Protein AF-0000000066102526 (afdb_homodimer)

Structure (mmCIF, N/CA/C/O backbone):
data_AF-0000000066102526-model_v1
#
loop_
_entity.id
_entity.type
_entity.pdbx_description
1 polymer Dihydroorotase
#
loop_
_atom_site.group_PDB
_atom_site.id
_atom_site.type_symbol
_atom_site.label_atom_id
_atom_site.label_alt_id
_atom_site.label_comp_id
_atom_site.label_asym_id
_atom_site.label_entity_id
_atom_site.label_seq_id
_atom_site.pdbx_PDB_ins_code
_atom_site.Cartn_x
_atom_site.Cartn_y
_atom_site.Cartn_z
_atom_site.occupancy
_atom_site.B_iso_or_equiv
_atom_site.auth_seq_id
_atom_site.auth_comp_id
_atom_site.auth_asym_id
_atom_site.auth_atom_id
_atom_site.pdbx_PDB_model_num
ATOM 1 N N . MET A 1 1 ? 7.902 -70.812 -20.422 1 28.02 1 MET A N 1
ATOM 2 C CA . MET A 1 1 ? 7.254 -69.938 -19.469 1 28.02 1 MET A CA 1
ATOM 3 C C . MET A 1 1 ? 7.254 -68.5 -19.984 1 28.02 1 MET A C 1
ATOM 5 O O . MET A 1 1 ? 8.312 -67.938 -20.156 1 28.02 1 MET A O 1
ATOM 9 N N . LYS A 1 2 ? 6.395 -68.438 -20.938 1 37.69 2 LYS A N 1
ATOM 10 C CA . LYS A 1 2 ? 6.309 -67.188 -21.703 1 37.69 2 LYS A CA 1
ATOM 11 C C . LYS A 1 2 ? 6.332 -65.938 -20.766 1 37.69 2 LYS A C 1
ATOM 13 O O . LYS A 1 2 ? 5.566 -65.875 -19.812 1 37.69 2 LYS A O 1
ATOM 18 N N . LYS A 1 3 ? 7.406 -65.312 -20.438 1 46.53 3 LYS A N 1
ATOM 19 C CA . LYS A 1 3 ? 7.578 -64.125 -19.672 1 46.53 3 LYS A CA 1
ATOM 20 C C . LYS A 1 3 ? 6.473 -63.094 -19.984 1 46.53 3 LYS A C 1
ATOM 22 O O . LYS A 1 3 ? 6.332 -62.656 -21.141 1 46.53 3 LYS A O 1
ATOM 27 N N . GLY A 1 4 ? 5.219 -63.188 -19.516 1 39.97 4 GLY A N 1
ATOM 28 C CA . GLY A 1 4 ? 4.102 -62.344 -19.859 1 39.97 4 GLY A CA 1
ATOM 29 C C . GLY A 1 4 ? 4.48 -60.875 -19.922 1 39.97 4 GLY A C 1
ATOM 30 O O . GLY A 1 4 ? 5.395 -60.438 -19.219 1 39.97 4 GLY A O 1
ATOM 31 N N . LYS A 1 5 ? 4.461 -60.219 -21.109 1 48 5 LYS A N 1
ATOM 32 C CA . LYS A 1 5 ? 4.797 -58.844 -21.375 1 48 5 LYS A CA 1
ATOM 33 C C . LYS A 1 5 ? 3.98 -57.875 -20.5 1 48 5 LYS A C 1
ATOM 35 O O . LYS A 1 5 ? 2.752 -57.969 -20.469 1 48 5 LYS A O 1
ATOM 40 N N . ALA A 1 6 ? 4.477 -57.344 -19.359 1 51.06 6 ALA A N 1
ATOM 41 C CA . ALA A 1 6 ? 3.848 -56.312 -18.516 1 51.06 6 ALA A CA 1
ATOM 42 C C . ALA A 1 6 ? 3.006 -55.375 -19.359 1 51.06 6 ALA A C 1
ATOM 44 O O . ALA A 1 6 ? 3.42 -54.969 -20.453 1 51.06 6 ALA A O 1
ATOM 45 N N . ASP A 1 7 ? 1.604 -55.375 -19.094 1 61.88 7 ASP A N 1
ATOM 46 C CA . ASP A 1 7 ? 0.714 -54.375 -19.688 1 61.88 7 ASP A CA 1
ATOM 47 C C . ASP A 1 7 ? 1.157 -52.969 -19.344 1 61.88 7 ASP A C 1
ATOM 49 O O . ASP A 1 7 ? 1.486 -52.688 -18.203 1 61.88 7 ASP A O 1
ATOM 53 N N . PRO A 1 8 ? 1.402 -52.156 -20.359 1 67.25 8 PRO A N 1
ATOM 54 C CA . PRO A 1 8 ? 2.004 -50.844 -20.188 1 67.25 8 PRO A CA 1
ATOM 55 C C . PRO A 1 8 ? 1.241 -49.969 -19.188 1 67.25 8 PRO A C 1
ATOM 57 O O . PRO A 1 8 ? 1.746 -48.938 -18.75 1 67.25 8 PRO A O 1
ATOM 60 N N . CYS A 1 9 ? 0.255 -50.562 -18.547 1 83.44 9 CYS A N 1
ATOM 61 C CA . CYS A 1 9 ? -0.506 -49.719 -17.625 1 83.44 9 CYS A CA 1
ATOM 62 C C . CYS A 1 9 ? -0.592 -50.344 -16.25 1 83.44 9 CYS A C 1
ATOM 64 O O . CYS A 1 9 ? -1.298 -49.844 -15.367 1 83.44 9 CYS A O 1
ATOM 66 N N . ASN A 1 10 ? 0.126 -51.438 -16.047 1 93.56 10 ASN A N 1
ATOM 67 C CA . ASN A 1 10 ? 0.156 -52.125 -14.75 1 93.56 10 ASN A CA 1
ATOM 68 C C . ASN A 1 10 ? 1.512 -51.938 -14.07 1 93.56 10 ASN A C 1
ATOM 70 O O . ASN A 1 10 ? 2.527 -52.438 -14.578 1 93.56 10 ASN A O 1
ATOM 74 N N . TYR A 1 11 ? 1.49 -51.281 -12.922 1 96 11 TYR A N 1
ATOM 75 C CA . TYR A 1 11 ? 2.727 -51.031 -12.188 1 96 11 TYR A CA 1
ATOM 76 C C . TYR A 1 11 ? 2.576 -51.375 -10.719 1 96 11 TYR A C 1
ATOM 78 O O . TYR A 1 11 ? 1.521 -51.156 -10.117 1 96 11 TYR A O 1
ATOM 86 N N . LEU A 1 12 ? 3.555 -52 -10.172 1 97.06 12 LEU A N 1
ATOM 87 C CA . LEU A 1 12 ? 3.711 -52.156 -8.734 1 97.06 12 LEU A CA 1
ATOM 88 C C . LEU A 1 12 ? 5.012 -51.531 -8.25 1 97.06 12 LEU A C 1
ATOM 90 O O . LEU A 1 12 ? 6.098 -52 -8.594 1 97.06 12 LEU A O 1
ATOM 94 N N . PHE A 1 13 ? 4.938 -50.406 -7.523 1 97.75 13 PHE A N 1
ATOM 95 C CA . PHE A 1 13 ? 6.09 -49.781 -6.891 1 97.75 13 PHE A CA 1
ATOM 96 C C . PHE A 1 13 ? 6.293 -50.312 -5.48 1 97.75 13 PHE A C 1
ATOM 98 O O . PHE A 1 13 ? 5.414 -50.188 -4.625 1 97.75 13 PHE A O 1
ATOM 105 N N . ARG A 1 14 ? 7.418 -50.875 -5.238 1 97.56 14 ARG A N 1
ATOM 106 C CA . ARG A 1 14 ? 7.695 -51.469 -3.939 1 97.56 14 ARG A CA 1
ATOM 107 C C . ARG A 1 14 ? 8.445 -50.5 -3.033 1 97.56 14 ARG A C 1
ATOM 109 O O . ARG A 1 14 ? 9.461 -49.938 -3.434 1 97.56 14 ARG A O 1
ATOM 116 N N . ARG A 1 15 ? 7.973 -50.281 -1.865 1 98.38 15 ARG A N 1
ATOM 117 C CA . ARG A 1 15 ? 8.648 -49.594 -0.77 1 98.38 15 ARG A CA 1
ATOM 118 C C . ARG A 1 15 ? 8.969 -48.125 -1.143 1 98.38 15 ARG A C 1
ATOM 120 O O . ARG A 1 15 ? 10.062 -47.656 -0.876 1 98.38 15 ARG A O 1
ATOM 127 N N . ALA A 1 16 ? 8.078 -47.469 -1.836 1 98.62 16 ALA A N 1
ATOM 128 C CA . ALA A 1 16 ? 8.227 -46.062 -2.111 1 98.62 16 ALA A CA 1
ATOM 129 C C . ALA A 1 16 ? 7.895 -45.219 -0.878 1 98.62 16 ALA A C 1
ATOM 131 O O . ALA A 1 16 ? 7.062 -45.625 -0.057 1 98.62 16 ALA A O 1
ATOM 132 N N . ARG A 1 17 ? 8.578 -44.125 -0.68 1 98.88 17 ARG A N 1
ATOM 133 C CA . ARG A 1 17 ? 8.055 -43.125 0.243 1 98.88 17 ARG A CA 1
ATOM 134 C C . ARG A 1 17 ? 6.91 -42.344 -0.387 1 98.88 17 ARG A C 1
ATOM 136 O O . ARG A 1 17 ? 7.125 -41.531 -1.312 1 98.88 17 ARG A O 1
ATOM 143 N N . VAL A 1 18 ? 5.727 -42.531 0.077 1 98.88 18 VAL A N 1
ATOM 144 C CA . VAL A 1 18 ? 4.539 -41.875 -0.463 1 98.88 18 VAL A CA 1
ATOM 145 C C . VAL A 1 18 ? 4.219 -40.625 0.355 1 98.88 18 VAL A C 1
ATOM 147 O O . VAL A 1 18 ? 4.023 -40.688 1.57 1 98.88 18 VAL A O 1
ATOM 150 N N . ILE A 1 19 ? 4.254 -39.469 -0.279 1 98.88 19 ILE A N 1
ATOM 151 C CA . ILE A 1 19 ? 3.984 -38.188 0.382 1 98.88 19 ILE A CA 1
ATOM 152 C C . ILE A 1 19 ? 2.762 -37.531 -0.25 1 98.88 19 ILE A C 1
ATOM 154 O O . ILE A 1 19 ? 2.775 -37.188 -1.434 1 98.88 19 ILE A O 1
ATOM 158 N N . ASP A 1 20 ? 1.675 -37.406 0.468 1 98.75 20 ASP A N 1
ATOM 159 C CA . ASP A 1 20 ? 0.44 -36.719 0.084 1 98.75 20 ASP A CA 1
ATOM 160 C C . ASP A 1 20 ? -0.036 -35.781 1.187 1 98.75 20 ASP A C 1
ATOM 162 O O . ASP A 1 20 ? -0.838 -36.156 2.037 1 98.75 20 ASP A O 1
ATOM 166 N N . PRO A 1 21 ? 0.35 -34.531 1.094 1 98.75 21 PRO A N 1
ATOM 167 C CA . PRO A 1 21 ? 0.031 -33.594 2.16 1 98.75 21 PRO A CA 1
ATOM 168 C C . PRO A 1 21 ? -1.471 -33.375 2.326 1 98.75 21 PRO A C 1
ATOM 170 O O . PRO A 1 21 ? -1.941 -33.094 3.438 1 98.75 21 PRO A O 1
ATOM 173 N N . ALA A 1 22 ? -2.197 -33.438 1.272 1 98.12 22 ALA A N 1
ATOM 174 C CA . ALA A 1 22 ? -3.641 -33.219 1.358 1 98.12 22 ALA A CA 1
ATOM 175 C C . ALA A 1 22 ? -4.289 -34.25 2.268 1 98.12 22 ALA A C 1
ATOM 177 O O . ALA A 1 22 ? -5.359 -34.031 2.836 1 98.12 22 ALA A O 1
ATOM 178 N N . ARG A 1 23 ? -3.656 -35.406 2.432 1 96.56 23 ARG A N 1
ATOM 179 C CA . ARG A 1 23 ? -4.184 -36.5 3.236 1 96.56 23 ARG A CA 1
ATOM 180 C C . ARG A 1 23 ? -3.299 -36.781 4.449 1 96.56 23 ARG A C 1
ATOM 182 O O . ARG A 1 23 ? -3.438 -37.812 5.113 1 96.56 23 ARG A O 1
ATOM 189 N N . ASP A 1 24 ? -2.396 -35.938 4.715 1 97.25 24 ASP A N 1
ATOM 190 C CA . ASP A 1 24 ? -1.451 -36.062 5.82 1 97.25 24 ASP A CA 1
ATOM 191 C C . ASP A 1 24 ? -0.741 -37.406 5.773 1 97.25 24 ASP A C 1
ATOM 193 O O . ASP A 1 24 ? -0.647 -38.125 6.789 1 97.25 24 ASP A O 1
ATOM 197 N N . LEU A 1 25 ? -0.323 -37.812 4.543 1 97.81 25 LEU A N 1
ATOM 198 C CA . LEU A 1 25 ? 0.347 -39.094 4.328 1 97.81 25 LEU A CA 1
ATOM 199 C C . LEU A 1 25 ? 1.825 -38.906 4.016 1 97.81 25 LEU A C 1
ATOM 201 O O . LEU A 1 25 ? 2.172 -38.125 3.125 1 97.81 25 LEU A O 1
ATOM 205 N N . ASP A 1 26 ? 2.721 -39.469 4.766 1 98.5 26 ASP A N 1
ATOM 206 C CA . ASP A 1 26 ? 4.164 -39.562 4.566 1 98.5 26 ASP A CA 1
ATOM 207 C C . ASP A 1 26 ? 4.711 -40.875 5.148 1 98.5 26 ASP A C 1
ATOM 209 O O . ASP A 1 26 ? 5.035 -40.938 6.336 1 98.5 26 ASP A O 1
ATOM 213 N N . ALA A 1 27 ? 4.77 -41.875 4.234 1 98.25 27 ALA A N 1
ATOM 214 C CA . ALA A 1 27 ? 5.148 -43.219 4.719 1 98.25 27 ALA A CA 1
ATOM 215 C C . ALA A 1 27 ? 5.711 -44.062 3.588 1 98.25 27 ALA A C 1
ATOM 217 O O . ALA A 1 27 ? 5.422 -43.844 2.414 1 98.25 27 ALA A O 1
ATOM 218 N N . VAL A 1 28 ? 6.5 -45.062 3.986 1 98.56 28 VAL A N 1
ATOM 219 C CA . VAL A 1 28 ? 6.977 -46.062 3.02 1 98.56 28 VAL A CA 1
ATOM 220 C C . VAL A 1 28 ? 5.875 -47.062 2.734 1 98.56 28 VAL A C 1
ATOM 222 O O . VAL A 1 28 ? 5.27 -47.625 3.658 1 98.56 28 VAL A O 1
ATOM 225 N N . ALA A 1 29 ? 5.551 -47.281 1.426 1 98.5 29 ALA A N 1
ATOM 226 C CA . ALA A 1 29 ? 4.461 -48.188 1.049 1 98.5 29 ALA A CA 1
ATOM 227 C C . ALA A 1 29 ? 4.668 -48.719 -0.361 1 98.5 29 ALA A C 1
ATOM 229 O O . ALA A 1 29 ? 5.5 -48.219 -1.117 1 98.5 29 ALA A O 1
ATOM 230 N N . ASP A 1 30 ? 3.951 -49.812 -0.587 1 98.31 30 ASP A N 1
ATOM 231 C CA . ASP A 1 30 ? 3.77 -50.25 -1.96 1 98.31 30 ASP A CA 1
ATOM 232 C C . ASP A 1 30 ? 2.621 -49.531 -2.643 1 98.31 30 ASP A C 1
ATOM 234 O O . ASP A 1 30 ? 1.627 -49.188 -1.999 1 98.31 30 ASP A O 1
ATOM 238 N N . VAL A 1 31 ? 2.785 -49.25 -3.92 1 98.38 31 VAL A N 1
ATOM 239 C CA . VAL A 1 31 ? 1.764 -48.562 -4.707 1 98.38 31 VAL A CA 1
ATOM 240 C C . VAL A 1 31 ? 1.392 -49.406 -5.918 1 98.38 31 VAL A C 1
ATOM 242 O O . VAL A 1 31 ? 2.262 -49.812 -6.691 1 98.38 31 VAL A O 1
ATOM 245 N N . LEU A 1 32 ? 0.139 -49.656 -6.082 1 97.69 32 LEU A N 1
ATOM 246 C CA . LEU A 1 32 ? -0.349 -50.531 -7.141 1 97.69 32 LEU A CA 1
ATOM 247 C C . LEU A 1 32 ? -1.197 -49.75 -8.141 1 97.69 32 LEU A C 1
ATOM 249 O O . LEU A 1 32 ? -2.164 -49.094 -7.758 1 97.69 32 LEU A O 1
ATOM 253 N N . VAL A 1 33 ? -0.794 -49.781 -9.398 1 97.12 33 VAL A N 1
ATOM 254 C CA . VAL A 1 33 ? -1.562 -49.219 -10.508 1 97.12 33 VAL A CA 1
ATOM 255 C C . VAL A 1 33 ? -2.01 -50.344 -11.438 1 97.12 33 VAL A C 1
ATOM 257 O O . VAL A 1 33 ? -1.179 -51.094 -11.969 1 97.12 33 VAL A O 1
ATOM 260 N N . VAL A 1 34 ? -3.307 -50.5 -11.617 1 96.12 34 VAL A N 1
ATOM 261 C CA . VAL A 1 34 ? -3.873 -51.531 -12.461 1 96.12 34 VAL A CA 1
ATOM 262 C C . VAL A 1 34 ? -4.641 -50.906 -13.617 1 96.12 34 VAL A C 1
ATOM 264 O O . VAL A 1 34 ? -5.605 -50.188 -13.406 1 96.12 34 VAL A O 1
ATOM 267 N N . ASP A 1 35 ? -4.223 -51.188 -14.812 1 95.12 35 ASP A N 1
ATOM 268 C CA . ASP A 1 35 ? -4.855 -50.625 -16 1 95.12 35 ASP A CA 1
ATOM 269 C C . ASP A 1 35 ? -4.992 -49.125 -15.906 1 95.12 35 ASP A C 1
ATOM 271 O O . ASP A 1 35 ? -6.055 -48.562 -16.188 1 95.12 35 ASP A O 1
ATOM 275 N N . GLY A 1 36 ? -3.969 -48.5 -15.273 1 96.44 36 GLY A N 1
ATOM 276 C CA . GLY A 1 36 ? -3.91 -47.062 -15.188 1 96.44 36 GLY A CA 1
ATOM 277 C C . GLY A 1 36 ? -4.637 -46.5 -13.977 1 96.44 36 GLY A C 1
ATOM 278 O O . GLY A 1 36 ? -4.641 -45.281 -13.75 1 96.44 36 GLY A O 1
ATOM 279 N N . ILE A 1 37 ? -5.246 -47.375 -13.195 1 97.56 37 ILE A N 1
ATOM 280 C CA . ILE A 1 37 ? -6 -46.938 -12.016 1 97.56 37 ILE A CA 1
ATOM 281 C C . ILE A 1 37 ? -5.145 -47.125 -10.766 1 97.56 37 ILE A C 1
ATOM 283 O O . ILE A 1 37 ? -4.59 -48.219 -10.539 1 97.56 37 ILE A O 1
ATOM 287 N N . LEU A 1 38 ? -4.941 -46.031 -10.039 1 97.81 38 LEU A N 1
ATOM 288 C CA . LEU A 1 38 ? -4.312 -46.156 -8.727 1 97.81 38 LEU A CA 1
ATOM 289 C C . LEU A 1 38 ? -5.184 -47 -7.793 1 97.81 38 LEU A C 1
ATOM 291 O O . LEU A 1 38 ? -6.184 -46.5 -7.266 1 97.81 38 LEU A O 1
ATOM 295 N N . THR A 1 39 ? -4.75 -48.156 -7.469 1 97 39 THR A N 1
ATOM 296 C CA . THR A 1 39 ? -5.656 -49.125 -6.875 1 97 39 THR A CA 1
ATOM 297 C C . THR A 1 39 ? -5.391 -49.281 -5.379 1 97 39 THR A C 1
ATOM 299 O O . THR A 1 39 ? -6.32 -49.469 -4.598 1 97 39 THR A O 1
ATOM 302 N N . ASP A 1 40 ? -4.121 -49.219 -5.055 1 96.62 40 ASP A N 1
ATOM 303 C CA . ASP A 1 40 ? -3.832 -49.469 -3.645 1 96.62 40 ASP A CA 1
ATOM 304 C C . ASP A 1 40 ? -2.521 -48.781 -3.232 1 96.62 40 ASP A C 1
ATOM 306 O O . ASP A 1 40 ? -1.596 -48.688 -4.039 1 96.62 40 ASP A O 1
ATOM 310 N N . ILE A 1 41 ? -2.43 -48.344 -2.02 1 97.75 41 ILE A N 1
ATOM 311 C CA . ILE A 1 41 ? -1.251 -47.875 -1.294 1 97.75 41 ILE A CA 1
ATOM 312 C C . ILE A 1 41 ? -1.205 -48.531 0.084 1 97.75 41 ILE A C 1
ATOM 314 O O . ILE A 1 41 ? -1.984 -48.188 0.973 1 97.75 41 ILE A O 1
ATOM 318 N N . LYS A 1 42 ? -0.329 -49.5 0.271 1 97.25 42 LYS A N 1
ATOM 319 C CA . LYS A 1 42 ? -0.251 -50.25 1.51 1 97.25 42 LYS A CA 1
ATOM 320 C C . LYS A 1 42 ? 1.199 -50.562 1.88 1 97.25 42 LYS A C 1
ATOM 322 O O . LYS A 1 42 ? 2.08 -50.531 1.019 1 97.25 42 LYS A O 1
ATOM 327 N N . PRO A 1 43 ? 1.359 -50.781 3.115 1 96.94 43 PRO A N 1
ATOM 328 C CA . PRO A 1 43 ? 2.73 -51.094 3.523 1 96.94 43 PRO A CA 1
ATOM 329 C C . PRO A 1 43 ? 3.336 -52.25 2.727 1 96.94 43 PRO A C 1
ATOM 331 O O . PRO A 1 43 ? 4.523 -52.219 2.393 1 96.94 43 PRO A O 1
ATOM 334 N N . ASN A 1 44 ? 2.504 -53.25 2.502 1 95.69 44 ASN A N 1
ATOM 335 C CA . ASN A 1 44 ? 2.918 -54.406 1.711 1 95.69 44 ASN A CA 1
ATOM 336 C C . ASN A 1 44 ? 1.772 -54.938 0.854 1 95.69 44 ASN A C 1
ATOM 338 O O . ASN A 1 44 ? 0.666 -55.156 1.353 1 95.69 44 ASN A O 1
ATOM 342 N N . ILE A 1 45 ? 2.062 -55.031 -0.424 1 94.69 45 ILE A N 1
ATOM 343 C CA . ILE A 1 45 ? 1.078 -55.594 -1.341 1 94.69 45 ILE A CA 1
ATOM 344 C C . ILE A 1 45 ? 1.583 -56.938 -1.88 1 94.69 45 ILE A C 1
ATOM 346 O O . ILE A 1 45 ? 2.609 -57 -2.561 1 94.69 45 ILE A O 1
ATOM 350 N N . ASP A 1 46 ? 0.917 -57.969 -1.553 1 91.25 46 ASP A N 1
ATOM 351 C CA . ASP A 1 46 ? 1.267 -59.312 -2.01 1 91.25 46 ASP A CA 1
ATOM 352 C C . ASP A 1 46 ? 0.399 -59.719 -3.193 1 91.25 46 ASP A C 1
ATOM 354 O O . ASP A 1 46 ? -0.825 -59.812 -3.072 1 91.25 46 ASP A O 1
ATOM 358 N N . LEU A 1 47 ? 0.955 -59.844 -4.305 1 89.5 47 LEU A N 1
ATOM 359 C CA . LEU A 1 47 ? 0.275 -60.344 -5.488 1 89.5 47 LEU A CA 1
ATOM 360 C C . LEU A 1 47 ? 0.771 -61.75 -5.836 1 89.5 47 LEU A C 1
ATOM 362 O O . LEU A 1 47 ? 1.965 -62.031 -5.715 1 89.5 47 LEU A O 1
ATOM 366 N N . PRO A 1 48 ? -0.147 -62.594 -6.219 1 89.62 48 PRO A N 1
ATOM 367 C CA . PRO A 1 48 ? 0.296 -63.906 -6.676 1 89.62 48 PRO A CA 1
ATOM 368 C C . PRO A 1 48 ? 1.257 -63.844 -7.859 1 89.62 48 PRO A C 1
ATOM 370 O O . PRO A 1 48 ? 1.186 -62.906 -8.656 1 89.62 48 PRO A O 1
ATOM 373 N N . SER A 1 49 ? 2.062 -64.875 -7.98 1 86.38 49 SER A N 1
ATOM 374 C CA . SER A 1 49 ? 3.115 -64.938 -8.992 1 86.38 49 SER A CA 1
ATOM 375 C C . SER A 1 49 ? 2.535 -64.812 -10.398 1 86.38 49 SER A C 1
ATOM 377 O O . SER A 1 49 ? 3.117 -64.125 -11.266 1 86.38 49 SER A O 1
ATOM 379 N N . ASP A 1 50 ? 1.453 -65.438 -10.641 1 85.88 50 ASP A N 1
ATOM 380 C CA . ASP A 1 50 ? 0.835 -65.438 -11.961 1 85.88 50 ASP A CA 1
ATOM 381 C C . ASP A 1 50 ? 0.334 -64 -12.328 1 85.88 50 ASP A C 1
ATOM 383 O O . ASP A 1 50 ? 0.353 -63.625 -13.492 1 85.88 50 ASP A O 1
ATOM 387 N N . ARG A 1 51 ? -0.004 -63.281 -11.312 1 86.5 51 ARG A N 1
ATOM 388 C CA . ARG A 1 51 ? -0.46 -61.906 -11.539 1 86.5 51 ARG A CA 1
ATOM 389 C C . ARG A 1 51 ? 0.72 -60.969 -11.664 1 86.5 51 ARG A C 1
ATOM 391 O O . ARG A 1 51 ? 0.678 -60.031 -12.453 1 86.5 51 ARG A O 1
ATOM 398 N N . LEU A 1 52 ? 1.697 -61.219 -10.867 1 88.5 52 LEU A N 1
ATOM 399 C CA . LEU A 1 52 ? 2.877 -60.344 -10.828 1 88.5 52 LEU A CA 1
ATOM 400 C C . LEU A 1 52 ? 3.535 -60.281 -12.203 1 88.5 52 LEU A C 1
ATOM 402 O O . LEU A 1 52 ? 4.125 -59.25 -12.555 1 88.5 52 LEU A O 1
ATOM 406 N N . ALA A 1 53 ? 3.342 -61.281 -13.039 1 86.12 53 ALA A N 1
ATOM 407 C CA . ALA A 1 53 ? 3.955 -61.344 -14.359 1 86.12 53 ALA A CA 1
ATOM 408 C C . ALA A 1 53 ? 3.355 -60.312 -15.297 1 86.12 53 ALA A C 1
ATOM 410 O O . ALA A 1 53 ? 3.965 -59.938 -16.312 1 86.12 53 ALA A O 1
ATOM 411 N N . HIS A 1 54 ? 2.238 -59.812 -14.906 1 89.69 54 HIS A N 1
ATOM 412 C CA . HIS A 1 54 ? 1.543 -58.844 -15.758 1 89.69 54 HIS A CA 1
ATOM 413 C C . HIS A 1 54 ? 1.825 -57.406 -15.305 1 89.69 54 HIS A C 1
ATOM 415 O O . HIS A 1 54 ? 1.26 -56.469 -15.852 1 89.69 54 HIS A O 1
ATOM 421 N N . PHE A 1 55 ? 2.672 -57.281 -14.281 1 92.81 55 PHE A N 1
ATOM 422 C CA . PHE A 1 55 ? 2.986 -55.969 -13.734 1 92.81 55 PHE A CA 1
ATOM 423 C C . PHE A 1 55 ? 4.461 -55.656 -13.938 1 92.81 55 PHE A C 1
ATOM 425 O O . PHE A 1 55 ? 5.32 -56.531 -13.859 1 92.81 55 PHE A O 1
ATOM 432 N N . ALA A 1 56 ? 4.73 -54.375 -14.344 1 93.44 56 ALA A N 1
ATOM 433 C CA . ALA A 1 56 ? 6.086 -53.875 -14.156 1 93.44 56 ALA A CA 1
ATOM 434 C C . ALA A 1 56 ? 6.375 -53.625 -12.68 1 93.44 56 ALA A C 1
ATOM 436 O O . ALA A 1 56 ? 5.777 -52.719 -12.062 1 93.44 56 ALA A O 1
ATOM 437 N N . VAL A 1 57 ? 7.215 -54.375 -12.07 1 94.25 57 VAL A N 1
ATOM 438 C CA . VAL A 1 57 ? 7.555 -54.25 -10.656 1 94.25 57 VAL A CA 1
ATOM 439 C C . VAL A 1 57 ? 8.797 -53.375 -10.5 1 94.25 57 VAL A C 1
ATOM 441 O O . VAL A 1 57 ? 9.859 -53.688 -11.047 1 94.25 57 VAL A O 1
ATOM 444 N N . ILE A 1 58 ? 8.688 -52.312 -9.82 1 95.69 58 ILE A N 1
ATOM 445 C CA . ILE A 1 58 ? 9.766 -51.344 -9.656 1 95.69 58 ILE A CA 1
ATOM 446 C C . ILE A 1 58 ? 10.18 -51.25 -8.188 1 95.69 58 ILE A C 1
ATOM 448 O O . ILE A 1 58 ? 9.336 -51.094 -7.309 1 95.69 58 ILE A O 1
ATOM 452 N N . ASP A 1 59 ? 11.453 -51.5 -7.891 1 97.25 59 ASP A N 1
ATOM 453 C CA . ASP A 1 59 ? 11.984 -51.188 -6.562 1 97.25 59 ASP A CA 1
ATOM 454 C C . ASP A 1 59 ? 12.094 -49.688 -6.34 1 97.25 59 ASP A C 1
ATOM 456 O O . ASP A 1 59 ? 13.008 -49.031 -6.863 1 97.25 59 ASP A O 1
ATOM 460 N N . ALA A 1 60 ? 11.211 -49.188 -5.559 1 98.12 60 ALA A N 1
ATOM 461 C CA . ALA A 1 60 ? 11.117 -47.75 -5.379 1 98.12 60 ALA A CA 1
ATOM 462 C C . ALA A 1 60 ? 11.695 -47.312 -4.031 1 98.12 60 ALA A C 1
ATOM 464 O O . ALA A 1 60 ? 11.352 -46.25 -3.51 1 98.12 60 ALA A O 1
ATOM 465 N N . SER A 1 61 ? 12.609 -48.125 -3.482 1 97.88 61 SER A N 1
ATOM 466 C CA . SER A 1 61 ? 13.234 -47.781 -2.209 1 97.88 61 SER A CA 1
ATOM 467 C C . SER A 1 61 ? 13.969 -46.438 -2.293 1 97.88 61 SER A C 1
ATOM 469 O O . SER A 1 61 ? 14.711 -46.188 -3.246 1 97.88 61 SER A O 1
ATOM 471 N N . GLU A 1 62 ? 13.742 -45.531 -1.347 1 97.31 62 GLU A N 1
ATOM 472 C CA . GLU A 1 62 ? 14.375 -44.219 -1.181 1 97.31 62 GLU A CA 1
ATOM 473 C C . GLU A 1 62 ? 13.906 -43.25 -2.248 1 97.31 62 GLU A C 1
ATOM 475 O O . GLU A 1 62 ? 14.477 -42.156 -2.4 1 97.31 62 GLU A O 1
ATOM 480 N N . LYS A 1 63 ? 12.906 -43.656 -2.986 1 98.56 63 LYS A N 1
ATOM 481 C CA . LYS A 1 63 ? 12.273 -42.781 -3.969 1 98.56 63 LYS A CA 1
ATOM 482 C C . LYS A 1 63 ? 10.898 -42.344 -3.484 1 98.56 63 LYS A C 1
ATOM 484 O O . LYS A 1 63 ? 10.352 -42.875 -2.529 1 98.56 63 LYS A O 1
ATOM 489 N N . TRP A 1 64 ? 10.43 -41.25 -4.066 1 98.94 64 TRP A N 1
ATOM 490 C CA . TRP A 1 64 ? 9.156 -40.656 -3.629 1 98.94 64 TRP A CA 1
ATOM 491 C C . TRP A 1 64 ? 8.062 -40.906 -4.664 1 98.94 64 TRP A C 1
ATOM 493 O O . TRP A 1 64 ? 8.336 -40.938 -5.867 1 98.94 64 TRP A O 1
ATOM 503 N N . ILE A 1 65 ? 6.879 -41.188 -4.262 1 98.88 65 ILE A N 1
ATOM 504 C CA . ILE A 1 65 ? 5.66 -41.062 -5.051 1 98.88 65 ILE A CA 1
ATOM 505 C C . ILE A 1 65 ? 4.777 -39.969 -4.453 1 98.88 65 ILE A C 1
ATOM 507 O O . ILE A 1 65 ? 4.438 -40 -3.27 1 98.88 65 ILE A O 1
ATOM 511 N N . VAL A 1 66 ? 4.492 -38.969 -5.207 1 98.94 66 VAL A N 1
ATOM 512 C CA . VAL A 1 66 ? 3.707 -37.812 -4.777 1 98.94 66 VAL A CA 1
ATOM 513 C C . VAL A 1 66 ? 2.586 -37.562 -5.777 1 98.94 66 VAL A C 1
ATOM 515 O O . VAL A 1 66 ? 2.594 -38.094 -6.887 1 98.94 66 VAL A O 1
ATOM 518 N N . PRO A 1 67 ? 1.535 -36.781 -5.352 1 98.88 67 PRO A N 1
ATOM 519 C CA . PRO A 1 67 ? 0.576 -36.344 -6.371 1 98.88 67 PRO A CA 1
ATOM 520 C C . PRO A 1 67 ? 1.244 -35.656 -7.555 1 98.88 67 PRO A C 1
ATOM 522 O O . PRO A 1 67 ? 2.299 -35.031 -7.395 1 98.88 67 PRO A O 1
ATOM 525 N N . GLY A 1 68 ? 0.657 -35.844 -8.742 1 98.75 68 GLY A N 1
ATOM 526 C CA . GLY A 1 68 ? 1.184 -35.062 -9.852 1 98.75 68 GLY A CA 1
ATOM 527 C C . GLY A 1 68 ? 1.359 -33.594 -9.516 1 98.75 68 GLY A C 1
ATOM 528 O O . GLY A 1 68 ? 0.46 -32.969 -8.953 1 98.75 68 GLY A O 1
ATOM 529 N N . LEU A 1 69 ? 2.52 -33.031 -9.781 1 98.94 69 LEU A N 1
ATOM 530 C CA . LEU A 1 69 ? 2.781 -31.641 -9.461 1 98.94 69 LEU A CA 1
ATOM 531 C C . LEU A 1 69 ? 1.896 -30.719 -10.289 1 98.94 69 LEU A C 1
ATOM 533 O O . LEU A 1 69 ? 1.44 -31.094 -11.367 1 98.94 69 LEU A O 1
ATOM 537 N N . ILE A 1 70 ? 1.591 -29.578 -9.734 1 98.94 70 ILE A N 1
ATOM 538 C CA . ILE A 1 70 ? 0.755 -28.578 -10.398 1 98.94 70 ILE A CA 1
ATOM 539 C C . ILE A 1 70 ? 1.487 -27.25 -10.461 1 98.94 70 ILE A C 1
ATOM 541 O O . ILE A 1 70 ? 1.915 -26.719 -9.43 1 98.94 70 ILE A O 1
ATOM 545 N N . ASP A 1 71 ? 1.696 -26.703 -11.617 1 98.94 71 ASP A N 1
ATOM 546 C CA . ASP A 1 71 ? 2.232 -25.359 -11.812 1 98.94 71 ASP A CA 1
ATOM 547 C C . ASP A 1 71 ? 1.124 -24.375 -12.18 1 98.94 71 ASP A C 1
ATOM 549 O O . ASP A 1 71 ? 0.622 -24.391 -13.305 1 98.94 71 ASP A O 1
ATOM 553 N N . MET A 1 72 ? 0.875 -23.438 -11.305 1 98.88 72 MET A N 1
ATOM 554 C CA . MET A 1 72 ? -0.282 -22.578 -11.523 1 98.88 72 MET A CA 1
ATOM 555 C C . MET A 1 72 ? 0.109 -21.328 -12.312 1 98.88 72 MET A C 1
ATOM 557 O O . MET A 1 72 ? -0.688 -20.406 -12.445 1 98.88 72 MET A O 1
ATOM 561 N N . HIS A 1 73 ? 1.322 -21.297 -12.859 1 98.81 73 HIS A N 1
ATOM 562 C CA . HIS A 1 73 ? 1.783 -20.109 -13.57 1 98.81 73 HIS A CA 1
ATOM 563 C C . HIS A 1 73 ? 2.803 -20.469 -14.648 1 98.81 73 HIS A C 1
ATOM 565 O O . HIS A 1 73 ? 4.008 -20.469 -14.391 1 98.81 73 HIS A O 1
ATOM 571 N N . VAL A 1 74 ? 2.318 -20.656 -15.93 1 98.69 74 VAL A N 1
ATOM 572 C CA . VAL A 1 74 ? 3.205 -20.891 -17.062 1 98.69 74 VAL A CA 1
ATOM 573 C C . VAL A 1 74 ? 2.73 -20.094 -18.266 1 98.69 74 VAL A C 1
ATOM 575 O O . VAL A 1 74 ? 1.598 -19.609 -18.297 1 98.69 74 VAL A O 1
ATOM 578 N N . HIS A 1 75 ? 3.596 -19.906 -19.203 1 98.38 75 HIS A N 1
ATOM 579 C CA . HIS A 1 75 ? 3.26 -19.359 -20.516 1 98.38 75 HIS A CA 1
ATOM 580 C C . HIS A 1 75 ? 3.49 -20.391 -21.609 1 98.38 75 HIS A C 1
ATOM 582 O O . HIS A 1 75 ? 4.625 -20.812 -21.859 1 98.38 75 HIS A O 1
ATOM 588 N N . LEU A 1 76 ? 2.428 -20.766 -22.297 1 98.19 76 LEU A N 1
ATOM 589 C CA . LEU A 1 76 ? 2.559 -21.797 -23.312 1 98.19 76 LEU A CA 1
ATOM 590 C C . LEU A 1 76 ? 2.65 -21.188 -24.703 1 98.19 76 LEU A C 1
ATOM 592 O O . LEU A 1 76 ? 2.963 -21.875 -25.672 1 98.19 76 LEU A O 1
ATOM 596 N N . ARG A 1 77 ? 2.391 -19.906 -24.859 1 97.69 77 ARG A N 1
ATOM 597 C CA . ARG A 1 77 ? 2.648 -19.094 -26.031 1 97.69 77 ARG A CA 1
ATOM 598 C C . ARG A 1 77 ? 1.751 -19.5 -27.203 1 97.69 77 ARG A C 1
ATOM 600 O O . ARG A 1 77 ? 1.934 -19.031 -28.328 1 97.69 77 ARG A O 1
ATOM 607 N N . GLU A 1 78 ? 0.889 -20.422 -27 1 97.94 78 GLU A N 1
ATOM 608 C CA . GLU A 1 78 ? -0.083 -20.875 -28 1 97.94 78 GLU A CA 1
ATOM 609 C C . GLU A 1 78 ? -1.511 -20.609 -27.531 1 97.94 78 GLU A C 1
ATOM 611 O O . GLU A 1 78 ? -1.91 -21.062 -26.453 1 97.94 78 GLU A O 1
ATOM 616 N N . PRO A 1 79 ? -2.238 -19.859 -28.375 1 97.94 79 PRO A N 1
ATOM 617 C CA . PRO A 1 79 ? -2.025 -19.531 -29.781 1 97.94 79 PRO A CA 1
ATOM 618 C C . PRO A 1 79 ? -1.127 -18.312 -29.984 1 97.94 79 PRO A C 1
ATOM 620 O O . PRO A 1 79 ? -0.982 -17.484 -29.062 1 97.94 79 PRO A O 1
ATOM 623 N N . GLY A 1 80 ? -0.503 -18.125 -31.172 1 97.5 80 GLY A N 1
ATOM 624 C CA . GLY A 1 80 ? 0.032 -16.875 -31.703 1 97.5 80 GLY A CA 1
ATOM 625 C C . GLY A 1 80 ? 1.548 -16.828 -31.688 1 97.5 80 GLY A C 1
ATOM 626 O O . GLY A 1 80 ? 2.156 -16.109 -32.469 1 97.5 80 GLY A O 1
ATOM 627 N N . GLU A 1 81 ? 2.172 -17.531 -30.781 1 96.81 81 GLU A N 1
ATOM 628 C CA . GLU A 1 81 ? 3.629 -17.484 -30.688 1 96.81 81 GLU A CA 1
ATOM 629 C C . GLU A 1 81 ? 4.215 -18.891 -30.625 1 96.81 81 GLU A C 1
ATOM 631 O O . GLU A 1 81 ? 5.059 -19.188 -29.781 1 96.81 81 GLU A O 1
ATOM 636 N N . GLU A 1 82 ? 3.826 -19.688 -31.469 1 96.62 82 GLU A N 1
ATOM 637 C CA . GLU A 1 82 ? 4.188 -21.109 -31.516 1 96.62 82 GLU A CA 1
ATOM 638 C C . GLU A 1 82 ? 5.68 -21.281 -31.766 1 96.62 82 GLU A C 1
ATOM 640 O O . GLU A 1 82 ? 6.242 -22.344 -31.469 1 96.62 82 GLU A O 1
ATOM 645 N N . TYR A 1 83 ? 6.32 -20.25 -32.281 1 95.12 83 TYR A N 1
ATOM 646 C CA . TYR A 1 83 ? 7.758 -20.328 -32.5 1 95.12 83 TYR A CA 1
ATOM 647 C C . TYR A 1 83 ? 8.531 -20.312 -31.188 1 95.12 83 TYR A C 1
ATOM 649 O O . TYR A 1 83 ? 9.68 -20.75 -31.141 1 95.12 83 TYR A O 1
ATOM 657 N N . LYS A 1 84 ? 7.934 -19.828 -30.125 1 96.38 84 LYS A N 1
ATOM 658 C CA . LYS A 1 84 ? 8.539 -19.797 -28.797 1 96.38 84 LYS A CA 1
ATOM 659 C C . LYS A 1 84 ? 8.258 -21.094 -28.047 1 96.38 84 LYS A C 1
ATOM 661 O O . LYS A 1 84 ? 9.141 -21.641 -27.375 1 96.38 84 LYS A O 1
ATOM 666 N N . GLU A 1 85 ? 7.031 -21.531 -28.109 1 97.38 85 GLU A N 1
ATOM 667 C CA . GLU A 1 85 ? 6.531 -22.734 -27.438 1 97.38 85 GLU A CA 1
ATOM 668 C C . GLU A 1 85 ? 5.156 -23.125 -27.969 1 97.38 85 GLU A C 1
ATOM 670 O O . GLU A 1 85 ? 4.445 -22.297 -28.547 1 97.38 85 GLU A O 1
ATOM 675 N N . THR A 1 86 ? 4.805 -24.375 -27.891 1 98 86 THR A N 1
ATOM 676 C CA . THR A 1 86 ? 3.465 -24.875 -28.188 1 98 86 THR A CA 1
ATOM 677 C C . THR A 1 86 ? 2.887 -25.625 -26.984 1 98 86 THR A C 1
ATOM 679 O O . THR A 1 86 ? 3.615 -25.969 -26.062 1 98 86 THR A O 1
ATOM 682 N N . ILE A 1 87 ? 1.609 -25.781 -27 1 98.69 87 ILE A N 1
ATOM 68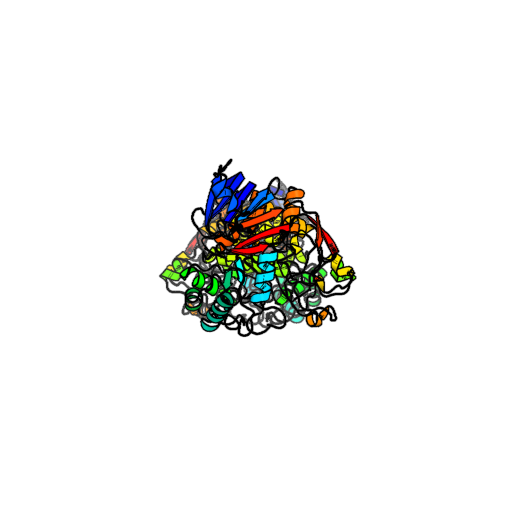3 C CA . ILE A 1 87 ? 0.966 -26.578 -25.953 1 98.69 87 ILE A CA 1
ATOM 684 C C . ILE A 1 87 ? 1.587 -27.969 -25.906 1 98.69 87 ILE A C 1
ATOM 686 O O . ILE A 1 87 ? 1.842 -28.516 -24.828 1 98.69 87 ILE A O 1
ATOM 690 N N . ALA A 1 88 ? 1.93 -28.5 -27.047 1 98.44 88 ALA A N 1
ATOM 691 C CA . ALA A 1 88 ? 2.543 -29.828 -27.125 1 98.44 88 ALA A CA 1
ATOM 692 C C . ALA A 1 88 ? 3.906 -29.844 -26.438 1 98.44 88 ALA A C 1
ATOM 694 O O . ALA A 1 88 ? 4.137 -30.641 -25.516 1 98.44 88 ALA A O 1
ATOM 695 N N . THR A 1 89 ? 4.758 -28.984 -26.844 1 98.44 89 THR A N 1
ATOM 696 C CA . THR A 1 89 ? 6.117 -28.984 -26.312 1 98.44 89 THR A CA 1
ATOM 697 C C . THR A 1 89 ? 6.133 -28.516 -24.859 1 98.44 89 THR A C 1
ATOM 699 O O . THR A 1 89 ? 6.895 -29.031 -24.047 1 98.44 89 THR A O 1
ATOM 702 N N . GLY A 1 90 ? 5.289 -27.516 -24.547 1 98.69 90 GLY A N 1
ATOM 703 C CA . GLY A 1 90 ? 5.195 -27.047 -23.172 1 98.69 90 GLY A CA 1
ATOM 704 C C . GLY A 1 90 ? 4.707 -28.109 -22.219 1 98.69 90 GLY A C 1
ATOM 705 O O . GLY A 1 90 ? 5.234 -28.25 -21.109 1 98.69 90 GLY A O 1
ATOM 706 N N . THR A 1 91 ? 3.697 -28.859 -22.625 1 98.81 91 THR A N 1
ATOM 707 C CA . THR A 1 91 ? 3.17 -29.906 -21.75 1 98.81 91 THR A CA 1
ATOM 708 C C . THR A 1 91 ? 4.133 -31.094 -21.688 1 98.81 91 THR A C 1
ATOM 710 O O . THR A 1 91 ? 4.172 -31.812 -20.688 1 98.81 91 THR A O 1
ATOM 713 N N . MET A 1 92 ? 4.922 -31.312 -22.719 1 98.69 92 MET A N 1
ATOM 714 C CA . MET A 1 92 ? 5.977 -32.312 -22.641 1 98.69 92 MET A CA 1
ATOM 715 C C . MET A 1 92 ? 7.035 -31.938 -21.625 1 98.69 92 MET A C 1
ATOM 717 O O . MET A 1 92 ? 7.52 -32.781 -20.875 1 98.69 92 MET A O 1
ATOM 721 N N . ALA A 1 93 ? 7.418 -30.656 -21.672 1 98.75 93 ALA A N 1
ATOM 722 C CA . ALA A 1 93 ? 8.344 -30.141 -20.672 1 98.75 93 ALA A CA 1
ATOM 723 C C . ALA A 1 93 ? 7.773 -30.328 -19.266 1 98.75 93 ALA A C 1
ATOM 725 O O . ALA A 1 93 ? 8.508 -30.656 -18.328 1 98.75 93 ALA A O 1
ATOM 726 N N . ALA A 1 94 ? 6.449 -30.094 -19.172 1 98.88 94 ALA A N 1
ATOM 727 C CA . ALA A 1 94 ? 5.785 -30.219 -17.875 1 98.88 94 ALA A CA 1
ATOM 728 C C . ALA A 1 94 ? 5.902 -31.641 -17.328 1 98.88 94 ALA A C 1
ATOM 730 O O . ALA A 1 94 ? 6.371 -31.844 -16.219 1 98.88 94 ALA A O 1
ATOM 731 N N . VAL A 1 95 ? 5.559 -32.656 -18.078 1 98.75 95 VAL A N 1
ATOM 732 C CA . VAL A 1 95 ? 5.559 -34 -17.578 1 98.75 95 VAL A CA 1
ATOM 733 C C . VAL A 1 95 ? 6.996 -34.469 -17.359 1 98.75 95 VAL A C 1
ATOM 735 O O . VAL A 1 95 ? 7.266 -35.281 -16.453 1 98.75 95 VAL A O 1
ATOM 738 N N . ALA A 1 96 ? 7.91 -33.938 -18.141 1 98.56 96 ALA A N 1
ATOM 739 C CA . ALA A 1 96 ? 9.32 -34.25 -17.906 1 98.56 96 ALA A CA 1
ATOM 740 C C . ALA A 1 96 ? 9.773 -33.719 -16.547 1 98.56 96 ALA A C 1
ATOM 742 O O . ALA A 1 96 ? 10.68 -34.25 -15.922 1 98.56 96 ALA A O 1
ATOM 743 N N . GLY A 1 97 ? 9.133 -32.656 -16.141 1 98.62 97 GLY A N 1
ATOM 744 C CA . GLY A 1 97 ? 9.453 -32.062 -14.852 1 98.62 97 GLY A CA 1
ATOM 745 C C . GLY A 1 97 ? 8.617 -32.625 -13.711 1 98.62 97 GLY A C 1
ATOM 746 O O . GLY A 1 97 ? 8.805 -32.219 -12.555 1 98.62 97 GLY A O 1
ATOM 747 N N . GLY A 1 98 ? 7.688 -33.469 -14.016 1 98.81 98 GLY A N 1
ATOM 748 C CA . GLY A 1 98 ? 6.879 -34.125 -12.984 1 98.81 98 GLY A CA 1
ATOM 749 C C . GLY A 1 98 ? 5.508 -33.469 -12.836 1 98.81 98 GLY A C 1
ATOM 750 O O . GLY A 1 98 ? 4.73 -33.875 -11.961 1 98.81 98 GLY A O 1
ATOM 751 N N . TYR A 1 99 ? 5.195 -32.5 -13.648 1 98.94 99 TYR A N 1
ATOM 752 C CA . TYR A 1 99 ? 3.924 -31.797 -13.555 1 98.94 99 TYR A CA 1
ATOM 753 C C . TYR A 1 99 ? 2.836 -32.531 -14.344 1 98.94 99 TYR A C 1
ATOM 755 O O . TYR A 1 99 ? 3.074 -33 -15.453 1 98.94 99 TYR A O 1
ATOM 763 N N . THR A 1 100 ? 1.628 -32.656 -13.75 1 98.75 100 THR A N 1
ATOM 764 C CA . THR A 1 100 ? 0.497 -33.281 -14.422 1 98.75 100 THR A CA 1
ATOM 765 C C . THR A 1 100 ? -0.573 -32.25 -14.766 1 98.75 100 THR A C 1
ATOM 767 O O . THR A 1 100 ? -1.559 -32.562 -15.438 1 98.75 100 THR A O 1
ATOM 770 N N . ALA A 1 101 ? -0.373 -31.031 -14.312 1 98.88 101 ALA A N 1
ATOM 771 C CA . ALA A 1 101 ? -1.264 -29.922 -14.656 1 98.88 101 ALA A CA 1
ATOM 772 C C . ALA A 1 101 ? -0.507 -28.594 -14.688 1 98.88 101 ALA A C 1
ATOM 774 O O . ALA A 1 101 ? 0.37 -28.359 -13.852 1 98.88 101 ALA A O 1
ATOM 775 N N . VAL A 1 102 ? -0.821 -27.766 -15.641 1 98.88 102 VAL A N 1
ATOM 776 C CA . VAL A 1 102 ? -0.229 -26.438 -15.727 1 98.88 102 VAL A CA 1
ATOM 777 C C . VAL A 1 102 ? -1.311 -25.406 -16.062 1 98.88 102 VAL A C 1
ATOM 779 O O . VAL A 1 102 ? -2.207 -25.672 -16.859 1 98.88 102 VAL A O 1
ATOM 782 N N . ALA A 1 103 ? -1.288 -24.281 -15.367 1 98.88 103 ALA A N 1
ATOM 783 C CA . ALA A 1 103 ? -2.166 -23.156 -15.695 1 98.88 103 ALA A CA 1
ATOM 784 C C . ALA A 1 103 ? -1.456 -22.156 -16.609 1 98.88 103 ALA A C 1
ATOM 786 O O . ALA A 1 103 ? -0.389 -21.641 -16.25 1 98.88 103 ALA A O 1
ATOM 787 N N . CYS A 1 104 ? -2.037 -21.922 -17.766 1 98.56 104 CYS A N 1
ATOM 788 C CA . CYS A 1 104 ? -1.357 -21.062 -18.734 1 98.56 104 CYS A CA 1
ATOM 789 C C . CYS A 1 104 ? -1.957 -19.656 -18.75 1 98.56 104 CYS A C 1
ATOM 791 O O . CYS A 1 104 ? -3.18 -19.5 -18.75 1 98.56 104 CYS A O 1
ATOM 793 N N . MET A 1 105 ? -1.101 -18.688 -18.719 1 98.5 105 MET A N 1
ATOM 794 C CA . MET A 1 105 ? -1.468 -17.281 -18.625 1 98.5 105 MET A CA 1
ATOM 795 C C . MET A 1 105 ? -2.066 -16.781 -19.938 1 98.5 105 MET A C 1
ATOM 797 O O . MET A 1 105 ? -1.906 -17.422 -20.969 1 98.5 105 MET A O 1
ATOM 801 N N . PRO A 1 106 ? -2.695 -15.68 -19.922 1 98.44 106 PRO A N 1
ATOM 802 C CA . PRO A 1 106 ? -3.57 -15.297 -21.031 1 98.44 106 PRO A CA 1
ATOM 803 C C . PRO A 1 106 ? -2.848 -14.461 -22.094 1 98.44 106 PRO A C 1
ATOM 805 O O . PRO A 1 106 ? -3.461 -14.039 -23.078 1 98.44 106 PRO A O 1
ATOM 808 N N . ASN A 1 107 ? -1.581 -14.18 -21.906 1 96.75 107 ASN A N 1
ATOM 809 C CA . ASN A 1 107 ? -0.877 -13.266 -22.797 1 96.75 107 ASN A CA 1
ATOM 810 C C . ASN A 1 107 ? -0.471 -13.953 -24.094 1 96.75 107 ASN A C 1
ATOM 812 O O . ASN A 1 107 ? 0.686 -13.867 -24.516 1 96.75 107 ASN A O 1
ATOM 816 N N . THR A 1 108 ? -1.413 -14.57 -24.75 1 97.31 108 THR A N 1
ATOM 817 C CA . THR A 1 108 ? -1.273 -15.164 -26.078 1 97.31 108 THR A CA 1
ATOM 818 C C . THR A 1 108 ? -1.733 -14.188 -27.156 1 97.31 108 THR A C 1
ATOM 820 O O . THR A 1 108 ? -2.109 -13.055 -26.859 1 97.31 108 THR A O 1
ATOM 823 N N . LYS A 1 109 ? -1.549 -14.664 -28.375 1 97.12 109 LYS A N 1
ATOM 824 C CA . LYS A 1 109 ? -2.062 -13.93 -29.531 1 97.12 109 LYS A CA 1
ATOM 825 C C . LYS A 1 109 ? -2.99 -14.805 -30.375 1 97.12 109 LYS A C 1
ATOM 827 O O . LYS A 1 109 ? -2.529 -15.656 -31.125 1 97.12 109 LYS A O 1
ATOM 832 N N . PRO A 1 110 ? -4.246 -14.547 -30.328 1 97.94 110 PRO A N 1
ATOM 833 C CA . PRO A 1 110 ? -4.938 -13.516 -29.547 1 97.94 110 PRO A CA 1
ATOM 834 C C . PRO A 1 110 ? -4.875 -13.773 -28.047 1 97.94 110 PRO A C 1
ATOM 836 O O . PRO A 1 110 ? -4.602 -14.898 -27.625 1 97.94 110 PRO A O 1
ATOM 839 N N . VAL A 1 111 ? -5.16 -12.672 -27.281 1 98.12 111 VAL A N 1
ATOM 840 C CA . VAL A 1 111 ? -5.246 -12.727 -25.828 1 98.12 111 VAL A CA 1
ATOM 841 C C . VAL A 1 111 ? -6.406 -13.625 -25.406 1 98.12 111 VAL A C 1
ATOM 843 O O . VAL A 1 111 ? -7.465 -13.625 -26.047 1 98.12 111 VAL A O 1
ATOM 846 N N . ASN A 1 112 ? -6.227 -14.445 -24.375 1 98.56 112 ASN A N 1
ATOM 847 C CA . ASN A 1 112 ? -7.309 -15.266 -23.844 1 98.56 112 ASN A CA 1
ATOM 848 C C . ASN A 1 112 ? -8.273 -14.43 -23 1 98.56 112 ASN A C 1
ATOM 850 O O . ASN A 1 112 ? -8.336 -14.586 -21.781 1 98.56 112 ASN A O 1
ATOM 854 N N . ASP A 1 113 ? -9.117 -13.578 -23.672 1 98.56 113 ASP A N 1
ATOM 855 C CA . ASP A 1 113 ? -10.07 -12.711 -22.984 1 98.56 113 ASP A CA 1
ATOM 856 C C . ASP A 1 113 ? -11.5 -13.016 -23.422 1 98.56 113 ASP A C 1
ATOM 858 O O . ASP A 1 113 ? -12.414 -12.242 -23.156 1 98.56 113 ASP A O 1
ATOM 862 N N . CYS A 1 114 ? -11.656 -14.141 -24.125 1 98.25 114 CYS A N 1
ATOM 863 C CA . CYS A 1 114 ? -12.992 -14.555 -24.547 1 98.25 114 CYS A CA 1
ATOM 864 C C . CYS A 1 114 ? -13.094 -16.078 -24.641 1 98.25 114 CYS A C 1
ATOM 866 O O . CYS A 1 114 ? -12.078 -16.766 -24.578 1 98.25 114 CYS A O 1
ATOM 868 N N . ALA A 1 115 ? -14.312 -16.562 -24.812 1 98.31 115 ALA A N 1
ATOM 869 C CA . ALA A 1 115 ? -14.609 -17.984 -24.797 1 98.31 115 ALA A CA 1
ATOM 870 C C . ALA A 1 115 ? -13.898 -18.703 -25.953 1 98.31 115 ALA A C 1
ATOM 872 O O . ALA A 1 115 ? -13.406 -19.812 -25.781 1 98.31 115 ALA A O 1
ATOM 873 N N . ALA A 1 116 ? -13.852 -18.062 -27.031 1 98.5 116 ALA A N 1
ATOM 874 C CA . ALA A 1 116 ? -13.297 -18.688 -28.219 1 98.5 116 ALA A CA 1
ATOM 875 C C . ALA A 1 116 ? -11.836 -19.062 -28.031 1 98.5 116 ALA A C 1
ATOM 877 O O . ALA A 1 116 ? -11.406 -20.156 -28.422 1 98.5 116 ALA A O 1
ATOM 878 N N . VAL A 1 117 ? -11.086 -18.219 -27.438 1 98.69 117 VAL A N 1
ATOM 879 C CA . VAL A 1 117 ? -9.664 -18.484 -27.234 1 98.69 117 VAL A CA 1
ATOM 880 C C . VAL A 1 117 ? -9.477 -19.547 -26.156 1 98.69 117 VAL A C 1
ATOM 882 O O . VAL A 1 117 ? -8.641 -20.438 -26.281 1 98.69 117 VAL A O 1
ATOM 885 N N . THR A 1 118 ? -10.242 -19.453 -25.094 1 98.81 118 THR A N 1
ATOM 886 C CA . THR A 1 118 ? -10.195 -20.453 -24.031 1 98.81 118 THR A CA 1
ATOM 887 C C . THR A 1 118 ? -10.5 -21.844 -24.578 1 98.81 118 THR A C 1
ATOM 889 O O . THR A 1 118 ? -9.789 -22.797 -24.281 1 98.81 118 THR A O 1
ATOM 892 N N . GLU A 1 119 ? -11.5 -21.938 -25.375 1 98.69 119 GLU A N 1
ATOM 893 C CA . GLU A 1 119 ? -11.906 -23.203 -25.984 1 98.69 119 GLU A CA 1
ATOM 894 C C . GLU A 1 119 ? -10.844 -23.734 -26.938 1 98.69 119 GLU A C 1
ATOM 896 O O . GLU A 1 119 ? -10.609 -24.938 -27.016 1 98.69 119 GLU A O 1
ATOM 901 N N . TYR A 1 120 ? -10.305 -22.812 -27.641 1 98.56 120 TYR A N 1
ATOM 902 C CA . TYR A 1 120 ? -9.219 -23.203 -28.531 1 98.56 120 TYR A CA 1
ATOM 903 C C . TYR A 1 120 ? -8.086 -23.859 -27.75 1 98.56 120 TYR A C 1
ATOM 905 O O . TYR A 1 120 ? -7.578 -24.906 -28.141 1 98.56 120 TYR A O 1
ATOM 913 N N . ILE A 1 121 ? -7.676 -23.266 -26.641 1 98.81 121 ILE A N 1
ATOM 914 C CA . ILE A 1 121 ? -6.59 -23.766 -25.812 1 98.81 121 ILE A CA 1
ATOM 915 C C . ILE A 1 121 ? -6.945 -25.172 -25.312 1 98.81 121 ILE A C 1
ATOM 917 O O . ILE A 1 121 ? -6.125 -26.078 -25.375 1 98.81 121 ILE A O 1
ATOM 921 N N . LEU A 1 122 ? -8.133 -25.328 -24.875 1 98.75 122 LEU A N 1
ATOM 922 C CA . LEU A 1 122 ? -8.578 -26.609 -24.328 1 98.75 122 LEU A CA 1
ATOM 923 C C . LEU A 1 122 ? -8.609 -27.672 -25.422 1 98.75 122 LEU A C 1
ATOM 925 O O . LEU A 1 122 ? -8.242 -28.812 -25.188 1 98.75 122 LEU A O 1
ATOM 929 N N . GLU A 1 123 ? -9.062 -27.281 -26.578 1 98.56 123 GLU A N 1
ATOM 930 C CA . GLU A 1 123 ? -9.102 -28.203 -27.703 1 98.56 123 GLU A CA 1
ATOM 931 C C . GLU A 1 123 ? -7.691 -28.641 -28.109 1 98.56 123 GLU A C 1
ATOM 933 O O . GLU A 1 123 ? -7.445 -29.828 -28.328 1 98.56 123 GLU A O 1
ATOM 938 N N . ARG A 1 124 ? -6.836 -27.688 -28.203 1 98.25 124 ARG A N 1
ATOM 939 C CA . ARG A 1 124 ? -5.449 -27.984 -28.547 1 98.25 124 ARG A CA 1
ATOM 940 C C . ARG A 1 124 ? -4.816 -28.891 -27.5 1 98.25 124 ARG A C 1
ATOM 942 O O . ARG A 1 124 ? -4.039 -29.797 -27.828 1 98.25 124 ARG A O 1
ATOM 949 N N . ALA A 1 125 ? -5.098 -28.672 -26.25 1 98.38 125 ALA A N 1
ATOM 950 C CA . ALA A 1 125 ? -4.59 -29.484 -25.156 1 98.38 125 ALA A CA 1
ATOM 951 C C . ALA A 1 125 ? -5.105 -30.922 -25.25 1 98.38 125 ALA A C 1
ATOM 953 O O . ALA A 1 125 ? -4.375 -31.859 -24.953 1 98.38 125 ALA A O 1
ATOM 954 N N . ARG A 1 126 ? -6.332 -31.062 -25.625 1 97.31 126 ARG A N 1
ATOM 955 C CA . ARG A 1 126 ? -6.914 -32.375 -25.797 1 97.31 126 ARG A CA 1
ATOM 956 C C . ARG A 1 126 ? -6.234 -33.156 -26.922 1 97.31 126 ARG A C 1
ATOM 958 O O . ARG A 1 126 ? -6 -34.344 -26.828 1 97.31 126 ARG A O 1
ATOM 965 N N . GLU A 1 127 ? -5.859 -32.438 -27.875 1 97.31 127 GLU A N 1
ATOM 966 C CA . GLU A 1 127 ? -5.312 -33.031 -29.078 1 97.31 127 GLU A CA 1
ATOM 967 C C . GLU A 1 127 ? -3.828 -33.344 -28.906 1 97.31 127 GLU A C 1
ATOM 969 O O . GLU A 1 127 ? -3.355 -34.406 -29.359 1 97.31 127 GLU A O 1
ATOM 974 N N . GLN A 1 128 ? -3.184 -32.438 -28.281 1 96.75 128 GLN A N 1
ATOM 975 C CA . GLN A 1 128 ? -1.73 -32.531 -28.375 1 96.75 128 GLN A CA 1
ATOM 976 C C . GLN A 1 128 ? -1.09 -32.469 -26.984 1 96.75 128 GLN A C 1
ATOM 978 O O . GLN A 1 128 ? 0.128 -32.594 -26.859 1 96.75 128 GLN A O 1
ATOM 983 N N . GLY A 1 129 ? -1.871 -32.281 -25.984 1 96.88 129 GLY A N 1
ATOM 984 C CA . GLY A 1 129 ? -1.328 -32.094 -24.656 1 96.88 129 GLY A CA 1
ATOM 985 C C . GLY A 1 129 ? -0.879 -33.375 -24 1 96.88 129 GLY A C 1
ATOM 986 O O . GLY A 1 129 ? -1.443 -34.438 -24.266 1 96.88 129 GLY A O 1
ATOM 987 N N . HIS A 1 130 ? 0.106 -33.281 -23.094 1 98.12 130 HIS A N 1
ATOM 988 C CA . HIS A 1 130 ? 0.651 -34.406 -22.375 1 98.12 130 HIS A CA 1
ATOM 989 C C . HIS A 1 130 ? 0.295 -34.344 -20.891 1 98.12 130 HIS A C 1
ATOM 991 O O . HIS A 1 130 ? 0.562 -35.312 -20.156 1 98.12 130 HIS A O 1
ATOM 997 N N . CYS A 1 131 ? -0.258 -33.312 -20.5 1 98.44 131 CYS A N 1
ATOM 998 C CA . CYS A 1 131 ? -0.819 -33.125 -19.172 1 98.44 131 CYS A CA 1
ATOM 999 C C . CYS A 1 131 ? -2.041 -32.219 -19.219 1 98.44 131 CYS A C 1
ATOM 1001 O O . CYS A 1 131 ? -2.473 -31.797 -20.297 1 98.44 131 CYS A O 1
ATOM 1003 N N . ARG A 1 132 ? -2.639 -31.953 -18.078 1 98.56 132 ARG A N 1
ATOM 1004 C CA . ARG A 1 132 ? -3.814 -31.094 -18 1 98.56 132 ARG A CA 1
ATOM 1005 C C . ARG A 1 132 ? -3.432 -29.625 -18.188 1 98.56 132 ARG A C 1
ATOM 1007 O O . ARG A 1 132 ? -2.479 -29.141 -17.578 1 98.56 132 ARG A O 1
ATOM 1014 N N . VAL A 1 133 ? -4.145 -28.984 -19.094 1 98.88 133 VAL A N 1
ATOM 1015 C CA . VAL A 1 133 ? -3.943 -27.562 -19.312 1 98.88 133 VAL A CA 1
ATOM 1016 C C . VAL A 1 133 ? -5.125 -26.781 -18.734 1 98.88 133 VAL A C 1
ATOM 1018 O O . VAL A 1 133 ? -6.281 -27.078 -19.047 1 98.88 133 VAL A O 1
ATOM 1021 N N . LEU A 1 134 ? -4.828 -25.844 -17.828 1 98.88 134 LEU A N 1
ATOM 1022 C CA . LEU A 1 134 ? -5.805 -25.016 -17.141 1 98.88 134 LEU A CA 1
ATOM 1023 C C . LEU A 1 134 ? -5.707 -23.562 -17.609 1 98.88 134 LEU A C 1
ATOM 1025 O O . LEU A 1 134 ? -4.883 -22.797 -17.109 1 98.88 134 LEU A O 1
ATOM 1029 N N . PRO A 1 135 ? -6.609 -23.156 -18.516 1 98.81 135 PRO A N 1
ATOM 1030 C CA . PRO A 1 135 ? -6.492 -21.797 -19.047 1 98.81 135 PRO A CA 1
ATOM 1031 C C . PRO A 1 135 ? -6.855 -20.734 -18.016 1 98.81 135 PRO A C 1
ATOM 1033 O O . PRO A 1 135 ? -7.809 -20.906 -17.25 1 98.81 135 PRO A O 1
ATOM 1036 N N . VAL A 1 136 ? -6.047 -19.703 -17.969 1 98.88 136 VAL A N 1
ATOM 1037 C CA . VAL A 1 136 ? -6.348 -18.5 -17.188 1 98.88 136 VAL A CA 1
ATOM 1038 C C . VAL A 1 136 ? -6.812 -17.391 -18.125 1 98.88 136 VAL A C 1
ATOM 1040 O O . VAL A 1 136 ? -6.234 -17.188 -19.188 1 98.88 136 VAL A O 1
ATOM 1043 N N . GLY A 1 137 ? -7.875 -16.734 -17.766 1 98.75 137 GLY A N 1
ATOM 1044 C CA . GLY A 1 137 ? -8.391 -15.648 -18.578 1 98.75 137 GLY A CA 1
ATOM 1045 C C . GLY A 1 137 ? -7.816 -14.297 -18.219 1 98.75 137 GLY A C 1
ATOM 1046 O O . GLY A 1 137 ? -7.203 -14.148 -17.156 1 98.75 137 GLY A O 1
ATOM 1047 N N . ALA A 1 138 ? -8.008 -13.336 -19.109 1 98.75 138 ALA A N 1
ATOM 1048 C CA . ALA A 1 138 ? -7.531 -11.977 -18.875 1 98.75 138 ALA A CA 1
ATOM 1049 C C . ALA A 1 138 ? -8.492 -11.211 -17.953 1 98.75 138 ALA A C 1
ATOM 1051 O O . ALA A 1 138 ? -9.703 -11.406 -18.031 1 98.75 138 ALA A O 1
ATOM 1052 N N . VAL A 1 139 ? -7.938 -10.352 -17.141 1 98.69 139 VAL A N 1
ATOM 1053 C CA . VAL A 1 139 ? -8.75 -9.43 -16.359 1 98.69 139 VAL A CA 1
ATOM 1054 C C . VAL A 1 139 ? -9.391 -8.391 -17.281 1 98.69 139 VAL A C 1
ATOM 1056 O O . VAL A 1 139 ? -10.594 -8.133 -17.188 1 98.69 139 VAL A O 1
ATOM 1059 N N . SER A 1 140 ? -8.57 -7.848 -18.141 1 98.5 140 SER A N 1
ATOM 1060 C CA . SER A 1 140 ? -9.062 -6.797 -19.031 1 98.5 140 SER A CA 1
ATOM 1061 C C . SER A 1 140 ? -9.039 -7.242 -20.484 1 98.5 140 SER A C 1
ATOM 1063 O O . SER A 1 140 ? -8.172 -8.016 -20.891 1 98.5 140 SER A O 1
ATOM 1065 N N . SER A 1 141 ? -9.945 -6.758 -21.25 1 97.88 141 SER A N 1
ATOM 1066 C CA . SER A 1 141 ? -9.984 -7.047 -22.672 1 97.88 141 SER A CA 1
ATOM 1067 C C . SER A 1 141 ? -8.688 -6.637 -23.359 1 97.88 141 SER A C 1
ATOM 1069 O O . SER A 1 141 ? -8.242 -5.5 -23.219 1 97.88 141 SER A O 1
ATOM 1071 N N . GLY A 1 142 ? -8.086 -7.625 -24 1 97.19 142 GLY A N 1
ATOM 1072 C CA . GLY A 1 142 ? -6.863 -7.352 -24.734 1 97.19 142 GLY A CA 1
ATOM 1073 C C . GLY A 1 142 ? -5.668 -7.098 -23.844 1 97.19 142 GLY A C 1
ATOM 1074 O O . GLY A 1 142 ? -4.598 -6.723 -24.312 1 97.19 142 GLY A O 1
ATOM 1075 N N . LEU A 1 143 ? -5.84 -7.25 -22.516 1 97.31 143 LEU A N 1
ATOM 1076 C CA . LEU A 1 143 ? -4.812 -6.938 -21.516 1 97.31 143 LEU A CA 1
ATOM 1077 C C . LEU A 1 143 ? -4.469 -5.453 -21.547 1 97.31 143 LEU A C 1
ATOM 1079 O O . LEU A 1 143 ? -3.309 -5.078 -21.359 1 97.31 143 LEU A O 1
ATOM 1083 N N . GLU A 1 144 ? -5.438 -4.605 -21.797 1 96.19 144 GLU A N 1
ATOM 1084 C CA . GLU A 1 144 ? -5.203 -3.18 -22.016 1 96.19 144 GLU A CA 1
ATOM 1085 C C . GLU A 1 144 ? -5.41 -2.387 -20.734 1 96.19 144 GLU A C 1
ATOM 1087 O O . GLU A 1 144 ? -5.047 -1.21 -20.656 1 96.19 144 GLU A O 1
ATOM 1092 N N . GLY A 1 145 ? -6.008 -3.053 -19.703 1 96.06 145 GLY A N 1
ATOM 1093 C CA . GLY A 1 145 ? -6.203 -2.391 -18.422 1 96.06 145 GLY A CA 1
ATOM 1094 C C . GLY A 1 145 ? -7.266 -1.308 -18.453 1 96.06 145 GLY A C 1
ATOM 1095 O O . GLY A 1 145 ? -7.238 -0.371 -17.656 1 96.06 145 GLY A O 1
ATOM 1096 N N . ARG A 1 146 ? -8.312 -1.345 -19.406 1 95.12 146 ARG A N 1
ATOM 1097 C CA . ARG A 1 146 ? -9.297 -0.276 -19.578 1 95.12 146 ARG A CA 1
ATOM 1098 C C . ARG A 1 146 ? -10.703 -0.762 -19.266 1 95.12 146 ARG A C 1
ATOM 1100 O O . ARG A 1 146 ? -11.5 -0.029 -18.672 1 95.12 146 ARG A O 1
ATOM 1107 N N . SER A 1 147 ? -10.945 -2.025 -19.672 1 97.81 147 SER A N 1
ATOM 1108 C CA . SER A 1 147 ? -12.258 -2.627 -19.422 1 97.81 147 SER A CA 1
ATOM 1109 C C . SER A 1 147 ? -12.125 -4.109 -19.094 1 97.81 147 SER A C 1
ATOM 1111 O O . SER A 1 147 ? -11.211 -4.781 -19.562 1 97.81 147 SER A O 1
ATOM 1113 N N . LEU A 1 148 ? -13.047 -4.578 -18.328 1 98.38 148 LEU A N 1
ATOM 1114 C CA . LEU A 1 148 ? -13 -5.965 -17.875 1 98.38 148 LEU A CA 1
ATOM 1115 C C . LEU A 1 148 ? -13.375 -6.914 -19.016 1 98.38 148 LEU A C 1
ATOM 1117 O O . LEU A 1 148 ? -14.219 -6.586 -19.859 1 98.38 148 LEU A O 1
ATOM 1121 N N . ALA A 1 149 ? -12.742 -8.008 -19.016 1 98.44 149 ALA A N 1
ATOM 1122 C CA . ALA A 1 149 ? -13.211 -9.117 -19.844 1 98.44 149 ALA A CA 1
ATOM 1123 C C . ALA A 1 149 ? -14.484 -9.734 -19.266 1 98.44 149 ALA A C 1
ATOM 1125 O O . ALA A 1 149 ? -14.914 -9.367 -18.172 1 98.44 149 ALA A O 1
ATOM 1126 N N . GLU A 1 150 ? -15.109 -10.594 -20.062 1 98 150 GLU A N 1
ATOM 1127 C CA . GLU A 1 150 ? -16.344 -11.242 -19.625 1 98 150 GLU A CA 1
ATOM 1128 C C . GLU A 1 150 ? -16.062 -12.492 -18.797 1 98 150 GLU A C 1
ATOM 1130 O O . GLU A 1 150 ? -16.078 -13.602 -19.328 1 98 150 GLU A O 1
ATOM 1135 N N . PHE A 1 151 ? -15.984 -12.344 -17.484 1 98.5 151 PHE A N 1
ATOM 1136 C CA . PHE A 1 151 ? -15.523 -13.398 -16.594 1 98.5 151 PHE A CA 1
ATOM 1137 C C . PHE A 1 151 ? -16.469 -14.586 -16.625 1 98.5 151 PHE A C 1
ATOM 1139 O O . PHE A 1 151 ? -16.031 -15.734 -16.516 1 98.5 151 PHE A O 1
ATOM 1146 N N . GLY A 1 152 ? -17.781 -14.312 -16.672 1 98.06 152 GLY A N 1
ATOM 1147 C CA . GLY A 1 152 ? -18.734 -15.398 -16.75 1 98.06 152 GLY A CA 1
ATOM 1148 C C . GLY A 1 152 ? -18.5 -16.312 -17.938 1 98.06 152 GLY A C 1
ATOM 1149 O O . GLY A 1 152 ? -18.547 -17.531 -17.812 1 98.06 152 GLY A O 1
ATOM 1150 N N . GLU A 1 153 ? -18.328 -15.672 -19.031 1 97.81 153 GLU A N 1
ATOM 1151 C CA . GLU A 1 153 ? -18.062 -16.422 -20.266 1 97.81 153 GLU A CA 1
ATOM 1152 C C . GLU A 1 153 ? -16.75 -17.203 -20.156 1 97.81 153 GLU A C 1
ATOM 1154 O O . GLU A 1 153 ? -16.672 -18.359 -20.594 1 97.81 153 GLU A O 1
ATOM 1159 N N . LEU A 1 154 ? -15.773 -16.547 -19.641 1 98.56 154 LEU A N 1
ATOM 1160 C CA . LEU A 1 154 ? -14.477 -17.203 -19.469 1 98.56 154 LEU A CA 1
ATOM 1161 C C . LEU A 1 154 ? -14.586 -18.406 -18.547 1 98.56 154 LEU A C 1
ATOM 1163 O O . LEU A 1 154 ? -14.094 -19.5 -18.875 1 98.56 154 LEU A O 1
ATOM 1167 N N . LYS A 1 155 ? -15.203 -18.203 -17.422 1 98.38 155 LYS A N 1
ATOM 1168 C CA . LYS A 1 155 ? -15.414 -19.312 -16.484 1 98.38 155 LYS A CA 1
ATOM 1169 C C . LYS A 1 155 ? -16.203 -20.438 -17.125 1 98.38 155 LYS A C 1
ATOM 1171 O O . LYS A 1 155 ? -15.828 -21.609 -17 1 98.38 155 LYS A O 1
ATOM 1176 N N . GLY A 1 156 ? -17.234 -20.094 -17.828 1 98.19 156 GLY A N 1
ATOM 1177 C CA . GLY A 1 156 ? -18.062 -21.078 -18.484 1 98.19 156 GLY A CA 1
ATOM 1178 C C . GLY A 1 156 ? -17.312 -21.891 -19.531 1 98.19 156 GLY A C 1
ATOM 1179 O O . GLY A 1 156 ? -17.641 -23.047 -19.797 1 98.19 156 GLY A O 1
ATOM 1180 N N . SER A 1 157 ? -16.328 -21.266 -20.109 1 98.38 157 SER A N 1
ATOM 1181 C CA . SER A 1 157 ? -15.562 -21.906 -21.172 1 98.38 157 SER A CA 1
ATOM 1182 C C . SER A 1 157 ? -14.398 -22.719 -20.594 1 98.38 157 SER A C 1
ATOM 1184 O O . SER A 1 157 ? -13.727 -23.453 -21.328 1 98.38 157 SER A O 1
ATOM 1186 N N . GLY A 1 158 ? -14.109 -22.516 -19.312 1 98.38 158 GLY A N 1
ATOM 1187 C CA . GLY A 1 158 ? -13.125 -23.406 -18.703 1 98.38 158 GLY A CA 1
ATOM 1188 C C . GLY A 1 158 ? -11.984 -22.672 -18.031 1 98.38 158 GLY A C 1
ATOM 1189 O O . GLY A 1 158 ? -11.062 -23.297 -17.5 1 98.38 158 GLY A O 1
ATOM 1190 N N . ALA A 1 159 ? -12.008 -21.328 -17.984 1 98.75 159 ALA A N 1
ATOM 1191 C CA . ALA A 1 159 ? -10.961 -20.594 -17.281 1 98.75 159 ALA A CA 1
ATOM 1192 C C . ALA A 1 159 ? -11.016 -20.844 -15.773 1 98.75 159 ALA A C 1
ATOM 1194 O O . ALA A 1 159 ? -12.102 -20.938 -15.195 1 98.75 159 ALA A O 1
ATOM 1195 N N . VAL A 1 160 ? -9.852 -20.906 -15.156 1 98.75 160 VAL A N 1
ATOM 1196 C CA . VAL A 1 160 ? -9.82 -21.312 -13.758 1 98.75 160 VAL A CA 1
ATOM 1197 C C . VAL A 1 160 ? -9.461 -20.109 -12.883 1 98.75 160 VAL A C 1
ATOM 1199 O O . VAL A 1 160 ? -9.586 -20.172 -11.656 1 98.75 160 VAL A O 1
ATOM 1202 N N . ALA A 1 161 ? -9 -19.031 -13.469 1 98.88 161 ALA A N 1
ATOM 1203 C CA . ALA A 1 161 ? -8.617 -17.766 -12.844 1 98.88 161 ALA A CA 1
ATOM 1204 C C . ALA A 1 161 ? -8.562 -16.641 -13.867 1 98.88 161 ALA A C 1
ATOM 1206 O O . ALA A 1 161 ? -8.758 -16.875 -15.062 1 98.88 161 ALA A O 1
ATOM 1207 N N . VAL A 1 162 ? -8.367 -15.398 -13.391 1 98.81 162 VAL A N 1
ATOM 1208 C CA . VAL A 1 162 ? -8.164 -14.281 -14.305 1 98.81 162 VAL A CA 1
ATOM 1209 C C . VAL A 1 162 ? -6.922 -13.492 -13.898 1 98.81 162 VAL A C 1
ATOM 1211 O O . VAL A 1 162 ? -6.609 -13.383 -12.711 1 98.81 162 VAL A O 1
ATOM 1214 N N . THR A 1 163 ? -6.195 -13.008 -14.898 1 98.62 163 THR A N 1
ATOM 1215 C CA . THR A 1 163 ? -4.988 -12.227 -14.656 1 98.62 163 THR A CA 1
ATOM 1216 C C . THR A 1 163 ? -4.625 -11.398 -15.883 1 98.62 163 THR A C 1
ATOM 1218 O O . THR A 1 163 ? -4.949 -11.781 -17.016 1 98.62 163 THR A O 1
ATOM 1221 N N . ASP A 1 164 ? -4.043 -10.203 -15.617 1 96.88 164 ASP A N 1
ATOM 1222 C CA . ASP A 1 164 ? -3.363 -9.5 -16.703 1 96.88 164 ASP A CA 1
ATOM 1223 C C . ASP A 1 164 ? -1.856 -9.742 -16.656 1 96.88 164 ASP A C 1
ATOM 1225 O O . ASP A 1 164 ? -1.069 -8.812 -16.859 1 96.88 164 ASP A O 1
ATOM 1229 N N . ASP A 1 165 ? -1.519 -10.898 -16.25 1 88.06 165 ASP A N 1
ATOM 1230 C CA . ASP A 1 165 ? -0.099 -11.227 -16.172 1 88.06 165 ASP A CA 1
ATOM 1231 C C . ASP A 1 165 ? 0.618 -10.906 -17.484 1 88.06 165 ASP A C 1
ATOM 1233 O O . ASP A 1 165 ? 0.119 -11.219 -18.562 1 88.06 165 ASP A O 1
ATOM 1237 N N . GLY A 1 166 ? 1.741 -10.242 -17.438 1 80.25 166 GLY A N 1
ATOM 1238 C CA . GLY A 1 166 ? 2.465 -9.648 -18.562 1 80.25 166 GLY A CA 1
ATOM 1239 C C . GLY A 1 166 ? 2.365 -8.141 -18.594 1 80.25 166 GLY A C 1
ATOM 1240 O O . GLY A 1 166 ? 3.287 -7.461 -19.047 1 80.25 166 GLY A O 1
ATOM 1241 N N . ARG A 1 167 ? 1.167 -7.668 -18.156 1 89 167 ARG A N 1
ATOM 1242 C CA . ARG A 1 167 ? 0.903 -6.246 -17.969 1 89 167 ARG A CA 1
ATOM 1243 C C . ARG A 1 167 ? 0.14 -5.992 -16.672 1 89 167 ARG A C 1
ATOM 1245 O O . ARG A 1 167 ? -0.964 -6.508 -16.484 1 89 167 ARG A O 1
ATOM 1252 N N . PRO A 1 168 ? 0.622 -5.168 -15.883 1 93.44 168 PRO A N 1
ATOM 1253 C CA . PRO A 1 168 ? -0.083 -4.938 -14.617 1 93.44 168 PRO A CA 1
ATOM 1254 C C . PRO A 1 168 ? -1.386 -4.164 -14.797 1 93.44 168 PRO A C 1
ATOM 1256 O O . PRO A 1 168 ? -1.495 -3.342 -15.711 1 93.44 168 PRO A O 1
ATOM 1259 N N . VAL A 1 169 ? -2.457 -4.508 -14.031 1 96.88 169 VAL A N 1
ATOM 1260 C CA . VAL A 1 169 ? -3.646 -3.674 -13.922 1 96.88 169 VAL A CA 1
ATOM 1261 C C . VAL A 1 169 ? -3.338 -2.439 -13.078 1 96.88 169 VAL A C 1
ATOM 1263 O O . VAL A 1 169 ? -3.438 -2.48 -11.852 1 96.88 169 VAL A O 1
ATOM 1266 N N . ALA A 1 170 ? -3.104 -1.348 -13.703 1 96.5 170 ALA A N 1
ATOM 1267 C CA . ALA A 1 170 ? -2.594 -0.161 -13.023 1 96.5 170 ALA A CA 1
ATOM 1268 C C . ALA A 1 170 ? -3.721 0.603 -12.336 1 96.5 170 ALA A C 1
ATOM 1270 O O . ALA A 1 170 ? -3.539 1.126 -11.234 1 96.5 170 ALA A O 1
ATOM 1271 N N . ASN A 1 171 ? -4.91 0.648 -12.906 1 97.62 171 ASN A N 1
ATOM 1272 C CA . ASN A 1 171 ? -6.027 1.436 -12.398 1 97.62 171 ASN A CA 1
ATOM 1273 C C . ASN A 1 171 ? -6.695 0.757 -11.203 1 97.62 171 ASN A C 1
ATOM 1275 O O . ASN A 1 171 ? -7.207 -0.357 -11.328 1 97.62 171 ASN A O 1
ATOM 1279 N N . SER A 1 172 ? -6.742 1.429 -10.102 1 98.44 172 SER A N 1
ATOM 1280 C CA . SER A 1 172 ? -7.242 0.849 -8.859 1 98.44 172 SER A CA 1
ATOM 1281 C C . SER A 1 172 ? -8.734 0.542 -8.953 1 98.44 172 SER A C 1
ATOM 1283 O O . SER A 1 172 ? -9.211 -0.44 -8.375 1 98.44 172 SER A O 1
ATOM 1285 N N . MET A 1 173 ? -9.461 1.383 -9.609 1 98.38 173 MET A N 1
ATOM 1286 C CA . MET A 1 173 ? -10.891 1.15 -9.742 1 98.38 173 MET A CA 1
ATOM 1287 C C . MET A 1 173 ? -11.172 -0.081 -10.602 1 98.38 173 MET A C 1
ATOM 1289 O O . MET A 1 173 ? -12.062 -0.87 -10.289 1 98.38 173 MET A O 1
ATOM 1293 N N . LEU A 1 174 ? -10.398 -0.25 -11.68 1 98.44 174 LEU A N 1
ATOM 1294 C CA . LEU A 1 174 ? -10.555 -1.44 -12.508 1 98.44 174 LEU A CA 1
ATOM 1295 C C . LEU A 1 174 ? -10.25 -2.703 -11.703 1 98.44 174 LEU A C 1
ATOM 1297 O O . LEU A 1 174 ? -10.953 -3.705 -11.82 1 98.44 174 LEU A O 1
ATOM 1301 N N . MET A 1 175 ? -9.203 -2.684 -10.93 1 98.69 175 MET A N 1
ATOM 1302 C CA . MET A 1 175 ? -8.844 -3.84 -10.109 1 98.69 175 MET A CA 1
ATOM 1303 C C . MET A 1 175 ? -9.938 -4.137 -9.086 1 98.69 175 MET A C 1
ATOM 1305 O O . MET A 1 175 ? -10.273 -5.297 -8.852 1 98.69 175 MET A O 1
ATOM 1309 N N . ARG A 1 176 ? -10.469 -3.059 -8.453 1 98.69 176 ARG A N 1
ATOM 1310 C CA . ARG A 1 176 ? -11.578 -3.252 -7.527 1 98.69 176 ARG A CA 1
ATOM 1311 C C . ARG A 1 176 ? -12.742 -3.969 -8.211 1 98.69 176 ARG A C 1
ATOM 1313 O O . ARG A 1 176 ? -13.281 -4.941 -7.672 1 98.69 176 ARG A O 1
ATOM 1320 N N . ARG A 1 177 ? -13.125 -3.484 -9.359 1 98.56 177 ARG A N 1
ATOM 1321 C CA . ARG A 1 177 ? -14.227 -4.078 -10.109 1 98.56 177 ARG A CA 1
ATOM 1322 C C . ARG A 1 177 ? -13.922 -5.523 -10.492 1 98.56 177 ARG A C 1
ATOM 1324 O O . ARG A 1 177 ? -14.812 -6.375 -10.469 1 98.56 177 ARG A O 1
ATOM 1331 N N . ALA A 1 178 ? -12.672 -5.754 -10.875 1 98.81 178 ALA A N 1
ATOM 1332 C CA . ALA A 1 178 ? -12.25 -7.109 -11.211 1 98.81 178 ALA A CA 1
ATOM 1333 C C . ALA A 1 178 ? -12.461 -8.055 -10.031 1 98.81 178 ALA A C 1
ATOM 1335 O O . ALA A 1 178 ? -13.008 -9.148 -10.195 1 98.81 178 ALA A O 1
ATOM 1336 N N . LEU A 1 179 ? -12.031 -7.621 -8.891 1 98.81 179 LEU A N 1
ATOM 1337 C CA . LEU A 1 179 ? -12.164 -8.43 -7.688 1 98.81 179 LEU A CA 1
ATOM 1338 C C . LEU A 1 179 ? -13.633 -8.672 -7.359 1 98.81 179 LEU A C 1
ATOM 1340 O O . LEU A 1 179 ? -14.039 -9.805 -7.105 1 98.81 179 LEU A O 1
ATOM 1344 N N . GLU A 1 180 ? -14.453 -7.648 -7.426 1 98.44 180 GLU A N 1
ATOM 1345 C CA . GLU A 1 180 ? -15.883 -7.77 -7.141 1 98.44 180 GLU A CA 1
ATOM 1346 C C . GLU A 1 180 ? -16.562 -8.711 -8.133 1 98.44 180 GLU A C 1
ATOM 1348 O O . GLU A 1 180 ? -17.359 -9.57 -7.73 1 98.44 180 GLU A O 1
ATOM 1353 N N . TYR A 1 181 ? -16.234 -8.508 -9.383 1 98.44 181 TYR A N 1
ATOM 1354 C CA . TYR A 1 181 ? -16.844 -9.305 -10.445 1 98.44 181 TYR A CA 1
ATOM 1355 C C . TYR A 1 181 ? -16.406 -10.766 -10.344 1 98.44 181 TYR A C 1
ATOM 1357 O O . TYR A 1 181 ? -17.234 -11.664 -10.484 1 98.44 181 TYR A O 1
ATOM 1365 N N . ALA A 1 182 ? -15.195 -11.023 -10.086 1 98.62 182 ALA A N 1
ATOM 1366 C CA . ALA A 1 182 ? -14.641 -12.375 -9.992 1 98.62 182 ALA A CA 1
ATOM 1367 C C . ALA A 1 182 ? -15.297 -13.148 -8.844 1 98.62 182 ALA A C 1
ATOM 1369 O O . ALA A 1 182 ? -15.484 -14.367 -8.945 1 98.62 182 ALA A O 1
ATOM 1370 N N . LYS A 1 183 ? -15.57 -12.469 -7.797 1 97.56 183 LYS A N 1
ATOM 1371 C CA . LYS A 1 183 ? -16.188 -13.078 -6.625 1 97.56 183 LYS A CA 1
ATOM 1372 C C . LYS A 1 183 ? -17.5 -13.758 -6.992 1 97.56 183 LYS A C 1
ATOM 1374 O O . LYS A 1 183 ? -17.828 -14.82 -6.457 1 97.56 183 LYS A O 1
ATOM 1379 N N . ASN A 1 184 ? -18.25 -13.203 -7.93 1 97.19 184 ASN A N 1
ATOM 1380 C CA . ASN A 1 184 ? -19.547 -13.727 -8.359 1 97.19 184 ASN A CA 1
ATOM 1381 C C . ASN A 1 184 ? -19.391 -15.078 -9.055 1 97.19 184 ASN A C 1
ATOM 1383 O O . ASN A 1 184 ? -20.359 -15.836 -9.164 1 97.19 184 ASN A O 1
ATOM 1387 N N . PHE A 1 185 ? -18.25 -15.383 -9.5 1 97 185 PHE A N 1
ATOM 1388 C CA . PHE A 1 185 ? -18.031 -16.609 -10.25 1 97 185 PHE A CA 1
ATOM 1389 C C . PHE A 1 185 ? -17.047 -17.516 -9.531 1 97 185 PHE A C 1
ATOM 1391 O O . PHE A 1 185 ? -16.578 -18.516 -10.094 1 97 185 PHE A O 1
ATOM 1398 N N . ASP A 1 186 ? -16.594 -17.094 -8.367 1 96 186 ASP A N 1
ATOM 1399 C CA . ASP A 1 186 ? -15.648 -17.828 -7.547 1 96 186 ASP A CA 1
ATOM 1400 C C . ASP A 1 186 ? -14.32 -18.016 -8.273 1 96 186 ASP A C 1
ATOM 1402 O O . ASP A 1 186 ? -13.758 -19.125 -8.281 1 96 186 ASP A O 1
ATOM 1406 N N . LEU A 1 187 ? -13.922 -17.047 -8.984 1 98.12 187 LEU A N 1
ATOM 1407 C CA . LEU A 1 187 ? -12.641 -17.016 -9.672 1 98.12 187 LEU A CA 1
ATOM 1408 C C . LEU A 1 187 ? -11.594 -16.281 -8.852 1 98.12 187 LEU A C 1
ATOM 1410 O O . LEU A 1 187 ? -11.844 -15.164 -8.383 1 98.12 187 LEU A O 1
ATOM 1414 N N . PRO A 1 188 ? -10.477 -16.859 -8.617 1 98.69 188 PRO A N 1
ATOM 1415 C CA . PRO A 1 188 ? -9.398 -16.062 -8.047 1 98.69 188 PRO A CA 1
ATOM 1416 C C . PRO A 1 188 ? -8.812 -15.055 -9.039 1 98.69 188 PRO A C 1
ATOM 1418 O O . PRO A 1 188 ? -8.719 -15.352 -10.234 1 98.69 188 PRO A O 1
ATOM 1421 N N . VAL A 1 189 ? -8.469 -13.883 -8.57 1 98.88 189 VAL A N 1
ATOM 1422 C CA . VAL A 1 189 ? -7.746 -12.891 -9.359 1 98.88 189 VAL A CA 1
ATOM 1423 C C . VAL A 1 189 ? -6.254 -12.969 -9.062 1 98.88 189 VAL A C 1
ATOM 1425 O O . VAL A 1 189 ? -5.828 -12.789 -7.918 1 98.88 189 VAL A O 1
ATOM 1428 N N . ILE A 1 190 ? -5.465 -13.328 -10.055 1 98.88 190 ILE A N 1
ATOM 1429 C CA . ILE A 1 190 ? -4.012 -13.398 -9.93 1 98.88 190 ILE A CA 1
ATOM 1430 C C . ILE A 1 190 ? -3.396 -12.062 -10.328 1 98.88 190 ILE A C 1
ATOM 1432 O O . ILE A 1 190 ? -3.596 -11.586 -11.445 1 98.88 190 ILE A O 1
ATOM 1436 N N . SER A 1 191 ? -2.643 -11.477 -9.422 1 98.5 191 SER A N 1
ATOM 1437 C CA . SER A 1 191 ? -2.096 -10.148 -9.664 1 98.5 191 SER A CA 1
ATOM 1438 C C . SER A 1 191 ? -0.61 -10.211 -9.992 1 98.5 191 SER A C 1
ATOM 1440 O O . SER A 1 191 ? 0.185 -10.742 -9.219 1 98.5 191 SER A O 1
ATOM 1442 N N . HIS A 1 192 ? -0.285 -9.766 -11.164 1 97.62 192 HIS A N 1
ATOM 1443 C CA . HIS A 1 192 ? 1.074 -9.32 -11.445 1 97.62 192 HIS A CA 1
ATOM 1444 C C . HIS A 1 192 ? 1.324 -7.926 -10.875 1 97.62 192 HIS A C 1
ATOM 1446 O O . HIS A 1 192 ? 1.104 -6.922 -11.562 1 97.62 192 HIS A O 1
ATOM 1452 N N . ALA A 1 193 ? 1.814 -7.852 -9.695 1 97.69 193 ALA A N 1
ATOM 1453 C CA . ALA A 1 193 ? 1.88 -6.605 -8.93 1 97.69 193 ALA A CA 1
ATOM 1454 C C . ALA A 1 193 ? 3.092 -5.773 -9.344 1 97.69 193 ALA A C 1
ATOM 1456 O O . ALA A 1 193 ? 4.219 -6.066 -8.945 1 97.69 193 ALA A O 1
ATOM 1457 N N . GLU A 1 194 ? 2.844 -4.715 -10.07 1 97.5 194 GLU A N 1
ATOM 1458 C CA . GLU A 1 194 ? 3.895 -3.836 -10.578 1 97.5 194 GLU A CA 1
ATOM 1459 C C . GLU A 1 194 ? 3.35 -2.443 -10.883 1 97.5 194 GLU A C 1
ATOM 1461 O O . GLU A 1 194 ? 2.369 -2.305 -11.617 1 97.5 194 GLU A O 1
ATOM 1466 N N . ASP A 1 195 ? 3.9 -1.46 -10.242 1 98.06 195 ASP A N 1
ATOM 1467 C CA . ASP A 1 195 ? 3.57 -0.076 -10.578 1 98.06 195 ASP A CA 1
ATOM 1468 C C . ASP A 1 195 ? 4.312 0.384 -11.828 1 98.06 195 ASP A C 1
ATOM 1470 O O . ASP A 1 195 ? 5.531 0.565 -11.797 1 98.06 195 ASP A O 1
ATOM 1474 N N . PRO A 1 196 ? 3.613 0.648 -12.914 1 97.19 196 PRO A N 1
ATOM 1475 C CA . PRO A 1 196 ? 4.297 0.969 -14.172 1 97.19 196 PRO A CA 1
ATOM 1476 C C . PRO A 1 196 ? 5.07 2.285 -14.102 1 97.19 196 PRO A C 1
ATOM 1478 O O . PRO A 1 196 ? 6.09 2.443 -14.781 1 97.19 196 PRO A O 1
ATOM 1481 N N . ALA A 1 197 ? 4.613 3.189 -13.266 1 97.31 197 ALA A N 1
ATOM 1482 C CA . ALA A 1 197 ? 5.312 4.465 -13.148 1 97.31 197 ALA A CA 1
ATOM 1483 C C . ALA A 1 197 ? 6.707 4.277 -12.555 1 97.31 197 ALA A C 1
ATOM 1485 O O . ALA A 1 197 ? 7.645 4.988 -12.922 1 97.31 197 ALA A O 1
ATOM 1486 N N . LEU A 1 198 ? 6.879 3.336 -11.734 1 98.19 198 LEU A N 1
ATOM 1487 C CA . LEU A 1 198 ? 8.141 3.111 -11.031 1 98.19 198 LEU A CA 1
ATOM 1488 C C . LEU A 1 198 ? 9.031 2.15 -11.82 1 98.19 198 LEU A C 1
ATOM 1490 O O . LEU A 1 198 ? 10.258 2.197 -11.695 1 98.19 198 LEU A O 1
ATOM 1494 N N . SER A 1 199 ? 8.398 1.251 -12.617 1 97.25 199 SER A N 1
ATOM 1495 C CA . SER A 1 199 ? 9.172 0.184 -13.25 1 97.25 199 SER A CA 1
ATOM 1496 C C . SER A 1 199 ? 9.555 0.548 -14.68 1 97.25 199 SER A C 1
ATOM 1498 O O . SER A 1 199 ? 10.406 -0.108 -15.281 1 97.25 199 SER A O 1
ATOM 1500 N N . GLU A 1 200 ? 8.938 1.562 -15.234 1 94.62 200 GLU A N 1
ATOM 1501 C CA . GLU A 1 200 ? 9.148 1.917 -16.641 1 94.62 200 GLU A CA 1
ATOM 1502 C C . GLU A 1 200 ? 10.633 2.141 -16.938 1 94.62 200 GLU A C 1
ATOM 1504 O O . GLU A 1 200 ? 11.305 2.883 -16.219 1 94.62 200 GLU A O 1
ATOM 1509 N N . GLY A 1 201 ? 11.094 1.48 -17.969 1 93.69 201 GLY A N 1
ATOM 1510 C CA . GLY A 1 201 ? 12.469 1.634 -18.406 1 93.69 201 GLY A CA 1
ATOM 1511 C C . GLY A 1 201 ? 13.453 0.811 -17.594 1 93.69 201 GLY A C 1
ATOM 1512 O O . GLY A 1 201 ? 14.648 0.778 -17.906 1 93.69 201 GLY A O 1
ATOM 1513 N N . GLY A 1 202 ? 12.984 0.098 -16.594 1 95.94 202 GLY A N 1
ATOM 1514 C CA . GLY A 1 202 ? 13.859 -0.699 -15.742 1 95.94 202 GLY A CA 1
ATOM 1515 C C . GLY A 1 202 ? 14.32 -1.981 -16.406 1 95.94 202 GLY A C 1
ATOM 1516 O O . GLY A 1 202 ? 13.578 -2.59 -17.188 1 95.94 202 GLY A O 1
ATOM 1517 N N . LEU A 1 203 ? 15.531 -2.355 -16.031 1 95.44 203 LEU A N 1
ATOM 1518 C CA . LEU A 1 203 ? 16.141 -3.498 -16.703 1 95.44 203 LEU A CA 1
ATOM 1519 C C . LEU A 1 203 ? 16.484 -4.594 -15.703 1 95.44 203 LEU A C 1
ATOM 1521 O O . LEU A 1 203 ? 16.656 -5.758 -16.078 1 95.44 203 LEU A O 1
ATOM 1525 N N . MET A 1 204 ? 16.625 -4.188 -14.492 1 97.25 204 MET A N 1
ATOM 1526 C CA . MET A 1 204 ? 17 -5.105 -13.414 1 97.25 204 MET A CA 1
ATOM 1527 C C . MET A 1 204 ? 16.656 -4.512 -12.055 1 97.25 204 MET A C 1
ATOM 1529 O O . MET A 1 204 ? 16.031 -3.449 -11.977 1 97.25 204 MET A O 1
ATOM 1533 N N . ASN A 1 205 ? 16.953 -5.242 -11.031 1 98.19 205 ASN A N 1
ATOM 1534 C CA . ASN A 1 205 ? 16.719 -4.766 -9.672 1 98.19 205 ASN A CA 1
ATOM 1535 C C . ASN A 1 205 ? 17.5 -3.484 -9.383 1 98.19 205 ASN A C 1
ATOM 1537 O O . ASN A 1 205 ? 18.688 -3.395 -9.688 1 98.19 205 ASN A O 1
ATOM 1541 N N . GLU A 1 206 ? 16.828 -2.482 -8.852 1 98.06 206 GLU A N 1
ATOM 1542 C CA . GLU A 1 206 ? 17.531 -1.284 -8.391 1 98.06 206 GLU A CA 1
ATOM 1543 C C . GLU A 1 206 ? 18.328 -1.567 -7.125 1 98.06 206 GLU A C 1
ATOM 1545 O O . GLU A 1 206 ? 17.781 -2.033 -6.125 1 98.06 206 GLU A O 1
ATOM 1550 N N . GLY A 1 207 ? 19.594 -1.357 -7.164 1 96 207 GLY A N 1
ATOM 1551 C CA . GLY A 1 207 ? 20.5 -1.604 -6.055 1 96 207 GLY A CA 1
ATOM 1552 C C . GLY A 1 207 ? 21.953 -1.439 -6.426 1 96 207 GLY A C 1
ATOM 1553 O O . GLY A 1 207 ? 22.281 -0.812 -7.438 1 96 207 GLY A O 1
ATOM 1554 N N . PRO A 1 208 ? 22.859 -1.955 -5.609 1 95.62 208 PRO A N 1
ATOM 1555 C CA . PRO A 1 208 ? 24.281 -1.798 -5.852 1 95.62 208 PRO A CA 1
ATOM 1556 C C . PRO A 1 208 ? 24.719 -2.352 -7.211 1 95.62 208 PRO A C 1
ATOM 1558 O O . PRO A 1 208 ? 25.547 -1.738 -7.898 1 95.62 208 PRO A O 1
ATOM 1561 N N . THR A 1 209 ? 24.125 -3.492 -7.621 1 96.19 209 THR A N 1
ATOM 1562 C CA . THR A 1 209 ? 24.531 -4.133 -8.867 1 96.19 209 THR A CA 1
ATOM 1563 C C . THR A 1 209 ? 24.141 -3.279 -10.07 1 96.19 209 THR A C 1
ATOM 1565 O O . THR A 1 209 ? 24.953 -3.066 -10.969 1 96.19 209 THR A O 1
ATOM 1568 N N . SER A 1 210 ? 22.906 -2.805 -10.109 1 96.44 210 SER A N 1
ATOM 1569 C CA . SER A 1 210 ? 22.469 -1.973 -11.227 1 96.44 210 SER A CA 1
ATOM 1570 C C . SER A 1 210 ? 23.266 -0.672 -11.289 1 96.44 210 SER A C 1
ATOM 1572 O O . SER A 1 210 ? 23.594 -0.184 -12.375 1 96.44 210 SER A O 1
ATOM 1574 N N . THR A 1 211 ? 23.594 -0.101 -10.148 1 95.25 211 THR A N 1
ATOM 1575 C CA . THR A 1 211 ? 24.391 1.11 -10.078 1 95.25 211 THR A CA 1
ATOM 1576 C C . THR A 1 211 ? 25.781 0.875 -10.68 1 95.25 211 THR A C 1
ATOM 1578 O O . THR A 1 211 ? 26.266 1.682 -11.477 1 95.25 211 THR A O 1
ATOM 1581 N N . LEU A 1 212 ? 26.375 -0.215 -10.266 1 95.81 212 LEU A N 1
ATOM 1582 C CA . LEU A 1 212 ? 27.719 -0.566 -10.758 1 95.81 212 LEU A CA 1
ATOM 1583 C C . LEU A 1 212 ? 27.703 -0.766 -12.266 1 95.81 212 LEU A C 1
ATOM 1585 O O . LEU A 1 212 ? 28.656 -0.388 -12.953 1 95.81 212 LEU A O 1
ATOM 1589 N N . LEU A 1 213 ? 26.625 -1.309 -12.805 1 94.88 213 LEU A N 1
ATOM 1590 C CA . LEU A 1 213 ? 26.531 -1.639 -14.227 1 94.88 213 LEU A CA 1
ATOM 1591 C C . LEU A 1 213 ? 26.031 -0.441 -15.031 1 94.88 213 LEU A C 1
ATOM 1593 O O . LEU A 1 213 ? 26.078 -0.45 -16.266 1 94.88 213 LEU A O 1
ATOM 1597 N N . GLY A 1 214 ? 25.531 0.568 -14.312 1 94.31 214 GLY A N 1
ATOM 1598 C CA . GLY A 1 214 ? 24.969 1.732 -14.984 1 94.31 214 GLY A CA 1
ATOM 1599 C C . GLY A 1 214 ? 23.656 1.446 -15.672 1 94.31 214 GLY A C 1
ATOM 1600 O O . GLY A 1 214 ? 23.328 2.076 -16.688 1 94.31 214 GLY A O 1
ATOM 1601 N N . LEU A 1 215 ? 22.969 0.429 -15.219 1 95 215 LEU A N 1
ATOM 1602 C CA . LEU A 1 215 ? 21.672 0.052 -15.789 1 95 215 LEU A CA 1
ATOM 1603 C C . LEU A 1 215 ? 20.531 0.62 -14.953 1 95 215 LEU A C 1
ATOM 1605 O O . LEU A 1 215 ? 20.609 0.669 -13.727 1 95 215 LEU A O 1
ATOM 1609 N N . HIS A 1 216 ? 19.484 1.012 -15.625 1 95.88 216 HIS A N 1
ATOM 1610 C CA . HIS A 1 216 ? 18.297 1.495 -14.93 1 95.88 216 HIS A CA 1
ATOM 1611 C C . HIS A 1 216 ? 17.609 0.373 -14.148 1 95.88 216 HIS A C 1
ATOM 1613 O O . HIS A 1 216 ? 17.281 -0.673 -14.711 1 95.88 216 HIS A O 1
ATOM 1619 N N . GLY A 1 217 ? 17.406 0.588 -12.875 1 97.38 217 GLY A N 1
ATOM 1620 C CA . GLY A 1 217 ? 16.859 -0.445 -12.016 1 97.38 217 GLY A CA 1
ATOM 1621 C C . GLY A 1 217 ? 15.367 -0.265 -11.75 1 97.38 217 GLY A C 1
ATOM 1622 O O . GLY A 1 217 ? 14.836 0.837 -11.898 1 97.38 217 GLY A O 1
ATOM 1623 N N . ILE A 1 218 ? 14.695 -1.321 -11.43 1 98.31 218 ILE A N 1
ATOM 1624 C CA . ILE A 1 218 ? 13.328 -1.33 -10.93 1 98.31 218 ILE A CA 1
ATOM 1625 C C . ILE A 1 218 ? 13.336 -1.417 -9.398 1 98.31 218 ILE A C 1
ATOM 1627 O O . ILE A 1 218 ? 13.82 -2.398 -8.836 1 98.31 218 ILE A O 1
ATOM 1631 N N . PRO A 1 219 ? 12.867 -0.419 -8.758 1 98.5 219 PRO A N 1
ATOM 1632 C CA . PRO A 1 219 ? 12.883 -0.466 -7.289 1 98.5 219 PRO A CA 1
ATOM 1633 C C . PRO A 1 219 ? 11.906 -1.498 -6.723 1 98.5 219 PRO A C 1
ATOM 1635 O O . PRO A 1 219 ? 10.883 -1.798 -7.348 1 98.5 219 PRO A O 1
ATOM 1638 N N . LYS A 1 220 ? 12.219 -2.047 -5.531 1 98.5 220 LYS A N 1
ATOM 1639 C CA . LYS A 1 220 ? 11.336 -2.98 -4.84 1 98.5 220 LYS A CA 1
ATOM 1640 C C . LYS A 1 220 ? 9.945 -2.385 -4.652 1 98.5 220 LYS A C 1
ATOM 1642 O O . LYS A 1 220 ? 8.945 -3.109 -4.664 1 98.5 220 LYS A O 1
ATOM 1647 N N . ALA A 1 221 ? 9.922 -1.061 -4.547 1 98.62 221 ALA A N 1
ATOM 1648 C CA . ALA A 1 221 ? 8.664 -0.351 -4.309 1 98.62 221 ALA A CA 1
ATOM 1649 C C . ALA A 1 221 ? 7.68 -0.579 -5.453 1 98.62 221 ALA A C 1
ATOM 1651 O O . ALA A 1 221 ? 6.465 -0.522 -5.254 1 98.62 221 ALA A O 1
ATOM 1652 N N . ALA A 1 222 ? 8.188 -0.825 -6.641 1 98.56 222 ALA A N 1
ATOM 1653 C CA . ALA A 1 222 ? 7.309 -1.057 -7.781 1 98.56 222 ALA A CA 1
ATOM 1654 C C . ALA A 1 222 ? 6.387 -2.248 -7.531 1 98.56 222 ALA A C 1
ATOM 1656 O O . ALA A 1 222 ? 5.234 -2.252 -7.969 1 98.56 222 ALA A O 1
ATOM 1657 N N . GLU A 1 223 ? 6.855 -3.283 -6.91 1 98.62 223 GLU A N 1
ATOM 1658 C CA . GLU A 1 223 ? 6.066 -4.453 -6.531 1 98.62 223 GLU A CA 1
ATOM 1659 C C . GLU A 1 223 ? 5.273 -4.191 -5.254 1 98.62 223 GLU A C 1
ATOM 1661 O O . GLU A 1 223 ? 4.07 -4.449 -5.203 1 98.62 223 GLU A O 1
ATOM 1666 N N . GLU A 1 224 ? 5.895 -3.625 -4.277 1 98.69 224 GLU A N 1
ATOM 1667 C CA . GLU A 1 224 ? 5.352 -3.52 -2.924 1 98.69 224 GLU A CA 1
ATOM 1668 C C . GLU A 1 224 ? 4.141 -2.596 -2.885 1 98.69 224 GLU A C 1
ATOM 1670 O O . GLU A 1 224 ? 3.158 -2.879 -2.195 1 98.69 224 GLU A O 1
ATOM 1675 N N . VAL A 1 225 ? 4.172 -1.519 -3.641 1 98.44 225 VAL A N 1
ATOM 1676 C CA . VAL A 1 225 ? 3.068 -0.564 -3.695 1 98.44 225 VAL A CA 1
ATOM 1677 C C . VAL A 1 225 ? 1.818 -1.25 -4.238 1 98.44 225 VAL A C 1
ATOM 1679 O O . VAL A 1 225 ? 0.72 -1.065 -3.709 1 98.44 225 VAL A O 1
ATOM 1682 N N . MET A 1 226 ? 1.983 -2.062 -5.25 1 98.56 226 MET A N 1
ATOM 1683 C CA . MET A 1 226 ? 0.835 -2.701 -5.887 1 98.56 226 MET A CA 1
ATOM 1684 C C . MET A 1 226 ? 0.328 -3.869 -5.047 1 98.56 226 MET A C 1
ATOM 1686 O O . MET A 1 226 ? -0.872 -4.148 -5.023 1 98.56 226 MET A O 1
ATOM 1690 N N . VAL A 1 227 ? 1.246 -4.57 -4.375 1 98.81 227 VAL A N 1
ATOM 1691 C CA . VAL A 1 227 ? 0.814 -5.594 -3.43 1 98.81 227 VAL A CA 1
ATOM 1692 C C . VAL A 1 227 ? -0.062 -4.961 -2.35 1 98.81 227 VAL A C 1
ATOM 1694 O O . VAL A 1 227 ? -1.142 -5.473 -2.041 1 98.81 227 VAL A O 1
ATOM 1697 N N . ALA A 1 228 ? 0.364 -3.846 -1.812 1 98.62 228 ALA A N 1
ATOM 1698 C CA . ALA A 1 228 ? -0.405 -3.15 -0.784 1 98.62 228 ALA A CA 1
ATOM 1699 C C . ALA A 1 228 ? -1.777 -2.738 -1.309 1 98.62 228 ALA A C 1
ATOM 1701 O O . ALA A 1 228 ? -2.787 -2.902 -0.62 1 98.62 228 ALA A O 1
ATOM 1702 N N . ARG A 1 229 ? -1.813 -2.174 -2.479 1 98.5 229 ARG A N 1
ATOM 1703 C CA . ARG A 1 229 ? -3.072 -1.776 -3.102 1 98.5 229 ARG A CA 1
ATOM 1704 C C . ARG A 1 229 ? -4.02 -2.965 -3.23 1 98.5 229 ARG A C 1
ATOM 1706 O O . ARG A 1 229 ? -5.184 -2.883 -2.842 1 98.5 229 ARG A O 1
ATOM 1713 N N . ASP A 1 230 ? -3.463 -4.031 -3.754 1 98.88 230 ASP A N 1
ATOM 1714 C CA . ASP A 1 230 ? -4.297 -5.199 -4.016 1 98.88 230 ASP A CA 1
ATOM 1715 C C . ASP A 1 230 ? -4.797 -5.82 -2.711 1 98.88 230 ASP A C 1
ATOM 1717 O O . ASP A 1 230 ? -5.922 -6.316 -2.645 1 98.88 230 ASP A O 1
ATOM 1721 N N . LEU A 1 231 ? -3.977 -5.828 -1.709 1 98.88 231 LEU A N 1
ATOM 1722 C CA . LEU A 1 231 ? -4.391 -6.336 -0.406 1 98.88 231 LEU A CA 1
ATOM 1723 C C . LEU A 1 231 ? -5.523 -5.492 0.17 1 98.88 231 LEU A C 1
ATOM 1725 O O . LEU A 1 231 ? -6.488 -6.031 0.721 1 98.88 231 LEU A O 1
ATOM 1729 N N . ALA A 1 232 ? -5.395 -4.148 0.056 1 98.62 232 ALA A N 1
ATOM 1730 C CA . ALA A 1 232 ? -6.445 -3.256 0.542 1 98.62 232 ALA A CA 1
ATOM 1731 C C . ALA A 1 232 ? -7.762 -3.512 -0.184 1 98.62 232 ALA A C 1
ATOM 1733 O O . ALA A 1 232 ? -8.828 -3.521 0.437 1 98.62 232 ALA A O 1
ATOM 1734 N N . LEU A 1 233 ? -7.703 -3.732 -1.433 1 98.75 233 LEU A N 1
ATOM 1735 C CA . LEU A 1 233 ? -8.898 -3.961 -2.24 1 98.75 233 LEU A CA 1
ATOM 1736 C C . LEU A 1 233 ? -9.508 -5.324 -1.931 1 98.75 233 LEU A C 1
ATOM 1738 O O . LEU A 1 233 ? -10.734 -5.469 -1.914 1 98.75 233 LEU A O 1
ATOM 1742 N N . ALA A 1 234 ? -8.609 -6.336 -1.763 1 98.81 234 ALA A N 1
ATOM 1743 C CA . ALA A 1 234 ? -9.109 -7.652 -1.373 1 98.81 234 ALA A CA 1
ATOM 1744 C C . ALA A 1 234 ? -9.828 -7.59 -0.028 1 98.81 234 ALA A C 1
ATOM 1746 O O . ALA A 1 234 ? -10.867 -8.227 0.16 1 98.81 234 ALA A O 1
ATOM 1747 N N . GLU A 1 235 ? -9.266 -6.883 0.893 1 98.19 235 GLU A N 1
ATOM 1748 C CA . GLU A 1 235 ? -9.898 -6.703 2.197 1 98.19 235 GLU A CA 1
ATOM 1749 C C . GLU A 1 235 ? -11.25 -6.012 2.064 1 98.19 235 GLU A C 1
ATOM 1751 O O . GLU A 1 235 ? -12.219 -6.391 2.73 1 98.19 235 GLU A O 1
ATOM 1756 N N . LEU A 1 236 ? -11.367 -5.023 1.211 1 97.69 236 LEU A N 1
ATOM 1757 C CA . LEU A 1 236 ? -12.578 -4.246 0.968 1 97.69 236 LEU A CA 1
ATOM 1758 C C . LEU A 1 236 ? -13.664 -5.109 0.34 1 97.69 236 LEU A C 1
ATOM 1760 O O . LEU A 1 236 ? -14.828 -5.047 0.747 1 97.69 236 LEU A O 1
ATOM 1764 N N . THR A 1 237 ? -13.297 -5.992 -0.64 1 98.06 237 THR A N 1
ATOM 1765 C CA . THR A 1 237 ? -14.281 -6.68 -1.47 1 98.06 237 THR A CA 1
ATOM 1766 C C . THR A 1 237 ? -14.562 -8.078 -0.926 1 98.06 237 THR A C 1
ATOM 1768 O O . THR A 1 237 ? -15.602 -8.672 -1.241 1 98.06 237 THR A O 1
ATOM 1771 N N . GLY A 1 238 ? -13.578 -8.633 -0.24 1 98.06 238 GLY A N 1
ATOM 1772 C CA . GLY A 1 238 ? -13.695 -10.008 0.223 1 98.06 238 GLY A CA 1
ATOM 1773 C C . GLY A 1 238 ? -13.406 -11.023 -0.863 1 98.06 238 GLY A C 1
ATOM 1774 O O . GLY A 1 238 ? -13.648 -12.219 -0.678 1 98.06 238 GLY A O 1
ATOM 1775 N N . ALA A 1 239 ? -12.898 -10.57 -1.988 1 98.5 239 ALA A N 1
ATOM 1776 C CA . ALA A 1 239 ? -12.625 -11.453 -3.117 1 98.5 239 ALA A CA 1
ATOM 1777 C C . ALA A 1 239 ? -11.305 -12.203 -2.922 1 98.5 239 ALA A C 1
ATOM 1779 O O . ALA A 1 239 ? -10.438 -11.758 -2.176 1 98.5 239 ALA A O 1
ATOM 1780 N N . ARG A 1 240 ? -11.156 -13.312 -3.578 1 98.69 240 ARG A N 1
ATOM 1781 C CA . ARG A 1 240 ? -9.93 -14.102 -3.52 1 98.69 240 ARG A CA 1
ATOM 1782 C C . ARG A 1 240 ? -8.828 -13.477 -4.367 1 98.69 240 ARG A C 1
ATOM 1784 O O . ARG A 1 240 ? -8.953 -13.383 -5.59 1 98.69 240 ARG A O 1
ATOM 1791 N N . LEU A 1 241 ? -7.805 -13.055 -3.73 1 98.88 241 LEU A N 1
ATOM 1792 C CA . LEU A 1 241 ? -6.633 -12.469 -4.375 1 98.88 241 LEU A CA 1
ATOM 1793 C C . LEU A 1 241 ? -5.445 -13.422 -4.316 1 98.88 241 LEU A C 1
ATOM 1795 O O . LEU A 1 241 ? -5.199 -14.047 -3.283 1 98.88 241 LEU A O 1
ATOM 1799 N N . HIS A 1 242 ? -4.77 -13.602 -5.379 1 98.94 242 HIS A N 1
ATOM 1800 C CA . HIS A 1 242 ? -3.506 -14.328 -5.434 1 98.94 242 HIS A CA 1
ATOM 1801 C C . HIS A 1 242 ? -2.383 -13.453 -5.973 1 98.94 242 HIS A C 1
ATOM 1803 O O . HIS A 1 242 ? -2.492 -12.898 -7.074 1 98.94 242 HIS A O 1
ATOM 1809 N N . ILE A 1 243 ? -1.336 -13.234 -5.219 1 98.88 243 ILE A N 1
ATOM 1810 C CA . ILE A 1 243 ? -0.188 -12.453 -5.66 1 98.88 243 ILE A CA 1
ATOM 1811 C C . ILE A 1 243 ? 0.824 -13.367 -6.352 1 98.88 243 ILE A C 1
ATOM 1813 O O . ILE A 1 243 ? 1.35 -14.297 -5.738 1 98.88 243 ILE A O 1
ATOM 1817 N N . ALA A 1 244 ? 1.083 -13.07 -7.543 1 98.62 244 ALA A N 1
ATOM 1818 C CA . ALA A 1 244 ? 1.976 -13.906 -8.344 1 98.62 244 ALA A CA 1
ATOM 1819 C C . ALA A 1 244 ? 3.438 -13.562 -8.07 1 98.62 244 ALA A C 1
ATOM 1821 O O . ALA A 1 244 ? 3.758 -12.422 -7.711 1 98.62 244 ALA A O 1
ATOM 1822 N N . HIS A 1 245 ? 4.32 -14.5 -8.203 1 98.25 245 HIS A N 1
ATOM 1823 C CA . HIS A 1 245 ? 5.777 -14.469 -8.266 1 98.25 245 HIS A CA 1
ATOM 1824 C C . HIS A 1 245 ? 6.348 -13.383 -7.355 1 98.25 245 HIS A C 1
ATOM 1826 O O . HIS A 1 245 ? 7.102 -12.523 -7.812 1 98.25 245 HIS A O 1
ATOM 1832 N N . VAL A 1 246 ? 6.012 -13.438 -6.125 1 98.88 246 VAL A N 1
ATOM 1833 C CA . VAL A 1 246 ? 6.516 -12.531 -5.098 1 98.88 246 VAL A CA 1
ATOM 1834 C C . VAL A 1 246 ? 8.047 -12.539 -5.105 1 98.88 246 VAL A C 1
ATOM 1836 O O . VAL A 1 246 ? 8.664 -13.609 -5.121 1 98.88 246 VAL A O 1
ATOM 1839 N N . SER A 1 247 ? 8.641 -11.312 -5.066 1 98.75 247 SER A N 1
ATOM 1840 C CA . SER A 1 247 ? 10.094 -11.258 -5.227 1 98.75 247 SER A CA 1
ATOM 1841 C C . SER A 1 247 ? 10.734 -10.383 -4.16 1 98.75 247 SER A C 1
ATOM 1843 O O . SER A 1 247 ? 11.961 -10.266 -4.098 1 98.75 247 SER A O 1
ATOM 1845 N N . THR A 1 248 ? 9.961 -9.695 -3.27 1 98.75 248 THR A N 1
ATOM 1846 C CA . THR A 1 248 ? 10.555 -8.734 -2.344 1 98.75 248 THR A CA 1
ATOM 1847 C C . THR A 1 248 ? 10.227 -9.102 -0.9 1 98.75 248 THR A C 1
ATOM 1849 O O . THR A 1 248 ? 9.156 -9.656 -0.624 1 98.75 248 THR A O 1
ATOM 1852 N N . ALA A 1 249 ? 11.156 -8.773 -0.017 1 98.69 249 ALA A N 1
ATOM 1853 C CA . ALA A 1 249 ? 10.938 -8.953 1.415 1 98.69 249 ALA A CA 1
ATOM 1854 C C . ALA A 1 249 ? 9.711 -8.172 1.887 1 98.69 249 ALA A C 1
ATOM 1856 O O . ALA A 1 249 ? 8.945 -8.648 2.727 1 98.69 249 ALA A O 1
ATOM 1857 N N . GLY A 1 250 ? 9.547 -6.965 1.383 1 98.5 250 GLY A N 1
ATOM 1858 C CA . GLY A 1 250 ? 8.406 -6.141 1.75 1 98.5 250 GLY A CA 1
ATOM 1859 C C . GLY A 1 250 ? 7.074 -6.773 1.391 1 98.5 250 GLY A C 1
ATOM 1860 O O . GLY A 1 250 ? 6.121 -6.719 2.174 1 98.5 250 GLY A O 1
ATOM 1861 N N . ALA A 1 251 ? 6.98 -7.34 0.234 1 98.81 251 ALA A N 1
ATOM 1862 C CA . ALA A 1 251 ? 5.762 -8.023 -0.179 1 98.81 251 ALA A CA 1
ATOM 1863 C C . ALA A 1 251 ? 5.453 -9.203 0.741 1 98.81 251 ALA A C 1
ATOM 1865 O O . ALA A 1 251 ? 4.305 -9.406 1.138 1 98.81 251 ALA A O 1
ATOM 1866 N N . VAL A 1 252 ? 6.488 -10 1.06 1 98.88 252 VAL A N 1
ATOM 1867 C CA . VAL A 1 252 ? 6.305 -11.133 1.959 1 98.88 252 VAL A CA 1
ATOM 1868 C C . VAL A 1 252 ? 5.715 -10.656 3.283 1 98.88 252 VAL A C 1
ATOM 1870 O O . VAL A 1 252 ? 4.746 -11.234 3.783 1 98.88 252 VAL A O 1
ATOM 1873 N N . ARG A 1 253 ? 6.27 -9.586 3.82 1 98.56 253 ARG A N 1
ATOM 1874 C CA . ARG A 1 253 ? 5.801 -9.016 5.082 1 98.56 253 ARG A CA 1
ATOM 1875 C C . ARG A 1 253 ? 4.34 -8.586 4.98 1 98.56 253 ARG A C 1
ATOM 1877 O O . ARG A 1 253 ? 3.523 -8.945 5.828 1 98.56 253 ARG A O 1
ATOM 1884 N N . MET A 1 254 ? 4.02 -7.852 3.992 1 98.62 254 MET A N 1
ATOM 1885 C CA . MET A 1 254 ? 2.676 -7.305 3.832 1 98.62 254 MET A CA 1
ATOM 1886 C C . MET A 1 254 ? 1.649 -8.422 3.672 1 98.62 254 MET A C 1
ATOM 1888 O O . MET A 1 254 ? 0.55 -8.344 4.223 1 98.62 254 MET A O 1
ATOM 1892 N N . ILE A 1 255 ? 1.982 -9.453 2.908 1 98.94 255 ILE A N 1
ATOM 1893 C CA . ILE A 1 255 ? 1.081 -10.578 2.691 1 98.94 255 ILE A CA 1
ATOM 1894 C C . ILE A 1 255 ? 0.841 -11.312 4.008 1 98.94 255 ILE A C 1
ATOM 1896 O O . ILE A 1 255 ? -0.298 -11.648 4.34 1 98.94 255 ILE A O 1
ATOM 1900 N N . GLY A 1 256 ? 1.943 -11.578 4.711 1 98.81 256 GLY A N 1
ATOM 1901 C CA . GLY A 1 256 ? 1.801 -12.203 6.016 1 98.81 256 GLY A CA 1
ATOM 1902 C C . GLY A 1 256 ? 0.877 -11.445 6.949 1 98.81 256 GLY A C 1
ATOM 1903 O O . GLY A 1 256 ? 0.02 -12.039 7.602 1 98.81 256 GLY A O 1
ATOM 1904 N N . GLU A 1 257 ? 1.027 -10.109 7.016 1 97.88 257 GLU A N 1
ATOM 1905 C CA . GLU A 1 257 ? 0.188 -9.258 7.848 1 97.88 257 GLU A CA 1
ATOM 1906 C C . GLU A 1 257 ? -1.272 -9.32 7.41 1 97.88 257 GLU A C 1
ATOM 1908 O O . GLU A 1 257 ? -2.174 -9.375 8.25 1 97.88 257 GLU A O 1
ATOM 1913 N N . ALA A 1 258 ? -1.512 -9.258 6.152 1 98.69 258 ALA A N 1
ATOM 1914 C CA . ALA A 1 258 ? -2.871 -9.312 5.621 1 98.69 258 ALA A CA 1
ATOM 1915 C C . ALA A 1 258 ? -3.545 -10.633 5.992 1 98.69 258 ALA A C 1
ATOM 1917 O O . ALA A 1 258 ? -4.719 -10.656 6.363 1 98.69 258 ALA A O 1
ATOM 1918 N N . LYS A 1 259 ? -2.801 -11.766 5.863 1 98.75 259 LYS A N 1
ATOM 1919 C CA . LYS A 1 259 ? -3.336 -13.078 6.238 1 98.75 259 LYS A CA 1
ATOM 1920 C C . LYS A 1 259 ? -3.73 -13.109 7.711 1 98.75 259 LYS A C 1
ATOM 1922 O O . LYS A 1 259 ? -4.77 -13.664 8.07 1 98.75 259 LYS A O 1
ATOM 1927 N N . SER A 1 260 ? -2.926 -12.484 8.508 1 98.06 260 SER A N 1
ATOM 1928 C CA . SER A 1 260 ? -3.207 -12.461 9.945 1 98.06 260 SER A CA 1
ATOM 1929 C C . SER A 1 260 ? -4.488 -11.688 10.242 1 98.06 260 SER A C 1
ATOM 1931 O O . SER A 1 260 ? -5.137 -11.922 11.258 1 98.06 260 SER A O 1
ATOM 1933 N N . ARG A 1 261 ? -4.871 -10.805 9.344 1 97.19 261 ARG A N 1
ATOM 1934 C CA . ARG A 1 261 ? -6.086 -10.016 9.516 1 97.19 261 ARG A CA 1
ATOM 1935 C C . ARG A 1 261 ? -7.273 -10.688 8.836 1 97.19 261 ARG A C 1
ATOM 1937 O O . ARG A 1 261 ? -8.383 -10.156 8.852 1 97.19 261 ARG A O 1
ATOM 1944 N N . GLY A 1 262 ? -7.055 -11.805 8.188 1 98.25 262 GLY A N 1
ATOM 1945 C CA . GLY A 1 262 ? -8.133 -12.578 7.59 1 98.25 262 GLY A CA 1
ATOM 1946 C C . GLY A 1 262 ? -8.406 -12.203 6.145 1 98.25 262 GLY A C 1
ATOM 1947 O O . GLY A 1 262 ? -9.406 -12.633 5.566 1 98.25 262 GLY A O 1
ATOM 1948 N N . VAL A 1 263 ? -7.574 -11.383 5.543 1 98.5 263 VAL A N 1
ATOM 1949 C CA . VAL A 1 263 ? -7.742 -11.031 4.137 1 98.5 263 VAL A CA 1
ATOM 1950 C C . VAL A 1 263 ? -7.609 -12.281 3.271 1 98.5 263 VAL A C 1
ATOM 1952 O O . VAL A 1 263 ? -6.707 -13.102 3.48 1 98.5 263 VAL A O 1
ATOM 1955 N N . PRO A 1 264 ? -8.5 -12.539 2.385 1 98.5 264 PRO A N 1
ATOM 1956 C CA . PRO A 1 264 ? -8.445 -13.734 1.532 1 98.5 264 PRO A CA 1
ATOM 1957 C C . PRO A 1 264 ? -7.375 -13.625 0.444 1 98.5 264 PRO A C 1
ATOM 1959 O O . PRO A 1 264 ? -7.707 -13.477 -0.736 1 98.5 264 PRO A O 1
ATOM 1962 N N . VAL A 1 265 ? -6.125 -13.781 0.85 1 98.88 265 VAL A N 1
ATOM 1963 C CA . VAL A 1 265 ? -5.004 -13.633 -0.075 1 98.88 265 VAL A CA 1
ATOM 1964 C C . VAL A 1 265 ? -4.117 -14.875 -0.012 1 98.88 265 VAL A C 1
ATOM 1966 O O . VAL A 1 265 ? -3.934 -15.461 1.058 1 98.88 265 VAL A O 1
ATOM 1969 N N . THR A 1 266 ? -3.68 -15.328 -1.116 1 98.94 266 THR A N 1
ATOM 1970 C CA . THR A 1 266 ? -2.619 -16.328 -1.271 1 98.94 266 THR A CA 1
ATOM 1971 C C . THR A 1 266 ? -1.481 -15.766 -2.123 1 98.94 266 THR A C 1
ATOM 1973 O O . THR A 1 266 ? -1.601 -14.68 -2.695 1 98.94 266 THR A O 1
ATOM 1976 N N . ALA A 1 267 ? -0.345 -16.453 -2.15 1 98.94 267 ALA A N 1
ATOM 1977 C CA . ALA A 1 267 ? 0.805 -15.961 -2.902 1 98.94 267 ALA A CA 1
ATOM 1978 C C . ALA A 1 267 ? 1.656 -17.109 -3.428 1 98.94 267 ALA A C 1
ATOM 1980 O O . ALA A 1 267 ? 1.64 -18.203 -2.865 1 98.94 267 ALA A O 1
ATOM 1981 N N . GLU A 1 268 ? 2.279 -16.812 -4.488 1 98.94 268 GLU A N 1
ATOM 1982 C CA . GLU A 1 268 ? 3.279 -17.734 -5.043 1 98.94 268 GLU A CA 1
ATOM 1983 C C . GLU A 1 268 ? 4.609 -17.016 -5.266 1 98.94 268 GLU A C 1
ATOM 1985 O O . GLU A 1 268 ? 4.66 -15.781 -5.316 1 98.94 268 GLU A O 1
ATOM 1990 N N . THR A 1 269 ? 5.621 -17.781 -5.316 1 98.88 269 THR A N 1
ATOM 1991 C CA . THR A 1 269 ? 6.91 -17.328 -5.832 1 98.88 269 THR A CA 1
ATOM 1992 C C . THR A 1 269 ? 7.434 -18.297 -6.891 1 98.88 269 THR A C 1
ATOM 1994 O O . THR A 1 269 ? 6.699 -19.172 -7.355 1 98.88 269 THR A O 1
ATOM 1997 N N . ALA A 1 270 ? 8.633 -18.062 -7.379 1 98.81 270 ALA A N 1
ATOM 1998 C CA . ALA A 1 270 ? 9.258 -18.906 -8.391 1 98.81 270 ALA A CA 1
ATOM 1999 C C . ALA A 1 270 ? 10.664 -19.312 -7.961 1 98.81 270 ALA A C 1
ATOM 2001 O O . ALA A 1 270 ? 11.305 -18.625 -7.168 1 98.81 270 ALA A O 1
ATOM 2002 N N . PRO A 1 271 ? 11.133 -20.391 -8.461 1 98.75 271 PRO A N 1
ATOM 2003 C CA . PRO A 1 271 ? 12.422 -20.922 -8.008 1 98.75 271 PRO A CA 1
ATOM 2004 C C . PRO A 1 271 ? 13.555 -19.922 -8.148 1 98.75 271 PRO A C 1
ATOM 2006 O O . PRO A 1 271 ? 14.43 -19.844 -7.285 1 98.75 271 PRO A O 1
ATOM 2009 N N . HIS A 1 272 ? 13.578 -19.141 -9.18 1 98.38 272 HIS A N 1
ATOM 2010 C CA . HIS A 1 272 ? 14.688 -18.203 -9.391 1 98.38 272 HIS A CA 1
ATOM 2011 C C . HIS A 1 272 ? 14.672 -17.094 -8.352 1 98.38 272 HIS A C 1
ATOM 2013 O O . HIS A 1 272 ? 15.68 -16.422 -8.141 1 98.38 272 HIS A O 1
ATOM 2019 N N . TYR A 1 273 ? 13.594 -16.906 -7.594 1 98.69 273 TYR A N 1
ATOM 2020 C CA . TYR A 1 273 ? 13.523 -15.844 -6.594 1 98.69 273 TYR A CA 1
ATOM 2021 C C . TYR A 1 273 ? 14.039 -16.328 -5.246 1 98.69 273 TYR A C 1
ATOM 2023 O O . TYR A 1 273 ? 14.297 -15.523 -4.344 1 98.69 273 TYR A O 1
ATOM 2031 N N . PHE A 1 274 ? 14.195 -17.688 -5.086 1 98.69 274 PHE A N 1
ATOM 2032 C CA . PHE A 1 274 ? 14.789 -18.156 -3.84 1 98.69 274 PHE A CA 1
ATOM 2033 C C . PHE A 1 274 ? 16.141 -18.828 -4.098 1 98.69 274 PHE A C 1
ATOM 2035 O O . PHE A 1 274 ? 16.719 -19.422 -3.191 1 98.69 274 PHE A O 1
ATOM 2042 N N . THR A 1 275 ? 16.703 -18.734 -5.371 1 98.12 275 THR A N 1
ATOM 2043 C CA . THR A 1 275 ? 17.969 -19.406 -5.668 1 98.12 275 THR A CA 1
ATOM 2044 C C . THR A 1 275 ? 18.984 -18.422 -6.238 1 98.12 275 THR A C 1
ATOM 2046 O O . THR A 1 275 ? 20.188 -18.656 -6.152 1 98.12 275 THR A O 1
ATOM 2049 N N . LEU A 1 276 ? 18.484 -17.328 -6.887 1 97.94 276 LEU A N 1
ATOM 2050 C CA . LEU A 1 276 ? 19.391 -16.406 -7.582 1 97.94 276 LEU A CA 1
ATOM 2051 C C . LEU A 1 276 ? 19.359 -15.031 -6.934 1 97.94 276 LEU A C 1
ATOM 2053 O O . LEU A 1 276 ? 18.359 -14.641 -6.332 1 97.94 276 LEU A O 1
ATOM 2057 N N . THR A 1 277 ? 20.469 -14.352 -7.02 1 98.06 277 THR A N 1
ATOM 2058 C CA . THR A 1 277 ? 20.562 -12.945 -6.645 1 98.06 277 THR A CA 1
ATOM 2059 C C . THR A 1 277 ? 21.031 -12.102 -7.824 1 98.06 277 THR A C 1
ATOM 2061 O O . THR A 1 277 ? 21.531 -12.633 -8.82 1 98.06 277 THR A O 1
ATOM 2064 N N . ASP A 1 278 ? 20.781 -10.836 -7.73 1 97.19 278 ASP A N 1
ATOM 2065 C CA . ASP A 1 278 ? 20.953 -9.953 -8.883 1 97.19 278 ASP A CA 1
ATOM 2066 C C . ASP A 1 278 ? 22.422 -9.781 -9.227 1 97.19 278 ASP A C 1
ATOM 2068 O O . ASP A 1 278 ? 22.766 -9.266 -10.297 1 97.19 278 ASP A O 1
ATOM 2072 N N . ASP A 1 279 ? 23.328 -10.266 -8.367 1 95.94 279 ASP A N 1
ATOM 2073 C CA . ASP A 1 279 ? 24.75 -10.203 -8.695 1 95.94 279 ASP A CA 1
ATOM 2074 C C . ASP A 1 279 ? 25.078 -11.062 -9.914 1 95.94 279 ASP A C 1
ATOM 2076 O O . ASP A 1 279 ? 26.109 -10.867 -10.562 1 95.94 279 ASP A O 1
ATOM 2080 N N . ARG A 1 280 ? 24.188 -12.008 -10.242 1 94.88 280 ARG A N 1
ATOM 2081 C CA . ARG A 1 280 ? 24.375 -12.859 -11.414 1 94.88 280 ARG A CA 1
ATOM 2082 C C . ARG A 1 280 ? 24.344 -12.039 -12.695 1 94.88 280 ARG A C 1
ATOM 2084 O O . ARG A 1 280 ? 24.828 -12.484 -13.742 1 94.88 280 ARG A O 1
ATOM 2091 N N . LEU A 1 281 ? 23.797 -10.867 -12.602 1 94.56 281 LEU A N 1
ATOM 2092 C CA . LEU A 1 281 ? 23.641 -10.031 -13.781 1 94.56 281 LEU A CA 1
ATOM 2093 C C . LEU A 1 281 ? 24.922 -9.25 -14.07 1 94.56 281 LEU A C 1
ATOM 2095 O O . LEU A 1 281 ? 25 -8.523 -15.062 1 94.56 281 LEU A O 1
ATOM 2099 N N . MET A 1 282 ? 25.953 -9.414 -13.25 1 93.31 282 MET A N 1
ATOM 2100 C CA . MET A 1 282 ? 27.219 -8.719 -13.43 1 93.31 282 MET A CA 1
ATOM 2101 C C . MET A 1 282 ? 27.844 -9.055 -14.781 1 93.31 282 MET A C 1
ATOM 2103 O O . MET A 1 282 ? 28.625 -8.273 -15.328 1 93.31 282 MET A O 1
ATOM 2107 N N . THR A 1 283 ? 27.438 -10.125 -15.359 1 90.06 283 THR A N 1
ATOM 2108 C CA . THR A 1 283 ? 27.984 -10.578 -16.625 1 90.06 283 THR A CA 1
ATOM 2109 C C . THR A 1 283 ? 27.141 -10.086 -17.797 1 90.06 283 THR A C 1
ATOM 2111 O O . THR A 1 283 ? 27.422 -10.398 -18.953 1 90.06 283 THR A O 1
ATOM 2114 N N . PHE A 1 284 ? 26.078 -9.43 -17.562 1 89 284 PHE A N 1
ATOM 2115 C CA . PHE A 1 284 ? 25.141 -8.93 -18.562 1 89 284 PHE A CA 1
ATOM 2116 C C . PHE A 1 284 ? 24.469 -10.078 -19.297 1 89 284 PHE A C 1
ATOM 2118 O O . PHE A 1 284 ? 23.984 -9.914 -20.422 1 89 284 PHE A O 1
ATOM 2125 N N . ASP A 1 285 ? 24.516 -11.219 -18.688 1 91.06 285 ASP A N 1
ATOM 2126 C CA . ASP A 1 285 ? 23.844 -12.375 -19.266 1 91.06 285 ASP A CA 1
ATOM 2127 C C . ASP A 1 285 ? 22.328 -12.219 -19.234 1 91.06 285 ASP A C 1
ATOM 2129 O O . ASP A 1 285 ? 21.734 -12.172 -18.156 1 91.06 285 ASP A O 1
ATOM 2133 N N . THR A 1 286 ? 21.703 -12.234 -20.375 1 93 286 THR A N 1
ATOM 2134 C CA . THR A 1 286 ? 20.281 -11.953 -20.516 1 93 286 THR A CA 1
ATOM 2135 C C . THR A 1 286 ? 19.453 -13.109 -19.984 1 93 286 THR A C 1
ATOM 2137 O O . THR A 1 286 ? 18.234 -12.969 -19.797 1 93 286 THR A O 1
ATOM 2140 N N . LEU A 1 287 ? 20.078 -14.195 -19.641 1 93.19 287 LEU A N 1
ATOM 2141 C CA . LEU A 1 287 ? 19.391 -15.344 -19.078 1 93.19 287 LEU A CA 1
ATOM 2142 C C . LEU A 1 287 ? 18.875 -15.031 -17.672 1 93.19 287 LEU A C 1
ATOM 2144 O O . LEU A 1 287 ? 18 -15.742 -17.156 1 93.19 287 LEU A O 1
ATOM 2148 N N . TYR A 1 288 ? 19.40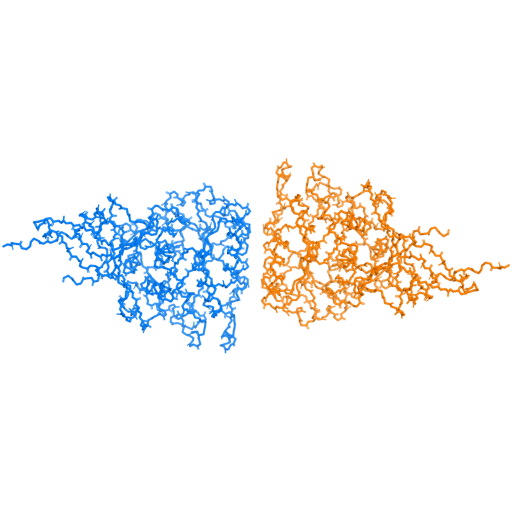6 -13.969 -17.156 1 95 288 TYR A N 1
ATOM 2149 C CA . TYR A 1 288 ? 19.016 -13.617 -15.789 1 95 288 TYR A CA 1
ATOM 2150 C C . TYR A 1 288 ? 18.031 -12.453 -15.789 1 95 288 TYR A C 1
ATOM 2152 O O . TYR A 1 288 ? 17.641 -11.961 -14.727 1 95 288 TYR A O 1
ATOM 2160 N N . LYS A 1 289 ? 17.672 -11.992 -16.984 1 94.88 289 LYS A N 1
ATOM 2161 C CA . LYS A 1 289 ? 16.688 -10.914 -17.094 1 94.88 289 LYS A CA 1
ATOM 2162 C C . LYS A 1 289 ? 15.266 -11.453 -17.016 1 94.88 289 LYS A C 1
ATOM 2164 O O . LYS A 1 289 ? 14.797 -12.141 -17.922 1 94.88 289 LYS A O 1
ATOM 2169 N N . VAL A 1 290 ? 14.617 -11.18 -15.898 1 96.06 290 VAL A N 1
ATOM 2170 C CA . VAL A 1 290 ? 13.25 -11.609 -15.648 1 96.06 290 VAL A CA 1
ATOM 2171 C C . VAL A 1 290 ? 12.453 -10.461 -15.023 1 96.06 290 VAL A C 1
ATOM 2173 O O . VAL A 1 290 ? 13.031 -9.469 -14.578 1 96.06 290 VAL A O 1
ATOM 2176 N N . ASN A 1 291 ? 11.148 -10.531 -15.023 1 95.38 291 ASN A N 1
ATOM 2177 C CA . ASN A 1 291 ? 10.234 -9.578 -14.422 1 95.38 291 ASN A CA 1
ATOM 2178 C C . ASN A 1 291 ? 9.117 -10.281 -13.656 1 95.38 291 ASN A C 1
ATOM 2180 O O . ASN A 1 291 ? 8.328 -11.031 -14.234 1 95.38 291 ASN A O 1
ATOM 2184 N N . PRO A 1 292 ? 9.117 -9.93 -12.328 1 97.06 292 PRO A N 1
ATOM 2185 C CA . PRO A 1 292 ? 9.961 -9.055 -11.516 1 97.06 292 PRO A CA 1
ATOM 2186 C C . PRO A 1 292 ? 11.438 -9.461 -11.547 1 97.06 292 PRO A C 1
ATOM 2188 O O . PRO A 1 292 ? 11.75 -10.633 -11.773 1 97.06 292 PRO A O 1
ATOM 2191 N N . PRO A 1 293 ? 12.258 -8.469 -11.398 1 98 293 PRO A N 1
ATOM 2192 C CA . PRO A 1 293 ? 13.68 -8.789 -11.508 1 98 293 PRO A CA 1
ATOM 2193 C C . PRO A 1 293 ? 14.188 -9.609 -10.328 1 98 293 PRO A C 1
ATOM 2195 O O . PRO A 1 293 ? 13.578 -9.602 -9.258 1 98 293 PRO A O 1
ATOM 2198 N N . ILE A 1 294 ? 15.234 -10.359 -10.602 1 98.06 294 ILE A N 1
ATOM 2199 C CA . ILE A 1 294 ? 15.953 -11.016 -9.523 1 98.06 294 ILE A CA 1
ATOM 2200 C C . ILE A 1 294 ? 16.469 -9.969 -8.539 1 98.06 294 ILE A C 1
ATOM 2202 O O . ILE A 1 294 ? 16.984 -8.93 -8.938 1 98.06 294 ILE A O 1
ATOM 2206 N N . ARG A 1 295 ? 16.344 -10.25 -7.242 1 98.38 295 ARG A N 1
ATOM 2207 C CA . ARG A 1 295 ? 16.625 -9.266 -6.207 1 98.38 295 ARG A CA 1
ATOM 2208 C C . ARG A 1 295 ? 17.891 -9.625 -5.434 1 98.38 295 ARG A C 1
ATOM 2210 O O . ARG A 1 295 ? 18.766 -10.32 -5.949 1 98.38 295 ARG A O 1
ATOM 2217 N N . GLY A 1 296 ? 18.094 -8.992 -4.238 1 97.56 296 GLY A N 1
ATOM 2218 C CA . GLY A 1 296 ? 19.281 -9.219 -3.428 1 97.56 296 GLY A CA 1
ATOM 2219 C C . GLY A 1 296 ? 19.109 -10.336 -2.418 1 97.56 296 GLY A C 1
ATOM 2220 O O . GLY A 1 296 ? 18.016 -10.914 -2.307 1 97.56 296 GLY A O 1
ATOM 2221 N N . PRO A 1 297 ? 20.156 -10.656 -1.703 1 98.06 297 PRO A N 1
ATOM 2222 C CA . PRO A 1 297 ? 20.156 -11.789 -0.769 1 98.06 297 PRO A CA 1
ATOM 2223 C C . PRO A 1 297 ? 19.078 -11.656 0.309 1 98.06 297 PRO A C 1
ATOM 2225 O O . PRO A 1 297 ? 18.5 -12.656 0.728 1 98.06 297 PRO A O 1
ATOM 2228 N N . ALA A 1 298 ? 18.797 -10.445 0.784 1 98.06 298 ALA A N 1
ATOM 2229 C CA . ALA A 1 298 ? 17.781 -10.242 1.821 1 98.06 298 ALA A CA 1
ATOM 2230 C C . ALA A 1 298 ? 16.406 -10.664 1.334 1 98.06 298 ALA A C 1
ATOM 2232 O O . ALA A 1 298 ? 15.602 -11.195 2.107 1 98.06 298 ALA A O 1
ATOM 2233 N N . ASP A 1 299 ? 16.156 -10.383 0.096 1 98.69 299 ASP A N 1
ATOM 2234 C CA . ASP A 1 299 ? 14.875 -10.781 -0.486 1 98.69 299 ASP A CA 1
ATOM 2235 C C . ASP A 1 299 ? 14.789 -12.297 -0.635 1 98.69 299 ASP A C 1
ATOM 2237 O O . ASP A 1 299 ? 13.742 -12.898 -0.375 1 98.69 299 ASP A O 1
ATOM 2241 N N . VAL A 1 300 ? 15.875 -12.914 -1.049 1 98.75 300 VAL A N 1
ATOM 2242 C CA . VAL A 1 300 ? 15.93 -14.367 -1.179 1 98.75 300 VAL A CA 1
ATOM 2243 C C . VAL A 1 300 ? 15.617 -15.016 0.168 1 98.75 300 VAL A C 1
ATOM 2245 O O . VAL A 1 300 ? 14.812 -15.945 0.246 1 98.75 300 VAL A O 1
ATOM 2248 N N . GLU A 1 301 ? 16.219 -14.516 1.169 1 98.81 301 GLU A N 1
ATOM 2249 C CA . GLU A 1 301 ? 16 -15.055 2.508 1 98.81 301 GLU A CA 1
ATOM 2250 C C . GLU A 1 301 ? 14.555 -14.859 2.953 1 98.81 301 GLU A C 1
ATOM 2252 O O . GLU A 1 301 ? 13.969 -15.742 3.584 1 98.81 301 GLU A O 1
ATOM 2257 N N . ALA A 1 302 ? 14.008 -13.672 2.668 1 98.88 302 ALA A N 1
ATOM 2258 C CA . ALA A 1 302 ? 12.617 -13.391 3.021 1 98.88 302 ALA A CA 1
ATOM 2259 C C . ALA A 1 302 ? 11.672 -14.344 2.301 1 98.88 302 ALA A C 1
ATOM 2261 O O . ALA A 1 302 ? 10.672 -14.781 2.871 1 98.88 302 ALA A O 1
ATOM 2262 N N . ILE A 1 303 ? 11.961 -14.633 1.094 1 98.94 303 ILE A N 1
ATOM 2263 C CA . ILE A 1 303 ? 11.148 -15.547 0.307 1 98.94 303 ILE A CA 1
ATOM 2264 C C . ILE A 1 303 ? 11.203 -16.953 0.925 1 98.94 303 ILE A C 1
ATOM 2266 O O . ILE A 1 303 ? 10.172 -17.594 1.088 1 98.94 303 ILE A O 1
ATOM 2270 N N . LYS A 1 304 ? 12.406 -17.391 1.266 1 98.88 304 LYS A N 1
ATOM 2271 C CA . LYS A 1 304 ? 12.562 -18.703 1.899 1 98.88 304 LYS A CA 1
ATOM 2272 C C . LYS A 1 304 ? 11.789 -18.781 3.211 1 98.88 304 LYS A C 1
ATOM 2274 O O . LYS A 1 304 ? 11.102 -19.766 3.48 1 98.88 304 LYS A O 1
ATOM 2279 N N . ARG A 1 305 ? 11.867 -17.719 3.979 1 98.81 305 ARG A N 1
ATOM 2280 C CA . ARG A 1 305 ? 11.125 -17.656 5.23 1 98.81 305 ARG A CA 1
ATOM 2281 C C . ARG A 1 305 ? 9.617 -17.703 4.977 1 98.81 305 ARG A C 1
ATOM 2283 O O . ARG A 1 305 ? 8.875 -18.359 5.695 1 98.81 305 ARG A O 1
ATOM 2290 N N . GLY A 1 306 ? 9.188 -16.922 3.934 1 98.94 306 GLY A N 1
ATOM 2291 C CA . GLY A 1 306 ? 7.781 -16.906 3.572 1 98.94 306 GLY A CA 1
ATOM 2292 C C . GLY A 1 306 ? 7.266 -18.266 3.129 1 98.94 306 GLY A C 1
ATOM 2293 O O . GLY A 1 306 ? 6.125 -18.625 3.42 1 98.94 306 GLY A O 1
ATOM 2294 N N . LEU A 1 307 ? 8.078 -19.016 2.453 1 98.94 307 LEU A N 1
ATOM 2295 C CA . LEU A 1 307 ? 7.727 -20.375 2.07 1 98.94 307 LEU A CA 1
ATOM 2296 C C . LEU A 1 307 ? 7.605 -21.266 3.297 1 98.94 307 LEU A C 1
ATOM 2298 O O . LEU A 1 307 ? 6.668 -22.062 3.398 1 98.94 307 LEU A O 1
ATOM 2302 N N . ALA A 1 308 ? 8.492 -21.094 4.176 1 98.81 308 ALA A N 1
ATOM 2303 C CA . ALA A 1 308 ? 8.57 -21.953 5.359 1 98.81 308 ALA A CA 1
ATOM 2304 C C . ALA A 1 308 ? 7.395 -21.688 6.297 1 98.81 308 ALA A C 1
ATOM 2306 O O . ALA A 1 308 ? 6.828 -22.625 6.871 1 98.81 308 ALA A O 1
ATOM 2307 N N . ASP A 1 309 ? 6.996 -20.422 6.453 1 98.56 309 ASP A N 1
ATOM 2308 C CA . ASP A 1 309 ? 6.012 -20.078 7.477 1 98.56 309 ASP A CA 1
ATOM 2309 C C . ASP A 1 309 ? 4.602 -20.047 6.891 1 98.56 309 ASP A C 1
ATOM 2311 O O . ASP A 1 309 ? 3.633 -19.797 7.609 1 98.56 309 ASP A O 1
ATOM 2315 N N . GLY A 1 310 ? 4.488 -20.25 5.578 1 98.5 310 GLY A N 1
ATOM 2316 C CA . GLY A 1 310 ? 3.174 -20.359 4.973 1 98.5 310 GLY A CA 1
ATOM 2317 C C . GLY A 1 310 ? 2.664 -19.062 4.391 1 98.5 310 GLY A C 1
ATOM 2318 O O . GLY A 1 310 ? 1.597 -19.031 3.775 1 98.5 310 GLY A O 1
ATOM 2319 N N . THR A 1 311 ? 3.42 -17.969 4.551 1 98.88 311 THR A N 1
ATOM 2320 C CA . THR A 1 311 ? 3.053 -16.703 3.916 1 98.88 311 THR A CA 1
ATOM 2321 C C . THR A 1 311 ? 2.934 -16.875 2.404 1 98.88 311 THR A C 1
ATOM 2323 O O . THR A 1 311 ? 2.01 -16.344 1.785 1 98.88 311 THR A O 1
ATOM 2326 N N . ILE A 1 312 ? 3.889 -17.594 1.863 1 98.94 312 ILE A N 1
ATOM 2327 C CA . ILE A 1 312 ? 3.842 -17.953 0.451 1 98.94 312 ILE A CA 1
ATOM 2328 C C . ILE A 1 312 ? 3.301 -19.375 0.301 1 98.94 312 ILE A C 1
ATOM 2330 O O . ILE A 1 312 ? 3.867 -20.328 0.852 1 98.94 312 ILE A O 1
ATOM 2334 N N . ASP A 1 313 ? 2.287 -19.484 -0.499 1 98.94 313 ASP A N 1
ATOM 2335 C CA . ASP A 1 313 ? 1.485 -20.703 -0.501 1 98.94 313 ASP A CA 1
ATOM 2336 C C . ASP A 1 313 ? 2.004 -21.703 -1.536 1 98.94 313 ASP A C 1
ATOM 2338 O O . ASP A 1 313 ? 1.882 -22.922 -1.354 1 98.94 313 ASP A O 1
ATOM 2342 N N . ALA A 1 314 ? 2.576 -21.188 -2.602 1 98.94 314 ALA A N 1
ATOM 2343 C CA . ALA A 1 314 ? 2.865 -22.062 -3.73 1 98.94 314 ALA A CA 1
ATOM 2344 C C . ALA A 1 314 ? 4.176 -21.672 -4.41 1 98.94 314 ALA A C 1
ATOM 2346 O O . ALA A 1 314 ? 4.652 -20.547 -4.254 1 98.94 314 ALA A O 1
ATOM 2347 N N . VAL A 1 315 ? 4.742 -22.625 -5.082 1 98.94 315 VAL A N 1
ATOM 2348 C CA . VAL A 1 315 ? 5.855 -22.391 -5.992 1 98.94 315 VAL A CA 1
ATOM 2349 C C . VAL A 1 315 ? 5.41 -22.641 -7.43 1 98.94 315 VAL A C 1
ATOM 2351 O O . VAL A 1 315 ? 4.949 -23.734 -7.762 1 98.94 315 VAL A O 1
ATOM 2354 N N . ALA A 1 316 ? 5.406 -21.609 -8.211 1 98.81 316 ALA A N 1
ATOM 2355 C CA . ALA A 1 316 ? 5.113 -21.672 -9.641 1 98.81 316 ALA A CA 1
ATOM 2356 C C . ALA A 1 316 ? 6.328 -21.266 -10.461 1 98.81 316 ALA A C 1
ATOM 2358 O O . ALA A 1 316 ? 7.086 -20.375 -10.07 1 98.81 316 ALA A O 1
ATOM 2359 N N . THR A 1 317 ? 6.512 -21.828 -11.586 1 98.5 317 THR A N 1
ATOM 2360 C CA . THR A 1 317 ? 7.777 -21.672 -12.297 1 98.5 317 THR A CA 1
ATOM 2361 C C . THR A 1 317 ? 7.805 -20.344 -13.055 1 98.5 317 THR A C 1
ATOM 2363 O O . THR A 1 317 ? 8.883 -19.797 -13.32 1 98.5 317 THR A O 1
ATOM 2366 N N . ASP A 1 318 ? 6.609 -19.859 -13.375 1 97.81 318 ASP A N 1
ATOM 2367 C CA . ASP A 1 318 ? 6.578 -18.75 -14.328 1 97.81 318 ASP A CA 1
ATOM 2368 C C . ASP A 1 318 ? 7.336 -19.109 -15.609 1 97.81 318 ASP A C 1
ATOM 2370 O O . ASP A 1 318 ? 8.086 -18.297 -16.141 1 97.81 318 ASP A O 1
ATOM 2374 N N . HIS A 1 319 ? 7.219 -20.406 -16.062 1 98.31 319 HIS A N 1
ATOM 2375 C CA . HIS A 1 319 ? 7.805 -20.875 -17.312 1 98.31 319 HIS A CA 1
ATOM 2376 C C . HIS A 1 319 ? 7.48 -19.922 -18.453 1 98.31 319 HIS A C 1
ATOM 2378 O O . HIS A 1 319 ? 6.332 -19.844 -18.891 1 98.31 319 HIS A O 1
ATOM 2384 N N . ALA A 1 320 ? 8.555 -19.25 -18.953 1 96.19 320 ALA A N 1
ATOM 2385 C CA . ALA A 1 320 ? 8.375 -18.203 -19.969 1 96.19 320 ALA A CA 1
ATOM 2386 C C . ALA A 1 320 ? 9.344 -18.391 -21.125 1 96.19 320 ALA A C 1
ATOM 2388 O O . ALA A 1 320 ? 10.383 -17.719 -21.188 1 96.19 320 ALA A O 1
ATOM 2389 N N . PRO A 1 321 ? 8.945 -19.156 -22.062 1 96.56 321 PRO A N 1
ATOM 2390 C CA . PRO A 1 321 ? 9.805 -19.453 -23.219 1 96.56 321 PRO A CA 1
ATOM 2391 C C . PRO A 1 321 ? 9.938 -18.266 -24.172 1 96.56 321 PRO A C 1
ATOM 2393 O O . PRO A 1 321 ? 8.953 -17.578 -24.438 1 96.56 321 PRO A O 1
ATOM 2396 N N . HIS A 1 322 ? 11.109 -18.062 -24.594 1 93.31 322 HIS A N 1
ATOM 2397 C CA . HIS A 1 322 ? 11.445 -17.094 -25.625 1 93.31 322 HIS A CA 1
ATOM 2398 C C . HIS A 1 322 ? 12.383 -17.703 -26.672 1 93.31 322 HIS A C 1
ATOM 2400 O O . HIS A 1 322 ? 13.062 -18.688 -26.391 1 93.31 322 HIS A O 1
ATOM 2406 N N . SER A 1 323 ? 12.367 -17.141 -27.828 1 88.75 323 SER A N 1
ATOM 2407 C CA . SER A 1 323 ? 13.328 -17.562 -28.828 1 88.75 323 SER A CA 1
ATOM 2408 C C . SER A 1 323 ? 14.727 -17.047 -28.516 1 88.75 323 SER A C 1
ATOM 2410 O O . SER A 1 323 ? 14.883 -16.078 -27.766 1 88.75 323 SER A O 1
ATOM 2412 N N . SER A 1 324 ? 15.672 -17.75 -29.141 1 85.44 324 SER A N 1
ATOM 2413 C CA . SER A 1 324 ? 17.047 -17.344 -28.938 1 85.44 324 SER A CA 1
ATOM 2414 C C . SER A 1 324 ? 17.281 -15.914 -29.422 1 85.44 324 SER A C 1
ATOM 2416 O O . SER A 1 324 ? 18.062 -15.164 -28.812 1 85.44 324 SER A O 1
ATOM 2418 N N . ILE A 1 325 ? 16.547 -15.508 -30.359 1 84.12 325 ILE A N 1
ATOM 2419 C CA . ILE A 1 325 ? 16.719 -14.188 -30.953 1 84.12 325 ILE A CA 1
ATOM 2420 C C . ILE A 1 325 ? 16.25 -13.117 -29.984 1 84.12 325 ILE A C 1
ATOM 2422 O O . ILE A 1 325 ? 16.828 -12.031 -29.906 1 84.12 325 ILE A O 1
ATOM 2426 N N . GLU A 1 326 ? 15.25 -13.445 -29.281 1 84.75 326 GLU A N 1
ATOM 2427 C CA . GLU A 1 326 ? 14.664 -12.484 -28.344 1 84.75 326 GLU A CA 1
ATOM 2428 C C . GLU A 1 326 ? 15.484 -12.391 -27.062 1 84.75 326 GLU A C 1
ATOM 2430 O O . GLU A 1 326 ? 15.398 -11.391 -26.344 1 84.75 326 GLU A O 1
ATOM 2435 N N . LYS A 1 327 ? 16.266 -13.359 -26.797 1 84.12 327 LYS A N 1
ATOM 2436 C CA . LYS A 1 327 ? 17.062 -13.383 -25.578 1 84.12 327 LYS A CA 1
ATOM 2437 C C . LYS A 1 327 ? 18.531 -13.062 -25.859 1 84.12 327 LYS A C 1
ATOM 2439 O O . LYS A 1 327 ? 19.234 -12.484 -25.031 1 84.12 327 LYS A O 1
ATOM 2444 N N . ASP A 1 328 ? 18.984 -13.406 -27.062 1 84.5 328 ASP A N 1
ATOM 2445 C CA . ASP A 1 328 ? 20.359 -13.18 -27.453 1 84.5 328 ASP A CA 1
ATOM 2446 C C . ASP A 1 328 ? 20.516 -11.836 -28.156 1 84.5 328 ASP A C 1
ATOM 2448 O O . ASP A 1 328 ? 20.875 -11.773 -29.328 1 84.5 328 ASP A O 1
ATOM 2452 N N . THR A 1 329 ? 20.234 -10.781 -27.484 1 86.56 329 THR A N 1
ATOM 2453 C CA . THR A 1 329 ? 20.375 -9.398 -27.938 1 86.56 329 THR A CA 1
ATOM 2454 C C . THR A 1 329 ? 20.906 -8.516 -26.812 1 86.56 329 THR A C 1
ATOM 2456 O O . THR A 1 329 ? 21.266 -9.016 -25.75 1 86.56 329 THR A O 1
ATOM 2459 N N . GLU A 1 330 ? 21.094 -7.277 -27.125 1 85.44 330 GLU A N 1
ATOM 2460 C CA . GLU A 1 330 ? 21.547 -6.363 -26.078 1 85.44 330 GLU A CA 1
ATOM 2461 C C . GLU A 1 330 ? 20.609 -6.398 -24.875 1 85.44 330 GLU A C 1
ATOM 2463 O O . GLU A 1 330 ? 19.391 -6.551 -25.031 1 85.44 330 GLU A O 1
ATOM 2468 N N . PHE A 1 331 ? 21.219 -6.359 -23.75 1 87.69 331 PHE A N 1
ATOM 2469 C CA . PHE A 1 331 ? 20.516 -6.535 -22.484 1 87.69 331 PHE A CA 1
ATOM 2470 C C . PHE A 1 331 ? 19.266 -5.672 -22.438 1 87.69 331 PHE A C 1
ATOM 2472 O O . PHE A 1 331 ? 18.219 -6.117 -21.953 1 87.69 331 PHE A O 1
ATOM 2479 N N . GLU A 1 332 ? 19.312 -4.484 -22.938 1 86.62 332 GLU A N 1
ATOM 2480 C CA . GLU A 1 332 ? 18.203 -3.533 -22.922 1 86.62 332 GLU A CA 1
ATOM 2481 C C . GLU A 1 332 ? 17.031 -4.047 -23.734 1 86.62 332 GLU A C 1
ATOM 2483 O O . GLU A 1 332 ? 15.867 -3.76 -23.422 1 86.62 332 GLU A O 1
ATOM 2488 N N . TYR A 1 333 ? 17.266 -4.891 -24.656 1 85.69 333 TYR A N 1
ATOM 2489 C CA . TYR A 1 333 ? 16.219 -5.293 -25.594 1 85.69 333 TYR A CA 1
ATOM 2490 C C . TYR A 1 333 ? 15.805 -6.738 -25.359 1 85.69 333 TYR A C 1
ATOM 2492 O O . TYR A 1 333 ? 14.812 -7.203 -25.938 1 85.69 333 TYR A O 1
ATOM 2500 N N . ALA A 1 334 ? 16.578 -7.355 -24.562 1 88.19 334 ALA A N 1
ATOM 2501 C CA . ALA A 1 334 ? 16.281 -8.766 -24.328 1 88.19 334 ALA A CA 1
ATOM 2502 C C . ALA A 1 334 ? 14.961 -8.93 -23.578 1 88.19 334 ALA A C 1
ATOM 2504 O O . ALA A 1 334 ? 14.648 -8.148 -22.688 1 88.19 334 ALA A O 1
ATOM 2505 N N . ALA A 1 335 ? 14.242 -9.961 -23.938 1 88.88 335 ALA A N 1
ATOM 2506 C CA . ALA A 1 335 ? 12.953 -10.25 -23.312 1 88.88 335 ALA A CA 1
ATOM 2507 C C . ALA A 1 335 ? 13.133 -10.711 -21.875 1 88.88 335 ALA A C 1
ATOM 2509 O O . ALA A 1 335 ? 14.156 -11.305 -21.531 1 88.88 335 ALA A O 1
ATOM 2510 N N . ASN A 1 336 ? 12.141 -10.414 -21.094 1 91.25 336 ASN A N 1
ATOM 2511 C CA . ASN A 1 336 ? 12.086 -10.938 -19.734 1 91.25 336 ASN A CA 1
ATOM 2512 C C . ASN A 1 336 ? 11.523 -12.359 -19.719 1 91.25 336 ASN A C 1
ATOM 2514 O O . ASN A 1 336 ? 10.484 -12.633 -20.312 1 91.25 336 ASN A O 1
ATOM 2518 N N . GLY A 1 337 ? 12.219 -13.305 -19.031 1 93.44 337 GLY A N 1
ATOM 2519 C CA . GLY A 1 337 ? 11.633 -14.625 -18.859 1 93.44 337 GLY A CA 1
ATOM 2520 C C . GLY A 1 337 ? 12.656 -15.742 -18.891 1 93.44 337 GLY A C 1
ATOM 2521 O O . GLY A 1 337 ? 13.703 -15.625 -19.531 1 93.44 337 GLY A O 1
ATOM 2522 N N . ILE A 1 338 ? 12.336 -16.797 -18.234 1 95.38 338 ILE A N 1
ATOM 2523 C CA . ILE A 1 338 ? 13.133 -18.016 -18.234 1 95.38 338 ILE A CA 1
ATOM 2524 C C . ILE A 1 338 ? 12.203 -19.234 -18.203 1 95.38 338 ILE A C 1
ATOM 2526 O O . ILE A 1 338 ? 11.039 -19.125 -17.812 1 95.38 338 ILE A O 1
ATOM 2530 N N . ILE A 1 339 ? 12.727 -20.312 -18.688 1 97.12 339 ILE A N 1
ATOM 2531 C CA . ILE A 1 339 ? 11.953 -21.547 -18.562 1 97.12 339 ILE A CA 1
ATOM 2532 C C . ILE A 1 339 ? 12.281 -22.234 -17.234 1 97.12 339 ILE A C 1
ATOM 2534 O O . ILE A 1 339 ? 13.375 -22.078 -16.703 1 97.12 339 ILE A O 1
ATOM 2538 N N . GLY A 1 34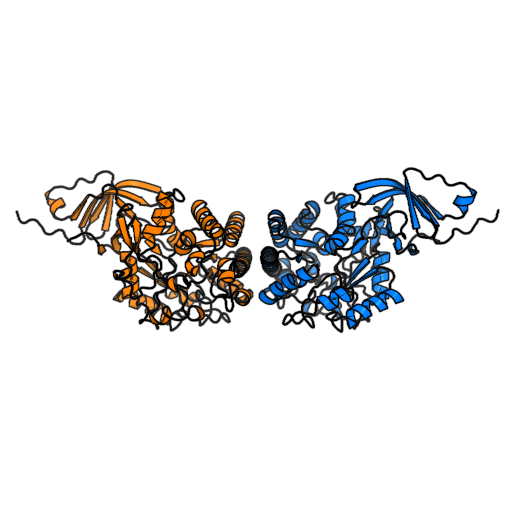0 ? 11.227 -22.922 -16.703 1 97.88 340 GLY A N 1
ATOM 2539 C CA . GLY A 1 340 ? 11.461 -23.422 -15.359 1 97.88 340 GLY A CA 1
ATOM 2540 C C . GLY A 1 340 ? 10.844 -24.797 -15.125 1 97.88 340 GLY A C 1
ATOM 2541 O O . GLY A 1 340 ? 11.141 -25.453 -14.117 1 97.88 340 GLY A O 1
ATOM 2542 N N . LEU A 1 341 ? 10.055 -25.359 -16.031 1 98.69 341 LEU A N 1
ATOM 2543 C CA . LEU A 1 341 ? 9.281 -26.578 -15.812 1 98.69 341 LEU A CA 1
ATOM 2544 C C . LEU A 1 341 ? 10.203 -27.766 -15.547 1 98.69 341 LEU A C 1
ATOM 2546 O O . LEU A 1 341 ? 9.898 -28.625 -14.711 1 98.69 341 LEU A O 1
ATOM 2550 N N . GLU A 1 342 ? 11.328 -27.797 -16.188 1 98.19 342 GLU A N 1
ATOM 2551 C CA . GLU A 1 342 ? 12.195 -28.969 -16.109 1 98.19 342 GLU A CA 1
ATOM 2552 C C . GLU A 1 342 ? 13.328 -28.734 -15.102 1 98.19 342 GLU A C 1
ATOM 2554 O O . GLU A 1 342 ? 14.117 -29.641 -14.836 1 98.19 342 GLU A O 1
ATOM 2559 N N . SER A 1 343 ? 13.398 -27.547 -14.539 1 98 343 SER A N 1
ATOM 2560 C CA . SER A 1 343 ? 14.461 -27.25 -13.586 1 98 343 SER A CA 1
ATOM 2561 C C . SER A 1 343 ? 13.898 -26.984 -12.188 1 98 343 SER A C 1
ATOM 2563 O O . SER A 1 343 ? 14.648 -26.938 -11.211 1 98 343 SER A O 1
ATOM 2565 N N . ALA A 1 344 ? 12.625 -26.922 -12.023 1 98.62 344 ALA A N 1
ATOM 2566 C CA . ALA A 1 344 ? 12.016 -26.469 -10.781 1 98.62 344 ALA A CA 1
ATOM 2567 C C . ALA A 1 344 ? 12.172 -27.5 -9.672 1 98.62 344 ALA A C 1
ATOM 2569 O O . ALA A 1 344 ? 12.508 -27.156 -8.539 1 98.62 344 ALA A O 1
ATOM 2570 N N . LEU A 1 345 ? 11.938 -28.781 -9.977 1 98.69 345 LEU A N 1
ATOM 2571 C CA . LEU A 1 345 ? 11.867 -29.828 -8.961 1 98.69 345 LEU A CA 1
ATOM 2572 C C . LEU A 1 345 ? 13.172 -29.922 -8.18 1 98.69 345 LEU A C 1
ATOM 2574 O O . LEU A 1 345 ? 13.164 -29.891 -6.949 1 98.69 345 LEU A O 1
ATOM 2578 N N . PRO A 1 346 ? 14.375 -30 -8.844 1 98.44 346 PRO A N 1
ATOM 2579 C CA . PRO A 1 346 ? 15.625 -30.062 -8.07 1 98.44 346 PRO A CA 1
ATOM 2580 C C . PRO A 1 346 ? 15.836 -28.828 -7.199 1 98.44 346 PRO A C 1
ATOM 2582 O O . PRO A 1 346 ? 16.391 -28.938 -6.098 1 98.44 346 PRO A O 1
ATOM 2585 N N . LEU A 1 347 ? 15.406 -27.672 -7.652 1 98.62 347 LEU A N 1
ATOM 2586 C CA . LEU A 1 347 ? 15.57 -26.453 -6.891 1 98.62 347 LEU A CA 1
ATOM 2587 C C . LEU A 1 347 ? 14.664 -26.438 -5.664 1 98.62 347 LEU A C 1
ATOM 2589 O O . LEU A 1 347 ? 15.062 -25.969 -4.594 1 98.62 347 LEU A O 1
ATOM 2593 N N . ILE A 1 348 ? 13.461 -26.938 -5.785 1 98.88 348 ILE A N 1
ATOM 2594 C CA . ILE A 1 348 ? 12.523 -27.047 -4.672 1 98.88 348 ILE A CA 1
ATOM 2595 C C . ILE A 1 348 ? 13.047 -28.047 -3.645 1 98.88 348 ILE A C 1
ATOM 2597 O O . ILE A 1 348 ? 12.984 -27.797 -2.439 1 98.88 348 ILE A O 1
ATOM 2601 N N . LEU A 1 349 ? 13.602 -29.172 -4.109 1 98.81 349 LEU A N 1
ATOM 2602 C CA . LEU A 1 349 ? 14.109 -30.203 -3.215 1 98.81 349 LEU A CA 1
ATOM 2603 C C . LEU A 1 349 ? 15.344 -29.719 -2.457 1 98.81 349 LEU A C 1
ATOM 2605 O O . LEU A 1 349 ? 15.648 -30.219 -1.373 1 98.81 349 LEU A O 1
ATOM 2609 N N . GLU A 1 350 ? 16.047 -28.75 -3.041 1 98.44 350 GLU A N 1
ATOM 2610 C CA . GLU A 1 350 ? 17.156 -28.141 -2.318 1 98.44 350 GLU A CA 1
ATOM 2611 C C . GLU A 1 350 ? 16.672 -27.453 -1.044 1 98.44 350 GLU A C 1
ATOM 2613 O O . GLU A 1 350 ? 17.375 -27.453 -0.032 1 98.44 350 GLU A O 1
ATOM 2618 N N . LEU A 1 351 ? 15.484 -26.844 -1.059 1 98.75 351 LEU A N 1
ATOM 2619 C CA . LEU A 1 351 ? 14.906 -26.219 0.126 1 98.75 351 LEU A CA 1
ATOM 2620 C C . LEU A 1 351 ? 14.68 -27.25 1.224 1 98.75 351 LEU A C 1
ATOM 2622 O O . LEU A 1 351 ? 14.742 -26.922 2.412 1 98.75 351 LEU A O 1
ATOM 2626 N N . VAL A 1 352 ? 14.375 -28.5 0.821 1 98.69 352 VAL A N 1
ATOM 2627 C CA . VAL A 1 352 ? 14.211 -29.578 1.778 1 98.69 352 VAL A CA 1
ATOM 2628 C C . VAL A 1 352 ? 15.57 -29.969 2.375 1 98.69 352 VAL A C 1
ATOM 2630 O O . VAL A 1 352 ? 15.703 -30.109 3.592 1 98.69 352 VAL A O 1
ATOM 2633 N N . ARG A 1 353 ? 16.562 -30.078 1.524 1 98.12 353 ARG A N 1
ATOM 2634 C CA . ARG A 1 353 ? 17.891 -30.469 1.965 1 98.12 353 ARG A CA 1
ATOM 2635 C C . ARG A 1 353 ? 18.484 -29.438 2.912 1 98.12 353 ARG A C 1
ATOM 2637 O O . ARG A 1 353 ? 19.203 -29.781 3.854 1 98.12 353 ARG A O 1
ATOM 2644 N N . GLU A 1 354 ? 18.125 -28.188 2.695 1 97.25 354 GLU A N 1
ATOM 2645 C CA . GLU A 1 354 ? 18.641 -27.141 3.557 1 97.25 354 GLU A CA 1
ATOM 2646 C C . GLU A 1 354 ? 17.734 -26.906 4.758 1 97.25 354 GLU A C 1
ATOM 2648 O O . GLU A 1 354 ? 17.969 -25.984 5.555 1 97.25 354 GLU A O 1
ATOM 2653 N N . LYS A 1 355 ? 16.672 -27.641 4.867 1 98.31 355 LYS A N 1
ATOM 2654 C CA . LYS A 1 355 ? 15.773 -27.688 6.016 1 98.31 355 LYS A CA 1
ATOM 2655 C C . LYS A 1 355 ? 14.898 -26.438 6.078 1 98.31 355 LYS A C 1
ATOM 2657 O O . LYS A 1 355 ? 14.438 -26.047 7.152 1 98.31 355 LYS A O 1
ATOM 2662 N N . THR A 1 356 ? 14.766 -25.781 4.949 1 98.56 356 THR A N 1
ATOM 2663 C CA . THR A 1 356 ? 13.812 -24.672 4.848 1 98.56 356 THR A CA 1
ATOM 2664 C C . THR A 1 356 ? 12.383 -25.203 4.828 1 98.56 356 THR A C 1
ATOM 2666 O O . THR A 1 356 ? 11.492 -24.625 5.449 1 98.56 356 THR A O 1
ATOM 2669 N N . LEU A 1 357 ? 12.203 -26.297 4.129 1 98.81 357 LEU A N 1
ATOM 2670 C CA . LEU A 1 357 ? 10.906 -26.969 4.035 1 98.81 357 LEU A CA 1
ATOM 2671 C C . LEU A 1 357 ? 11.008 -28.422 4.434 1 98.81 357 LEU A C 1
ATOM 2673 O O . LEU A 1 357 ? 12.039 -29.062 4.195 1 98.81 357 LEU A O 1
ATOM 2677 N N . THR A 1 358 ? 9.953 -28.938 5.016 1 98.75 358 THR A N 1
ATOM 2678 C CA . THR A 1 358 ? 9.812 -30.391 5.109 1 98.75 358 THR A CA 1
ATOM 2679 C C . THR A 1 358 ? 9.422 -30.984 3.76 1 98.75 358 THR A C 1
ATOM 2681 O O . THR A 1 358 ? 8.93 -30.266 2.879 1 98.75 358 THR A O 1
ATOM 2684 N N . PRO A 1 359 ? 9.664 -32.25 3.572 1 98.75 359 PRO A N 1
ATOM 2685 C CA . PRO A 1 359 ? 9.219 -32.875 2.33 1 98.75 359 PRO A CA 1
ATOM 2686 C C . PRO A 1 359 ? 7.73 -32.656 2.061 1 98.75 359 PRO A C 1
ATOM 2688 O O . PRO A 1 359 ? 7.348 -32.344 0.933 1 98.75 359 PRO A O 1
ATOM 2691 N N . SER A 1 360 ? 6.941 -32.781 3.066 1 98.81 360 SER A N 1
ATOM 2692 C CA . SER A 1 360 ? 5.5 -32.594 2.93 1 98.81 360 SER A CA 1
ATOM 2693 C C . SER A 1 360 ? 5.168 -31.156 2.502 1 98.81 360 SER A C 1
ATOM 2695 O O . SER A 1 360 ? 4.305 -30.938 1.652 1 98.81 360 SER A O 1
ATOM 2697 N N . GLN A 1 361 ? 5.867 -30.188 3.107 1 98.81 361 GLN A N 1
ATOM 2698 C CA . GLN A 1 361 ? 5.648 -28.797 2.736 1 98.81 361 GLN A CA 1
ATOM 2699 C C . GLN A 1 361 ? 6.035 -28.547 1.28 1 98.81 361 GLN A C 1
ATOM 2701 O O . GLN A 1 361 ? 5.332 -27.828 0.559 1 98.81 361 GLN A O 1
ATOM 2706 N N . ALA A 1 362 ? 7.141 -29.141 0.919 1 98.88 362 ALA A N 1
ATOM 2707 C CA . ALA A 1 362 ? 7.609 -28.969 -0.453 1 98.88 362 ALA A CA 1
ATOM 2708 C C . ALA A 1 362 ? 6.594 -29.516 -1.453 1 98.88 362 ALA A C 1
ATOM 2710 O O . ALA A 1 362 ? 6.266 -28.844 -2.439 1 98.88 362 ALA A O 1
ATOM 2711 N N . VAL A 1 363 ? 6.062 -30.656 -1.199 1 98.94 363 VAL A N 1
ATOM 2712 C CA . VAL A 1 363 ? 5.094 -31.281 -2.088 1 98.94 363 VAL A CA 1
ATOM 2713 C C . VAL A 1 363 ? 3.799 -30.469 -2.098 1 98.94 363 VAL A C 1
ATOM 2715 O O . VAL A 1 363 ? 3.189 -30.281 -3.152 1 98.94 363 VAL A O 1
ATOM 2718 N N . ALA A 1 364 ? 3.387 -29.953 -0.961 1 98.94 364 ALA A N 1
ATOM 2719 C CA . ALA A 1 364 ? 2.16 -29.172 -0.862 1 98.94 364 ALA A CA 1
ATOM 2720 C C . ALA A 1 364 ? 2.232 -27.938 -1.746 1 98.94 364 ALA A C 1
ATOM 2722 O O . ALA A 1 364 ? 1.241 -27.547 -2.373 1 98.94 364 ALA A O 1
ATOM 2723 N N . LYS A 1 365 ? 3.354 -27.328 -1.816 1 98.94 365 LYS A N 1
ATOM 2724 C CA . LYS A 1 365 ? 3.537 -26.047 -2.51 1 98.94 365 LYS A CA 1
ATOM 2725 C C . LYS A 1 365 ? 3.41 -26.219 -4.02 1 98.94 365 LYS A C 1
ATOM 2727 O O . LYS A 1 365 ? 3.215 -25.25 -4.75 1 98.94 365 LYS A O 1
ATOM 2732 N N . VAL A 1 366 ? 3.469 -27.516 -4.492 1 98.94 366 VAL A N 1
ATOM 2733 C CA . VAL A 1 366 ? 3.391 -27.766 -5.93 1 98.94 366 VAL A CA 1
ATOM 2734 C C . VAL A 1 366 ? 2.334 -28.828 -6.219 1 98.94 366 VAL A C 1
ATOM 2736 O O . VAL A 1 366 ? 2.393 -29.5 -7.246 1 98.94 366 VAL A O 1
ATOM 2739 N N . SER A 1 367 ? 1.394 -29.062 -5.348 1 98.81 367 SER A N 1
ATOM 2740 C CA . SER A 1 367 ? 0.339 -30.047 -5.586 1 98.81 367 SER A CA 1
ATOM 2741 C C . SER A 1 367 ? -0.997 -29.578 -5.023 1 98.81 367 SER A C 1
ATOM 2743 O O . SER A 1 367 ? -1.702 -28.797 -5.668 1 98.81 367 SER A O 1
ATOM 2745 N N . CYS A 1 368 ? -1.218 -29.75 -3.717 1 98.81 368 CYS A N 1
ATOM 2746 C CA . CYS A 1 368 ? -2.545 -29.469 -3.178 1 98.81 368 CYS A CA 1
ATOM 2747 C C . CYS A 1 368 ? -2.76 -27.969 -3.002 1 98.81 368 CYS A C 1
ATOM 2749 O O . CYS A 1 368 ? -3.885 -27.484 -3.127 1 98.81 368 CYS A O 1
ATOM 2751 N N . ASN A 1 369 ? -1.729 -27.188 -2.688 1 98.88 369 ASN A N 1
ATOM 2752 C CA . ASN A 1 369 ? -1.903 -25.75 -2.49 1 98.88 369 ASN A CA 1
ATOM 2753 C C . ASN A 1 369 ? -2.348 -25.062 -3.775 1 98.88 369 ASN A C 1
ATOM 2755 O O . ASN A 1 369 ? -3.365 -24.359 -3.789 1 98.88 369 ASN A O 1
ATOM 2759 N N . PRO A 1 370 ? -1.575 -25.219 -4.883 1 98.94 370 PRO A N 1
ATOM 2760 C CA . PRO A 1 370 ? -2.074 -24.609 -6.117 1 98.94 370 PRO A CA 1
ATOM 2761 C C . PRO A 1 370 ? -3.465 -25.109 -6.504 1 98.94 370 PRO A C 1
ATOM 2763 O O . PRO A 1 370 ? -4.277 -24.328 -7.02 1 98.94 370 PRO A O 1
ATOM 2766 N N . ALA A 1 371 ? -3.758 -26.375 -6.301 1 98.75 371 ALA A N 1
ATOM 2767 C CA . ALA A 1 371 ? -5.09 -26.906 -6.586 1 98.75 371 ALA A CA 1
ATOM 2768 C C . ALA A 1 371 ? -6.156 -26.172 -5.777 1 98.75 371 ALA A C 1
ATOM 2770 O O . ALA A 1 371 ? -7.188 -25.781 -6.32 1 98.75 371 ALA A O 1
ATOM 2771 N N . ARG A 1 372 ? -5.895 -26 -4.531 1 98.69 372 ARG A N 1
ATOM 2772 C CA . ARG A 1 372 ? -6.82 -25.297 -3.641 1 98.69 372 ARG A CA 1
ATOM 2773 C C . ARG A 1 372 ? -7.004 -23.844 -4.062 1 98.69 372 ARG A C 1
ATOM 2775 O O . ARG A 1 372 ? -8.125 -23.344 -4.082 1 98.69 372 ARG A O 1
ATOM 2782 N N . ILE A 1 373 ? -5.941 -23.188 -4.398 1 98.81 373 ILE A N 1
ATOM 2783 C CA . ILE A 1 373 ? -5.98 -21.781 -4.805 1 98.81 373 ILE A CA 1
ATOM 2784 C C . ILE A 1 373 ? -6.848 -21.625 -6.051 1 98.81 373 ILE A C 1
ATOM 2786 O O . ILE A 1 373 ? -7.652 -20.703 -6.145 1 98.81 373 ILE A O 1
ATOM 2790 N N . LEU A 1 374 ? -6.762 -22.625 -6.957 1 98.75 374 LEU A N 1
ATOM 2791 C CA . LEU A 1 374 ? -7.488 -22.578 -8.219 1 98.75 374 LEU A CA 1
ATOM 2792 C C . LEU A 1 374 ? -8.883 -23.172 -8.07 1 98.75 374 LEU A C 1
ATOM 2794 O O . LEU A 1 374 ? -9.672 -23.156 -9.016 1 98.75 374 LEU A O 1
ATOM 2798 N N . GLY A 1 375 ? -9.172 -23.766 -6.953 1 97.75 375 GLY A N 1
ATOM 2799 C CA . GLY A 1 375 ? -10.477 -24.344 -6.688 1 97.75 375 GLY A CA 1
ATOM 2800 C C . GLY A 1 375 ? -10.711 -25.641 -7.438 1 97.75 375 GLY A C 1
ATOM 2801 O O . GLY A 1 375 ? -11.82 -25.906 -7.918 1 97.75 375 GLY A O 1
ATOM 2802 N N . LEU A 1 376 ? -9.695 -26.422 -7.57 1 97.69 376 LEU A N 1
ATOM 2803 C CA . LEU A 1 376 ? -9.781 -27.641 -8.367 1 97.69 376 LEU A CA 1
ATOM 2804 C C . LEU A 1 376 ? -9.586 -28.875 -7.496 1 97.69 376 LEU A C 1
ATOM 2806 O O . LEU A 1 376 ? -8.828 -28.844 -6.527 1 97.69 376 LEU A O 1
ATOM 2810 N N . PRO A 1 377 ? -10.25 -29.922 -7.797 1 96.25 377 PRO A N 1
ATOM 2811 C CA . PRO A 1 377 ? -10.086 -31.172 -7.055 1 96.25 377 PRO A CA 1
ATOM 2812 C C . PRO A 1 377 ? -8.883 -31.984 -7.527 1 96.25 377 PRO A C 1
ATOM 2814 O O . PRO A 1 377 ? -9.039 -33.125 -7.957 1 96.25 377 PRO A O 1
ATOM 2817 N N . LEU A 1 378 ? -7.73 -31.422 -7.473 1 97.25 378 LEU A N 1
ATOM 2818 C CA . LEU A 1 378 ? -6.461 -32 -7.883 1 97.25 378 LEU A CA 1
ATOM 2819 C C . LEU A 1 378 ? -5.457 -31.984 -6.734 1 97.25 378 LEU A C 1
ATOM 2821 O O . LEU A 1 378 ? -5.789 -31.578 -5.621 1 97.25 378 LEU A O 1
ATOM 2825 N N . GLY A 1 379 ? -4.328 -32.469 -6.902 1 97.5 379 GLY A N 1
ATOM 2826 C CA . GLY A 1 379 ? -3.197 -32.312 -6.008 1 97.5 379 GLY A CA 1
ATOM 2827 C C . GLY A 1 379 ? -3.15 -33.344 -4.891 1 97.5 379 GLY A C 1
ATOM 2828 O O . GLY A 1 379 ? -2.564 -33.094 -3.838 1 97.5 379 GLY A O 1
ATOM 2829 N N . THR A 1 380 ? -3.818 -34.469 -5.137 1 98.19 380 THR A N 1
ATOM 2830 C CA . THR A 1 380 ? -3.838 -35.531 -4.156 1 98.19 380 THR A CA 1
ATOM 2831 C C . THR A 1 380 ? -3.896 -36.906 -4.852 1 98.19 380 THR A C 1
ATOM 2833 O O . THR A 1 380 ? -4.25 -36.969 -6.031 1 98.19 380 THR A O 1
ATOM 2836 N N . LEU A 1 381 ? -3.414 -37.938 -4.152 1 98.06 381 LEU A N 1
ATOM 2837 C CA . LEU A 1 381 ? -3.51 -39.312 -4.637 1 98.06 381 LEU A CA 1
ATOM 2838 C C . LEU A 1 381 ? -4.867 -39.906 -4.285 1 98.06 381 LEU A C 1
ATOM 2840 O O . LEU A 1 381 ? -5.148 -40.188 -3.113 1 98.06 381 LEU A O 1
ATOM 2844 N N . LEU A 1 382 ? -5.594 -40.062 -5.332 1 93.75 382 LEU A N 1
ATOM 2845 C CA . LEU A 1 382 ? -6.926 -40.625 -5.105 1 93.75 382 LEU A CA 1
ATOM 2846 C C . LEU A 1 382 ? -6.992 -42.094 -5.523 1 93.75 382 LEU A C 1
ATOM 2848 O O . LEU A 1 382 ? -6.742 -42.406 -6.684 1 93.75 382 LEU A O 1
ATOM 2852 N N . LEU A 1 383 ? -7.457 -42.906 -4.633 1 96 383 LEU A N 1
ATOM 2853 C CA . LEU A 1 383 ? -7.629 -44.344 -4.934 1 96 383 LEU A CA 1
ATOM 2854 C C . LEU A 1 383 ? -8.82 -44.562 -5.859 1 96 383 LEU A C 1
ATOM 2856 O O . LEU A 1 383 ? -9.805 -43.812 -5.793 1 96 383 LEU A O 1
ATOM 2860 N N . ASN A 1 384 ? -8.664 -45.531 -6.711 1 96.81 384 ASN A N 1
ATOM 2861 C CA . ASN A 1 384 ? -9.711 -45.938 -7.633 1 96.81 384 ASN A CA 1
ATOM 2862 C C . ASN A 1 384 ? -10 -44.875 -8.695 1 96.81 384 ASN A C 1
ATOM 2864 O O . ASN A 1 384 ? -11.133 -44.781 -9.164 1 96.81 384 ASN A O 1
ATOM 2868 N N . GLN A 1 385 ? -9.07 -44.062 -8.914 1 96.38 385 GLN A N 1
ATOM 2869 C CA . GLN A 1 385 ? -9.094 -43.094 -10 1 96.38 385 GLN A CA 1
ATOM 2870 C C . GLN A 1 385 ? -7.887 -43.281 -10.914 1 96.38 385 GLN A C 1
ATOM 2872 O O . GLN A 1 385 ? -6.926 -43.938 -10.562 1 96.38 385 GLN A O 1
ATOM 2877 N N . ARG A 1 386 ? -8.008 -42.75 -12.109 1 96.44 386 ARG A N 1
ATOM 2878 C CA . ARG A 1 386 ? -6.855 -42.781 -13.008 1 96.44 386 ARG A CA 1
ATOM 2879 C C . ARG A 1 386 ? -5.641 -42.125 -1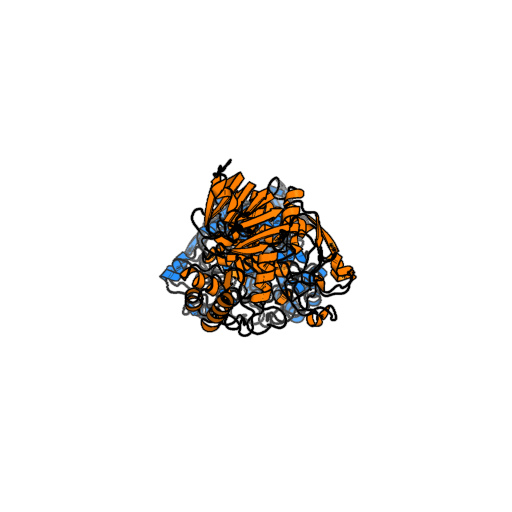2.367 1 96.44 386 ARG A C 1
ATOM 2881 O O . ARG A 1 386 ? -5.746 -41.031 -11.773 1 96.44 386 ARG A O 1
ATOM 2888 N N . ALA A 1 387 ? -4.547 -42.75 -12.438 1 96.38 387 ALA A N 1
ATOM 2889 C CA . ALA A 1 387 ? -3.34 -42.312 -11.742 1 96.38 387 ALA A CA 1
ATOM 2890 C C . ALA A 1 387 ? -2.838 -41 -12.289 1 96.38 387 ALA A C 1
ATOM 2892 O O . ALA A 1 387 ? -2.674 -40.844 -13.5 1 96.38 387 ALA A O 1
ATOM 2893 N N . CYS A 1 388 ? -2.742 -40.062 -11.469 1 97.75 388 CYS A N 1
ATOM 2894 C CA . CYS A 1 388 ? -2.047 -38.781 -11.68 1 97.75 388 CYS A CA 1
ATOM 2895 C C . CYS A 1 388 ? -1.019 -38.531 -10.578 1 97.75 388 CYS A C 1
ATOM 2897 O O . CYS A 1 388 ? -1.331 -37.938 -9.555 1 97.75 388 CYS A O 1
ATOM 2899 N N . MET A 1 389 ? 0.19 -39 -10.859 1 98.25 389 MET A N 1
ATOM 2900 C CA . MET A 1 389 ? 1.21 -39 -9.812 1 98.25 389 MET A CA 1
ATOM 2901 C C . MET A 1 389 ? 2.605 -38.875 -10.414 1 98.25 389 MET A C 1
ATOM 2903 O O . MET A 1 389 ? 2.783 -39.031 -11.617 1 98.25 389 MET A O 1
ATOM 2907 N N . THR A 1 390 ? 3.512 -38.469 -9.617 1 98.81 390 THR A N 1
ATOM 2908 C CA . THR A 1 390 ? 4.91 -38.344 -10.016 1 98.81 390 THR A CA 1
ATOM 2909 C C . THR A 1 390 ? 5.805 -39.25 -9.172 1 98.81 390 THR A C 1
ATOM 2911 O O . THR A 1 390 ? 5.75 -39.188 -7.941 1 98.81 390 THR A O 1
ATOM 2914 N N . TYR A 1 391 ? 6.508 -40.188 -9.789 1 98.62 391 TYR A N 1
ATOM 2915 C CA . TYR A 1 391 ? 7.582 -41 -9.211 1 98.62 391 TYR A CA 1
ATOM 2916 C C . TYR A 1 391 ? 8.93 -40.312 -9.375 1 98.62 391 TYR A C 1
ATOM 2918 O O . TYR A 1 391 ? 9.352 -40 -10.5 1 98.62 391 TYR A O 1
ATOM 2926 N N . LEU A 1 392 ? 9.594 -39.906 -8.195 1 98.69 392 LEU A N 1
ATOM 2927 C CA . LEU A 1 392 ? 10.82 -39.125 -8.312 1 98.69 392 LEU A CA 1
ATOM 2928 C C . LEU A 1 392 ? 11.898 -39.656 -7.375 1 98.69 392 LEU A C 1
ATOM 2930 O O . LEU A 1 392 ? 11.602 -40.406 -6.438 1 98.69 392 LEU A O 1
ATOM 2934 N N . ASP A 1 393 ? 13.148 -39.438 -7.742 1 98.69 393 ASP A N 1
ATOM 2935 C CA . ASP A 1 393 ? 14.32 -39.656 -6.91 1 98.69 393 ASP A CA 1
ATOM 2936 C C . ASP A 1 393 ? 14.867 -38.344 -6.344 1 98.69 393 ASP A C 1
ATOM 2938 O O . ASP A 1 393 ? 15.477 -37.562 -7.066 1 98.69 393 ASP A O 1
ATOM 2942 N N . PRO A 1 394 ? 14.641 -38.125 -5.074 1 98.44 394 PRO A N 1
ATOM 2943 C CA . PRO A 1 394 ? 15.039 -36.844 -4.512 1 98.44 394 PRO A CA 1
ATOM 2944 C C . PRO A 1 394 ? 16.547 -36.656 -4.445 1 98.44 394 PRO A C 1
ATOM 2946 O O . PRO A 1 394 ? 17.031 -35.531 -4.242 1 98.44 394 PRO A O 1
ATOM 2949 N N . GLU A 1 395 ? 17.328 -37.75 -4.723 1 97.81 395 GLU A N 1
ATOM 2950 C CA . GLU A 1 395 ? 18.781 -37.656 -4.543 1 97.81 395 GLU A CA 1
ATOM 2951 C C . GLU A 1 395 ? 19.516 -37.938 -5.848 1 97.81 395 GLU A C 1
ATOM 2953 O O . GLU A 1 395 ? 20.75 -37.969 -5.875 1 97.81 395 GLU A O 1
ATOM 2958 N N . PHE A 1 396 ? 18.797 -38.125 -6.898 1 97.5 396 PHE A N 1
ATOM 2959 C CA . PHE A 1 396 ? 19.453 -38.344 -8.18 1 97.5 396 PHE A CA 1
ATOM 2960 C C . PHE A 1 396 ? 20.359 -37.188 -8.555 1 97.5 396 PHE A C 1
ATOM 2962 O O . PHE A 1 396 ? 19.875 -36.062 -8.75 1 97.5 396 PHE A O 1
ATOM 2969 N N . TYR A 1 397 ? 21.641 -37.406 -8.656 1 97.81 397 TYR A N 1
ATOM 2970 C CA . TYR A 1 397 ? 22.594 -36.375 -9 1 97.81 397 TYR A CA 1
ATOM 2971 C C . TYR A 1 397 ? 22.734 -36.219 -10.508 1 97.81 397 TYR A C 1
ATOM 2973 O O . TYR A 1 397 ? 22.859 -37.219 -11.219 1 97.81 397 TYR A O 1
ATOM 2981 N N . PHE A 1 398 ? 22.672 -35.031 -11.031 1 96.81 398 PHE A N 1
ATOM 2982 C CA . PHE A 1 398 ? 22.891 -34.781 -12.445 1 96.81 398 PHE A CA 1
ATOM 2983 C C . PHE A 1 398 ? 23.219 -33.312 -12.688 1 96.81 398 PHE A C 1
ATOM 2985 O O . PHE A 1 398 ? 23.078 -32.5 -11.789 1 96.81 398 PHE A O 1
ATOM 2992 N N . VAL A 1 399 ? 23.734 -33.031 -13.836 1 97.69 399 VAL A N 1
ATOM 2993 C CA . VAL A 1 399 ? 23.984 -31.656 -14.266 1 97.69 399 VAL A CA 1
ATOM 2994 C C . VAL A 1 399 ? 22.844 -31.188 -15.172 1 97.69 399 VAL A C 1
ATOM 2996 O O . VAL A 1 399 ? 22.516 -31.844 -16.156 1 97.69 399 VAL A O 1
ATOM 2999 N N . LEU A 1 400 ? 22.219 -30.109 -14.781 1 96.94 400 LEU A N 1
ATOM 3000 C CA . LEU A 1 400 ? 21.125 -29.578 -15.586 1 96.94 400 LEU A CA 1
ATOM 3001 C C . LEU A 1 400 ? 21.625 -29.203 -16.984 1 96.94 400 LEU A C 1
ATOM 3003 O O . LEU A 1 400 ? 22.578 -28.453 -17.125 1 96.94 400 LEU A O 1
ATOM 3007 N N . ASP A 1 401 ? 21.031 -29.766 -17.969 1 96.56 401 ASP A N 1
ATOM 3008 C CA . ASP A 1 401 ? 21.359 -29.516 -19.375 1 96.56 401 ASP A CA 1
ATOM 3009 C C . ASP A 1 401 ? 20.125 -29.094 -20.172 1 96.56 401 ASP A C 1
ATOM 3011 O O . ASP A 1 401 ? 19.328 -29.938 -20.594 1 96.56 401 ASP A O 1
ATOM 3015 N N . CYS A 1 402 ? 20.047 -27.812 -20.453 1 93.56 402 CYS A N 1
ATOM 3016 C CA . CYS A 1 402 ? 18.828 -27.281 -21.078 1 93.56 402 CYS A CA 1
ATOM 3017 C C . CYS A 1 402 ? 18.734 -27.703 -22.531 1 93.56 402 CYS A C 1
ATOM 3019 O O . CYS A 1 402 ? 17.672 -27.609 -23.141 1 93.56 402 CYS A O 1
ATOM 3021 N N . THR A 1 403 ? 19.797 -28.203 -23.094 1 94.56 403 THR A N 1
ATOM 3022 C CA . THR A 1 403 ? 19.781 -28.672 -24.469 1 94.56 403 THR A CA 1
ATOM 3023 C C . THR A 1 403 ? 18.969 -29.969 -24.594 1 94.56 403 THR A C 1
ATOM 3025 O O . THR A 1 403 ? 18.562 -30.359 -25.688 1 94.56 403 THR A O 1
ATOM 3028 N N . THR A 1 404 ? 18.688 -30.594 -23.484 1 95.19 404 THR A N 1
ATOM 3029 C CA . THR A 1 404 ? 17.953 -31.844 -23.5 1 95.19 404 THR A CA 1
ATOM 3030 C C . THR A 1 404 ? 16.516 -31.641 -23.062 1 95.19 404 THR A C 1
ATOM 3032 O O . THR A 1 404 ? 15.734 -32.594 -23 1 95.19 404 THR A O 1
ATOM 3035 N N . PHE A 1 405 ? 16.203 -30.406 -22.75 1 96.56 405 PHE A N 1
ATOM 3036 C CA . PHE A 1 405 ? 14.852 -30.109 -22.297 1 96.56 405 PHE A CA 1
ATOM 3037 C C . PHE A 1 405 ? 13.844 -30.375 -23.406 1 96.56 405 PHE A C 1
ATOM 3039 O O . PHE A 1 405 ? 14.188 -30.344 -24.578 1 96.56 405 PHE A O 1
ATOM 3046 N N . ARG A 1 406 ? 12.672 -30.719 -23.031 1 97.19 406 ARG A N 1
ATOM 3047 C CA . ARG A 1 406 ? 11.602 -30.969 -23.984 1 97.19 406 ARG A CA 1
ATOM 3048 C C . ARG A 1 406 ? 10.961 -29.672 -24.453 1 97.19 406 ARG A C 1
ATOM 3050 O O . ARG A 1 406 ? 10.32 -29.641 -25.516 1 97.19 406 ARG A O 1
ATOM 3057 N N . SER A 1 407 ? 11.109 -28.594 -23.688 1 96.94 407 SER A N 1
ATOM 3058 C CA . SER A 1 407 ? 10.672 -27.281 -24.125 1 96.94 407 SER A CA 1
ATOM 3059 C C . SER A 1 407 ? 11.352 -26.875 -25.438 1 96.94 407 SER A C 1
ATOM 3061 O O . SER A 1 407 ? 12.477 -27.297 -25.703 1 96.94 407 SER A O 1
ATOM 3063 N N . LYS A 1 408 ? 10.641 -26.094 -26.219 1 95.31 408 LYS A N 1
ATOM 3064 C CA . LYS A 1 408 ? 11.227 -25.562 -27.438 1 95.31 408 LYS A CA 1
ATOM 3065 C C . LYS A 1 408 ? 12.312 -24.531 -27.125 1 95.31 408 LYS A C 1
ATOM 3067 O O . LYS A 1 408 ? 13.281 -24.391 -27.875 1 95.31 408 LYS A O 1
ATOM 3072 N N . SER A 1 409 ? 12.125 -23.828 -26.062 1 94.75 409 SER A N 1
ATOM 3073 C CA . SER A 1 409 ? 13.047 -22.766 -25.656 1 94.75 409 SER A CA 1
ATOM 3074 C C . SER A 1 409 ? 14.188 -23.328 -24.812 1 94.75 409 SER A C 1
ATOM 3076 O O . SER A 1 409 ? 14.094 -24.422 -24.281 1 94.75 409 SER A O 1
ATOM 3078 N N . ARG A 1 410 ? 15.305 -22.562 -24.766 1 93.81 410 ARG A N 1
ATOM 3079 C CA . ARG A 1 410 ? 16.5 -22.969 -24.016 1 93.81 410 ARG A CA 1
ATOM 3080 C C . ARG A 1 410 ? 16.938 -21.891 -23.047 1 93.81 410 ARG A C 1
ATOM 3082 O O . ARG A 1 410 ? 18.047 -21.953 -22.516 1 93.81 410 ARG A O 1
ATOM 3089 N N . ASN A 1 411 ? 16.141 -20.875 -22.859 1 94.44 411 ASN A N 1
ATOM 3090 C CA . ASN A 1 411 ? 16.5 -19.75 -22.016 1 94.44 411 ASN A CA 1
ATOM 3091 C C . ASN A 1 411 ? 16.422 -20.109 -20.531 1 94.44 411 ASN A C 1
ATOM 3093 O O . ASN A 1 411 ? 15.578 -19.578 -19.812 1 94.44 411 ASN A O 1
ATOM 3097 N N . CYS A 1 412 ? 17.312 -20.906 -20.016 1 95.06 412 CYS A N 1
ATOM 3098 C CA . CYS A 1 412 ? 17.375 -21.391 -18.641 1 95.06 412 CYS A CA 1
ATOM 3099 C C . CYS A 1 412 ? 18.688 -20.969 -17.984 1 95.06 412 CYS A C 1
ATOM 3101 O O . CYS A 1 412 ? 19.766 -21.391 -18.406 1 95.06 412 CYS A O 1
ATOM 3103 N N . PRO A 1 413 ? 18.625 -20.234 -16.922 1 95.38 413 PRO A N 1
ATOM 3104 C CA . PRO A 1 413 ? 19.844 -19.734 -16.266 1 95.38 413 PRO A CA 1
ATOM 3105 C C . PRO A 1 413 ? 20.547 -20.812 -15.445 1 95.38 413 PRO A C 1
ATOM 3107 O O . PRO A 1 413 ? 21.641 -20.578 -14.938 1 95.38 413 PRO A O 1
ATOM 3110 N N . PHE A 1 414 ? 20.047 -22 -15.359 1 96.69 414 PHE A N 1
ATOM 3111 C CA . PHE A 1 414 ? 20.594 -23.031 -14.477 1 96.69 414 PHE A CA 1
ATOM 3112 C C . PHE A 1 414 ? 21.375 -24.062 -15.273 1 96.69 414 PHE A C 1
ATOM 3114 O O . PHE A 1 414 ? 21.828 -25.062 -14.719 1 96.69 414 PHE A O 1
ATOM 3121 N N . HIS A 1 415 ? 21.516 -23.844 -16.547 1 95.88 415 HIS A N 1
ATOM 3122 C CA . HIS A 1 415 ? 22.297 -24.75 -17.391 1 95.88 415 HIS A CA 1
ATOM 3123 C C . HIS A 1 415 ? 23.688 -24.969 -16.812 1 95.88 415 HIS A C 1
ATOM 3125 O O . HIS A 1 415 ? 24.375 -24 -16.453 1 95.88 415 HIS A O 1
ATOM 3131 N N . GLY A 1 416 ? 24.094 -26.234 -16.719 1 96.75 416 GLY A N 1
ATOM 3132 C CA . GLY A 1 416 ? 25.422 -26.578 -16.266 1 96.75 416 GLY A CA 1
ATOM 3133 C C . GLY A 1 416 ? 25.516 -26.703 -14.75 1 96.75 416 GLY A C 1
ATOM 3134 O O . GLY A 1 416 ? 26.562 -27.094 -14.219 1 96.75 416 GLY A O 1
ATOM 3135 N N . GLN A 1 417 ? 24.5 -26.469 -14.102 1 96.25 417 GLN A N 1
ATOM 3136 C CA . GLN A 1 417 ? 24.516 -26.516 -12.641 1 96.25 417 GLN A CA 1
ATOM 3137 C C . GLN A 1 417 ? 24.359 -27.953 -12.141 1 96.25 417 GLN A C 1
ATOM 3139 O O . GLN A 1 417 ? 23.422 -28.656 -12.539 1 96.25 417 GLN A O 1
ATOM 3144 N N . PRO A 1 418 ? 25.25 -28.359 -11.297 1 97.31 418 PRO A N 1
ATOM 3145 C CA . PRO A 1 418 ? 25.016 -29.625 -10.602 1 97.31 418 PRO A CA 1
ATOM 3146 C C . PRO A 1 418 ? 23.812 -29.562 -9.648 1 97.31 418 PRO A C 1
ATOM 3148 O O . PRO A 1 418 ? 23.703 -28.625 -8.867 1 97.31 418 PRO A O 1
ATOM 3151 N N . THR A 1 419 ? 22.938 -30.609 -9.773 1 96.31 419 THR A N 1
ATOM 3152 C CA . THR A 1 419 ? 21.719 -30.594 -8.961 1 96.31 419 THR A CA 1
ATOM 3153 C C . THR A 1 419 ? 21.328 -32 -8.555 1 96.31 419 THR A C 1
ATOM 3155 O O . THR A 1 419 ? 21.969 -33 -8.953 1 96.31 419 THR A O 1
ATOM 3158 N N . ARG A 1 420 ? 20.406 -32.094 -7.598 1 97.69 420 ARG A N 1
ATOM 3159 C CA . ARG A 1 420 ? 19.859 -33.344 -7.121 1 97.69 420 ARG A CA 1
ATOM 3160 C C . ARG A 1 420 ? 18.328 -33.312 -7.121 1 97.69 420 ARG A C 1
ATOM 3162 O O . ARG A 1 420 ? 17.719 -32.312 -6.75 1 97.69 420 ARG A O 1
ATOM 3169 N N . GLY A 1 421 ? 17.781 -34.5 -7.488 1 98.12 421 GLY A N 1
ATOM 3170 C CA . GLY A 1 421 ? 16.328 -34.625 -7.516 1 98.12 421 GLY A CA 1
ATOM 3171 C C . GLY A 1 421 ? 15.75 -34.562 -8.922 1 98.12 421 GLY A C 1
ATOM 3172 O O . GLY A 1 421 ? 15.93 -33.562 -9.625 1 98.12 421 GLY A O 1
ATOM 3173 N N . ARG A 1 422 ? 15.086 -35.594 -9.289 1 97.69 422 ARG A N 1
ATOM 3174 C CA . ARG A 1 422 ? 14.578 -35.656 -10.656 1 97.69 422 ARG A CA 1
ATOM 3175 C C . ARG A 1 422 ? 13.336 -36.531 -10.734 1 97.69 422 ARG A C 1
ATOM 3177 O O . ARG A 1 422 ? 13.242 -37.562 -10.047 1 97.69 422 ARG A O 1
ATOM 3184 N N . ALA A 1 423 ? 12.414 -36.094 -11.5 1 98.56 423 ALA A N 1
ATOM 3185 C CA . ALA A 1 423 ? 11.281 -36.969 -11.82 1 98.56 423 ALA A CA 1
ATOM 3186 C C . ALA A 1 423 ? 11.719 -38.125 -12.695 1 98.56 423 ALA A C 1
ATOM 3188 O O . ALA A 1 423 ? 12.422 -37.938 -13.688 1 98.56 423 ALA A O 1
ATOM 3189 N N . LEU A 1 424 ? 11.297 -39.25 -12.344 1 98.25 424 LEU A N 1
ATOM 3190 C CA . LEU A 1 424 ? 11.648 -40.469 -13.086 1 98.25 424 LEU A CA 1
ATOM 3191 C C . LEU A 1 424 ? 10.5 -40.906 -13.977 1 98.25 424 LEU A C 1
ATOM 3193 O O . LEU A 1 424 ? 10.727 -41.438 -15.07 1 98.25 424 LEU A O 1
ATOM 3197 N N . MET A 1 425 ? 9.305 -40.75 -13.461 1 97.75 425 MET A N 1
ATOM 3198 C CA . MET A 1 425 ? 8.102 -41.125 -14.188 1 97.75 425 MET A CA 1
ATOM 3199 C C . MET A 1 425 ? 6.922 -40.25 -13.789 1 97.75 425 MET A C 1
ATOM 3201 O O . MET A 1 425 ? 6.75 -39.938 -12.609 1 97.75 425 MET A O 1
ATOM 3205 N N . THR A 1 426 ? 6.156 -39.812 -14.766 1 98.38 426 THR A N 1
ATOM 3206 C CA . THR A 1 426 ? 4.953 -39.031 -14.531 1 98.38 426 THR A CA 1
ATOM 3207 C C . THR A 1 426 ? 3.727 -39.719 -15.117 1 98.38 426 THR A C 1
ATOM 3209 O O . THR A 1 426 ? 3.697 -40.031 -16.312 1 98.38 426 THR A O 1
ATOM 3212 N N . PHE A 1 427 ? 2.754 -40 -14.258 1 97.19 427 PHE A N 1
ATOM 3213 C CA . PHE A 1 427 ? 1.474 -40.562 -14.688 1 97.19 427 PHE A CA 1
ATOM 3214 C C . PHE A 1 427 ? 0.445 -39.438 -14.891 1 97.19 427 PHE A C 1
ATOM 3216 O O . PHE A 1 427 ? 0.273 -38.594 -14.023 1 97.19 427 PHE A O 1
ATOM 3223 N N . PHE A 1 428 ? -0.192 -39.5 -16 1 97.38 428 PHE A N 1
ATOM 3224 C CA . PHE A 1 428 ? -1.301 -38.594 -16.266 1 97.38 428 PHE A CA 1
ATOM 3225 C C . PHE A 1 428 ? -2.498 -39.344 -16.828 1 97.38 428 PHE A C 1
ATOM 3227 O O . PHE A 1 428 ? -2.4 -39.969 -17.891 1 97.38 428 PHE A O 1
ATOM 3234 N N . ASN A 1 429 ? -3.533 -39.219 -16.125 1 95.44 429 ASN A N 1
ATOM 3235 C CA . ASN A 1 429 ? -4.777 -39.875 -16.516 1 95.44 429 ASN A CA 1
ATOM 3236 C C . ASN A 1 429 ? -4.582 -41.375 -16.75 1 95.44 429 ASN A C 1
ATOM 3238 O O . ASN A 1 429 ? -5.047 -41.938 -17.75 1 95.44 429 ASN A O 1
ATOM 3242 N N . GLY A 1 430 ? -3.771 -41.969 -15.922 1 95.5 430 GLY A N 1
ATOM 3243 C CA . GLY A 1 430 ? -3.611 -43.406 -15.898 1 95.5 430 GLY A CA 1
ATOM 3244 C C . GLY A 1 430 ? -2.576 -43.906 -16.891 1 95.5 430 GLY A C 1
ATOM 3245 O O . GLY A 1 430 ? -2.334 -45.125 -16.984 1 95.5 430 GLY A O 1
ATOM 3246 N N . LYS A 1 431 ? -1.967 -43.031 -17.578 1 95.5 431 LYS A N 1
ATOM 3247 C CA . LYS A 1 431 ? -0.948 -43.375 -18.562 1 95.5 431 LYS A CA 1
ATOM 3248 C C . LYS A 1 431 ? 0.404 -42.781 -18.203 1 95.5 431 LYS A C 1
ATOM 3250 O O . LYS A 1 431 ? 0.466 -41.719 -17.562 1 95.5 431 LYS A O 1
ATOM 3255 N N . VAL A 1 432 ? 1.44 -43.469 -18.562 1 96.56 432 VAL A N 1
ATOM 3256 C CA . VAL A 1 432 ? 2.775 -42.906 -18.391 1 96.56 432 VAL A CA 1
ATOM 3257 C C . VAL A 1 432 ? 3.01 -41.812 -19.438 1 96.56 432 VAL A C 1
ATOM 3259 O O . VAL A 1 432 ? 3.246 -42.125 -20.609 1 96.56 432 VAL A O 1
ATOM 3262 N N . ALA A 1 433 ? 2.977 -40.656 -19 1 96.75 433 ALA A N 1
ATOM 3263 C CA . ALA A 1 433 ? 3.158 -39.531 -19.891 1 96.75 433 ALA A CA 1
ATOM 3264 C C . ALA A 1 433 ? 4.641 -39.25 -20.156 1 96.75 433 ALA A C 1
ATOM 3266 O O . ALA A 1 433 ? 5 -38.688 -21.188 1 96.75 433 ALA A O 1
ATOM 3267 N N . PHE A 1 434 ? 5.48 -39.656 -19.188 1 96.75 434 PHE A N 1
ATOM 3268 C CA . PHE A 1 434 ? 6.922 -39.5 -19.312 1 96.75 434 PHE A CA 1
ATOM 3269 C C . PHE A 1 434 ? 7.648 -40.531 -18.438 1 96.75 434 PHE A C 1
ATOM 3271 O O . PHE A 1 434 ? 7.195 -40.844 -17.328 1 96.75 434 PHE A O 1
ATOM 3278 N N . SER A 1 435 ? 8.773 -41 -18.922 1 96.69 435 SER A N 1
ATOM 3279 C CA . SER A 1 435 ? 9.555 -41.969 -18.141 1 96.69 435 SER A CA 1
ATOM 3280 C C . SER A 1 435 ? 11.039 -41.875 -18.484 1 96.69 435 SER A C 1
ATOM 3282 O O . SER A 1 435 ? 11.406 -41.719 -19.641 1 96.69 435 SER A O 1
ATOM 3284 N N . ARG A 1 436 ? 11.82 -41.875 -17.453 1 95.12 436 ARG A N 1
ATOM 3285 C CA . ARG A 1 436 ? 13.266 -41.969 -17.594 1 95.12 436 ARG A CA 1
ATOM 3286 C C . ARG A 1 436 ? 13.773 -43.375 -17.281 1 95.12 436 ARG A C 1
ATOM 3288 O O . ARG A 1 436 ? 14.984 -43.625 -17.312 1 95.12 436 ARG A O 1
ATOM 3295 N N . LEU A 1 437 ? 12.836 -44.25 -17 1 89.5 437 LEU A N 1
ATOM 3296 C CA . LEU A 1 437 ? 13.211 -45.625 -16.672 1 89.5 437 LEU A CA 1
ATOM 3297 C C . LEU A 1 437 ? 13.445 -46.438 -17.938 1 89.5 437 LEU A C 1
ATOM 3299 O O . LEU A 1 437 ? 12.766 -46.25 -18.953 1 89.5 437 LEU A O 1
ATOM 3303 N N . SER A 1 438 ? 14.844 -46.875 -18.203 1 67.62 438 SER A N 1
ATOM 3304 C CA . SER A 1 438 ? 15.188 -47.719 -19.359 1 67.62 438 SER A CA 1
ATOM 3305 C C . SER A 1 438 ? 14.172 -48.844 -19.562 1 67.62 438 SER A C 1
ATOM 3307 O O . SER A 1 438 ? 13.711 -49.438 -18.594 1 67.62 438 SER A O 1
ATOM 3309 N N . LYS A 1 439 ? 13.539 -48.812 -20.859 1 51.38 439 LYS A N 1
ATOM 3310 C CA . LYS A 1 439 ? 12.781 -50 -21.203 1 51.38 439 LYS A CA 1
ATOM 3311 C C . LYS A 1 439 ? 13.68 -51.25 -21.234 1 51.38 439 LYS A C 1
ATOM 3313 O O . LYS A 1 439 ? 14.852 -51.156 -21.625 1 51.38 439 LYS A O 1
ATOM 3318 N N . MET B 1 1 ? -2.812 58.5 45 1 27.98 1 MET B N 1
ATOM 3319 C CA . MET B 1 1 ? -1.958 57.375 44.656 1 27.98 1 MET B CA 1
ATOM 3320 C C . MET B 1 1 ? -2.342 56.812 43.281 1 27.98 1 MET B C 1
ATOM 3322 O O . MET B 1 1 ? -3.461 56.344 43.094 1 27.98 1 MET B O 1
ATOM 3326 N N . LYS B 1 2 ? -1.931 57.656 42.406 1 37.31 2 LYS B N 1
ATOM 3327 C CA . LYS B 1 2 ? -2.307 57.469 41 1 37.31 2 LYS B CA 1
ATOM 3328 C C . LYS B 1 2 ? -2.166 56 40.594 1 37.31 2 LYS B C 1
ATOM 3330 O O . LYS B 1 2 ? -1.129 55.375 40.844 1 37.31 2 LYS B O 1
ATOM 3335 N N . LYS B 1 3 ? -3.146 55.156 40.688 1 46.38 3 LYS B N 1
ATOM 3336 C CA . LYS B 1 3 ? -3.234 53.781 40.25 1 46.38 3 LYS B CA 1
ATOM 3337 C C . LYS B 1 3 ? -2.467 53.562 38.938 1 46.38 3 LYS B C 1
ATOM 3339 O O . LYS B 1 3 ? -2.803 54.125 37.906 1 46.38 3 LYS B O 1
ATOM 3344 N N . GLY B 1 4 ? -1.142 53.469 38.844 1 39.88 4 GLY B N 1
ATOM 3345 C CA . GLY B 1 4 ? -0.338 53.406 37.656 1 39.88 4 GLY B CA 1
ATOM 3346 C C . GLY B 1 4 ? -0.884 52.406 36.625 1 39.88 4 GLY B C 1
ATOM 3347 O O . GLY B 1 4 ? -1.459 51.406 37 1 39.88 4 GLY B O 1
ATOM 3348 N N . LYS B 1 5 ? -1.335 52.875 35.406 1 46.56 5 LYS B N 1
ATOM 3349 C CA . LYS B 1 5 ? -1.922 52.125 34.312 1 46.56 5 LYS B CA 1
ATOM 3350 C C . LYS B 1 5 ? -0.99 51 33.844 1 46.56 5 LYS B C 1
ATOM 3352 O O . LYS B 1 5 ? 0.184 51.25 33.562 1 46.56 5 LYS B O 1
ATOM 3357 N N . ALA B 1 6 ? -1.122 49.719 34.25 1 50.44 6 ALA B N 1
ATOM 3358 C CA . ALA B 1 6 ? -0.382 48.562 33.75 1 50.44 6 ALA B CA 1
ATOM 3359 C C . ALA B 1 6 ? 0.002 48.719 32.281 1 50.44 6 ALA B C 1
ATOM 3361 O O . ALA B 1 6 ? -0.797 49.188 31.484 1 50.44 6 ALA B O 1
ATOM 3362 N N . ASP B 1 7 ? 1.409 48.75 32 1 60.25 7 ASP B N 1
ATOM 3363 C CA . ASP B 1 7 ? 1.914 48.719 30.641 1 60.25 7 ASP B CA 1
ATOM 3364 C C . ASP B 1 7 ? 1.388 47.5 29.891 1 60.25 7 ASP B C 1
ATOM 3366 O O . ASP B 1 7 ? 1.366 46.406 30.422 1 60.25 7 ASP B O 1
ATOM 3370 N N . PRO B 1 8 ? 0.733 47.719 28.766 1 66.94 8 PRO B N 1
ATOM 3371 C CA . PRO B 1 8 ? -0.002 46.688 28.031 1 66.94 8 PRO B CA 1
ATOM 3372 C C . PRO B 1 8 ? 0.859 45.469 27.703 1 66.94 8 PRO B C 1
ATOM 3374 O O . PRO B 1 8 ? 0.333 44.406 27.312 1 66.94 8 PRO B O 1
ATOM 3377 N N . CYS B 1 9 ? 2.098 45.438 28.219 1 83.31 9 CYS B N 1
ATOM 3378 C CA . CYS B 1 9 ? 2.924 44.281 27.859 1 83.31 9 CYS B CA 1
ATOM 3379 C C . CYS B 1 9 ? 3.535 43.656 29.094 1 83.31 9 CYS B C 1
ATOM 3381 O O . CYS B 1 9 ? 4.395 42.781 28.984 1 83.31 9 CYS B O 1
ATOM 3383 N N . ASN B 1 10 ? 3.088 44.094 30.281 1 93.56 10 ASN B N 1
ATOM 3384 C CA . ASN B 1 10 ? 3.562 43.5 31.531 1 93.56 10 ASN B CA 1
ATOM 3385 C C . ASN B 1 10 ? 2.479 42.688 32.219 1 93.56 10 ASN B C 1
ATOM 3387 O O . ASN B 1 10 ? 1.44 43.219 32.594 1 93.56 10 ASN B O 1
ATOM 3391 N N . TYR B 1 11 ? 2.76 41.375 32.375 1 96.06 11 TYR B N 1
ATOM 3392 C CA . TYR B 1 11 ? 1.783 40.469 32.938 1 96.06 11 TYR B CA 1
ATOM 3393 C C . TYR B 1 11 ? 2.434 39.594 34 1 96.06 11 TYR B C 1
ATOM 3395 O O . TYR B 1 11 ? 3.576 39.156 33.844 1 96.06 11 TYR B O 1
ATOM 3403 N N . LEU B 1 12 ? 1.777 39.406 35.094 1 97.12 12 LEU B N 1
ATOM 3404 C CA . LEU B 1 12 ? 2.102 38.406 36.062 1 97.12 12 LEU B CA 1
ATOM 3405 C C . LEU B 1 12 ? 0.934 37.438 36.25 1 97.12 12 LEU B C 1
ATOM 3407 O O . LEU B 1 12 ? -0.123 37.812 36.75 1 97.12 12 LEU B O 1
ATOM 3411 N N . PHE B 1 13 ? 1.052 36.188 35.781 1 97.81 13 PHE B N 1
ATOM 3412 C CA . PHE B 1 13 ? 0.073 35.125 36 1 97.81 13 PHE B CA 1
ATOM 3413 C C . PHE B 1 13 ? 0.401 34.344 37.281 1 97.81 13 PHE B C 1
ATOM 3415 O O . PHE B 1 13 ? 1.474 33.75 37.375 1 97.81 13 PHE B O 1
ATOM 3422 N N . ARG B 1 14 ? -0.494 34.344 38.188 1 97.62 14 ARG B N 1
ATOM 3423 C CA . ARG B 1 14 ? -0.259 33.688 39.469 1 97.62 14 ARG B CA 1
ATOM 3424 C C . ARG B 1 14 ? -0.828 32.25 39.469 1 97.62 14 ARG B C 1
ATOM 3426 O O . ARG B 1 14 ? -1.991 32.062 39.125 1 97.62 14 ARG B O 1
ATOM 3433 N N . ARG B 1 15 ? -0.059 31.297 39.812 1 98.38 15 ARG B N 1
ATOM 3434 C CA . ARG B 1 15 ? -0.456 29.922 40.094 1 98.38 15 ARG B CA 1
ATOM 3435 C C . ARG B 1 15 ? -1.093 29.266 38.875 1 98.38 15 ARG B C 1
ATOM 3437 O O . ARG B 1 15 ? -2.123 28.594 39 1 98.38 15 ARG B O 1
ATOM 3444 N N . ALA B 1 16 ? -0.57 29.516 37.719 1 98.62 16 ALA B N 1
ATOM 3445 C CA . ALA B 1 16 ? -1.014 28.812 36.5 1 98.62 16 ALA B CA 1
ATOM 3446 C C . ALA B 1 16 ? -0.447 27.406 36.438 1 98.62 16 ALA B C 1
ATOM 3448 O O . ALA B 1 16 ? 0.645 27.141 36.969 1 98.62 16 ALA B O 1
ATOM 3449 N N . ARG B 1 17 ? -1.187 26.469 35.938 1 98.88 17 ARG B N 1
ATOM 3450 C CA . ARG B 1 17 ? -0.569 25.219 35.531 1 98.88 17 ARG B CA 1
ATOM 3451 C C . ARG B 1 17 ? 0.191 25.375 34.219 1 98.88 17 ARG B C 1
ATOM 3453 O O . ARG B 1 17 ? -0.417 25.562 33.156 1 98.88 17 ARG B O 1
ATOM 3460 N N . VAL B 1 18 ? 1.473 25.312 34.25 1 98.88 18 VAL B N 1
ATOM 3461 C CA . VAL B 1 18 ? 2.318 25.5 33.062 1 98.88 18 VAL B CA 1
ATOM 3462 C C . VAL B 1 18 ? 2.682 24.141 32.469 1 98.88 18 VAL B C 1
ATOM 3464 O O . VAL B 1 18 ? 3.256 23.297 33.156 1 98.88 18 VAL B O 1
ATOM 3467 N N . ILE B 1 19 ? 2.283 23.906 31.234 1 98.88 19 ILE B N 1
ATOM 3468 C CA . ILE B 1 19 ? 2.549 22.656 30.547 1 98.88 19 ILE B CA 1
ATOM 3469 C C . ILE B 1 19 ? 3.398 22.906 29.312 1 98.88 19 ILE B C 1
ATOM 3471 O O . ILE B 1 19 ? 2.961 23.594 28.391 1 98.88 19 ILE B O 1
ATOM 3475 N N . ASP B 1 20 ? 4.625 22.438 29.281 1 98.75 20 ASP B N 1
ATOM 3476 C CA . ASP B 1 20 ? 5.559 22.516 28.156 1 98.75 20 ASP B CA 1
ATOM 3477 C C . ASP B 1 20 ? 6.207 21.141 27.906 1 98.75 20 ASP B C 1
ATOM 3479 O O . ASP B 1 20 ? 7.281 20.859 28.438 1 98.75 20 ASP B O 1
ATOM 3483 N N . PRO B 1 21 ? 5.633 20.391 27.031 1 98.75 21 PRO B N 1
ATOM 3484 C CA . PRO B 1 21 ? 6.117 19.016 26.797 1 98.75 21 PRO B CA 1
ATOM 3485 C C . PRO B 1 21 ? 7.547 18.984 26.25 1 98.75 21 PRO B C 1
ATOM 3487 O O . PRO B 1 21 ? 8.297 18.047 26.531 1 98.75 21 PRO B O 1
ATOM 3490 N N . ALA B 1 22 ? 7.91 19.953 25.484 1 98.12 22 ALA B N 1
ATOM 3491 C CA . ALA B 1 22 ? 9.258 19.969 24.922 1 98.12 22 ALA B CA 1
ATOM 3492 C C . ALA B 1 22 ? 10.312 20.031 26.031 1 98.12 22 ALA B C 1
ATOM 3494 O O . ALA B 1 22 ? 11.453 19.609 25.844 1 98.12 22 ALA B O 1
ATOM 3495 N N . ARG B 1 23 ? 9.945 20.531 27.203 1 96.56 23 ARG B N 1
ATOM 3496 C CA . ARG B 1 23 ? 10.852 20.672 28.344 1 96.56 23 ARG B CA 1
ATOM 3497 C C . ARG B 1 23 ? 10.445 19.766 29.484 1 96.56 23 ARG B C 1
ATOM 3499 O O . ARG B 1 23 ? 10.938 19.922 30.609 1 96.56 23 ARG B O 1
ATOM 3506 N N . ASP B 1 24 ? 9.539 18.891 29.266 1 97.25 24 ASP B N 1
ATOM 3507 C CA . ASP B 1 24 ? 9.023 17.984 30.281 1 97.25 24 ASP B CA 1
ATOM 3508 C C . ASP B 1 24 ? 8.547 18.75 31.516 1 97.25 24 ASP B C 1
ATOM 3510 O O . ASP B 1 24 ? 8.875 18.391 32.656 1 97.25 24 ASP B O 1
ATOM 3514 N N . LEU B 1 25 ? 7.832 19.891 31.266 1 97.81 25 LEU B N 1
ATOM 3515 C CA . LEU B 1 25 ? 7.328 20.75 32.344 1 97.81 25 LEU B CA 1
ATOM 3516 C C . LEU B 1 25 ? 5.812 20.641 32.469 1 97.81 25 LEU B C 1
ATOM 3518 O O . LEU B 1 25 ? 5.094 20.781 31.469 1 97.81 25 LEU B O 1
ATOM 3522 N N . ASP B 1 26 ? 5.297 20.281 33.625 1 98.5 26 ASP B N 1
ATOM 3523 C CA . ASP B 1 26 ? 3.896 20.281 34.031 1 98.5 26 ASP B CA 1
ATOM 3524 C C . ASP B 1 26 ? 3.76 20.562 35.5 1 98.5 26 ASP B C 1
ATOM 3526 O O . ASP B 1 26 ? 3.844 19.641 36.344 1 98.5 26 ASP B O 1
ATOM 3530 N N . ALA B 1 27 ? 3.572 21.875 35.781 1 98.25 27 ALA B N 1
ATOM 3531 C CA . ALA B 1 27 ? 3.568 22.281 37.188 1 98.25 27 ALA B CA 1
ATOM 3532 C C . ALA B 1 27 ? 2.822 23.594 37.406 1 98.25 27 ALA B C 1
ATOM 3534 O O . ALA B 1 27 ? 2.695 24.391 36.469 1 98.25 27 ALA B O 1
ATOM 3535 N N . VAL B 1 28 ? 2.35 23.797 38.625 1 98.56 28 VAL B N 1
ATOM 3536 C CA . VAL B 1 28 ? 1.755 25.078 39 1 98.56 28 VAL B CA 1
ATOM 3537 C C . VAL B 1 28 ? 2.855 26.094 39.25 1 98.56 28 VAL B C 1
ATOM 3539 O O . VAL B 1 28 ? 3.795 25.812 40 1 98.56 28 VAL B O 1
ATOM 3542 N N . ALA B 1 29 ? 2.783 27.281 38.594 1 98.5 29 ALA B N 1
ATOM 3543 C CA . ALA B 1 29 ? 3.824 28.297 38.719 1 98.5 29 ALA B CA 1
ATOM 3544 C C . ALA B 1 29 ? 3.279 29.688 38.406 1 98.5 29 ALA B C 1
ATOM 3546 O O . ALA B 1 29 ? 2.188 29.812 37.844 1 98.5 29 ALA B O 1
ATOM 3547 N N . ASP B 1 30 ? 4.043 30.641 38.906 1 98.25 30 ASP B N 1
ATOM 3548 C CA . ASP B 1 30 ? 3.855 32 38.438 1 98.25 30 ASP B CA 1
ATOM 3549 C C . ASP B 1 30 ? 4.609 32.25 37.125 1 98.25 30 ASP B C 1
ATOM 3551 O O . ASP B 1 30 ? 5.691 31.703 36.906 1 98.25 30 ASP B O 1
ATOM 3555 N N . VAL B 1 31 ? 4.02 33 36.25 1 98.38 31 VAL B N 1
ATOM 3556 C CA . VAL B 1 31 ? 4.629 33.344 34.969 1 98.38 31 VAL B CA 1
ATOM 3557 C C . VAL B 1 31 ? 4.73 34.875 34.812 1 98.38 31 VAL B C 1
ATOM 3559 O O . VAL B 1 31 ? 3.738 35.594 34.969 1 98.38 31 VAL B O 1
ATOM 3562 N N . LEU B 1 32 ? 5.895 35.344 34.531 1 97.75 32 LEU B N 1
ATOM 3563 C CA . LEU B 1 32 ? 6.156 36.781 34.469 1 97.75 32 LEU B CA 1
ATOM 3564 C C . LEU B 1 32 ? 6.523 37.188 33.031 1 97.75 32 LEU B C 1
ATOM 3566 O O . LEU B 1 32 ? 7.445 36.625 32.438 1 97.75 32 LEU B O 1
ATOM 3570 N N . VAL B 1 33 ? 5.754 38.094 32.469 1 97.12 33 VAL B N 1
ATOM 3571 C CA . VAL B 1 33 ? 6.047 38.719 31.172 1 97.12 33 VAL B CA 1
ATOM 3572 C C . VAL B 1 33 ? 6.348 40.219 31.391 1 97.12 33 VAL B C 1
ATOM 3574 O O . VAL B 1 33 ? 5.52 40.969 31.922 1 97.12 33 VAL B O 1
ATOM 3577 N N . VAL B 1 34 ? 7.539 40.625 31 1 96.19 34 VAL B N 1
ATOM 3578 C CA . VAL B 1 34 ? 7.965 42.031 31.156 1 96.19 34 VAL B CA 1
ATOM 3579 C C . VAL B 1 34 ? 8.227 42.625 29.781 1 96.19 34 VAL B C 1
ATOM 3581 O O . VAL B 1 34 ? 9.086 42.156 29.031 1 96.19 34 VAL B O 1
ATOM 3584 N N . ASP B 1 35 ? 7.504 43.656 29.438 1 95.12 35 ASP B N 1
ATOM 3585 C CA . ASP B 1 35 ? 7.645 44.312 28.156 1 95.12 35 ASP B CA 1
ATOM 3586 C C . ASP B 1 35 ? 7.57 43.312 27 1 95.12 35 ASP B C 1
ATOM 3588 O O . ASP B 1 35 ? 8.398 43.344 26.094 1 95.12 35 ASP B O 1
ATOM 3592 N N . GLY B 1 36 ? 6.715 42.312 27.203 1 96.38 36 GLY B N 1
ATOM 3593 C CA . GLY B 1 36 ? 6.469 41.312 26.172 1 96.38 36 GLY B CA 1
ATOM 3594 C C . GLY B 1 36 ? 7.441 40.156 26.188 1 96.38 36 GLY B C 1
ATOM 3595 O O . GLY B 1 36 ? 7.328 39.219 25.406 1 96.38 36 GLY B O 1
ATOM 3596 N N . ILE B 1 37 ? 8.391 40.188 27.094 1 97.56 37 ILE B N 1
ATOM 3597 C CA . ILE B 1 37 ? 9.398 39.125 27.203 1 97.56 37 ILE B CA 1
ATOM 3598 C C . ILE B 1 37 ? 9.016 38.156 28.312 1 97.56 37 ILE B C 1
ATOM 3600 O O . ILE B 1 37 ? 8.742 38.562 29.438 1 97.56 37 ILE B O 1
ATOM 3604 N N . LEU B 1 38 ? 8.875 36.875 27.938 1 97.81 38 LEU B N 1
ATOM 3605 C CA . LEU B 1 38 ? 8.719 35.875 28.969 1 97.81 38 LEU B CA 1
ATOM 3606 C C . LEU B 1 38 ? 9.953 35.812 29.859 1 97.81 38 LEU B C 1
ATOM 3608 O O . LEU B 1 38 ? 10.977 35.25 29.453 1 97.81 38 LEU B O 1
ATOM 3612 N N . THR B 1 39 ? 9.82 36.219 31.062 1 97 39 THR B N 1
ATOM 3613 C CA . THR B 1 39 ? 11.008 36.5 31.875 1 97 39 THR B CA 1
ATOM 3614 C C . THR B 1 39 ? 11.242 35.406 32.906 1 97 39 THR B C 1
ATOM 3616 O O . THR B 1 39 ? 12.391 35.094 33.219 1 97 39 THR B O 1
ATOM 3619 N N . ASP B 1 40 ? 10.141 34.938 33.438 1 96.62 40 ASP B N 1
ATOM 3620 C CA . ASP B 1 40 ? 10.344 33.969 34.5 1 96.62 40 ASP B CA 1
ATOM 3621 C C . ASP B 1 40 ? 9.141 33.031 34.625 1 96.62 40 ASP B C 1
ATOM 3623 O O . ASP B 1 40 ? 8.008 33.438 34.375 1 96.62 40 ASP B O 1
ATOM 3627 N N . ILE B 1 41 ? 9.359 31.797 35 1 97.75 41 ILE B N 1
ATOM 3628 C CA . ILE B 1 41 ? 8.406 30.766 35.406 1 97.75 41 ILE B CA 1
ATOM 3629 C C . ILE B 1 41 ? 8.898 30.125 36.719 1 97.75 41 ILE B C 1
ATOM 3631 O O . ILE B 1 41 ? 9.852 29.344 36.688 1 97.75 41 ILE B O 1
ATOM 3635 N N . LYS B 1 42 ? 8.281 30.453 37.812 1 97.25 42 LYS B N 1
ATOM 3636 C CA . LYS B 1 42 ? 8.711 29.969 39.125 1 97.25 42 LYS B CA 1
ATOM 3637 C C . LYS B 1 42 ? 7.512 29.641 40 1 97.25 42 LYS B C 1
ATOM 3639 O O . LYS B 1 42 ? 6.414 30.156 39.812 1 97.25 42 LYS B O 1
ATOM 3644 N N . PRO B 1 43 ? 7.785 28.797 40.906 1 96.94 43 PRO B N 1
ATOM 3645 C CA . PRO B 1 43 ? 6.672 28.469 41.812 1 96.94 43 PRO B CA 1
ATOM 3646 C C . PRO B 1 43 ? 6.031 29.703 42.438 1 96.94 43 PRO B C 1
ATOM 3648 O O . PRO B 1 43 ? 4.809 29.766 42.594 1 96.94 43 PRO B O 1
ATOM 3651 N N . ASN B 1 44 ? 6.898 30.625 42.844 1 95.69 44 ASN B N 1
ATOM 3652 C CA . ASN B 1 44 ? 6.438 31.891 43.406 1 95.69 44 ASN B CA 1
ATOM 3653 C C . ASN B 1 44 ? 7.328 33.062 42.969 1 95.69 44 ASN B C 1
ATOM 3655 O O . ASN B 1 44 ? 8.555 32.969 43.094 1 95.69 44 ASN B O 1
ATOM 3659 N N . ILE B 1 45 ? 6.672 34.062 42.438 1 94.81 45 ILE B N 1
ATOM 3660 C CA . ILE B 1 45 ? 7.395 35.281 42.031 1 94.81 45 ILE B CA 1
ATOM 3661 C C . ILE B 1 45 ? 6.957 36.438 42.906 1 94.81 45 ILE B C 1
ATOM 3663 O O . ILE B 1 45 ? 5.789 36.812 42.906 1 94.81 45 ILE B O 1
ATOM 3667 N N . ASP B 1 46 ? 7.844 36.938 43.656 1 91.31 46 ASP B N 1
ATOM 3668 C CA . ASP B 1 46 ? 7.578 38.062 44.562 1 91.31 46 ASP B CA 1
ATOM 3669 C C . ASP B 1 46 ? 8.086 39.375 43.938 1 91.31 46 ASP B C 1
ATOM 3671 O O . ASP B 1 46 ? 9.289 39.5 43.688 1 91.31 46 ASP B O 1
ATOM 3675 N N . LEU B 1 47 ? 7.223 40.188 43.594 1 89.62 47 LEU B N 1
ATOM 3676 C CA . LEU B 1 47 ? 7.57 41.531 43.125 1 89.62 47 LEU B CA 1
ATOM 3677 C C . LEU B 1 47 ? 7.203 42.594 44.156 1 89.62 47 LEU B C 1
ATOM 3679 O O . LEU B 1 47 ? 6.16 42.5 44.812 1 89.62 47 LEU B O 1
ATOM 3683 N N . PRO B 1 48 ? 8.078 43.562 44.312 1 89.62 48 PRO B N 1
ATOM 3684 C CA . PRO B 1 48 ? 7.711 44.656 45.188 1 89.62 48 PRO B CA 1
ATOM 3685 C C . PRO B 1 48 ? 6.434 45.375 44.75 1 89.62 48 PRO B C 1
ATOM 3687 O O . PRO B 1 48 ? 6.113 45.406 43.562 1 89.62 48 PRO B O 1
ATOM 3690 N N . SER B 1 49 ? 5.789 46 45.75 1 86.5 49 SER B N 1
ATOM 3691 C CA . SER B 1 49 ? 4.496 46.625 45.531 1 86.5 49 SER B CA 1
ATOM 3692 C C . SER B 1 49 ? 4.594 47.719 44.469 1 86.5 49 SER B C 1
ATOM 3694 O O . SER B 1 49 ? 3.68 47.875 43.656 1 86.5 49 SER B O 1
ATOM 3696 N N . ASP B 1 50 ? 5.617 48.438 44.5 1 86.06 50 ASP B N 1
ATOM 3697 C CA . ASP B 1 50 ? 5.789 49.562 43.531 1 86.06 50 ASP B CA 1
ATOM 3698 C C . ASP B 1 50 ? 5.941 49.031 42.125 1 86.06 50 ASP B C 1
ATOM 3700 O O . ASP B 1 50 ? 5.504 49.688 41.156 1 86.06 50 ASP B O 1
ATOM 3704 N N . ARG B 1 51 ? 6.477 47.844 42.031 1 86.56 51 ARG B N 1
ATOM 3705 C CA . ARG B 1 51 ? 6.629 47.25 40.719 1 86.56 51 ARG B CA 1
ATOM 3706 C C . ARG B 1 51 ? 5.34 46.562 40.25 1 86.56 51 ARG B C 1
ATOM 3708 O O . ARG B 1 51 ? 4.992 46.594 39.094 1 86.56 51 ARG B O 1
ATOM 3715 N N . LEU B 1 52 ? 4.703 45.969 41.219 1 88.69 52 LEU B N 1
ATOM 3716 C CA . LEU B 1 52 ? 3.475 45.219 40.938 1 88.69 52 LEU B CA 1
ATOM 3717 C C . LEU B 1 52 ? 2.424 46.125 40.312 1 88.69 52 LEU B C 1
ATOM 3719 O O . LEU B 1 52 ? 1.606 45.688 39.5 1 88.69 52 LEU B O 1
ATOM 3723 N N . ALA B 1 53 ? 2.492 47.406 40.531 1 86.25 53 ALA B N 1
ATOM 3724 C CA . ALA B 1 53 ? 1.521 48.375 40.031 1 86.25 53 ALA B CA 1
ATOM 3725 C C . ALA B 1 53 ? 1.64 48.562 38.531 1 86.25 53 ALA B C 1
ATOM 3727 O O . ALA B 1 53 ? 0.701 49 37.875 1 86.25 53 ALA B O 1
ATOM 3728 N N . HIS B 1 54 ? 2.73 48.094 38.031 1 89.69 54 HIS B N 1
ATOM 3729 C CA . HIS B 1 54 ? 2.979 48.25 36.594 1 89.69 54 HIS B CA 1
ATOM 3730 C C . HIS B 1 54 ? 2.637 47 35.844 1 89.69 54 HIS B C 1
ATOM 3732 O O . HIS B 1 54 ? 2.859 46.906 34.625 1 89.69 54 HIS B O 1
ATOM 3738 N N . PHE B 1 55 ? 2.127 46 36.594 1 92.81 55 PHE B N 1
ATOM 3739 C CA . PHE B 1 55 ? 1.801 44.719 35.969 1 92.81 55 PHE B CA 1
ATOM 3740 C C . PHE B 1 55 ? 0.304 44.438 36.062 1 92.81 55 PHE B C 1
ATOM 3742 O O . PHE B 1 55 ? -0.343 44.781 37.031 1 92.81 55 PHE B O 1
ATOM 3749 N N . ALA B 1 56 ? -0.257 43.938 34.938 1 93.56 56 ALA B N 1
ATOM 3750 C CA . ALA B 1 56 ? -1.546 43.25 35.062 1 93.56 56 ALA B CA 1
ATOM 3751 C C . ALA B 1 56 ? -1.396 41.906 35.812 1 93.56 56 ALA B C 1
ATOM 3753 O O . ALA B 1 56 ? -0.772 41 35.281 1 93.56 56 ALA B O 1
ATOM 3754 N N . VAL B 1 57 ? -1.886 41.812 37 1 94.38 57 VAL B N 1
ATOM 3755 C CA . VAL B 1 57 ? -1.786 40.594 37.781 1 94.38 57 VAL B CA 1
ATOM 3756 C C . VAL B 1 57 ? -3.039 39.719 37.594 1 94.38 57 VAL B C 1
ATOM 3758 O O . VAL B 1 57 ? -4.152 40.188 37.875 1 94.38 57 VAL B O 1
ATOM 3761 N N . ILE B 1 58 ? -2.887 38.562 37.125 1 95.81 58 ILE B N 1
ATOM 3762 C CA . ILE B 1 58 ? -3.998 37.656 36.812 1 95.81 58 ILE B CA 1
ATOM 3763 C C . ILE B 1 58 ? -3.939 36.438 37.688 1 95.81 58 ILE B C 1
ATOM 3765 O O . ILE B 1 58 ? -2.9 35.781 37.812 1 95.81 58 ILE B O 1
ATOM 3769 N N . ASP B 1 59 ? -5.012 36.156 38.438 1 97.31 59 ASP B N 1
ATOM 3770 C CA . ASP B 1 59 ? -5.141 34.844 39.125 1 97.31 59 ASP B CA 1
ATOM 3771 C C . ASP B 1 59 ? -5.402 33.719 38.125 1 97.31 59 ASP B C 1
ATOM 3773 O O . ASP B 1 59 ? -6.52 33.594 37.594 1 97.31 59 ASP B O 1
ATOM 3777 N N . ALA B 1 60 ? -4.402 32.938 37.906 1 98.12 60 ALA B N 1
ATOM 3778 C CA . ALA B 1 60 ? -4.48 31.922 36.844 1 98.12 60 ALA B CA 1
ATOM 3779 C C . ALA B 1 60 ? -4.668 30.547 37.469 1 98.12 60 ALA B C 1
ATOM 3781 O O . ALA B 1 60 ? -4.344 29.531 36.844 1 98.12 60 ALA B O 1
ATOM 3782 N N . SER B 1 61 ? -5.23 30.484 38.688 1 97.88 61 SER B N 1
ATOM 3783 C CA . SER B 1 61 ? -5.48 29.203 39.344 1 97.88 61 SER B CA 1
ATOM 3784 C C . SER B 1 61 ? -6.398 28.328 38.469 1 97.88 61 SER B C 1
ATOM 3786 O O . SER B 1 61 ? -7.426 28.797 38 1 97.88 61 SER B O 1
ATOM 3788 N N . GLU B 1 62 ? -6.035 27.062 38.25 1 97.31 62 GLU B N 1
ATOM 3789 C CA . GLU B 1 62 ? -6.781 26.031 37.531 1 97.31 62 GLU B CA 1
ATOM 3790 C C . GLU B 1 62 ? -6.82 26.312 36.031 1 97.31 62 GLU B C 1
ATOM 3792 O O . GLU B 1 62 ? -7.57 25.672 35.312 1 97.31 62 GLU B O 1
ATOM 3797 N N . LYS B 1 63 ? -6.035 27.281 35.625 1 98.56 63 LYS B N 1
ATOM 3798 C CA . LYS B 1 63 ? -5.875 27.594 34.219 1 98.56 63 LYS B CA 1
ATOM 3799 C C . LYS B 1 63 ? -4.508 27.141 33.719 1 98.56 63 LYS B C 1
ATOM 3801 O O . LYS B 1 63 ? -3.617 26.828 34.5 1 98.56 63 LYS B O 1
ATOM 3806 N N . TRP B 1 64 ? -4.414 27 32.406 1 98.94 64 TRP B N 1
ATOM 3807 C CA . TRP B 1 64 ? -3.174 26.5 31.812 1 98.94 64 TRP B CA 1
ATOM 3808 C C . TRP B 1 64 ? -2.432 27.609 31.078 1 98.94 64 TRP B C 1
ATOM 3810 O O . TRP B 1 64 ? -3.057 28.5 30.5 1 98.94 64 TRP B O 1
ATOM 3820 N N . ILE B 1 65 ? -1.154 27.641 31.141 1 98.88 65 ILE B N 1
ATOM 3821 C CA . ILE B 1 65 ? -0.274 28.344 30.219 1 98.88 65 ILE B CA 1
ATOM 3822 C C . ILE B 1 65 ? 0.571 27.344 29.438 1 98.88 65 ILE B C 1
ATOM 3824 O O . ILE B 1 65 ? 1.266 26.516 30.031 1 98.88 65 ILE B O 1
ATOM 3828 N N . VAL B 1 66 ? 0.455 27.359 28.172 1 98.94 66 VAL B N 1
ATOM 3829 C CA . VAL B 1 66 ? 1.148 26.422 27.281 1 98.94 66 VAL B CA 1
ATOM 3830 C C . VAL B 1 66 ? 1.848 27.203 26.172 1 98.94 66 VAL B C 1
ATOM 3832 O O . VAL B 1 66 ? 1.581 28.391 25.969 1 98.94 66 VAL B O 1
ATOM 3835 N N . PRO B 1 67 ? 2.855 26.547 25.5 1 98.88 67 PRO B N 1
ATOM 3836 C CA . PRO B 1 67 ? 3.373 27.219 24.297 1 98.88 67 PRO B CA 1
ATOM 3837 C C . PRO B 1 67 ? 2.271 27.578 23.312 1 98.88 67 PRO B C 1
ATOM 3839 O O . PRO B 1 67 ? 1.24 26.906 23.25 1 98.88 67 PRO B O 1
ATOM 3842 N N . GLY B 1 68 ? 2.475 28.703 22.594 1 98.75 68 GLY B N 1
ATOM 3843 C CA . GLY B 1 68 ? 1.517 28.984 21.547 1 98.75 68 GLY B CA 1
ATOM 3844 C C . GLY B 1 68 ? 1.23 27.797 20.656 1 98.75 68 GLY B C 1
ATOM 3845 O O . GLY B 1 68 ? 2.154 27.094 20.219 1 98.75 68 GLY B O 1
ATOM 3846 N N . LEU B 1 69 ? -0.018 27.469 20.453 1 98.94 69 LEU B N 1
ATOM 3847 C CA . LEU B 1 69 ? -0.378 26.297 19.641 1 98.94 69 LEU B CA 1
ATOM 3848 C C . LEU B 1 69 ? 0.052 26.5 18.188 1 98.94 69 LEU B C 1
ATOM 3850 O O . LEU B 1 69 ? 0.205 27.625 17.734 1 98.94 69 LEU B O 1
ATOM 3854 N N . ILE B 1 70 ? 0.333 25.391 17.547 1 98.94 70 ILE B N 1
ATOM 3855 C CA . ILE B 1 70 ? 0.759 25.422 16.141 1 98.94 70 ILE B CA 1
ATOM 3856 C C . ILE B 1 70 ? -0.15 24.516 15.312 1 98.94 70 ILE B C 1
ATOM 3858 O O . ILE B 1 70 ? -0.31 23.328 15.617 1 98.94 70 ILE B O 1
ATOM 3862 N N . ASP B 1 71 ? -0.793 25.031 14.305 1 98.94 71 ASP B N 1
ATOM 3863 C CA . ASP B 1 71 ? -1.56 24.266 13.336 1 98.94 71 ASP B CA 1
ATOM 3864 C C . ASP B 1 71 ? -0.784 24.094 12.031 1 98.94 71 ASP B C 1
ATOM 3866 O O . ASP B 1 71 ? -0.659 25.047 11.25 1 98.94 71 ASP B O 1
ATOM 3870 N N . MET B 1 72 ? -0.418 22.891 11.734 1 98.88 72 MET B N 1
ATOM 3871 C CA . MET B 1 72 ? 0.468 22.703 10.586 1 98.88 72 MET B CA 1
ATOM 3872 C C . MET B 1 72 ? -0.335 22.469 9.312 1 98.88 72 MET B C 1
ATOM 3874 O O . MET B 1 72 ? 0.229 22.109 8.281 1 98.88 72 MET B O 1
ATOM 3878 N N . HIS B 1 73 ? -1.652 22.672 9.352 1 98.81 73 HIS B N 1
ATOM 3879 C CA . HIS B 1 73 ? -2.486 22.406 8.18 1 98.81 73 HIS B CA 1
ATOM 3880 C C . HIS B 1 73 ? -3.721 23.312 8.172 1 98.81 73 HIS B C 1
ATOM 3882 O O . HIS B 1 73 ? -4.773 22.922 8.688 1 98.81 73 HIS B O 1
ATOM 3888 N N . VAL B 1 74 ? -3.641 24.484 7.441 1 98.69 74 VAL B N 1
ATOM 3889 C CA . VAL B 1 74 ? -4.789 25.359 7.273 1 98.69 74 VAL B CA 1
ATOM 3890 C C . VAL B 1 74 ? -4.84 25.875 5.832 1 98.69 74 VAL B C 1
ATOM 3892 O O . VAL B 1 74 ? -3.861 25.766 5.094 1 98.69 74 VAL B O 1
ATOM 3895 N N . HIS B 1 75 ? -5.973 26.328 5.422 1 98.44 75 HIS B N 1
ATOM 3896 C CA . HIS B 1 75 ? -6.148 27.047 4.164 1 98.44 75 HIS B CA 1
ATOM 3897 C C . HIS B 1 75 ? -6.547 28.5 4.406 1 98.44 75 HIS B C 1
ATOM 3899 O O . HIS B 1 75 ? -7.625 28.781 4.941 1 98.44 75 HIS B O 1
ATOM 3905 N N . LEU B 1 76 ? -5.703 29.422 3.984 1 98.19 76 LEU B N 1
ATOM 3906 C CA . LEU B 1 76 ? -5.98 30.828 4.246 1 98.19 76 LEU B CA 1
ATOM 3907 C C . LEU B 1 76 ? -6.594 31.5 3.023 1 98.19 76 LEU B C 1
ATOM 3909 O O . LEU B 1 76 ? -7.082 32.625 3.109 1 98.19 76 LEU B O 1
ATOM 3913 N N . ARG B 1 77 ? -6.598 30.859 1.887 1 97.69 77 ARG B N 1
ATOM 3914 C CA . ARG B 1 77 ? -7.332 31.203 0.674 1 97.69 77 ARG B CA 1
ATOM 3915 C C . ARG B 1 77 ? -6.789 32.5 0.052 1 97.69 77 ARG B C 1
ATOM 3917 O O . ARG B 1 77 ? -7.379 33.031 -0.89 1 97.69 77 ARG B O 1
ATOM 3924 N N . GLU B 1 78 ? -5.781 33.062 0.614 1 98 78 GLU B N 1
ATOM 3925 C CA . GLU B 1 78 ? -5.109 34.25 0.093 1 98 78 GLU B CA 1
ATOM 3926 C C . GLU B 1 78 ? -3.666 33.938 -0.29 1 98 78 GLU B C 1
ATOM 3928 O O . GLU B 1 78 ? -2.889 33.438 0.537 1 98 78 GLU B O 1
ATOM 3933 N N . PRO B 1 79 ? -3.363 34.219 -1.569 1 97.94 79 PRO B N 1
ATOM 3934 C CA . PRO B 1 79 ? -4.051 35.062 -2.547 1 97.94 79 PRO B CA 1
ATOM 3935 C C . PRO B 1 79 ? -5.141 34.312 -3.314 1 97.94 79 PRO B C 1
ATOM 3937 O O . PRO B 1 79 ? -5.121 33.094 -3.373 1 97.94 79 PRO B O 1
ATOM 3940 N N . GLY B 1 80 ? -6.121 35.031 -3.941 1 97.5 80 GLY B N 1
ATOM 3941 C CA . GLY B 1 80 ? -6.977 34.562 -5.023 1 97.5 80 GLY B CA 1
ATOM 3942 C C . GLY B 1 80 ? -8.398 34.312 -4.582 1 97.5 80 GLY B C 1
ATOM 3943 O O . GLY B 1 80 ? -9.336 34.375 -5.387 1 97.5 80 GLY B O 1
ATOM 3944 N N . GLU B 1 81 ? -8.594 33.938 -3.344 1 96.88 81 GLU B N 1
ATOM 3945 C CA . GLU B 1 81 ? -9.938 33.625 -2.863 1 96.88 81 GLU B CA 1
ATOM 3946 C C . GLU B 1 81 ? -10.258 34.375 -1.571 1 96.88 81 GLU B C 1
ATOM 3948 O O . GLU B 1 81 ? -10.742 33.781 -0.608 1 96.88 81 GLU B O 1
ATOM 3953 N N . GLU B 1 82 ? -10.039 35.562 -1.55 1 96.69 82 GLU B N 1
ATOM 3954 C CA . GLU B 1 82 ? -10.172 36.438 -0.379 1 96.69 82 GLU B CA 1
ATOM 3955 C C . GLU B 1 82 ? -11.625 36.5 0.081 1 96.69 82 GLU B C 1
ATOM 3957 O O . GLU B 1 82 ? -11.906 36.844 1.232 1 96.69 82 GLU B O 1
ATOM 3962 N N . TYR B 1 83 ? -12.539 36.156 -0.794 1 95.12 83 TYR B N 1
ATOM 3963 C CA . TYR B 1 83 ? -13.945 36.156 -0.426 1 95.12 83 TYR B CA 1
ATOM 3964 C C . TYR B 1 83 ? -14.266 35.031 0.538 1 95.12 83 TYR B C 1
ATOM 3966 O O . TYR B 1 83 ? -15.258 35.062 1.265 1 95.12 83 TYR B O 1
ATOM 3974 N N . LYS B 1 84 ? -13.453 34 0.574 1 96.44 84 LYS B N 1
ATOM 3975 C CA . LYS B 1 84 ? -13.602 32.875 1.489 1 96.44 84 LYS B CA 1
ATOM 3976 C C . LYS B 1 84 ? -12.906 33.156 2.82 1 96.44 84 LYS B C 1
ATOM 3978 O O . LYS B 1 84 ? -13.445 32.844 3.883 1 96.44 84 LYS B O 1
ATOM 3983 N N . GLU B 1 85 ? -11.719 33.656 2.74 1 97.38 85 GLU B N 1
ATOM 3984 C CA . GLU B 1 85 ? -10.852 33.969 3.879 1 97.38 85 GLU B CA 1
ATOM 3985 C C . GLU B 1 85 ? -9.672 34.812 3.459 1 97.38 85 GLU B C 1
ATOM 3987 O O . GLU B 1 85 ? -9.312 34.875 2.279 1 97.38 85 GLU B O 1
ATOM 3992 N N . THR B 1 86 ? -9.125 35.594 4.348 1 98.06 86 THR B N 1
ATOM 3993 C CA . THR B 1 86 ? -7.883 36.344 4.148 1 98.06 86 THR B CA 1
ATOM 3994 C C . THR B 1 86 ? -6.852 35.969 5.211 1 98.06 86 THR B C 1
ATOM 3996 O O . THR B 1 86 ? -7.191 35.375 6.227 1 98.06 86 THR B O 1
ATOM 3999 N N . ILE B 1 87 ? -5.633 36.281 4.938 1 98.69 87 ILE B N 1
ATOM 4000 C CA . ILE B 1 87 ? -4.586 36.062 5.93 1 98.69 87 ILE B CA 1
ATOM 4001 C C . ILE B 1 87 ? -4.941 36.812 7.219 1 98.69 87 ILE B C 1
ATOM 4003 O O . ILE B 1 87 ? -4.762 36.281 8.32 1 98.69 87 ILE B O 1
ATOM 4007 N N . ALA B 1 88 ? -5.531 37.969 7.094 1 98.44 88 ALA B N 1
ATOM 4008 C CA . ALA B 1 88 ? -5.93 38.75 8.25 1 98.44 88 ALA B CA 1
ATOM 4009 C C . ALA B 1 88 ? -6.992 38.031 9.07 1 98.44 88 ALA B C 1
ATOM 4011 O O . ALA B 1 88 ? -6.805 37.781 10.273 1 98.44 88 ALA B O 1
ATOM 4012 N N . THR B 1 89 ? -8.047 37.656 8.445 1 98.44 89 THR B N 1
ATOM 4013 C CA . THR B 1 89 ? -9.156 37.062 9.18 1 98.44 89 THR B CA 1
ATOM 4014 C C . THR B 1 89 ? -8.797 35.656 9.633 1 98.44 89 THR B C 1
ATOM 4016 O O . THR B 1 89 ? -9.18 35.219 10.727 1 98.44 89 THR B O 1
ATOM 4019 N N . GLY B 1 90 ? -8.062 34.906 8.773 1 98.69 90 GLY B N 1
ATOM 4020 C CA . GLY B 1 90 ? -7.617 33.594 9.164 1 98.69 90 GLY B CA 1
ATOM 4021 C C . GLY B 1 90 ? -6.699 33.594 10.367 1 98.69 90 GLY B C 1
ATOM 4022 O O . GLY B 1 90 ? -6.824 32.75 11.258 1 98.69 90 GLY B O 1
ATOM 4023 N N . THR B 1 91 ? -5.758 34.5 10.406 1 98.81 91 THR B N 1
ATOM 4024 C CA . THR B 1 91 ? -4.832 34.594 11.531 1 98.81 91 THR B CA 1
ATOM 4025 C C . THR B 1 91 ? -5.535 35.125 12.773 1 98.81 91 THR B C 1
ATOM 4027 O O . THR B 1 91 ? -5.156 34.812 13.906 1 98.81 91 THR B O 1
ATOM 4030 N N . MET B 1 92 ? -6.562 35.938 12.609 1 98.69 92 MET B N 1
ATOM 4031 C CA . MET B 1 92 ? -7.375 36.344 13.75 1 98.69 92 MET B CA 1
ATOM 4032 C C . MET B 1 92 ? -8.109 35.156 14.359 1 98.69 92 MET B C 1
ATOM 4034 O O . MET B 1 92 ? -8.203 35.031 15.578 1 98.69 92 MET B O 1
ATOM 4038 N N . ALA B 1 93 ? -8.68 34.344 13.477 1 98.75 93 ALA B N 1
ATOM 4039 C CA . ALA B 1 93 ? -9.305 33.125 13.93 1 98.75 93 ALA B CA 1
ATOM 4040 C C . ALA B 1 93 ? -8.312 32.219 14.68 1 98.75 93 ALA B C 1
ATOM 4042 O O . ALA B 1 93 ? -8.656 31.609 15.688 1 98.75 93 ALA B O 1
ATOM 4043 N N . ALA B 1 94 ? -7.074 32.219 14.141 1 98.88 94 ALA B N 1
ATOM 4044 C CA . ALA B 1 94 ? -6.031 31.406 14.758 1 98.88 94 ALA B CA 1
ATOM 4045 C C . ALA B 1 94 ? -5.754 31.859 16.188 1 98.88 94 ALA B C 1
ATOM 4047 O O . ALA B 1 94 ? -5.812 31.047 17.125 1 98.88 94 ALA B O 1
ATOM 4048 N N . VAL B 1 95 ? -5.508 33.094 16.438 1 98.75 95 VAL B N 1
ATOM 4049 C CA . VAL B 1 95 ? -5.148 33.594 17.766 1 98.75 95 VAL B CA 1
ATOM 4050 C C . VAL B 1 95 ? -6.355 33.469 18.688 1 98.75 95 VAL B C 1
ATOM 4052 O O . VAL B 1 95 ? -6.207 33.25 19.891 1 98.75 95 VAL B O 1
ATOM 4055 N N . ALA B 1 96 ? -7.539 33.594 18.125 1 98.56 96 ALA B N 1
ATOM 4056 C CA . ALA B 1 96 ? -8.742 33.375 18.922 1 98.56 96 ALA B CA 1
ATOM 4057 C C . ALA B 1 96 ? -8.828 31.938 19.422 1 98.56 96 ALA B C 1
ATOM 4059 O O . ALA B 1 96 ? -9.398 31.672 20.484 1 98.56 96 ALA B O 1
ATOM 4060 N N . GLY B 1 97 ? -8.266 31.078 18.656 1 98.62 97 GLY B N 1
ATOM 4061 C CA . GLY B 1 97 ? -8.258 29.656 19 1 98.62 97 GLY B CA 1
ATOM 4062 C C . GLY B 1 97 ? -7.035 29.266 19.812 1 98.62 97 GLY B C 1
ATOM 4063 O O . GLY B 1 97 ? -6.91 28.109 20.234 1 98.62 97 GLY B O 1
ATOM 4064 N N . GLY B 1 98 ? -6.117 30.188 20.016 1 98.81 98 GLY B N 1
ATOM 4065 C CA . GLY B 1 98 ? -4.941 29.906 20.828 1 98.81 98 GLY B CA 1
ATOM 4066 C C . GLY B 1 98 ? -3.703 29.609 20.016 1 98.81 98 GLY B C 1
ATOM 4067 O O . GLY B 1 98 ? -2.641 29.312 20.562 1 98.81 98 GLY B O 1
ATOM 4068 N N . TYR B 1 99 ? -3.82 29.688 18.703 1 98.94 99 TYR B N 1
ATOM 4069 C CA . TYR B 1 99 ? -2.707 29.359 17.812 1 98.94 99 TYR B CA 1
ATOM 4070 C C . TYR B 1 99 ? -1.821 30.578 17.594 1 98.94 99 TYR B C 1
ATOM 4072 O O . TYR B 1 99 ? -2.32 31.688 17.391 1 98.94 99 TYR B O 1
ATOM 4080 N N . THR B 1 100 ? -0.479 30.391 17.641 1 98.75 100 THR B N 1
ATOM 4081 C CA . THR B 1 100 ? 0.469 31.469 17.391 1 98.75 100 THR B CA 1
ATOM 4082 C C . THR B 1 100 ? 1.21 31.25 16.078 1 98.75 100 THR B C 1
ATOM 4084 O O . THR B 1 100 ? 1.977 32.125 15.641 1 98.75 100 THR B O 1
ATOM 4087 N N . ALA B 1 101 ? 0.976 30.109 15.469 1 98.88 101 ALA B N 1
ATOM 4088 C CA . ALA B 1 101 ? 1.537 29.828 14.148 1 98.88 101 ALA B CA 1
ATOM 4089 C C . ALA B 1 101 ? 0.616 28.906 13.359 1 98.88 101 ALA B C 1
ATOM 4091 O O . ALA B 1 101 ? 0.018 27.984 13.914 1 98.88 101 ALA B O 1
ATOM 4092 N N . VAL B 1 102 ? 0.478 29.172 12.078 1 98.88 102 VAL B N 1
ATOM 4093 C CA . VAL B 1 102 ? -0.306 28.312 11.195 1 98.88 102 VAL B CA 1
ATOM 4094 C C . VAL B 1 102 ? 0.449 28.094 9.891 1 98.88 102 VAL B C 1
ATOM 4096 O O . VAL B 1 102 ? 1.082 29.016 9.367 1 98.88 102 VAL B O 1
ATOM 4099 N N . ALA B 1 103 ? 0.472 26.859 9.422 1 98.88 103 ALA B N 1
ATOM 4100 C CA . ALA B 1 103 ? 1.021 26.547 8.102 1 98.88 103 ALA B CA 1
ATOM 4101 C C . ALA B 1 103 ? -0.081 26.516 7.043 1 98.88 103 ALA B C 1
ATOM 4103 O O . ALA B 1 103 ? -1.055 25.766 7.184 1 98.88 103 ALA B O 1
ATOM 4104 N N . CYS B 1 104 ? 0.071 27.344 6.023 1 98.62 104 CYS B N 1
ATOM 4105 C CA . CYS B 1 104 ? -0.999 27.453 5.039 1 98.62 104 CYS B CA 1
ATOM 4106 C C . CYS B 1 104 ? -0.654 26.688 3.771 1 98.62 104 CYS B C 1
ATOM 4108 O O . CYS B 1 104 ? 0.466 26.781 3.268 1 98.62 104 CYS B O 1
ATOM 4110 N N . MET B 1 105 ? -1.604 25.922 3.301 1 98.5 105 MET B N 1
ATOM 4111 C CA . MET B 1 105 ? -1.446 25.031 2.16 1 98.5 105 MET B CA 1
ATOM 4112 C C . MET B 1 105 ? -1.367 25.812 0.855 1 98.5 105 MET B C 1
ATOM 4114 O O . MET B 1 105 ? -1.755 26.984 0.805 1 98.5 105 MET B O 1
ATOM 4118 N N . PRO B 1 106 ? -0.934 25.219 -0.17 1 98.44 106 PRO B N 1
ATOM 4119 C CA . PRO B 1 106 ? -0.519 25.953 -1.363 1 98.44 106 PRO B CA 1
ATOM 4120 C C . PRO B 1 106 ? -1.653 26.141 -2.369 1 98.44 106 PRO B C 1
ATOM 4122 O O . PRO B 1 106 ? -1.45 26.734 -3.432 1 98.44 106 PRO B O 1
ATOM 4125 N N . ASN B 1 107 ? -2.828 25.625 -2.086 1 96.81 107 ASN B N 1
ATOM 4126 C CA . ASN B 1 107 ? -3.904 25.641 -3.072 1 96.81 107 ASN B CA 1
ATOM 4127 C C . ASN B 1 107 ? -4.586 27 -3.148 1 96.81 107 ASN B C 1
ATOM 4129 O O . ASN B 1 107 ? -5.816 27.094 -3.086 1 96.81 107 ASN B O 1
ATOM 4133 N N . THR B 1 108 ? -3.814 28.031 -3.346 1 97.31 108 THR B N 1
ATOM 4134 C CA . THR B 1 108 ? -4.27 29.391 -3.592 1 97.31 108 THR B CA 1
ATOM 4135 C C . THR B 1 108 ? -4.32 29.688 -5.09 1 97.31 108 THR B C 1
ATOM 4137 O O . THR B 1 108 ? -4.051 28.812 -5.906 1 97.31 108 THR B O 1
ATOM 4140 N N . LYS B 1 109 ? -4.801 30.891 -5.348 1 97.19 109 LYS B N 1
ATOM 4141 C CA . LYS B 1 109 ? -4.789 31.391 -6.719 1 97.19 109 LYS B CA 1
ATOM 4142 C C . LYS B 1 109 ? -4.047 32.719 -6.809 1 97.19 109 LYS B C 1
ATOM 4144 O O . LYS B 1 109 ? -4.59 33.75 -6.438 1 97.19 109 LYS B O 1
ATOM 4149 N N . PRO B 1 110 ? -2.904 32.719 -7.363 1 97.94 110 PRO B N 1
ATOM 4150 C CA . PRO B 1 110 ? -2.168 31.594 -7.938 1 97.94 110 PRO B CA 1
ATOM 4151 C C . PRO B 1 110 ? -1.722 30.594 -6.879 1 97.94 110 PRO B C 1
ATOM 4153 O O . PRO B 1 110 ? -1.672 30.906 -5.691 1 97.94 110 PRO B O 1
ATOM 4156 N N . VAL B 1 111 ? -1.376 29.344 -7.379 1 98.12 111 VAL B N 1
ATOM 4157 C CA . VAL B 1 111 ? -0.833 28.281 -6.547 1 98.12 111 VAL B CA 1
ATOM 4158 C C . VAL B 1 111 ? 0.523 28.703 -5.984 1 98.12 111 VAL B C 1
ATOM 4160 O O . VAL B 1 111 ? 1.312 29.344 -6.672 1 98.12 111 VAL B O 1
ATOM 4163 N N . ASN B 1 112 ? 0.799 28.391 -4.719 1 98.56 112 ASN B N 1
ATOM 4164 C CA . ASN B 1 112 ? 2.109 28.656 -4.133 1 98.56 112 ASN B CA 1
ATOM 4165 C C . ASN B 1 112 ? 3.148 27.641 -4.602 1 98.56 112 ASN B C 1
ATOM 4167 O O . ASN B 1 112 ? 3.607 26.812 -3.814 1 98.56 112 ASN B O 1
ATOM 4171 N N . ASP B 1 113 ? 3.586 27.75 -5.898 1 98.56 113 ASP B N 1
ATOM 4172 C CA . ASP B 1 113 ? 4.559 26.828 -6.48 1 98.56 113 ASP B CA 1
ATOM 4173 C C . ASP B 1 113 ? 5.816 27.578 -6.926 1 98.56 113 ASP B C 1
ATOM 4175 O O . ASP B 1 113 ? 6.637 27.031 -7.664 1 98.56 113 ASP B O 1
ATOM 4179 N N . CYS B 1 114 ? 5.922 28.844 -6.504 1 98.25 114 CYS B N 1
ATOM 4180 C CA . CYS B 1 114 ? 7.105 29.641 -6.84 1 98.25 114 CYS B CA 1
ATOM 4181 C C . CYS B 1 114 ? 7.402 30.656 -5.754 1 98.25 114 CYS B C 1
ATOM 4183 O O . CYS B 1 114 ? 6.578 30.891 -4.871 1 98.25 114 CYS B O 1
ATOM 4185 N N . ALA B 1 115 ? 8.578 31.281 -5.859 1 98.31 115 ALA B N 1
ATOM 4186 C CA . ALA B 1 115 ? 9.07 32.219 -4.855 1 98.31 115 ALA B CA 1
ATOM 4187 C C . ALA B 1 115 ? 8.156 33.438 -4.73 1 98.31 115 ALA B C 1
ATOM 4189 O O . ALA B 1 115 ? 7.918 33.938 -3.625 1 98.31 115 ALA B O 1
ATOM 4190 N N . ALA B 1 116 ? 7.676 33.844 -5.809 1 98.5 116 ALA B N 1
ATOM 4191 C CA . ALA B 1 116 ? 6.883 35.094 -5.832 1 98.5 116 ALA B CA 1
ATOM 4192 C C . ALA B 1 116 ? 5.633 34.938 -4.973 1 98.5 116 ALA B C 1
ATOM 4194 O O . ALA B 1 116 ? 5.27 35.875 -4.234 1 98.5 116 ALA B O 1
ATOM 4195 N N . VAL B 1 117 ? 4.977 33.844 -5.055 1 98.69 117 VAL B N 1
ATOM 4196 C CA . VAL B 1 117 ? 3.744 33.625 -4.301 1 98.69 117 VAL B CA 1
ATOM 4197 C C . VAL B 1 117 ? 4.07 33.438 -2.822 1 98.69 117 VAL B C 1
ATOM 4199 O O . VAL B 1 117 ? 3.377 33.969 -1.951 1 98.69 117 VAL B O 1
ATOM 4202 N N . THR B 1 118 ? 5.113 32.688 -2.535 1 98.81 118 THR B N 1
ATOM 4203 C CA . THR B 1 118 ? 5.551 32.469 -1.158 1 98.81 118 THR B CA 1
ATOM 4204 C C . THR B 1 118 ? 5.879 33.812 -0.498 1 98.81 118 THR B C 1
ATOM 4206 O O . THR B 1 118 ? 5.449 34.094 0.627 1 98.81 118 THR B O 1
ATOM 4209 N N . GLU B 1 119 ? 6.578 34.656 -1.179 1 98.69 119 GLU B N 1
ATOM 4210 C CA . GLU B 1 119 ? 6.969 35.969 -0.666 1 98.69 119 GLU B CA 1
ATOM 4211 C C . GLU B 1 119 ? 5.754 36.875 -0.473 1 98.69 119 GLU B C 1
ATOM 4213 O O . GLU B 1 119 ? 5.695 37.625 0.484 1 98.69 119 GLU B O 1
ATOM 4218 N N . TYR B 1 120 ? 4.895 36.75 -1.408 1 98.56 120 TYR B N 1
ATOM 4219 C CA . TYR B 1 120 ? 3.652 37.5 -1.27 1 98.56 120 TYR B CA 1
ATOM 4220 C C . TYR B 1 120 ? 2.932 37.125 0.022 1 98.56 120 TYR B C 1
ATOM 4222 O O . TYR B 1 120 ? 2.494 38 0.767 1 98.56 120 TYR B O 1
ATOM 4230 N N . ILE B 1 121 ? 2.797 35.844 0.309 1 98.81 121 ILE B N 1
ATOM 4231 C CA . ILE B 1 121 ? 2.115 35.375 1.504 1 98.81 121 ILE B CA 1
ATOM 4232 C C . ILE B 1 121 ? 2.818 35.906 2.75 1 98.81 121 ILE B C 1
ATOM 4234 O O . ILE B 1 121 ? 2.168 36.406 3.676 1 98.81 121 ILE B O 1
ATOM 4238 N N . LEU B 1 122 ? 4.086 35.844 2.75 1 98.75 122 LEU B N 1
ATOM 4239 C CA . LEU B 1 122 ? 4.863 36.312 3.896 1 98.75 122 LEU B CA 1
ATOM 4240 C C . LEU B 1 122 ? 4.723 37.812 4.086 1 98.75 122 LEU B C 1
ATOM 4242 O O . LEU B 1 122 ? 4.629 38.281 5.215 1 98.75 122 LEU B O 1
ATOM 4246 N N . GLU B 1 123 ? 4.73 38.531 2.998 1 98.56 123 GLU B N 1
ATOM 4247 C CA . GLU B 1 123 ? 4.562 39.969 3.07 1 98.56 123 GLU B CA 1
ATOM 4248 C C . GLU B 1 123 ? 3.184 40.344 3.615 1 98.56 123 GLU B C 1
ATOM 4250 O O . GLU B 1 123 ? 3.064 41.219 4.477 1 98.56 123 GLU B O 1
ATOM 4255 N N . ARG B 1 124 ? 2.197 39.688 3.09 1 98.25 124 ARG B N 1
ATOM 4256 C CA . ARG B 1 124 ? 0.838 39.906 3.568 1 98.25 124 ARG B CA 1
ATOM 4257 C C . ARG B 1 124 ? 0.713 39.594 5.051 1 98.25 124 ARG B C 1
ATOM 4259 O O . ARG B 1 124 ? 0.018 40.281 5.793 1 98.25 124 ARG B O 1
ATOM 4266 N N . ALA B 1 125 ? 1.328 38.531 5.48 1 98.38 125 ALA B N 1
ATOM 4267 C CA . ALA B 1 125 ? 1.32 38.125 6.879 1 98.38 125 ALA B CA 1
ATOM 4268 C C . ALA B 1 125 ? 1.992 39.156 7.766 1 98.38 125 ALA B C 1
ATOM 4270 O O . ALA B 1 125 ? 1.543 39.406 8.883 1 98.38 125 ALA B O 1
ATOM 4271 N N . ARG B 1 126 ? 3.045 39.719 7.281 1 97.31 126 ARG B N 1
ATOM 4272 C CA . ARG B 1 126 ? 3.746 40.75 8.023 1 97.31 126 ARG B CA 1
ATOM 4273 C C . ARG B 1 126 ? 2.871 42 8.18 1 97.31 126 ARG B C 1
ATOM 4275 O O . ARG B 1 126 ? 2.873 42.625 9.242 1 97.31 126 ARG B O 1
ATOM 4282 N N . GLU B 1 127 ? 2.119 42.219 7.215 1 97.31 127 GLU B N 1
ATOM 4283 C CA . GLU B 1 127 ? 1.325 43.438 7.18 1 97.31 127 GLU B CA 1
ATOM 4284 C C . GLU B 1 127 ? 0.033 43.281 7.977 1 97.31 127 GLU B C 1
ATOM 4286 O O . GLU B 1 127 ? -0.391 44.219 8.672 1 97.31 127 GLU B O 1
ATOM 4291 N N . GLN B 1 128 ? -0.5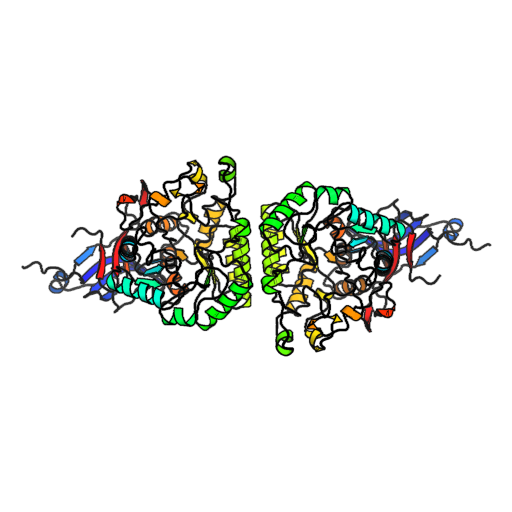29 42.125 7.832 1 96.75 128 GLN B N 1
ATOM 4292 C CA . GLN B 1 128 ? -1.904 42.031 8.312 1 96.75 128 GLN B CA 1
ATOM 4293 C C . GLN B 1 128 ? -2.084 40.844 9.234 1 96.75 128 GLN B C 1
ATOM 4295 O O . GLN B 1 128 ? -3.162 40.656 9.797 1 96.75 128 GLN B O 1
ATOM 4300 N N . GLY B 1 129 ? -1.068 40.062 9.391 1 96.88 129 GLY B N 1
ATOM 4301 C CA . GLY B 1 129 ? -1.19 38.844 10.164 1 96.88 129 GLY B CA 1
ATOM 4302 C C . GLY B 1 129 ? -1.211 39.094 11.664 1 96.88 129 GLY B C 1
ATOM 4303 O O . GLY B 1 129 ? -0.599 40.031 12.156 1 96.88 129 GLY B O 1
ATOM 4304 N N . HIS B 1 130 ? -1.866 38.156 12.398 1 98.06 130 HIS B N 1
ATOM 4305 C CA . HIS B 1 130 ? -1.981 38.25 13.852 1 98.06 130 HIS B CA 1
ATOM 4306 C C . HIS B 1 130 ? -1.194 37.125 14.531 1 98.06 130 HIS B C 1
ATOM 4308 O O . HIS B 1 130 ? -1.067 37.125 15.758 1 98.06 130 HIS B O 1
ATOM 4314 N N . CYS B 1 131 ? -0.716 36.25 13.766 1 98.44 131 CYS B N 1
ATOM 4315 C CA . CYS B 1 131 ? 0.198 35.219 14.203 1 98.44 131 CYS B CA 1
ATOM 4316 C C . CYS B 1 131 ? 1.193 34.875 13.102 1 98.44 131 CYS B C 1
ATOM 4318 O O . CYS B 1 131 ? 1.204 35.5 12.047 1 98.44 131 CYS B O 1
ATOM 4320 N N . ARG B 1 132 ? 2.068 33.938 13.359 1 98.56 132 ARG B N 1
ATOM 4321 C CA . ARG B 1 132 ? 3.064 33.5 12.383 1 98.56 132 ARG B CA 1
ATOM 4322 C C . ARG B 1 132 ? 2.426 32.688 11.273 1 98.56 132 ARG B C 1
ATOM 4324 O O . ARG B 1 132 ? 1.65 31.766 11.547 1 98.56 132 ARG B O 1
ATOM 4331 N N . VAL B 1 133 ? 2.711 33.094 10.047 1 98.88 133 VAL B N 1
ATOM 4332 C CA . VAL B 1 133 ? 2.238 32.344 8.891 1 98.88 133 VAL B CA 1
ATOM 4333 C C . VAL B 1 133 ? 3.406 31.594 8.25 1 98.88 133 VAL B C 1
ATOM 4335 O O . VAL B 1 133 ? 4.438 32.188 7.938 1 98.88 133 VAL B O 1
ATOM 4338 N N . LEU B 1 134 ? 3.262 30.266 8.141 1 98.88 134 LEU B N 1
ATOM 4339 C CA . LEU B 1 134 ? 4.262 29.375 7.574 1 98.88 134 LEU B CA 1
ATOM 4340 C C . LEU B 1 134 ? 3.803 28.812 6.23 1 98.88 134 LEU B C 1
ATOM 4342 O O . LEU B 1 134 ? 3.072 27.828 6.176 1 98.88 134 LEU B O 1
ATOM 4346 N N . PRO B 1 135 ? 4.309 29.406 5.125 1 98.81 135 PRO B N 1
ATOM 4347 C CA . PRO B 1 135 ? 3.83 28.938 3.82 1 98.81 135 PRO B CA 1
ATOM 4348 C C . PRO B 1 135 ? 4.328 27.531 3.473 1 98.81 135 PRO B C 1
ATOM 4350 O O . PRO B 1 135 ? 5.484 27.203 3.744 1 98.81 135 PRO B O 1
ATOM 4353 N N . VAL B 1 136 ? 3.422 26.734 2.957 1 98.88 136 VAL B N 1
ATOM 4354 C CA . VAL B 1 136 ? 3.764 25.438 2.385 1 98.88 136 VAL B CA 1
ATOM 4355 C C . VAL B 1 136 ? 3.742 25.516 0.86 1 98.88 136 VAL B C 1
ATOM 4357 O O . VAL B 1 136 ? 2.838 26.125 0.279 1 98.88 136 VAL B O 1
ATOM 4360 N N . GLY B 1 137 ? 4.754 25.016 0.236 1 98.69 137 GLY B N 1
ATOM 4361 C CA . GLY B 1 137 ? 4.82 25.031 -1.216 1 98.69 137 GLY B CA 1
ATOM 4362 C C . GLY B 1 137 ? 4.191 23.812 -1.863 1 98.69 137 GLY B C 1
ATOM 4363 O O . GLY B 1 137 ? 3.916 22.828 -1.188 1 98.69 137 GLY B O 1
ATOM 4364 N N . ALA B 1 138 ? 3.939 23.938 -3.168 1 98.69 138 ALA B N 1
ATOM 4365 C CA . ALA B 1 138 ? 3.361 22.828 -3.928 1 98.69 138 ALA B CA 1
ATOM 4366 C C . ALA B 1 138 ? 4.426 21.797 -4.297 1 98.69 138 ALA B C 1
ATOM 4368 O O . ALA B 1 138 ? 5.578 22.156 -4.562 1 98.69 138 ALA B O 1
ATOM 4369 N N . VAL B 1 139 ? 4.031 20.562 -4.32 1 98.69 139 VAL B N 1
ATOM 4370 C CA . VAL B 1 139 ? 4.898 19.5 -4.844 1 98.69 139 VAL B CA 1
ATOM 4371 C C . VAL B 1 139 ? 5.051 19.656 -6.355 1 98.69 139 VAL B C 1
ATOM 4373 O O . VAL B 1 139 ? 6.164 19.625 -6.883 1 98.69 139 VAL B O 1
ATOM 4376 N N . SER B 1 140 ? 3.938 19.859 -7.004 1 98.5 140 SER B N 1
ATOM 4377 C CA . SER B 1 140 ? 3.963 19.953 -8.461 1 98.5 140 SER B CA 1
ATOM 4378 C C . SER B 1 140 ? 3.553 21.344 -8.93 1 98.5 140 SER B C 1
ATOM 4380 O O . SER B 1 140 ? 2.732 22 -8.297 1 98.5 140 SER B O 1
ATOM 4382 N N . SER B 1 141 ? 4.09 21.766 -10.016 1 97.81 141 SER B N 1
ATOM 4383 C CA . SER B 1 141 ? 3.73 23.047 -10.609 1 97.81 141 SER B CA 1
ATOM 4384 C C . SER B 1 141 ? 2.234 23.125 -10.898 1 97.81 141 SER B C 1
ATOM 4386 O O . SER B 1 141 ? 1.682 22.234 -11.562 1 97.81 141 SER B O 1
ATOM 4388 N N . GLY B 1 142 ? 1.621 24.141 -10.312 1 97.19 142 GLY B N 1
ATOM 4389 C CA . GLY B 1 142 ? 0.202 24.344 -10.555 1 97.19 142 GLY B CA 1
ATOM 4390 C C . GLY B 1 142 ? -0.676 23.312 -9.875 1 97.19 142 GLY B C 1
ATOM 4391 O O . GLY B 1 142 ? -1.889 23.281 -10.094 1 97.19 142 GLY B O 1
ATOM 4392 N N . LEU B 1 143 ? -0.074 22.406 -9.07 1 97.31 143 LEU B N 1
ATOM 4393 C CA . LEU B 1 143 ? -0.775 21.297 -8.43 1 97.31 143 LEU B CA 1
ATOM 4394 C C . LEU B 1 143 ? -1.33 20.344 -9.477 1 97.31 143 LEU B C 1
ATOM 4396 O O . LEU B 1 143 ? -2.42 19.781 -9.305 1 97.31 143 LEU B O 1
ATOM 4400 N N . GLU B 1 144 ? -0.637 20.156 -10.578 1 96.19 144 GLU B N 1
ATOM 4401 C CA . GLU B 1 144 ? -1.141 19.406 -11.719 1 96.19 144 GLU B CA 1
ATOM 4402 C C . GLU B 1 144 ? -0.668 17.953 -11.672 1 96.19 144 GLU B C 1
ATOM 4404 O O . GLU B 1 144 ? -1.165 17.109 -12.414 1 96.19 144 GLU B O 1
ATOM 4409 N N . GLY B 1 145 ? 0.323 17.656 -10.766 1 96.12 145 GLY B N 1
ATOM 4410 C CA . GLY B 1 145 ? 0.802 16.297 -10.617 1 96.12 145 GLY B CA 1
ATOM 4411 C C . GLY B 1 145 ? 1.616 15.82 -11.805 1 96.12 145 GLY B C 1
ATOM 4412 O O . GLY B 1 145 ? 1.689 14.617 -12.07 1 96.12 145 GLY B O 1
ATOM 4413 N N . ARG B 1 146 ? 2.318 16.734 -12.625 1 95.06 146 ARG B N 1
ATOM 4414 C CA . ARG B 1 146 ? 3.018 16.344 -13.852 1 95.06 146 ARG B CA 1
ATOM 4415 C C . ARG B 1 146 ? 4.512 16.625 -13.734 1 95.06 146 ARG B C 1
ATOM 4417 O O . ARG B 1 146 ? 5.332 15.836 -14.211 1 95.06 146 ARG B O 1
ATOM 4424 N N . SER B 1 147 ? 4.805 17.766 -13.078 1 97.75 147 SER B N 1
ATOM 4425 C CA . SER B 1 147 ? 6.195 18.156 -12.883 1 97.75 147 SER B CA 1
ATOM 4426 C C . SER B 1 147 ? 6.406 18.797 -11.516 1 97.75 147 SER B C 1
ATOM 4428 O O . SER B 1 147 ? 5.496 19.438 -10.977 1 97.75 147 SER B O 1
ATOM 4430 N N . LEU B 1 148 ? 7.578 18.656 -11.008 1 98.38 148 LEU B N 1
ATOM 4431 C CA . LEU B 1 148 ? 7.887 19.172 -9.68 1 98.38 148 LEU B CA 1
ATOM 4432 C C . LEU B 1 148 ? 8.023 20.688 -9.695 1 98.38 148 LEU B C 1
ATOM 4434 O O . LEU B 1 148 ? 8.5 21.25 -10.68 1 98.38 148 LEU B O 1
ATOM 4438 N N . ALA B 1 149 ? 7.594 21.266 -8.664 1 98.44 149 ALA B N 1
ATOM 4439 C CA . ALA B 1 149 ? 7.945 22.672 -8.422 1 98.44 149 ALA B CA 1
ATOM 4440 C C . ALA B 1 149 ? 9.414 22.812 -8.023 1 98.44 149 ALA B C 1
ATOM 4442 O O . ALA B 1 149 ? 10.102 21.797 -7.824 1 98.44 149 ALA B O 1
ATOM 4443 N N . GLU B 1 150 ? 9.891 24.047 -8.008 1 98 150 GLU B N 1
ATOM 4444 C CA . GLU B 1 150 ? 11.281 24.297 -7.652 1 98 150 GLU B CA 1
ATOM 4445 C C . GLU B 1 150 ? 11.461 24.406 -6.141 1 98 150 GLU B C 1
ATOM 4447 O O . GLU B 1 150 ? 11.492 25.5 -5.586 1 98 150 GLU B O 1
ATOM 4452 N N . PHE B 1 151 ? 11.773 23.297 -5.508 1 98.5 151 PHE B N 1
ATOM 4453 C CA . PHE B 1 151 ? 11.789 23.188 -4.051 1 98.5 151 PHE B CA 1
ATOM 4454 C C . PHE B 1 151 ? 12.852 24.094 -3.451 1 98.5 151 PHE B C 1
ATOM 4456 O O . PHE B 1 151 ? 12.656 24.672 -2.379 1 98.5 151 PHE B O 1
ATOM 4463 N N . GLY B 1 152 ? 14.016 24.172 -4.086 1 98 152 GLY B N 1
ATOM 4464 C CA . GLY B 1 152 ? 15.055 25.047 -3.598 1 98 152 GLY B CA 1
ATOM 4465 C C . GLY B 1 152 ? 14.609 26.5 -3.494 1 98 152 GLY B C 1
ATOM 4466 O O . GLY B 1 152 ? 14.875 27.172 -2.49 1 98 152 GLY B O 1
ATOM 4467 N N . GLU B 1 153 ? 14 26.922 -4.539 1 97.81 153 GLU B N 1
ATOM 4468 C CA . GLU B 1 153 ? 13.477 28.281 -4.574 1 97.81 153 GLU B CA 1
ATOM 4469 C C . GLU B 1 153 ? 12.406 28.484 -3.506 1 97.81 153 GLU B C 1
ATOM 4471 O O . GLU B 1 153 ? 12.383 29.531 -2.84 1 97.81 153 GLU B O 1
ATOM 4476 N N . LEU B 1 154 ? 11.555 27.531 -3.412 1 98.56 154 LEU B N 1
ATOM 4477 C CA . LEU B 1 154 ? 10.484 27.609 -2.418 1 98.56 154 LEU B CA 1
ATOM 4478 C C . LEU B 1 154 ? 11.062 27.672 -1.009 1 98.56 154 LEU B C 1
ATOM 4480 O O . LEU B 1 154 ? 10.664 28.531 -0.21 1 98.56 154 LEU B O 1
ATOM 4484 N N . LYS B 1 155 ? 11.953 26.781 -0.72 1 98.38 155 LYS B N 1
ATOM 4485 C CA . LYS B 1 155 ? 12.609 26.781 0.584 1 98.38 155 LYS B CA 1
ATOM 4486 C C . LYS B 1 155 ? 13.32 28.109 0.848 1 98.38 155 LYS B C 1
ATOM 4488 O O . LYS B 1 155 ? 13.195 28.672 1.932 1 98.38 155 LYS B O 1
ATOM 4493 N N . GLY B 1 156 ? 14.023 28.578 -0.137 1 98.19 156 GLY B N 1
ATOM 4494 C CA . GLY B 1 156 ? 14.742 29.828 -0.006 1 98.19 156 GLY B CA 1
ATOM 4495 C C . GLY B 1 156 ? 13.836 31.016 0.253 1 98.19 156 GLY B C 1
ATOM 4496 O O . GLY B 1 156 ? 14.242 31.984 0.906 1 98.19 156 GLY B O 1
ATOM 4497 N N . SER B 1 157 ? 12.633 30.906 -0.239 1 98.38 157 SER B N 1
ATOM 4498 C CA . SER B 1 157 ? 11.688 32 -0.103 1 98.38 157 SER B CA 1
ATOM 4499 C C . SER B 1 157 ? 10.898 31.906 1.195 1 98.38 157 SER B C 1
ATOM 4501 O O . SER B 1 157 ? 10.164 32.812 1.561 1 98.38 157 SER B O 1
ATOM 4503 N N . GLY B 1 158 ? 10.992 30.75 1.858 1 98.38 158 GLY B N 1
ATOM 4504 C CA . GLY B 1 158 ? 10.398 30.703 3.182 1 98.38 158 GLY B CA 1
ATOM 4505 C C . GLY B 1 158 ? 9.422 29.547 3.354 1 98.38 158 GLY B C 1
ATOM 4506 O O . GLY B 1 158 ? 8.828 29.391 4.418 1 98.38 158 GLY B O 1
ATOM 4507 N N . ALA B 1 159 ? 9.258 28.672 2.355 1 98.75 159 ALA B N 1
ATOM 4508 C CA . ALA B 1 159 ? 8.383 27.516 2.504 1 98.75 159 ALA B CA 1
ATOM 4509 C C . ALA B 1 159 ? 8.945 26.531 3.529 1 98.75 159 ALA B C 1
ATOM 4511 O O . ALA B 1 159 ? 10.156 26.297 3.58 1 98.75 159 ALA B O 1
ATOM 4512 N N . VAL B 1 160 ? 8.055 25.906 4.277 1 98.75 160 VAL B N 1
ATOM 4513 C CA . VAL B 1 160 ? 8.516 25.078 5.383 1 98.75 160 VAL B CA 1
ATOM 4514 C C . VAL B 1 160 ? 8.273 23.609 5.066 1 98.75 160 VAL B C 1
ATOM 4516 O O . VAL B 1 160 ? 8.781 22.719 5.754 1 98.75 160 VAL B O 1
ATOM 4519 N N . ALA B 1 161 ? 7.492 23.312 4.055 1 98.88 161 ALA B N 1
ATOM 4520 C CA . ALA B 1 161 ? 7.137 21.984 3.559 1 98.88 161 ALA B CA 1
ATOM 4521 C C . ALA B 1 161 ? 6.594 22.062 2.135 1 98.88 161 ALA B C 1
ATOM 4523 O O . ALA B 1 161 ? 6.438 23.156 1.58 1 98.88 161 ALA B O 1
ATOM 4524 N N . VAL B 1 162 ? 6.367 20.891 1.519 1 98.81 162 VAL B N 1
ATOM 4525 C CA . VAL B 1 162 ? 5.73 20.859 0.208 1 98.81 162 VAL B CA 1
ATOM 4526 C C . VAL B 1 162 ? 4.566 19.875 0.219 1 98.81 162 VAL B C 1
ATOM 4528 O O . VAL B 1 162 ? 4.625 18.844 0.897 1 98.81 162 VAL B O 1
ATOM 4531 N N . THR B 1 163 ? 3.506 20.219 -0.48 1 98.62 163 THR B N 1
ATOM 4532 C CA . THR B 1 163 ? 2.328 19.375 -0.566 1 98.62 163 THR B CA 1
ATOM 4533 C C . THR B 1 163 ? 1.477 19.734 -1.776 1 98.62 163 THR B C 1
ATOM 4535 O O . THR B 1 163 ? 1.483 20.891 -2.217 1 98.62 163 THR B O 1
ATOM 4538 N N . ASP B 1 164 ? 0.838 18.703 -2.371 1 96.81 164 ASP B N 1
ATOM 4539 C CA . ASP B 1 164 ? -0.247 18.984 -3.305 1 96.81 164 ASP B CA 1
ATOM 4540 C C . ASP B 1 164 ? -1.606 18.859 -2.623 1 96.81 164 ASP B C 1
ATOM 4542 O O . ASP B 1 164 ? -2.545 18.297 -3.193 1 96.81 164 ASP B O 1
ATOM 4546 N N . ASP B 1 165 ? -1.628 19.25 -1.41 1 87.88 165 ASP B N 1
ATOM 4547 C CA . ASP B 1 165 ? -2.885 19.172 -0.672 1 87.88 165 ASP B CA 1
ATOM 4548 C C . ASP B 1 165 ? -4.012 19.859 -1.437 1 87.88 165 ASP B C 1
ATOM 4550 O O . ASP B 1 165 ? -3.832 20.953 -1.966 1 87.88 165 ASP B O 1
ATOM 4554 N N . GLY B 1 166 ? -5.156 19.25 -1.569 1 80.25 166 GLY B N 1
ATOM 4555 C CA . GLY B 1 166 ? -6.27 19.625 -2.426 1 80.25 166 GLY B CA 1
ATOM 4556 C C . GLY B 1 166 ? -6.414 18.734 -3.643 1 80.25 166 GLY B C 1
ATOM 4557 O O . GLY B 1 166 ? -7.523 18.531 -4.148 1 80.25 166 GLY B O 1
ATOM 4558 N N . ARG B 1 167 ? -5.223 18.281 -4.117 1 89.06 167 ARG B N 1
ATOM 4559 C CA . ARG B 1 167 ? -5.141 17.297 -5.188 1 89.06 167 ARG B CA 1
ATOM 4560 C C . ARG B 1 167 ? -4.062 16.25 -4.891 1 89.06 167 ARG B C 1
ATOM 4562 O O . ARG B 1 167 ? -2.891 16.594 -4.73 1 89.06 167 ARG B O 1
ATOM 4569 N N . PRO B 1 168 ? -4.402 15.055 -4.945 1 93.56 168 PRO B N 1
ATOM 4570 C CA . PRO B 1 168 ? -3.387 14.047 -4.629 1 93.56 168 PRO B CA 1
ATOM 4571 C C . PRO B 1 168 ? -2.342 13.898 -5.73 1 93.56 168 PRO B C 1
ATOM 4573 O O . PRO B 1 168 ? -2.654 14.078 -6.91 1 93.56 168 PRO B O 1
ATOM 4576 N N . VAL B 1 169 ? -1.041 13.703 -5.367 1 96.88 169 VAL B N 1
ATOM 4577 C CA . VAL B 1 169 ? -0.018 13.266 -6.316 1 96.88 169 VAL B CA 1
ATOM 4578 C C . VAL B 1 169 ? -0.238 11.805 -6.684 1 96.88 169 VAL B C 1
ATOM 4580 O O . VAL B 1 169 ? 0.236 10.906 -5.984 1 96.88 169 VAL B O 1
ATOM 4583 N N . ALA B 1 170 ? -0.81 11.562 -7.809 1 96.5 170 ALA B N 1
ATOM 4584 C CA . ALA B 1 170 ? -1.256 10.219 -8.172 1 96.5 170 ALA B CA 1
ATOM 4585 C C . ALA B 1 170 ? -0.1 9.383 -8.719 1 96.5 170 ALA B C 1
ATOM 4587 O O . ALA B 1 170 ? -0.004 8.188 -8.438 1 96.5 170 ALA B O 1
ATOM 4588 N N . ASN B 1 171 ? 0.832 9.977 -9.438 1 97.62 171 ASN B N 1
ATOM 4589 C CA . ASN B 1 171 ? 1.919 9.266 -10.102 1 97.62 171 ASN B CA 1
ATOM 4590 C C . ASN B 1 171 ? 3.021 8.883 -9.125 1 97.62 171 ASN B C 1
ATOM 4592 O O . ASN B 1 171 ? 3.633 9.75 -8.5 1 97.62 171 ASN B O 1
ATOM 4596 N N . SER B 1 172 ? 3.311 7.617 -9.039 1 98.44 172 SER B N 1
ATOM 4597 C CA . SER B 1 172 ? 4.258 7.105 -8.047 1 98.44 172 SER B CA 1
ATOM 4598 C C . SER B 1 172 ? 5.672 7.598 -8.336 1 98.44 172 SER B C 1
ATOM 4600 O O . SER B 1 172 ? 6.449 7.84 -7.406 1 98.44 172 SER B O 1
ATOM 4602 N N . MET B 1 173 ? 6.016 7.699 -9.57 1 98.38 173 MET B N 1
ATOM 4603 C CA . MET B 1 173 ? 7.355 8.164 -9.914 1 98.38 173 MET B CA 1
ATOM 4604 C C . MET B 1 173 ? 7.535 9.633 -9.539 1 98.38 173 MET B C 1
ATOM 4606 O O . MET B 1 173 ? 8.594 10.023 -9.039 1 98.38 173 MET B O 1
ATOM 4610 N N . LEU B 1 174 ? 6.504 10.445 -9.773 1 98.44 174 LEU B N 1
ATOM 4611 C CA . LEU B 1 174 ? 6.57 11.844 -9.375 1 98.44 174 LEU B CA 1
ATOM 4612 C C . LEU B 1 174 ? 6.723 11.977 -7.863 1 98.44 174 LEU B C 1
ATOM 4614 O O . LEU B 1 174 ? 7.504 12.797 -7.379 1 98.44 174 LEU B O 1
ATOM 4618 N N . MET B 1 175 ? 5.98 11.195 -7.121 1 98.69 175 MET B N 1
ATOM 4619 C CA . MET B 1 175 ? 6.078 11.234 -5.664 1 98.69 175 MET B CA 1
ATOM 4620 C C . MET B 1 175 ? 7.465 10.805 -5.203 1 98.69 175 MET B C 1
ATOM 4622 O O . MET B 1 175 ? 8.031 11.398 -4.285 1 98.69 175 MET B O 1
ATOM 4626 N N . ARG B 1 176 ? 8 9.734 -5.836 1 98.69 176 ARG B N 1
ATOM 4627 C CA . ARG B 1 176 ? 9.367 9.32 -5.516 1 98.69 176 ARG B CA 1
ATOM 4628 C C . ARG B 1 176 ? 10.352 10.461 -5.707 1 98.69 176 ARG B C 1
ATOM 4630 O O . ARG B 1 176 ? 11.172 10.734 -4.828 1 98.69 176 ARG B O 1
ATOM 4637 N N . ARG B 1 177 ? 10.273 11.109 -6.848 1 98.56 177 ARG B N 1
ATOM 4638 C CA . ARG B 1 177 ? 11.164 12.227 -7.156 1 98.56 177 ARG B CA 1
ATOM 4639 C C . ARG B 1 177 ? 10.977 13.359 -6.16 1 98.56 177 ARG B C 1
ATOM 4641 O O . ARG B 1 177 ? 11.945 14.016 -5.766 1 98.56 177 ARG B O 1
ATOM 4648 N N . ALA B 1 178 ? 9.727 13.609 -5.816 1 98.81 178 ALA B N 1
ATOM 4649 C CA . ALA B 1 178 ? 9.438 14.648 -4.832 1 98.81 178 ALA B CA 1
ATOM 4650 C C . ALA B 1 178 ? 10.141 14.359 -3.508 1 98.81 178 ALA B C 1
ATOM 4652 O O . ALA B 1 178 ? 10.766 15.25 -2.928 1 98.81 178 ALA B O 1
ATOM 4653 N N . LEU B 1 179 ? 10.016 13.156 -3.07 1 98.81 179 LEU B N 1
ATOM 4654 C CA . LEU B 1 179 ? 10.648 12.758 -1.816 1 98.81 179 LEU B CA 1
ATOM 4655 C C . LEU B 1 179 ? 12.164 12.883 -1.904 1 98.81 179 LEU B C 1
ATOM 4657 O O . LEU B 1 179 ? 12.797 13.453 -1.014 1 98.81 179 LEU B O 1
ATOM 4661 N N . GLU B 1 180 ? 12.75 12.422 -2.977 1 98.44 180 GLU B N 1
ATOM 4662 C CA . GLU B 1 180 ? 14.195 12.5 -3.17 1 98.44 180 GLU B CA 1
ATOM 4663 C C . GLU B 1 180 ? 14.672 13.945 -3.211 1 98.44 180 GLU B C 1
ATOM 4665 O O . GLU B 1 180 ? 15.672 14.297 -2.574 1 98.44 180 GLU B O 1
ATOM 4670 N N . TYR B 1 181 ? 13.945 14.734 -3.965 1 98.44 181 TYR B N 1
ATOM 4671 C CA . TYR B 1 181 ? 14.305 16.141 -4.137 1 98.44 181 TYR B CA 1
ATOM 4672 C C . TYR B 1 181 ? 14.164 16.906 -2.826 1 98.44 181 TYR B C 1
ATOM 4674 O O . TYR B 1 181 ? 15.023 17.703 -2.469 1 98.44 181 TYR B O 1
ATOM 4682 N N . ALA B 1 182 ? 13.125 16.688 -2.109 1 98.62 182 ALA B N 1
ATOM 4683 C CA . ALA B 1 182 ? 12.852 17.359 -0.846 1 98.62 182 ALA B CA 1
ATOM 4684 C C . ALA B 1 182 ? 13.93 17.062 0.187 1 98.62 182 ALA B C 1
ATOM 4686 O O . ALA B 1 182 ? 14.266 17.922 1.009 1 98.62 182 ALA B O 1
ATOM 4687 N N . LYS B 1 183 ? 14.414 15.875 0.167 1 97.62 183 LYS B N 1
ATOM 4688 C CA . LYS B 1 183 ? 15.453 15.445 1.101 1 97.62 183 LYS B CA 1
ATOM 4689 C C . LYS B 1 183 ? 16.672 16.344 1.008 1 97.62 183 LYS B C 1
ATOM 4691 O O . LYS B 1 183 ? 17.312 16.656 2.021 1 97.62 183 LYS B O 1
ATOM 4696 N N . ASN B 1 184 ? 17.016 16.844 -0.169 1 97.12 184 ASN B N 1
ATOM 4697 C CA . ASN B 1 184 ? 18.172 17.703 -0.405 1 97.12 184 ASN B CA 1
ATOM 4698 C C . ASN B 1 184 ? 18.016 19.047 0.283 1 97.12 184 ASN B C 1
ATOM 4700 O O . ASN B 1 184 ? 19 19.75 0.507 1 97.12 184 ASN B O 1
ATOM 4704 N N . PHE B 1 185 ? 16.844 19.406 0.615 1 97 185 PHE B N 1
ATOM 4705 C CA . PHE B 1 185 ? 16.594 20.719 1.205 1 97 185 PHE B CA 1
ATOM 4706 C C . PHE B 1 185 ? 16.031 20.578 2.613 1 97 185 PHE B C 1
ATOM 4708 O O . PHE B 1 185 ? 15.57 21.562 3.205 1 97 185 PHE B O 1
ATOM 4715 N N . ASP B 1 186 ? 15.914 19.344 3.07 1 96 186 ASP B N 1
ATOM 4716 C CA . ASP B 1 186 ? 15.391 19.047 4.398 1 96 186 ASP B CA 1
ATOM 4717 C C . ASP B 1 186 ? 13.945 19.516 4.543 1 96 186 ASP B C 1
ATOM 4719 O O . ASP B 1 186 ? 13.586 20.109 5.555 1 96 186 ASP B O 1
ATOM 4723 N N . LEU B 1 187 ? 13.203 19.391 3.523 1 98.12 187 LEU B N 1
ATOM 4724 C CA . LEU B 1 187 ? 11.773 19.703 3.516 1 98.12 187 LEU B CA 1
ATOM 4725 C C . LEU B 1 187 ? 10.938 18.453 3.727 1 98.12 187 LEU B C 1
ATOM 4727 O O . LEU B 1 187 ? 11.148 17.438 3.057 1 98.12 187 LEU B O 1
ATOM 4731 N N . PRO B 1 188 ? 10.047 18.469 4.66 1 98.69 188 PRO B N 1
ATOM 4732 C CA . PRO B 1 188 ? 9.094 17.359 4.699 1 98.69 188 PRO B CA 1
ATOM 4733 C C . PRO B 1 188 ? 8.086 17.406 3.553 1 98.69 188 PRO B C 1
ATOM 4735 O O . PRO B 1 188 ? 7.672 18.5 3.137 1 98.69 188 PRO B O 1
ATOM 4738 N N . VAL B 1 189 ? 7.73 16.266 3.023 1 98.88 189 VAL B N 1
ATOM 4739 C CA . VAL B 1 189 ? 6.66 16.141 2.039 1 98.88 189 VAL B CA 1
ATOM 4740 C C . VAL B 1 189 ? 5.363 15.727 2.736 1 98.88 189 VAL B C 1
ATOM 4742 O O . VAL B 1 189 ? 5.293 14.672 3.365 1 98.88 189 VAL B O 1
ATOM 4745 N N . ILE B 1 190 ? 4.379 16.594 2.705 1 98.88 190 ILE B N 1
ATOM 4746 C CA . ILE B 1 190 ? 3.066 16.312 3.281 1 98.88 190 ILE B CA 1
ATOM 4747 C C . ILE B 1 190 ? 2.158 15.695 2.221 1 98.88 190 ILE B C 1
ATOM 4749 O O . ILE B 1 190 ? 1.924 16.297 1.168 1 98.88 190 ILE B O 1
ATOM 4753 N N . SER B 1 191 ? 1.641 14.531 2.518 1 98.5 191 SER B N 1
ATOM 4754 C CA . SER B 1 191 ? 0.85 13.797 1.531 1 98.5 191 SER B CA 1
ATOM 4755 C C . SER B 1 191 ? -0.639 13.875 1.854 1 98.5 191 SER B C 1
ATOM 4757 O O . SER B 1 191 ? -1.061 13.492 2.947 1 98.5 191 SER B O 1
ATOM 4759 N N . HIS B 1 192 ? -1.377 14.438 0.953 1 97.62 192 HIS B N 1
ATOM 4760 C CA . HIS B 1 192 ? -2.809 14.172 0.876 1 97.62 192 HIS B CA 1
ATOM 4761 C C . HIS B 1 192 ? -3.08 12.828 0.204 1 97.62 192 HIS B C 1
ATOM 4763 O O . HIS B 1 192 ? -3.254 12.766 -1.015 1 97.62 192 HIS B O 1
ATOM 4769 N N . ALA B 1 193 ? -3.166 11.797 0.966 1 97.69 193 ALA B N 1
ATOM 4770 C CA . ALA B 1 193 ? -3.182 10.422 0.458 1 97.69 193 ALA B CA 1
ATOM 4771 C C . ALA B 1 193 ? -4.574 10.039 -0.037 1 97.69 193 ALA B C 1
ATOM 4773 O O . ALA B 1 193 ? -5.461 9.742 0.763 1 97.69 193 ALA B O 1
ATOM 4774 N N . GLU B 1 194 ? -4.727 9.984 -1.331 1 97.56 194 GLU B N 1
ATOM 4775 C CA . GLU B 1 194 ? -6 9.656 -1.963 1 97.56 194 GLU B CA 1
ATOM 4776 C C . GLU B 1 194 ? -5.793 9.102 -3.371 1 97.56 194 GLU B C 1
ATOM 4778 O O . GLU B 1 194 ? -5.109 9.719 -4.191 1 97.56 194 GLU B O 1
ATOM 4783 N N . ASP B 1 195 ? -6.277 7.922 -3.598 1 98.06 195 ASP B N 1
ATOM 4784 C CA . ASP B 1 195 ? -6.281 7.359 -4.945 1 98.06 195 ASP B CA 1
ATOM 4785 C C . ASP B 1 195 ? -7.438 7.922 -5.77 1 98.06 195 ASP B C 1
ATOM 4787 O O . ASP B 1 195 ? -8.602 7.605 -5.512 1 98.06 195 ASP B O 1
ATOM 4791 N N . PRO B 1 196 ? -7.16 8.703 -6.805 1 97.25 196 PRO B N 1
ATOM 4792 C CA . PRO B 1 196 ? -8.242 9.359 -7.539 1 97.25 196 PRO B CA 1
ATOM 4793 C C . PRO B 1 196 ? -9.148 8.375 -8.273 1 97.25 196 PRO B C 1
ATOM 4795 O O . PRO B 1 196 ? -10.344 8.641 -8.453 1 97.25 196 PRO B O 1
ATOM 4798 N N . ALA B 1 197 ? -8.602 7.242 -8.641 1 97.31 197 ALA B N 1
ATOM 4799 C CA . ALA B 1 197 ? -9.414 6.25 -9.344 1 97.31 197 ALA B CA 1
ATOM 4800 C C . ALA B 1 197 ? -10.508 5.703 -8.43 1 97.31 197 ALA B C 1
ATOM 4802 O O . ALA B 1 197 ? -11.617 5.406 -8.883 1 97.31 197 ALA B O 1
ATOM 4803 N N . LEU B 1 198 ? -10.266 5.625 -7.188 1 98.25 198 LEU B N 1
ATOM 4804 C CA . LEU B 1 198 ? -11.195 5.031 -6.234 1 98.25 198 LEU B CA 1
ATOM 4805 C C . LEU B 1 198 ? -12.133 6.09 -5.656 1 98.25 198 LEU B C 1
ATOM 4807 O O . LEU B 1 198 ? -13.25 5.777 -5.242 1 98.25 198 LEU B O 1
ATOM 4811 N N . SER B 1 199 ? -11.648 7.359 -5.609 1 97.25 199 SER B N 1
ATOM 4812 C CA . SER B 1 199 ? -12.414 8.383 -4.902 1 97.25 199 SER B CA 1
ATOM 4813 C C . SER B 1 199 ? -13.273 9.195 -5.867 1 97.25 199 SER B C 1
ATOM 4815 O O . SER B 1 199 ? -14.164 9.938 -5.438 1 97.25 199 SER B O 1
ATOM 4817 N N . GLU B 1 200 ? -13.031 9.086 -7.152 1 94.69 200 GLU B N 1
ATOM 4818 C CA . GLU B 1 200 ? -13.719 9.898 -8.148 1 94.69 200 GLU B CA 1
ATOM 4819 C C . GLU B 1 200 ? -15.234 9.766 -8.016 1 94.69 200 GLU B C 1
ATOM 4821 O O . GLU B 1 200 ? -15.766 8.648 -7.977 1 94.69 200 GLU B O 1
ATOM 4826 N N . GLY B 1 201 ? -15.891 10.898 -7.945 1 93.81 201 GLY B N 1
ATOM 4827 C CA . GLY B 1 201 ? -17.344 10.93 -7.879 1 93.81 201 GLY B CA 1
ATOM 4828 C C . GLY B 1 201 ? -17.875 10.672 -6.484 1 93.81 201 GLY B C 1
ATOM 4829 O O . GLY B 1 201 ? -19.094 10.742 -6.258 1 93.81 201 GLY B O 1
ATOM 4830 N N . GLY B 1 202 ? -17.016 10.422 -5.527 1 96 202 GLY B N 1
ATOM 4831 C CA . GLY B 1 202 ? -17.453 10.133 -4.168 1 96 202 GLY B CA 1
ATOM 4832 C C . GLY B 1 202 ? -17.891 11.375 -3.412 1 96 202 GLY B C 1
ATOM 4833 O O . GLY B 1 202 ? -17.344 12.461 -3.605 1 96 202 GLY B O 1
ATOM 4834 N N . LEU B 1 203 ? -18.859 11.141 -2.541 1 95.56 203 LEU B N 1
ATOM 4835 C CA . LEU B 1 203 ? -19.453 12.281 -1.854 1 95.56 203 LEU B CA 1
ATOM 4836 C C . LEU B 1 203 ? -19.312 12.141 -0.343 1 95.56 203 LEU B C 1
ATOM 4838 O O . LEU B 1 203 ? -19.406 13.133 0.385 1 95.56 203 LEU B O 1
ATOM 4842 N N . MET B 1 204 ? -19.141 10.938 0.07 1 97.25 204 MET B N 1
ATOM 4843 C CA . MET B 1 204 ? -19 10.633 1.491 1 97.25 204 MET B CA 1
ATOM 4844 C C . MET B 1 204 ? -18.344 9.266 1.693 1 97.25 204 MET B C 1
ATOM 4846 O O . MET B 1 204 ? -17.891 8.641 0.732 1 97.25 204 MET B O 1
ATOM 4850 N N . ASN B 1 205 ? -18.203 8.883 2.922 1 98.19 205 ASN B N 1
ATOM 4851 C CA . ASN B 1 205 ? -17.641 7.578 3.252 1 98.19 205 ASN B CA 1
ATOM 4852 C C . ASN B 1 205 ? -18.469 6.441 2.668 1 98.19 205 ASN B C 1
ATOM 4854 O O . ASN B 1 205 ? -19.688 6.434 2.795 1 98.19 205 ASN B O 1
ATOM 4858 N N . GLU B 1 206 ? -17.812 5.512 2 1 98.12 206 GLU B N 1
ATOM 4859 C CA . GLU B 1 206 ? -18.5 4.305 1.556 1 98.12 206 GLU B CA 1
ATOM 4860 C C . GLU B 1 206 ? -18.828 3.387 2.732 1 98.12 206 GLU B C 1
ATOM 4862 O O . GLU B 1 206 ? -17.938 2.992 3.48 1 98.12 206 GLU B O 1
ATOM 4867 N N . GLY B 1 207 ? -20.047 3.096 2.934 1 96.06 207 GLY B N 1
ATOM 4868 C CA . GLY B 1 207 ? -20.516 2.26 4.027 1 96.06 207 GLY B CA 1
ATOM 4869 C C . GLY B 1 207 ? -22.031 2.223 4.145 1 96.06 207 GLY B C 1
ATOM 4870 O O . GLY B 1 207 ? -22.75 2.561 3.195 1 96.06 207 GLY B O 1
ATOM 4871 N N . PRO B 1 208 ? -22.531 1.783 5.281 1 95.62 208 PRO B N 1
ATOM 4872 C CA . PRO B 1 208 ? -23.984 1.655 5.469 1 95.62 208 PRO B CA 1
ATOM 4873 C C . PRO B 1 208 ? -24.734 2.975 5.27 1 95.62 208 PRO B C 1
ATOM 4875 O O . PRO B 1 208 ? -25.797 2.996 4.668 1 95.62 208 PRO B O 1
ATOM 4878 N N . THR B 1 209 ? -24.125 4.082 5.727 1 96.25 209 THR B N 1
ATOM 4879 C CA . THR B 1 209 ? -24.797 5.375 5.648 1 96.25 209 THR B CA 1
ATOM 4880 C C . THR B 1 209 ? -24.938 5.82 4.195 1 96.25 209 THR B C 1
ATOM 4882 O O . THR B 1 209 ? -26 6.262 3.775 1 96.25 209 THR B O 1
ATOM 4885 N N . SER B 1 210 ? -23.859 5.75 3.414 1 96.5 210 SER B N 1
ATOM 4886 C CA . SER B 1 210 ? -23.922 6.156 2.012 1 96.5 210 SER B CA 1
ATOM 4887 C C . SER B 1 210 ? -24.891 5.27 1.229 1 96.5 210 SER B C 1
ATOM 4889 O O . SER B 1 210 ? -25.609 5.746 0.344 1 96.5 210 SER B O 1
ATOM 4891 N N . THR B 1 211 ? -24.938 3.994 1.537 1 95.31 211 THR B N 1
ATOM 4892 C CA . THR B 1 211 ? -25.859 3.061 0.901 1 95.31 211 THR B CA 1
ATOM 4893 C C . THR B 1 211 ? -27.297 3.459 1.173 1 95.31 211 THR B C 1
ATOM 4895 O O . THR B 1 211 ? -28.125 3.494 0.256 1 95.31 211 THR B O 1
ATOM 4898 N N . LEU B 1 212 ? -27.562 3.729 2.424 1 95.81 212 LEU B N 1
ATOM 4899 C CA . LEU B 1 212 ? -28.922 4.117 2.832 1 95.81 212 LEU B CA 1
ATOM 4900 C C . LEU B 1 212 ? -29.344 5.402 2.135 1 95.81 212 LEU B C 1
ATOM 4902 O O . LEU B 1 212 ? -30.516 5.551 1.756 1 95.81 212 LEU B O 1
ATOM 4906 N N . LEU B 1 213 ? -28.422 6.316 1.918 1 94.88 213 LEU B N 1
ATOM 4907 C CA . LEU B 1 213 ? -28.719 7.625 1.343 1 94.88 213 LEU B CA 1
ATOM 4908 C C . LEU B 1 213 ? -28.688 7.566 -0.181 1 94.88 213 LEU B C 1
ATOM 4910 O O . LEU B 1 213 ? -29.109 8.508 -0.85 1 94.88 213 LEU B O 1
ATOM 4914 N N . GLY B 1 214 ? -28.156 6.465 -0.724 1 94.31 214 GLY B N 1
ATOM 4915 C CA . GLY B 1 214 ? -28.016 6.336 -2.166 1 94.31 214 GLY B CA 1
ATOM 4916 C C . GLY B 1 214 ? -26.938 7.246 -2.744 1 94.31 214 GLY B C 1
ATOM 4917 O O . GLY B 1 214 ? -27.047 7.676 -3.895 1 94.31 214 GLY B O 1
ATOM 4918 N N . LEU B 1 215 ? -26 7.629 -1.921 1 95.06 215 LEU B N 1
ATOM 4919 C CA . LEU B 1 215 ? -24.906 8.5 -2.35 1 95.06 215 LEU B CA 1
ATOM 4920 C C . LEU B 1 215 ? -23.656 7.68 -2.672 1 95.06 215 LEU B C 1
ATOM 4922 O O . LEU B 1 215 ? -23.359 6.695 -1.993 1 95.06 215 LEU B O 1
ATOM 4926 N N . HIS B 1 216 ? -22.938 8.102 -3.678 1 95.94 216 HIS B N 1
ATOM 4927 C CA . HIS B 1 216 ? -21.688 7.449 -4.023 1 95.94 216 HIS B CA 1
ATOM 4928 C C . HIS B 1 216 ? -20.641 7.656 -2.934 1 95.94 216 HIS B C 1
ATOM 4930 O O . HIS B 1 216 ? -20.344 8.797 -2.553 1 95.94 216 HIS B O 1
ATOM 4936 N N . GLY B 1 217 ? -20.078 6.586 -2.447 1 97.44 217 GLY B N 1
ATOM 4937 C CA . GLY B 1 217 ? -19.141 6.664 -1.346 1 97.44 217 GLY B CA 1
ATOM 4938 C C . GLY B 1 217 ? -17.688 6.574 -1.794 1 97.44 217 GLY B C 1
ATOM 4939 O O . GLY B 1 217 ? -17.406 6.078 -2.885 1 97.44 217 GLY B O 1
ATOM 4940 N N . ILE B 1 218 ? -16.797 7.094 -1.011 1 98.31 218 ILE B N 1
ATOM 4941 C CA . ILE B 1 218 ? -15.352 6.922 -1.146 1 98.31 218 ILE B CA 1
ATOM 4942 C C . ILE B 1 218 ? -14.883 5.805 -0.22 1 98.31 218 ILE B C 1
ATOM 4944 O O . ILE B 1 218 ? -15.016 5.902 1.002 1 98.31 218 ILE B O 1
ATOM 4948 N N . PRO B 1 219 ? -14.383 4.77 -0.771 1 98.5 219 PRO B N 1
ATOM 4949 C CA . PRO B 1 219 ? -13.938 3.67 0.09 1 98.5 219 PRO B CA 1
ATOM 4950 C C . PRO B 1 219 ? -12.688 4.023 0.899 1 98.5 219 PRO B C 1
ATOM 4952 O O . PRO B 1 219 ? -11.875 4.844 0.461 1 98.5 219 PRO B O 1
ATOM 4955 N N . LYS B 1 220 ? -12.531 3.4 2.086 1 98.5 220 LYS B N 1
ATOM 4956 C CA . LYS B 1 220 ? -11.344 3.584 2.916 1 98.5 220 LYS B CA 1
ATOM 4957 C C . LYS B 1 220 ? -10.07 3.281 2.131 1 98.5 220 LYS B C 1
ATOM 4959 O O . LYS B 1 220 ? -9.023 3.896 2.367 1 98.5 220 LYS B O 1
ATOM 4964 N N . ALA B 1 221 ? -10.219 2.385 1.167 1 98.62 221 ALA B N 1
ATOM 4965 C CA . ALA B 1 221 ? -9.078 1.951 0.365 1 98.62 221 ALA B CA 1
ATOM 4966 C C . ALA B 1 221 ? -8.477 3.121 -0.409 1 98.62 221 ALA B C 1
ATOM 4968 O O . ALA B 1 221 ? -7.281 3.123 -0.713 1 98.62 221 ALA B O 1
ATOM 4969 N N . ALA B 1 222 ? -9.281 4.109 -0.73 1 98.56 222 ALA B N 1
ATOM 4970 C CA . ALA B 1 222 ? -8.781 5.266 -1.469 1 98.56 222 ALA B CA 1
ATOM 4971 C C . ALA B 1 222 ? -7.656 5.957 -0.702 1 98.56 222 ALA B C 1
ATOM 4973 O O . ALA B 1 222 ? -6.711 6.473 -1.303 1 98.56 222 ALA B O 1
ATOM 4974 N N . GLU B 1 223 ? -7.742 6.047 0.583 1 98.62 223 GLU B N 1
ATOM 4975 C CA . GLU B 1 223 ? -6.707 6.605 1.447 1 98.62 223 GLU B CA 1
ATOM 4976 C C . GLU B 1 223 ? -5.605 5.586 1.717 1 98.62 223 GLU B C 1
ATOM 4978 O O . GLU B 1 223 ? -4.422 5.891 1.568 1 98.62 223 GLU B O 1
ATOM 4983 N N . GLU B 1 224 ? -5.961 4.391 2.027 1 98.69 224 GLU B N 1
ATOM 4984 C CA . GLU B 1 224 ? -5.047 3.371 2.539 1 98.69 224 GLU B CA 1
ATOM 4985 C C . GLU B 1 224 ? -4.039 2.949 1.476 1 98.69 224 GLU B C 1
ATOM 4987 O O . GLU B 1 224 ? -2.861 2.748 1.775 1 98.69 224 GLU B O 1
ATOM 4992 N N . VAL B 1 225 ? -4.473 2.855 0.238 1 98.5 225 VAL B N 1
ATOM 4993 C CA . VAL B 1 225 ? -3.602 2.471 -0.868 1 98.5 225 VAL B CA 1
ATOM 4994 C C . VAL B 1 225 ? -2.492 3.506 -1.035 1 98.5 225 VAL B C 1
ATOM 4996 O O . VAL B 1 225 ? -1.325 3.148 -1.22 1 98.5 225 VAL B O 1
ATOM 4999 N N . MET B 1 226 ? -2.836 4.758 -0.928 1 98.56 226 MET B N 1
ATOM 5000 C CA . MET B 1 226 ? -1.857 5.816 -1.152 1 98.56 226 MET B CA 1
ATOM 5001 C C . MET B 1 226 ? -0.945 5.98 0.058 1 98.56 226 MET B C 1
ATOM 5003 O O . MET B 1 226 ? 0.231 6.32 -0.087 1 98.56 226 MET B O 1
ATOM 5007 N N . VAL B 1 227 ? -1.495 5.762 1.252 1 98.81 227 VAL B N 1
ATOM 5008 C CA . VAL B 1 227 ? -0.64 5.738 2.436 1 98.81 227 VAL B CA 1
ATOM 5009 C C . VAL B 1 227 ? 0.423 4.652 2.285 1 98.81 227 VAL B C 1
ATOM 5011 O O . VAL B 1 227 ? 1.608 4.898 2.52 1 98.81 227 VAL B O 1
ATOM 5014 N N . ALA B 1 228 ? 0.023 3.479 1.863 1 98.62 228 ALA B N 1
ATOM 5015 C CA . ALA B 1 228 ? 0.959 2.373 1.669 1 98.62 228 ALA B CA 1
ATOM 5016 C C . ALA B 1 228 ? 2.02 2.729 0.63 1 98.62 228 ALA B C 1
ATOM 5018 O O . ALA B 1 228 ? 3.205 2.455 0.827 1 98.62 228 ALA B O 1
ATOM 5019 N N . ARG B 1 229 ? 1.603 3.289 -0.469 1 98.56 229 ARG B N 1
ATOM 5020 C CA . ARG B 1 229 ? 2.527 3.713 -1.515 1 98.56 229 ARG B CA 1
ATOM 5021 C C . ARG B 1 229 ? 3.557 4.695 -0.969 1 98.56 229 ARG B C 1
ATOM 5023 O O . ARG B 1 229 ? 4.758 4.523 -1.179 1 98.56 229 ARG B O 1
ATOM 5030 N N . ASP B 1 230 ? 3.037 5.676 -0.272 1 98.88 230 ASP B N 1
ATOM 5031 C CA . ASP B 1 230 ? 3.918 6.734 0.219 1 98.88 230 ASP B CA 1
ATOM 5032 C C . ASP B 1 230 ? 4.883 6.199 1.273 1 98.88 230 ASP B C 1
ATOM 5034 O O . ASP B 1 230 ? 6.035 6.629 1.345 1 98.88 230 ASP B O 1
ATOM 5038 N N . LEU B 1 231 ? 4.426 5.297 2.094 1 98.88 231 LEU B N 1
ATOM 5039 C CA . LEU B 1 231 ? 5.297 4.68 3.088 1 98.88 231 LEU B CA 1
ATOM 5040 C C . LEU B 1 231 ? 6.414 3.885 2.414 1 98.88 231 LEU B C 1
ATOM 5042 O O . LEU B 1 231 ? 7.566 3.945 2.84 1 98.88 231 LEU B O 1
ATOM 5046 N N . ALA B 1 232 ? 6.055 3.117 1.357 1 98.69 232 ALA B N 1
ATOM 5047 C CA . ALA B 1 232 ? 7.055 2.35 0.62 1 98.69 232 ALA B CA 1
ATOM 5048 C C . ALA B 1 232 ? 8.102 3.268 0.001 1 98.69 232 ALA B C 1
ATOM 5050 O O . ALA B 1 232 ? 9.297 2.965 0.03 1 98.69 232 ALA B O 1
ATOM 5051 N N . LEU B 1 233 ? 7.688 4.355 -0.51 1 98.75 233 LEU B N 1
ATOM 5052 C CA . LEU B 1 233 ? 8.594 5.297 -1.157 1 98.75 233 LEU B CA 1
ATOM 5053 C C . LEU B 1 233 ? 9.469 6.004 -0.128 1 98.75 233 LEU B C 1
ATOM 5055 O O . LEU B 1 233 ? 10.641 6.27 -0.386 1 98.75 233 LEU B O 1
ATOM 5059 N N . ALA B 1 234 ? 8.836 6.371 1.02 1 98.81 234 ALA B N 1
ATOM 5060 C CA . ALA B 1 234 ? 9.625 6.969 2.092 1 98.81 234 ALA B CA 1
ATOM 5061 C C . ALA B 1 234 ? 10.711 6.012 2.576 1 98.81 234 ALA B C 1
ATOM 5063 O O . ALA B 1 234 ? 11.836 6.426 2.852 1 98.81 234 ALA B O 1
ATOM 5064 N N . GLU B 1 235 ? 10.359 4.777 2.727 1 98.25 235 GLU B N 1
ATOM 5065 C CA . GLU B 1 235 ? 11.336 3.764 3.125 1 98.25 235 GLU B CA 1
ATOM 5066 C C . GLU B 1 235 ? 12.453 3.643 2.1 1 98.25 235 GLU B C 1
ATOM 5068 O O . GLU B 1 235 ? 13.625 3.52 2.465 1 98.25 235 GLU B O 1
ATOM 5073 N N . LEU B 1 236 ? 12.148 3.693 0.826 1 97.69 236 LEU B N 1
ATOM 5074 C CA . LEU B 1 236 ? 13.086 3.578 -0.284 1 97.69 236 LEU B CA 1
ATOM 5075 C C . LEU B 1 236 ? 14.047 4.766 -0.31 1 97.69 236 LEU B C 1
ATOM 5077 O O . LEU B 1 236 ? 15.25 4.59 -0.491 1 97.69 236 LEU B O 1
ATOM 5081 N N . THR B 1 237 ? 13.531 6.008 -0.074 1 98 237 THR B N 1
ATOM 5082 C CA . THR B 1 237 ? 14.297 7.223 -0.318 1 98 237 THR B CA 1
ATOM 5083 C C . THR B 1 237 ? 14.953 7.719 0.97 1 98 237 THR B C 1
ATOM 5085 O O . THR B 1 237 ? 15.914 8.492 0.929 1 98 237 THR B O 1
ATOM 5088 N N . GLY B 1 238 ? 14.328 7.387 2.094 1 98.06 238 GLY B N 1
ATOM 5089 C CA . GLY B 1 238 ? 14.781 7.91 3.373 1 98.06 238 GLY B CA 1
ATOM 5090 C C . GLY B 1 238 ? 14.336 9.336 3.631 1 98.06 238 GLY B C 1
ATOM 5091 O O . GLY B 1 238 ? 14.797 9.977 4.57 1 98.06 238 GLY B O 1
ATOM 5092 N N . ALA B 1 239 ? 13.43 9.836 2.805 1 98.5 239 ALA B N 1
ATOM 5093 C CA . ALA B 1 239 ? 12.953 11.211 2.932 1 98.5 239 ALA B CA 1
ATOM 5094 C C . ALA B 1 239 ? 11.891 11.328 4.02 1 98.5 239 ALA B C 1
ATOM 5096 O O . ALA B 1 239 ? 11.234 10.344 4.363 1 98.5 239 ALA B O 1
ATOM 5097 N N . ARG B 1 240 ? 11.719 12.492 4.547 1 98.69 240 ARG B N 1
ATOM 5098 C CA . ARG B 1 240 ? 10.711 12.75 5.57 1 98.69 240 ARG B CA 1
ATOM 5099 C C . ARG B 1 240 ? 9.312 12.844 4.953 1 98.69 240 ARG B C 1
ATOM 5101 O O . ARG B 1 240 ? 9.047 13.742 4.152 1 98.69 240 ARG B O 1
ATOM 5108 N N . LEU B 1 241 ? 8.484 11.938 5.316 1 98.88 241 LEU B N 1
ATOM 5109 C CA . LEU B 1 241 ? 7.098 11.883 4.867 1 98.88 241 LEU B CA 1
ATOM 5110 C C . LEU B 1 241 ? 6.145 12.25 6.004 1 98.88 241 LEU B C 1
ATOM 5112 O O . LEU B 1 241 ? 6.332 11.812 7.141 1 98.88 241 LEU B O 1
ATOM 5116 N N . HIS B 1 242 ? 5.211 13.078 5.75 1 98.94 242 HIS B N 1
ATOM 5117 C CA . HIS B 1 242 ? 4.121 13.383 6.672 1 98.94 242 HIS B CA 1
ATOM 5118 C C . HIS B 1 242 ? 2.766 13.078 6.043 1 98.94 242 HIS B C 1
ATOM 5120 O O . HIS B 1 242 ? 2.441 13.602 4.973 1 98.94 242 HIS B O 1
ATOM 5126 N N . ILE B 1 243 ? 1.988 12.195 6.633 1 98.88 243 ILE B N 1
ATOM 5127 C CA . ILE B 1 243 ? 0.654 11.875 6.141 1 98.88 243 ILE B CA 1
ATOM 5128 C C . ILE B 1 243 ? -0.371 12.812 6.77 1 98.88 243 ILE B C 1
ATOM 5130 O O . ILE B 1 243 ? -0.531 12.844 7.992 1 98.88 243 ILE B O 1
ATOM 5134 N N . ALA B 1 244 ? -1.026 13.523 5.938 1 98.62 244 ALA B N 1
ATOM 5135 C CA . ALA B 1 244 ? -1.984 14.516 6.41 1 98.62 244 ALA B CA 1
ATOM 5136 C C . ALA B 1 244 ? -3.324 13.875 6.75 1 98.62 244 ALA B C 1
ATOM 5138 O O . ALA B 1 244 ? -3.689 12.844 6.18 1 98.62 244 ALA B O 1
ATOM 5139 N N . HIS B 1 245 ? -4.047 14.414 7.688 1 98.19 245 HIS B N 1
ATOM 5140 C CA . HIS B 1 245 ? -5.434 14.219 8.086 1 98.19 245 HIS B CA 1
ATOM 5141 C C . HIS B 1 245 ? -5.855 12.758 7.934 1 98.19 245 HIS B C 1
ATOM 5143 O O . HIS B 1 245 ? -6.84 12.461 7.258 1 98.19 245 HIS B O 1
ATOM 5149 N N . VAL B 1 246 ? -5.148 11.898 8.555 1 98.88 246 VAL B N 1
ATOM 5150 C CA . VAL B 1 246 ? -5.445 10.469 8.594 1 98.88 246 VAL B CA 1
ATOM 5151 C C . VAL B 1 246 ? -6.879 10.25 9.07 1 98.88 246 VAL B C 1
ATOM 5153 O O . VAL B 1 246 ? -7.301 10.836 10.07 1 98.88 246 VAL B O 1
ATOM 5156 N N . SER B 1 247 ? -7.609 9.367 8.336 1 98.75 247 SER B N 1
ATOM 5157 C CA . SER B 1 247 ? -9.023 9.234 8.656 1 98.75 247 SER B CA 1
ATOM 5158 C C . SER B 1 247 ? -9.43 7.766 8.789 1 98.75 247 SER B C 1
ATOM 5160 O O . SER B 1 247 ? -10.578 7.461 9.117 1 98.75 247 SER B O 1
ATOM 5162 N N . THR B 1 248 ? -8.539 6.773 8.516 1 98.75 248 THR B N 1
ATOM 5163 C CA . THR B 1 248 ? -8.953 5.375 8.484 1 98.75 248 THR B CA 1
ATOM 5164 C C . THR B 1 248 ? -8.141 4.547 9.477 1 98.75 248 THR B C 1
ATOM 5166 O O . THR B 1 248 ? -6.969 4.84 9.719 1 98.75 248 THR B O 1
ATOM 5169 N N . ALA B 1 249 ? -8.789 3.521 10.008 1 98.69 249 ALA B N 1
ATOM 5170 C CA . ALA B 1 249 ? -8.109 2.57 10.883 1 98.69 249 ALA B CA 1
ATOM 5171 C C . ALA B 1 249 ? -6.938 1.906 10.164 1 98.69 249 ALA B C 1
ATOM 5173 O O . ALA B 1 249 ? -5.883 1.674 10.766 1 98.69 249 ALA B O 1
ATOM 5174 N N . GLY B 1 250 ? -7.117 1.571 8.906 1 98.5 250 GLY B N 1
ATOM 5175 C CA . GLY B 1 250 ? -6.055 0.951 8.125 1 98.5 250 GLY B CA 1
ATOM 5176 C C . GLY B 1 250 ? -4.82 1.823 7.996 1 98.5 250 GLY B C 1
ATOM 5177 O O . GLY B 1 250 ? -3.695 1.333 8.102 1 98.5 250 GLY B O 1
ATOM 5178 N N . ALA B 1 251 ? -5.012 3.08 7.758 1 98.81 251 ALA B N 1
ATOM 5179 C CA . ALA B 1 251 ? -3.891 4.012 7.672 1 98.81 251 ALA B CA 1
ATOM 5180 C C . ALA B 1 251 ? -3.137 4.086 8.992 1 98.81 251 ALA B C 1
ATOM 5182 O O . ALA B 1 251 ? -1.903 4.082 9.016 1 98.81 251 ALA B O 1
ATOM 5183 N N . VAL B 1 252 ? -3.887 4.172 10.109 1 98.94 252 VAL B N 1
ATOM 5184 C CA . VAL B 1 252 ? -3.264 4.215 11.422 1 98.94 252 VAL B CA 1
ATOM 5185 C C . VAL B 1 252 ? -2.373 2.99 11.617 1 98.94 252 VAL B C 1
ATOM 5187 O O . VAL B 1 252 ? -1.221 3.111 12.039 1 98.94 252 VAL B O 1
ATOM 5190 N N . ARG B 1 253 ? -2.893 1.827 11.266 1 98.56 253 ARG B N 1
ATOM 5191 C CA . ARG B 1 253 ? -2.15 0.576 11.383 1 98.56 253 ARG B CA 1
ATOM 5192 C C . ARG B 1 253 ? -0.879 0.608 10.547 1 98.56 253 ARG B C 1
ATOM 5194 O O . ARG B 1 253 ? 0.207 0.301 11.039 1 98.56 253 ARG B O 1
ATOM 5201 N N . MET B 1 254 ? -0.995 0.967 9.328 1 98.62 254 MET B N 1
ATOM 5202 C CA . MET B 1 254 ? 0.131 0.957 8.398 1 98.62 254 MET B CA 1
ATOM 5203 C C . MET B 1 254 ? 1.218 1.929 8.852 1 98.62 254 MET B C 1
ATOM 5205 O O . MET B 1 254 ? 2.408 1.621 8.758 1 98.62 254 MET B O 1
ATOM 5209 N N . ILE B 1 255 ? 0.825 3.111 9.32 1 98.94 255 ILE B N 1
ATOM 5210 C CA . ILE B 1 255 ? 1.776 4.113 9.781 1 98.94 255 ILE B CA 1
ATOM 5211 C C . ILE B 1 255 ? 2.521 3.594 11.008 1 98.94 255 ILE B C 1
ATOM 5213 O O . ILE B 1 255 ? 3.744 3.723 11.102 1 98.94 255 ILE B O 1
ATOM 5217 N N . GLY B 1 256 ? 1.749 3.043 11.945 1 98.81 256 GLY B N 1
ATOM 5218 C CA . GLY B 1 256 ? 2.383 2.455 13.109 1 98.81 256 GLY B CA 1
ATOM 5219 C C . GLY B 1 256 ? 3.422 1.407 12.766 1 98.81 256 GLY B C 1
ATOM 5220 O O . GLY B 1 256 ? 4.52 1.404 13.32 1 98.81 256 GLY B O 1
ATOM 5221 N N . GLU B 1 257 ? 3.098 0.5 11.828 1 97.94 257 GLU B N 1
ATOM 5222 C CA . GLU B 1 257 ? 4.012 -0.542 11.375 1 97.94 257 GLU B CA 1
ATOM 5223 C C . GLU B 1 257 ? 5.258 0.059 10.727 1 97.94 257 GLU B C 1
ATOM 5225 O O . GLU B 1 257 ? 6.371 -0.411 10.961 1 97.94 257 GLU B O 1
ATOM 5230 N N . ALA B 1 258 ? 5.082 1.022 9.898 1 98.69 258 ALA B N 1
ATOM 5231 C CA . ALA B 1 258 ? 6.199 1.677 9.227 1 98.69 258 ALA B CA 1
ATOM 5232 C C . ALA B 1 258 ? 7.148 2.318 10.234 1 98.69 258 ALA B C 1
ATOM 5234 O O . ALA B 1 258 ? 8.367 2.225 10.094 1 98.69 258 ALA B O 1
ATOM 5235 N N . LYS B 1 259 ? 6.586 3.01 11.266 1 98.75 259 LYS B N 1
ATOM 5236 C CA . LYS B 1 259 ? 7.402 3.619 12.312 1 98.75 259 LYS B CA 1
ATOM 5237 C C . LYS B 1 259 ? 8.234 2.57 13.039 1 98.75 259 LYS B C 1
ATOM 5239 O O . LYS B 1 259 ? 9.406 2.803 13.344 1 98.75 259 LYS B O 1
ATOM 5244 N N . SER B 1 260 ? 7.633 1.448 13.266 1 98.06 260 SER B N 1
ATOM 5245 C CA . SER B 1 260 ? 8.336 0.378 13.969 1 98.06 260 SER B CA 1
ATOM 5246 C C . SER B 1 260 ? 9.516 -0.139 13.141 1 98.06 260 SER B C 1
ATOM 5248 O O . SER B 1 260 ? 10.477 -0.673 13.695 1 98.06 260 SER B O 1
ATOM 5250 N N . ARG B 1 261 ? 9.453 0.05 11.844 1 97.25 261 ARG B N 1
ATOM 5251 C CA . ARG B 1 261 ? 10.523 -0.386 10.961 1 97.25 261 ARG B CA 1
ATOM 5252 C C . ARG B 1 261 ? 11.539 0.732 10.734 1 97.25 261 ARG B C 1
ATOM 5254 O O . ARG B 1 261 ? 12.516 0.553 10 1 97.25 261 ARG B O 1
ATOM 5261 N N . GLY B 1 262 ? 11.297 1.899 11.289 1 98.31 262 GLY B N 1
ATOM 5262 C CA . GLY B 1 262 ? 12.242 3.004 11.219 1 98.31 262 GLY B CA 1
ATOM 5263 C C . GLY B 1 262 ? 11.992 3.922 10.031 1 98.31 262 GLY B C 1
ATOM 5264 O O . GLY B 1 262 ? 12.812 4.793 9.734 1 98.31 262 GLY B O 1
ATOM 5265 N N . VAL B 1 263 ? 10.906 3.75 9.312 1 98.5 263 VAL B N 1
ATOM 5266 C CA . VAL B 1 263 ? 10.57 4.637 8.203 1 98.5 263 VAL B CA 1
ATOM 5267 C C . VAL B 1 263 ? 10.367 6.059 8.719 1 98.5 263 VAL B C 1
ATOM 5269 O O . VAL B 1 263 ? 9.719 6.27 9.742 1 98.5 263 VAL B O 1
ATOM 5272 N N . PRO B 1 264 ? 10.969 7.039 8.141 1 98.5 264 PRO B N 1
ATOM 5273 C CA . PRO B 1 264 ? 10.82 8.43 8.586 1 98.5 264 PRO B CA 1
ATOM 5274 C C . PRO B 1 264 ? 9.469 9.031 8.227 1 98.5 264 PRO B C 1
ATOM 5276 O O . PRO B 1 264 ? 9.391 9.898 7.352 1 98.5 264 PRO B O 1
ATOM 5279 N N . VAL B 1 265 ? 8.445 8.617 8.961 1 98.88 265 VAL B N 1
ATOM 5280 C CA . VAL B 1 265 ? 7.086 9.062 8.68 1 98.88 265 VAL B CA 1
ATOM 5281 C C . VAL B 1 265 ? 6.461 9.648 9.945 1 98.88 265 VAL B C 1
ATOM 5283 O O . VAL B 1 265 ? 6.711 9.172 11.047 1 98.88 265 VAL B O 1
ATOM 5286 N N . THR B 1 266 ? 5.785 10.727 9.812 1 98.94 266 THR B N 1
ATOM 5287 C CA . THR B 1 266 ? 4.891 11.297 10.812 1 98.94 266 THR B CA 1
ATOM 5288 C C . THR B 1 266 ? 3.477 11.43 10.266 1 98.94 266 THR B C 1
ATOM 5290 O O . THR B 1 266 ? 3.246 11.219 9.07 1 98.94 266 THR B O 1
ATOM 5293 N N . ALA B 1 267 ? 2.502 11.695 11.133 1 98.94 267 ALA B N 1
ATOM 5294 C CA . ALA B 1 267 ? 1.114 11.797 10.688 1 98.94 267 ALA B CA 1
ATOM 5295 C C . ALA B 1 267 ? 0.329 12.781 11.539 1 98.94 267 ALA B C 1
ATOM 5297 O O . ALA B 1 267 ? 0.684 13.031 12.695 1 98.94 267 ALA B O 1
ATOM 5298 N N . GLU B 1 268 ? -0.625 13.32 10.914 1 98.94 268 GLU B N 1
ATOM 5299 C CA . GLU B 1 268 ? -1.597 14.156 11.617 1 98.94 268 GLU B CA 1
ATOM 5300 C C . GLU B 1 268 ? -3.023 13.68 11.352 1 98.94 268 GLU B C 1
ATOM 5302 O O . GLU B 1 268 ? -3.273 12.945 10.398 1 98.94 268 GLU B O 1
ATOM 5307 N N . THR B 1 269 ? -3.875 14.039 12.219 1 98.88 269 THR B N 1
ATOM 5308 C CA . THR B 1 269 ? -5.312 13.969 11.992 1 98.88 269 THR B CA 1
ATOM 5309 C C . THR B 1 269 ? -5.98 15.305 12.297 1 98.88 269 THR B C 1
ATOM 5311 O O . THR B 1 269 ? -5.305 16.312 12.469 1 98.88 269 THR B O 1
ATOM 5314 N N . ALA B 1 270 ? -7.293 15.336 12.203 1 98.81 270 ALA B N 1
ATOM 5315 C CA . ALA B 1 270 ? -8.062 16.547 12.484 1 98.81 270 ALA B CA 1
ATOM 5316 C C . ALA B 1 270 ? -9.188 16.266 13.477 1 98.81 270 ALA B C 1
ATOM 5318 O O . ALA B 1 270 ? -9.648 15.125 13.594 1 98.81 270 ALA B O 1
ATOM 5319 N N . PRO B 1 271 ? -9.617 17.234 14.172 1 98.81 271 PRO B N 1
ATOM 5320 C CA . PRO B 1 271 ? -10.602 17.031 15.234 1 98.81 271 PRO B CA 1
ATOM 5321 C C . PRO B 1 271 ? -11.867 16.328 14.734 1 98.81 271 PRO B C 1
ATOM 5323 O O . PRO B 1 271 ? -12.43 15.484 15.438 1 98.81 271 PRO B O 1
ATOM 5326 N N . HIS B 1 272 ? -12.344 16.641 13.57 1 98.38 272 HIS B N 1
ATOM 5327 C CA . HIS B 1 272 ? -13.586 16.047 13.086 1 98.38 272 HIS B CA 1
ATOM 5328 C C . HIS B 1 272 ? -13.414 14.555 12.812 1 98.38 272 HIS B C 1
ATOM 5330 O O . HIS B 1 272 ? -14.398 13.82 12.727 1 98.38 272 HIS B O 1
ATOM 5336 N N . TYR B 1 273 ? -12.203 14.023 12.75 1 98.69 273 TYR B N 1
ATOM 5337 C CA . TYR B 1 273 ? -11.984 12.609 12.477 1 98.69 273 TYR B CA 1
ATOM 5338 C C . TYR B 1 273 ? -11.977 11.797 13.766 1 98.69 273 TYR B C 1
ATOM 5340 O O . TYR B 1 273 ? -12.062 10.57 13.734 1 98.69 273 TYR B O 1
ATOM 5348 N N . PHE B 1 274 ? -11.852 12.5 14.953 1 98.69 274 PHE B N 1
ATOM 5349 C CA . PHE B 1 274 ? -11.953 11.742 16.203 1 98.69 274 PHE B CA 1
ATOM 5350 C C . PHE B 1 274 ? -13.195 12.156 16.984 1 98.69 274 PHE B C 1
ATOM 5352 O O . PHE B 1 274 ? -13.375 11.742 18.125 1 98.69 274 PHE B O 1
ATOM 5359 N N . THR B 1 275 ? -14.141 12.984 16.375 1 98.12 275 THR B N 1
ATOM 5360 C CA . THR B 1 275 ? -15.312 13.445 17.109 1 98.12 275 THR B CA 1
ATOM 5361 C C . THR B 1 275 ? -16.594 13.117 16.344 1 98.12 275 THR B C 1
ATOM 5363 O O . THR B 1 275 ? -17.672 13.008 16.953 1 98.12 275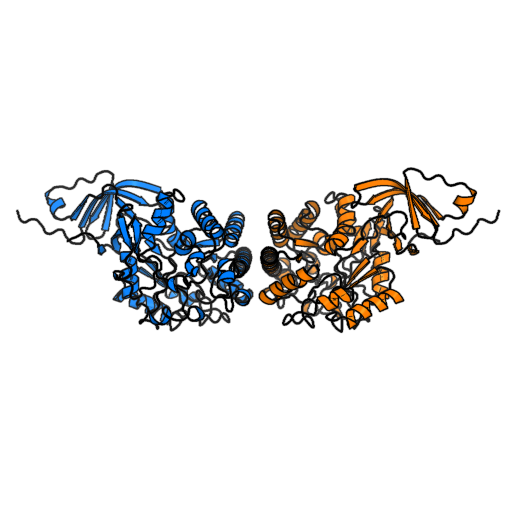 THR B O 1
ATOM 5366 N N . LEU B 1 276 ? -16.5 13.008 14.984 1 98 276 LEU B N 1
ATOM 5367 C CA . LEU B 1 276 ? -17.703 12.828 14.172 1 98 276 LEU B CA 1
ATOM 5368 C C . LEU B 1 276 ? -17.688 11.477 13.469 1 98 276 LEU B C 1
ATOM 5370 O O . LEU B 1 276 ? -16.625 10.922 13.203 1 98 276 LEU B O 1
ATOM 5374 N N . THR B 1 277 ? -18.844 10.953 13.242 1 98.06 277 THR B N 1
ATOM 5375 C CA . THR B 1 277 ? -19.047 9.773 12.406 1 98.06 277 THR B CA 1
ATOM 5376 C C . THR B 1 277 ? -19.984 10.078 11.242 1 98.06 277 THR B C 1
ATOM 5378 O O . THR B 1 277 ? -20.688 11.094 11.258 1 98.06 277 THR B O 1
ATOM 5381 N N . ASP B 1 278 ? -19.891 9.258 10.242 1 97.19 278 ASP B N 1
ATOM 5382 C CA . ASP B 1 278 ? -20.547 9.562 8.977 1 97.19 278 ASP B CA 1
ATOM 5383 C C . ASP B 1 278 ? -22.078 9.492 9.109 1 97.19 278 ASP B C 1
ATOM 5385 O O . ASP B 1 278 ? -22.797 9.93 8.219 1 97.19 278 ASP B O 1
ATOM 5389 N N . ASP B 1 279 ? -22.578 9 10.242 1 95.88 279 ASP B N 1
ATOM 5390 C CA . ASP B 1 279 ? -24.016 8.992 10.461 1 95.88 279 ASP B CA 1
ATOM 5391 C C . ASP B 1 279 ? -24.578 10.414 10.531 1 95.88 279 ASP B C 1
ATOM 5393 O O . ASP B 1 279 ? -25.766 10.633 10.344 1 95.88 279 ASP B O 1
ATOM 5397 N N . ARG B 1 280 ? -23.703 11.398 10.797 1 94.88 280 ARG B N 1
ATOM 5398 C CA . ARG B 1 280 ? -24.109 12.797 10.852 1 94.88 280 ARG B CA 1
ATOM 5399 C C . ARG B 1 280 ? -24.594 13.281 9.484 1 94.88 280 ARG B C 1
ATOM 5401 O O . ARG B 1 280 ? -25.312 14.281 9.391 1 94.88 280 ARG B O 1
ATOM 5408 N N . LEU B 1 281 ? -24.219 12.562 8.477 1 94.56 281 LEU B N 1
ATOM 5409 C CA . LEU B 1 281 ? -24.578 12.969 7.121 1 94.56 281 LEU B CA 1
ATOM 5410 C C . LEU B 1 281 ? -25.984 12.508 6.766 1 94.56 281 LEU B C 1
ATOM 5412 O O . LEU B 1 281 ? -26.484 12.805 5.676 1 94.56 281 LEU B O 1
ATOM 5416 N N . MET B 1 282 ? -26.688 11.812 7.668 1 93.25 282 MET B N 1
ATOM 5417 C CA . MET B 1 282 ? -28.031 11.328 7.43 1 93.25 282 MET B CA 1
ATOM 5418 C C . MET B 1 282 ? -28.984 12.477 7.125 1 93.25 282 MET B C 1
ATOM 5420 O O . MET B 1 282 ? -30 12.289 6.461 1 93.25 282 MET B O 1
ATOM 5424 N N . THR B 1 283 ? -28.609 13.648 7.5 1 89.94 283 THR B N 1
ATOM 5425 C CA . THR B 1 283 ? -29.453 14.828 7.309 1 89.94 283 THR B CA 1
ATOM 5426 C C . THR B 1 283 ? -29.094 15.547 6.012 1 89.94 283 THR B C 1
ATOM 5428 O O . THR B 1 283 ? -29.672 16.594 5.695 1 89.94 283 THR B O 1
ATOM 5431 N N . PHE B 1 284 ? -28.125 15.117 5.297 1 89.06 284 PHE B N 1
ATOM 5432 C CA . PHE B 1 284 ? -27.641 15.719 4.059 1 89.06 284 PHE B CA 1
ATOM 5433 C C . PHE B 1 284 ? -27.062 17.109 4.32 1 89.06 284 PHE B C 1
ATOM 5435 O O . PHE B 1 284 ? -27 17.938 3.41 1 89.06 284 PHE B O 1
ATOM 5442 N N . ASP B 1 285 ? -26.734 17.328 5.551 1 91.19 285 ASP B N 1
ATOM 5443 C CA . ASP B 1 285 ? -26.125 18.609 5.906 1 91.19 285 ASP B CA 1
ATOM 5444 C C . ASP B 1 285 ? -24.703 18.719 5.336 1 91.19 285 ASP B C 1
ATOM 5446 O O . ASP B 1 285 ? -23.812 17.953 5.715 1 91.19 285 ASP B O 1
ATOM 5450 N N . THR B 1 286 ? -24.484 19.688 4.508 1 93 286 THR B N 1
ATOM 5451 C CA . THR B 1 286 ? -23.234 19.844 3.766 1 93 286 THR B CA 1
ATOM 5452 C C . THR B 1 286 ? -22.109 20.281 4.695 1 93 286 THR B C 1
ATOM 5454 O O . THR B 1 286 ? -20.938 20.234 4.32 1 93 286 THR B O 1
ATOM 5457 N N . LEU B 1 287 ? -22.422 20.594 5.918 1 93.19 287 LEU B N 1
ATOM 5458 C CA . LEU B 1 287 ? -21.422 20.984 6.902 1 93.19 287 LEU B CA 1
ATOM 5459 C C . LEU B 1 287 ? -20.547 19.797 7.289 1 93.19 287 LEU B C 1
ATOM 5461 O O . LEU B 1 287 ? -19.484 19.969 7.871 1 93.19 287 LEU B O 1
ATOM 5465 N N . TYR B 1 288 ? -21.062 18.641 6.934 1 95.06 288 TYR B N 1
ATOM 5466 C CA . TYR B 1 288 ? -20.328 17.438 7.309 1 95.06 288 TYR B CA 1
ATOM 5467 C C . TYR B 1 288 ? -19.578 16.859 6.109 1 95.06 288 TYR B C 1
ATOM 5469 O O . TYR B 1 288 ? -18.969 15.805 6.207 1 95.06 288 TYR B O 1
ATOM 5477 N N . LYS B 1 289 ? -19.672 17.547 4.977 1 94.94 289 LYS B N 1
ATOM 5478 C CA . LYS B 1 289 ? -18.969 17.125 3.779 1 94.94 289 LYS B CA 1
ATOM 5479 C C . LYS B 1 289 ? -17.516 17.609 3.797 1 94.94 289 LYS B C 1
ATOM 5481 O O . LYS B 1 289 ? -17.266 18.797 3.67 1 94.94 289 LYS B O 1
ATOM 5486 N N . VAL B 1 290 ? -16.609 16.688 4.012 1 96.06 290 VAL B N 1
ATOM 5487 C CA . VAL B 1 290 ? -15.172 16.969 4.055 1 96.06 290 VAL B CA 1
ATOM 5488 C C . VAL B 1 290 ? -14.406 15.898 3.281 1 96.06 290 VAL B C 1
ATOM 5490 O O . VAL B 1 290 ? -14.969 14.852 2.943 1 96.06 290 VAL B O 1
ATOM 5493 N N . ASN B 1 291 ? -13.18 16.141 2.932 1 95.38 291 ASN B N 1
ATOM 5494 C CA . ASN B 1 291 ? -12.273 15.219 2.252 1 95.38 291 ASN B CA 1
ATOM 5495 C C . ASN B 1 291 ? -10.883 15.242 2.875 1 95.38 291 ASN B C 1
ATOM 5497 O O . ASN B 1 291 ? -10.219 16.281 2.875 1 95.38 291 ASN B O 1
ATOM 5501 N N . PRO B 1 292 ? -10.516 14.008 3.357 1 97.12 292 PRO B N 1
ATOM 5502 C CA . PRO B 1 292 ? -11.188 12.703 3.396 1 97.12 292 PRO B CA 1
ATOM 5503 C C . PRO B 1 292 ? -12.516 12.758 4.145 1 97.12 292 PRO B C 1
ATOM 5505 O O . PRO B 1 292 ? -12.711 13.609 5.016 1 97.12 292 PRO B O 1
ATOM 5508 N N . PRO B 1 293 ? -13.398 11.898 3.725 1 98 293 PRO B N 1
ATOM 5509 C CA . PRO B 1 293 ? -14.719 11.961 4.355 1 98 293 PRO B CA 1
ATOM 5510 C C . PRO B 1 293 ? -14.711 11.492 5.809 1 98 293 PRO B C 1
ATOM 5512 O O . PRO B 1 293 ? -13.805 10.758 6.211 1 98 293 PRO B O 1
ATOM 5515 N N . ILE B 1 294 ? -15.656 12.016 6.547 1 98.06 294 ILE B N 1
ATOM 5516 C CA . ILE B 1 294 ? -15.898 11.484 7.883 1 98.06 294 ILE B CA 1
ATOM 5517 C C . ILE B 1 294 ? -16.234 10 7.797 1 98.06 294 ILE B C 1
ATOM 5519 O O . ILE B 1 294 ? -17.016 9.578 6.934 1 98.06 294 ILE B O 1
ATOM 5523 N N . ARG B 1 295 ? -15.68 9.195 8.703 1 98.38 295 ARG B N 1
ATOM 5524 C CA . ARG B 1 295 ? -15.781 7.738 8.609 1 98.38 295 ARG B CA 1
ATOM 5525 C C . ARG B 1 295 ? -16.672 7.18 9.719 1 98.38 295 ARG B C 1
ATOM 5527 O O . ARG B 1 295 ? -17.547 7.883 10.234 1 98.38 295 ARG B O 1
ATOM 5534 N N . GLY B 1 296 ? -16.594 5.84 9.969 1 97.56 296 GLY B N 1
ATOM 5535 C CA . GLY B 1 296 ? -17.406 5.18 10.969 1 97.56 296 GLY B CA 1
ATOM 5536 C C . GLY B 1 296 ? -16.766 5.129 12.344 1 97.56 296 GLY B C 1
ATOM 5537 O O . GLY B 1 296 ? -15.625 5.578 12.508 1 97.56 296 GLY B O 1
ATOM 5538 N N . PRO B 1 297 ? -17.484 4.617 13.312 1 98 297 PRO B N 1
ATOM 5539 C CA . PRO B 1 297 ? -17.016 4.602 14.703 1 98 297 PRO B CA 1
ATOM 5540 C C . PRO B 1 297 ? -15.688 3.859 14.867 1 98 297 PRO B C 1
ATOM 5542 O O . PRO B 1 297 ? -14.852 4.25 15.695 1 98 297 PRO B O 1
ATOM 5545 N N . ALA B 1 298 ? -15.453 2.785 14.117 1 98 298 ALA B N 1
ATOM 5546 C CA . ALA B 1 298 ? -14.219 2.016 14.227 1 98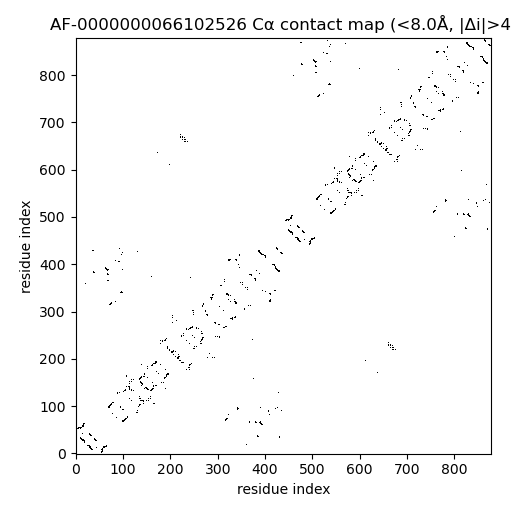 298 ALA B CA 1
ATOM 5547 C C . ALA B 1 298 ? -13.008 2.863 13.852 1 98 298 ALA B C 1
ATOM 5549 O O . ALA B 1 298 ? -11.93 2.723 14.445 1 98 298 ALA B O 1
ATOM 5550 N N . ASP B 1 299 ? -13.195 3.676 12.859 1 98.69 299 ASP B N 1
ATOM 5551 C CA . ASP B 1 299 ? -12.117 4.566 12.445 1 98.69 299 ASP B CA 1
ATOM 5552 C C . ASP B 1 299 ? -11.859 5.641 13.5 1 98.69 299 ASP B C 1
ATOM 5554 O O . ASP B 1 299 ? -10.703 5.977 13.781 1 98.69 299 ASP B O 1
ATOM 5558 N N . VAL B 1 300 ? -12.914 6.176 14.078 1 98.75 300 VAL B N 1
ATOM 5559 C CA . VAL B 1 300 ? -12.781 7.172 15.133 1 98.75 300 VAL B CA 1
ATOM 5560 C C . VAL B 1 300 ? -11.977 6.594 16.297 1 98.75 300 VAL B C 1
ATOM 5562 O O . VAL B 1 300 ? -11.055 7.238 16.797 1 98.75 300 VAL B O 1
ATOM 5565 N N . GLU B 1 301 ? -12.305 5.43 16.656 1 98.81 301 GLU B N 1
ATOM 5566 C CA . GLU B 1 301 ? -11.602 4.77 17.75 1 98.81 301 GLU B CA 1
ATOM 5567 C C . GLU B 1 301 ? -10.133 4.527 17.406 1 98.81 301 GLU B C 1
ATOM 5569 O O . GLU B 1 301 ? -9.25 4.68 18.25 1 98.81 301 GLU B O 1
ATOM 5574 N N . ALA B 1 302 ? -9.891 4.09 16.156 1 98.88 302 ALA B N 1
ATOM 5575 C CA . ALA B 1 302 ? -8.516 3.854 15.711 1 98.88 302 ALA B CA 1
ATOM 5576 C C . ALA B 1 302 ? -7.703 5.145 15.742 1 98.88 302 ALA B C 1
ATOM 5578 O O . ALA B 1 302 ? -6.52 5.133 16.078 1 98.88 302 ALA B O 1
ATOM 5579 N N . ILE B 1 303 ? -8.32 6.203 15.383 1 98.94 303 ILE B N 1
ATOM 5580 C CA . ILE B 1 303 ? -7.656 7.5 15.391 1 98.94 303 ILE B CA 1
ATOM 5581 C C . ILE B 1 303 ? -7.301 7.887 16.828 1 98.94 303 ILE B C 1
ATOM 5583 O O . ILE B 1 303 ? -6.18 8.32 17.094 1 98.94 303 ILE B O 1
ATOM 5587 N N . LYS B 1 304 ? -8.258 7.723 17.734 1 98.88 304 LYS B N 1
ATOM 5588 C CA . LYS B 1 304 ? -8.008 8.023 19.141 1 98.88 304 LYS B CA 1
ATOM 5589 C C . LYS B 1 304 ? -6.863 7.184 19.703 1 98.88 304 LYS B C 1
ATOM 5591 O O . LYS B 1 304 ? -5.984 7.695 20.391 1 98.88 304 LYS B O 1
ATOM 5596 N N . ARG B 1 305 ? -6.855 5.926 19.344 1 98.81 305 ARG B N 1
ATOM 5597 C CA . ARG B 1 305 ? -5.777 5.047 19.766 1 98.81 305 ARG B CA 1
ATOM 5598 C C . ARG B 1 305 ? -4.441 5.492 19.188 1 98.81 305 ARG B C 1
ATOM 5600 O O . ARG B 1 305 ? -3.416 5.469 19.875 1 98.81 305 ARG B O 1
ATOM 5607 N N . GLY B 1 306 ? -4.48 5.871 17.875 1 98.94 306 GLY B N 1
ATOM 5608 C CA . GLY B 1 306 ? -3.273 6.355 17.219 1 98.94 306 GLY B CA 1
ATOM 5609 C C . GLY B 1 306 ? -2.721 7.621 17.844 1 98.94 306 GLY B C 1
ATOM 5610 O O . GLY B 1 306 ? -1.503 7.801 17.922 1 98.94 306 GLY B O 1
ATOM 5611 N N . LEU B 1 307 ? -3.58 8.477 18.297 1 98.94 307 LEU B N 1
ATOM 5612 C CA . LEU B 1 307 ? -3.16 9.672 19.016 1 98.94 307 LEU B CA 1
ATOM 5613 C C . LEU B 1 307 ? -2.523 9.305 20.359 1 98.94 307 LEU B C 1
ATOM 5615 O O . LEU B 1 307 ? -1.492 9.867 20.734 1 98.94 307 LEU B O 1
ATOM 5619 N N . ALA B 1 308 ? -3.105 8.398 21 1 98.81 308 ALA B N 1
ATOM 5620 C CA . ALA B 1 308 ? -2.678 8.008 22.344 1 98.81 308 ALA B CA 1
ATOM 5621 C C . ALA B 1 308 ? -1.326 7.301 22.297 1 98.81 308 ALA B C 1
ATOM 5623 O O . ALA B 1 308 ? -0.473 7.531 23.156 1 98.81 308 ALA B O 1
ATOM 5624 N N . ASP B 1 309 ? -1.11 6.449 21.281 1 98.56 309 ASP B N 1
ATOM 5625 C CA . ASP B 1 309 ? 0.083 5.609 21.297 1 98.56 309 ASP B CA 1
ATOM 5626 C C . ASP B 1 309 ? 1.216 6.254 20.5 1 98.56 309 ASP B C 1
ATOM 5628 O O . ASP B 1 309 ? 2.312 5.695 20.406 1 98.56 309 ASP B O 1
ATOM 5632 N N . GLY B 1 310 ? 0.951 7.402 19.891 1 98.5 310 GLY B N 1
ATOM 5633 C CA . GLY B 1 310 ? 2.014 8.148 19.234 1 98.5 310 GLY B CA 1
ATOM 5634 C C . GLY B 1 310 ? 2.111 7.859 17.75 1 98.5 310 GLY B C 1
ATOM 5635 O O . GLY B 1 310 ? 2.912 8.477 17.047 1 98.5 310 GLY B O 1
ATOM 5636 N N . THR B 1 311 ? 1.286 6.938 17.234 1 98.88 311 THR B N 1
ATOM 5637 C CA . THR B 1 311 ? 1.243 6.695 15.797 1 98.88 311 THR B CA 1
ATOM 5638 C C . THR B 1 311 ? 0.908 7.98 15.039 1 98.88 311 THR B C 1
ATOM 5640 O O . THR B 1 311 ? 1.503 8.266 14 1 98.88 311 THR B O 1
ATOM 5643 N N . ILE B 1 312 ? -0.048 8.695 15.578 1 98.94 312 ILE B N 1
ATOM 5644 C CA . ILE B 1 312 ? -0.391 10.016 15.047 1 98.94 312 ILE B CA 1
ATOM 5645 C C . ILE B 1 312 ? 0.285 11.094 15.883 1 98.94 312 ILE B C 1
ATOM 5647 O O . ILE B 1 312 ? 0.077 11.172 17.094 1 98.94 312 ILE B O 1
ATOM 5651 N N . ASP B 1 313 ? 1.01 11.93 15.211 1 98.94 313 ASP B N 1
ATOM 5652 C CA . ASP B 1 313 ? 1.948 12.812 15.891 1 98.94 313 ASP B CA 1
ATOM 5653 C C . ASP B 1 313 ? 1.292 14.148 16.234 1 98.94 313 ASP B C 1
ATOM 5655 O O . ASP B 1 313 ? 1.65 14.789 17.234 1 98.94 313 ASP B O 1
ATOM 5659 N N . ALA B 1 314 ? 0.347 14.562 15.414 1 98.94 314 ALA B N 1
ATOM 5660 C CA . ALA B 1 314 ? -0.142 15.93 15.547 1 98.94 314 ALA B CA 1
ATOM 5661 C C . ALA B 1 314 ? -1.642 16 15.273 1 98.94 314 ALA B C 1
ATOM 5663 O O . ALA B 1 314 ? -2.209 15.109 14.641 1 98.94 314 ALA B O 1
ATOM 5664 N N . VAL B 1 315 ? -2.24 17.031 15.797 1 98.94 315 VAL B N 1
ATOM 5665 C CA . VAL B 1 315 ? -3.605 17.406 15.445 1 98.94 315 VAL B CA 1
ATOM 5666 C C . VAL B 1 315 ? -3.6 18.734 14.695 1 98.94 315 VAL B C 1
ATOM 5668 O O . VAL B 1 315 ? -3.105 19.734 15.203 1 98.94 315 VAL B O 1
ATOM 5671 N N . ALA B 1 316 ? -3.992 18.688 13.469 1 98.81 316 ALA B N 1
ATOM 5672 C CA . ALA B 1 316 ? -4.152 19.859 12.617 1 98.81 316 ALA B CA 1
ATOM 5673 C C . ALA B 1 316 ? -5.613 20.062 12.219 1 98.81 316 ALA B C 1
ATOM 5675 O O . ALA B 1 316 ? -6.336 19.078 12 1 98.81 316 ALA B O 1
ATOM 5676 N N . THR B 1 317 ? -6.039 21.25 12.078 1 98.5 317 THR B N 1
ATOM 5677 C CA . THR B 1 317 ? -7.473 21.5 11.953 1 98.5 317 THR B CA 1
ATOM 5678 C C . THR B 1 317 ? -7.938 21.25 10.516 1 98.5 317 THR B C 1
ATOM 5680 O O . THR B 1 317 ? -9.117 20.969 10.289 1 98.5 317 THR B O 1
ATOM 5683 N N . ASP B 1 318 ? -6.992 21.375 9.594 1 97.88 318 ASP B N 1
ATOM 5684 C CA . ASP B 1 318 ? -7.43 21.438 8.195 1 97.88 318 ASP B CA 1
ATOM 5685 C C . ASP B 1 318 ? -8.484 22.516 8 1 97.88 318 ASP B C 1
ATOM 5687 O O . ASP B 1 318 ? -9.477 22.312 7.301 1 97.88 318 ASP B O 1
ATOM 5691 N N . HIS B 1 319 ? -8.305 23.688 8.711 1 98.31 319 HIS B N 1
ATOM 5692 C CA . HIS B 1 319 ? -9.18 24.859 8.547 1 98.31 319 HIS B CA 1
ATOM 5693 C C . HIS B 1 319 ? -9.375 25.188 7.074 1 98.31 319 HIS B C 1
ATOM 5695 O O . HIS B 1 319 ? -8.445 25.656 6.41 1 98.31 319 HIS B O 1
ATOM 5701 N N . ALA B 1 320 ? -10.648 24.984 6.594 1 96.25 320 ALA B N 1
ATOM 5702 C CA . ALA B 1 320 ? -10.945 25.125 5.172 1 96.25 320 ALA B CA 1
ATOM 5703 C C . ALA B 1 320 ? -12.195 25.984 4.961 1 96.25 320 ALA B C 1
ATOM 5705 O O . ALA B 1 320 ? -13.289 25.453 4.746 1 96.25 320 ALA B O 1
ATOM 5706 N N . PRO B 1 321 ? -11.992 27.25 4.898 1 96.62 321 PRO B N 1
ATOM 5707 C CA . PRO B 1 321 ? -13.109 28.188 4.75 1 96.62 321 PRO B CA 1
ATOM 5708 C C . PRO B 1 321 ? -13.719 28.156 3.346 1 96.62 321 PRO B C 1
ATOM 5710 O O . PRO B 1 321 ? -12.984 28.078 2.355 1 96.62 321 PRO B O 1
ATOM 5713 N N . HIS B 1 322 ? -14.977 28.172 3.312 1 93.38 322 HIS B N 1
ATOM 5714 C CA . HIS B 1 322 ? -15.766 28.312 2.092 1 93.38 322 HIS B CA 1
ATOM 5715 C C . HIS B 1 322 ? -16.875 29.344 2.264 1 93.38 322 HIS B C 1
ATOM 5717 O O . HIS B 1 322 ? -17.266 29.641 3.389 1 93.38 322 HIS B O 1
ATOM 5723 N N . SER B 1 323 ? -17.312 29.875 1.18 1 88.88 323 SER B N 1
ATOM 5724 C CA . SER B 1 323 ? -18.453 30.766 1.232 1 88.88 323 SER B CA 1
ATOM 5725 C C . SER B 1 323 ? -19.75 29.984 1.447 1 88.88 323 SER B C 1
ATOM 5727 O O . SER B 1 323 ? -19.812 28.781 1.18 1 88.88 323 SER B O 1
ATOM 5729 N N . SER B 1 324 ? -20.719 30.766 1.932 1 85.5 324 SER B N 1
ATOM 5730 C CA . SER B 1 324 ? -22.016 30.125 2.158 1 85.5 324 SER B CA 1
ATOM 5731 C C . SER B 1 324 ? -22.609 29.578 0.861 1 85.5 324 SER B C 1
ATOM 5733 O O . SER B 1 324 ? -23.25 28.531 0.859 1 85.5 324 SER B O 1
ATOM 5735 N N . ILE B 1 325 ? -22.266 30.172 -0.21 1 84.31 325 ILE B N 1
ATOM 5736 C CA . ILE B 1 325 ? -22.812 29.781 -1.505 1 84.31 325 ILE B CA 1
ATOM 5737 C C . ILE B 1 325 ? -22.219 28.422 -1.925 1 84.31 325 ILE B C 1
ATOM 5739 O O . ILE B 1 325 ? -22.906 27.609 -2.537 1 84.31 325 ILE B O 1
ATOM 5743 N N . GLU B 1 326 ? -21.016 28.234 -1.57 1 84.88 326 GLU B N 1
ATOM 5744 C CA . GLU B 1 326 ? -20.328 27.016 -1.962 1 84.88 326 GLU B CA 1
ATOM 5745 C C . GLU B 1 326 ? -20.719 25.844 -1.06 1 84.88 326 GLU B C 1
ATOM 5747 O O . GLU B 1 326 ? -20.562 24.688 -1.441 1 84.88 326 GLU B O 1
ATOM 5752 N N . LYS B 1 327 ? -21.219 26.141 0.082 1 84.19 327 LYS B N 1
ATOM 5753 C CA . LYS B 1 327 ? -21.594 25.094 1.032 1 84.19 327 LYS B CA 1
ATOM 5754 C C . LYS B 1 327 ? -23.094 24.891 1.082 1 84.19 327 LYS B C 1
ATOM 5756 O O . LYS B 1 327 ? -23.578 23.781 1.334 1 84.19 327 LYS B O 1
ATOM 5761 N N . ASP B 1 328 ? -23.828 25.953 0.808 1 84.38 328 ASP B N 1
ATOM 5762 C CA . ASP B 1 328 ? -25.281 25.906 0.838 1 84.38 328 ASP B CA 1
ATOM 5763 C C . ASP B 1 328 ? -25.859 25.578 -0.539 1 84.38 328 ASP B C 1
ATOM 5765 O O . ASP B 1 328 ? -26.562 26.391 -1.137 1 84.38 328 ASP B O 1
ATOM 5769 N N . THR B 1 329 ? -25.547 24.453 -1.054 1 86.75 329 THR B N 1
ATOM 5770 C CA . THR B 1 329 ? -26.016 23.906 -2.322 1 86.75 329 THR B CA 1
ATOM 5771 C C . THR B 1 329 ? -26.297 22.422 -2.203 1 86.75 329 THR B C 1
ATOM 5773 O O . THR B 1 329 ? -26.234 21.859 -1.109 1 86.75 329 THR B O 1
ATOM 5776 N N . GLU B 1 330 ? -26.781 21.859 -3.26 1 85.44 330 GLU B N 1
ATOM 5777 C CA . GLU B 1 330 ? -27.016 20.406 -3.234 1 85.44 330 GLU B CA 1
ATOM 5778 C C . GLU B 1 330 ? -25.75 19.656 -2.82 1 85.44 330 GLU B C 1
ATOM 5780 O O . GLU B 1 330 ? -24.641 20.047 -3.168 1 85.44 330 GLU B O 1
ATOM 5785 N N . PHE B 1 331 ? -26.016 18.672 -2.029 1 87.81 331 PHE B N 1
ATOM 5786 C CA . PHE B 1 331 ? -24.922 17.922 -1.4 1 87.81 331 PHE B CA 1
ATOM 5787 C C . PHE B 1 331 ? -23.875 17.531 -2.426 1 87.81 331 PHE B C 1
ATOM 5789 O O . PHE B 1 331 ? -22.672 17.609 -2.145 1 87.81 331 PHE B O 1
ATOM 5796 N N . GLU B 1 332 ? -24.234 17.188 -3.605 1 86.44 332 GLU B N 1
ATOM 5797 C CA . GLU B 1 332 ? -23.344 16.75 -4.672 1 86.44 332 GLU B CA 1
ATOM 5798 C C . GLU B 1 332 ? -22.406 17.875 -5.102 1 86.44 332 GLU B C 1
ATOM 5800 O O . GLU B 1 332 ? -21.266 17.625 -5.5 1 86.44 332 GLU B O 1
ATOM 5805 N N . TYR B 1 333 ? -22.797 19.078 -4.906 1 85.88 333 TYR B N 1
ATOM 5806 C CA . TYR B 1 333 ? -22.047 20.203 -5.449 1 85.88 333 TYR B CA 1
ATOM 5807 C C . TYR B 1 333 ? -21.359 20.984 -4.34 1 85.88 333 TYR B C 1
ATOM 5809 O O . TYR B 1 333 ? -20.531 21.875 -4.609 1 85.88 333 TYR B O 1
ATOM 5817 N N . ALA B 1 334 ? -21.734 20.641 -3.176 1 88.38 334 ALA B N 1
ATOM 5818 C CA . ALA B 1 334 ? -21.156 21.375 -2.051 1 88.38 334 ALA B CA 1
ATOM 5819 C C . ALA B 1 334 ? -19.656 21.109 -1.919 1 88.38 334 ALA B C 1
ATOM 5821 O O . ALA B 1 334 ? -19.203 19.969 -2.119 1 88.38 334 ALA B O 1
ATOM 5822 N N . ALA B 1 335 ? -18.938 22.141 -1.56 1 88.94 335 ALA B N 1
ATOM 5823 C CA . ALA B 1 335 ? -17.484 22.031 -1.39 1 88.94 335 ALA B CA 1
ATOM 5824 C C . ALA B 1 335 ? -17.141 21.188 -0.168 1 88.94 335 ALA B C 1
ATOM 5826 O O . ALA B 1 335 ? -17.906 21.141 0.801 1 88.94 335 ALA B O 1
ATOM 5827 N N . ASN B 1 336 ? -16.016 20.562 -0.26 1 91.31 336 ASN B N 1
ATOM 5828 C CA . ASN B 1 336 ? -15.461 19.859 0.889 1 91.31 336 ASN B CA 1
ATOM 5829 C C . ASN B 1 336 ? -14.711 20.812 1.817 1 91.31 336 ASN B C 1
ATOM 5831 O O . ASN B 1 336 ? -13.883 21.594 1.365 1 91.31 336 ASN B O 1
ATOM 5835 N N . GLY B 1 337 ? -15.008 20.766 3.141 1 93.56 337 GLY B N 1
ATOM 5836 C CA . GLY B 1 337 ? -14.203 21.547 4.07 1 93.56 337 GLY B CA 1
ATOM 5837 C C . GLY B 1 337 ? -15.008 22.109 5.23 1 93.56 337 GLY B C 1
ATOM 5838 O O . GLY B 1 337 ? -16.203 22.375 5.098 1 93.56 337 GLY B O 1
ATOM 5839 N N . ILE B 1 338 ? -14.344 22.312 6.301 1 95.38 338 ILE B N 1
ATOM 5840 C CA . ILE B 1 338 ? -14.906 22.953 7.484 1 95.38 338 ILE B CA 1
ATOM 5841 C C . ILE B 1 338 ? -13.836 23.828 8.148 1 95.38 338 ILE B C 1
ATOM 5843 O O . ILE B 1 338 ? -12.641 23.641 7.926 1 95.38 338 ILE B O 1
ATOM 5847 N N . ILE B 1 339 ? -14.312 24.781 8.875 1 97.12 339 ILE B N 1
ATOM 5848 C CA . ILE B 1 339 ? -13.367 25.594 9.641 1 97.12 339 ILE B CA 1
ATOM 5849 C C . ILE B 1 339 ? -13.148 24.953 11.016 1 97.12 339 ILE B C 1
ATOM 5851 O O . ILE B 1 339 ? -14.039 24.266 11.539 1 97.12 339 ILE B O 1
ATOM 5855 N N . GLY B 1 340 ? -11.898 25.125 11.508 1 97.88 340 GLY B N 1
ATOM 5856 C CA . GLY B 1 340 ? -11.617 24.391 12.719 1 97.88 340 GLY B CA 1
ATOM 5857 C C . GLY B 1 340 ? -10.758 25.141 13.711 1 97.88 340 GLY B C 1
ATOM 5858 O O . GLY B 1 340 ? -10.625 24.75 14.867 1 97.88 340 GLY B O 1
ATOM 5859 N N . LEU B 1 341 ? -10.211 26.328 13.398 1 98.69 341 LEU B N 1
ATOM 5860 C CA . LEU B 1 341 ? -9.227 27.031 14.227 1 98.69 341 LEU B CA 1
ATOM 5861 C C . LEU B 1 341 ? -9.828 27.422 15.57 1 98.69 341 LEU B C 1
ATOM 5863 O O . LEU B 1 341 ? -9.156 27.359 16.594 1 98.69 341 LEU B O 1
ATOM 5867 N N . GLU B 1 342 ? -11.078 27.766 15.578 1 98.25 342 GLU B N 1
ATOM 5868 C CA . GLU B 1 342 ? -11.688 28.281 16.797 1 98.25 342 GLU B CA 1
ATOM 5869 C C . GLU B 1 342 ? -12.469 27.203 17.531 1 98.25 342 GLU B C 1
ATOM 5871 O O . GLU B 1 342 ? -12.992 27.453 18.625 1 98.25 342 GLU B O 1
ATOM 5876 N N . SER B 1 343 ? -12.547 26.031 16.953 1 98 343 SER B N 1
ATOM 5877 C CA . SER B 1 343 ? -13.289 24.953 17.594 1 98 343 SER B CA 1
ATOM 5878 C C . SER B 1 343 ? -12.375 23.797 18 1 98 343 SER B C 1
ATOM 5880 O O . SER B 1 343 ? -12.773 22.922 18.75 1 98 343 SER B O 1
ATOM 5882 N N . ALA B 1 344 ? -11.141 23.828 17.641 1 98.62 344 ALA B N 1
ATOM 5883 C CA . ALA B 1 344 ? -10.25 22.672 17.797 1 98.62 344 ALA B CA 1
ATOM 5884 C C . ALA B 1 344 ? -9.898 22.438 19.266 1 98.62 344 ALA B C 1
ATOM 5886 O O . ALA B 1 344 ? -9.906 21.312 19.734 1 98.62 344 ALA B O 1
ATOM 5887 N N . LEU B 1 345 ? -9.57 23.516 20.016 1 98.69 345 LEU B N 1
ATOM 5888 C CA . LEU B 1 345 ? -9.023 23.406 21.359 1 98.69 345 LEU B CA 1
ATOM 5889 C C . LEU B 1 345 ? -9.992 22.656 22.281 1 98.69 345 LEU B C 1
ATOM 5891 O O . LEU B 1 345 ? -9.609 21.703 22.938 1 98.69 345 LEU B O 1
ATOM 5895 N N . PRO B 1 346 ? -11.32 23.031 22.344 1 98.44 346 PRO B N 1
ATOM 5896 C CA . PRO B 1 346 ? -12.242 22.297 23.203 1 98.44 346 PRO B CA 1
ATOM 5897 C C . PRO B 1 346 ? -12.359 20.812 22.812 1 98.44 346 PRO B C 1
ATOM 5899 O O . PRO B 1 346 ? -12.508 19.953 23.688 1 98.44 346 PRO B O 1
ATOM 5902 N N . LEU B 1 347 ? -12.273 20.516 21.547 1 98.62 347 LEU B N 1
ATOM 5903 C CA . LEU B 1 347 ? -12.375 19.125 21.078 1 98.62 347 LEU B CA 1
ATOM 5904 C C . LEU B 1 347 ? -11.141 18.328 21.484 1 98.62 347 LEU B C 1
ATOM 5906 O O . LEU B 1 347 ? -11.258 17.156 21.844 1 98.62 347 LEU B O 1
ATOM 5910 N N . ILE B 1 348 ? -9.977 18.922 21.422 1 98.88 348 ILE B N 1
ATOM 5911 C CA . ILE B 1 348 ? -8.734 18.281 21.844 1 98.88 348 ILE B CA 1
ATOM 5912 C C . ILE B 1 348 ? -8.75 18.031 23.344 1 98.88 348 ILE B C 1
ATOM 5914 O O . ILE B 1 348 ? -8.359 16.953 23.812 1 98.88 348 ILE B O 1
ATOM 5918 N N . LEU B 1 349 ? -9.242 19 24.125 1 98.81 349 LEU B N 1
ATOM 5919 C CA . LEU B 1 349 ? -9.281 18.891 25.578 1 98.81 349 LEU B CA 1
ATOM 5920 C C . LEU B 1 349 ? -10.273 17.812 26 1 98.81 349 LEU B C 1
ATOM 5922 O O . LEU B 1 349 ? -10.148 17.25 27.094 1 98.81 349 LEU B O 1
ATOM 5926 N N . GLU B 1 350 ? -11.273 17.547 25.156 1 98.44 350 GLU B N 1
ATOM 5927 C CA . GLU B 1 350 ? -12.18 16.453 25.438 1 98.44 350 GLU B CA 1
ATOM 5928 C C . GLU B 1 350 ? -11.438 15.117 25.484 1 98.44 350 GLU B C 1
ATOM 5930 O O . GLU B 1 350 ? -11.789 14.227 26.266 1 98.44 350 GLU B O 1
ATOM 5935 N N . LEU B 1 351 ? -10.43 14.922 24.625 1 98.69 351 LEU B N 1
ATOM 5936 C CA . LEU B 1 351 ? -9.609 13.711 24.641 1 98.69 351 LEU B CA 1
ATOM 5937 C C . LEU B 1 351 ? -8.898 13.547 25.969 1 98.69 351 LEU B C 1
ATOM 5939 O O . LEU B 1 351 ? -8.641 12.43 26.406 1 98.69 351 LEU B O 1
ATOM 5943 N N . VAL B 1 352 ? -8.539 14.688 26.609 1 98.69 352 VAL B N 1
ATOM 5944 C CA . VAL B 1 352 ? -7.922 14.656 27.938 1 98.69 352 VAL B CA 1
ATOM 5945 C C . VAL B 1 352 ? -8.953 14.227 28.984 1 98.69 352 VAL B C 1
ATOM 5947 O O . VAL B 1 352 ? -8.672 13.367 29.812 1 98.69 352 VAL B O 1
ATOM 5950 N N . ARG B 1 353 ? -10.133 14.797 28.891 1 98.12 353 ARG B N 1
ATOM 5951 C CA . ARG B 1 353 ? -11.188 14.5 29.859 1 98.12 353 ARG B CA 1
ATOM 5952 C C . ARG B 1 353 ? -11.602 13.039 29.781 1 98.12 353 ARG B C 1
ATOM 5954 O O . ARG B 1 353 ? -11.93 12.422 30.797 1 98.12 353 ARG B O 1
ATOM 5961 N N . GLU B 1 354 ? -11.523 12.484 28.594 1 97.31 354 GLU B N 1
ATOM 5962 C CA . GLU B 1 354 ? -11.906 11.078 28.422 1 97.31 354 GLU B CA 1
ATOM 5963 C C . GLU B 1 354 ? -10.711 10.156 28.641 1 97.31 354 GLU B C 1
ATOM 5965 O O . GLU B 1 354 ? -10.828 8.938 28.484 1 97.31 354 GLU B O 1
ATOM 5970 N N . LYS B 1 355 ? -9.562 10.703 28.938 1 98.25 355 LYS B N 1
ATOM 5971 C CA . LYS B 1 355 ? -8.359 9.984 29.344 1 98.25 355 LYS B CA 1
ATOM 5972 C C . LYS B 1 355 ? -7.711 9.289 28.141 1 98.25 355 LYS B C 1
ATOM 5974 O O . LYS B 1 355 ? -7 8.297 28.312 1 98.25 355 LYS B O 1
ATOM 5979 N N . THR B 1 356 ? -8.047 9.766 26.969 1 98.56 356 THR B N 1
ATOM 5980 C CA . THR B 1 356 ? -7.352 9.305 25.766 1 98.56 356 THR B CA 1
ATOM 5981 C C . THR B 1 356 ? -5.934 9.867 25.703 1 98.56 356 THR B C 1
ATOM 5983 O O . THR B 1 356 ? -4.996 9.164 25.328 1 98.56 356 THR B O 1
ATOM 5986 N N . LEU B 1 357 ? -5.809 11.117 26.109 1 98.81 357 LEU B N 1
ATOM 5987 C CA . LEU B 1 357 ? -4.52 11.797 26.156 1 98.81 357 LEU B CA 1
ATOM 5988 C C . LEU B 1 357 ? -4.27 12.391 27.547 1 98.81 357 LEU B C 1
ATOM 5990 O O . LEU B 1 357 ? -5.211 12.812 28.219 1 98.81 357 LEU B O 1
ATOM 5994 N N . THR B 1 358 ? -3.021 12.422 27.922 1 98.75 358 THR B N 1
ATOM 5995 C CA . THR B 1 358 ? -2.639 13.281 29.047 1 98.75 358 THR B CA 1
ATOM 5996 C C . THR B 1 358 ? -2.598 14.742 28.625 1 98.75 358 THR B C 1
ATOM 5998 O O . THR B 1 358 ? -2.525 15.047 27.422 1 98.75 358 THR B O 1
ATOM 6001 N N . PRO B 1 359 ? -2.693 15.633 29.562 1 98.75 359 PRO B N 1
ATOM 6002 C CA . PRO B 1 359 ? -2.564 17.047 29.203 1 98.75 359 PRO B CA 1
ATOM 6003 C C . PRO B 1 359 ? -1.285 17.359 28.422 1 98.75 359 PRO B C 1
ATOM 6005 O O . PRO B 1 359 ? -1.321 18.078 27.438 1 98.75 359 PRO B O 1
ATOM 6008 N N . SER B 1 360 ? -0.212 16.766 28.828 1 98.81 360 SER B N 1
ATOM 6009 C CA . SER B 1 360 ? 1.066 16.969 28.156 1 98.81 360 SER B CA 1
ATOM 6010 C C . SER B 1 360 ? 1.026 16.453 26.719 1 98.81 360 SER B C 1
ATOM 6012 O O . SER B 1 360 ? 1.541 17.094 25.812 1 98.81 360 SER B O 1
ATOM 6014 N N . GLN B 1 361 ? 0.409 15.273 26.547 1 98.81 361 GLN B N 1
ATOM 6015 C CA . GLN B 1 361 ? 0.284 14.727 25.203 1 98.81 361 GLN B CA 1
ATOM 6016 C C . GLN B 1 361 ? -0.566 15.625 24.312 1 98.81 361 GLN B C 1
ATOM 6018 O O . GLN B 1 361 ? -0.238 15.844 23.141 1 98.81 361 GLN B O 1
ATOM 6023 N N . ALA B 1 362 ? -1.626 16.109 24.906 1 98.88 362 ALA B 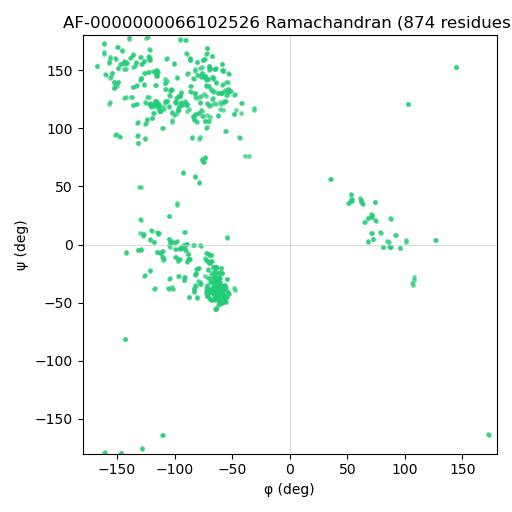N 1
ATOM 6024 C CA . ALA B 1 362 ? -2.518 16.984 24.141 1 98.88 362 ALA B CA 1
ATOM 6025 C C . ALA B 1 362 ? -1.793 18.25 23.688 1 98.88 362 ALA B C 1
ATOM 6027 O O . ALA B 1 362 ? -1.896 18.641 22.516 1 98.88 362 ALA B O 1
ATOM 6028 N N . VAL B 1 363 ? -1.04 18.844 24.547 1 98.94 363 VAL B N 1
ATOM 6029 C CA . VAL B 1 363 ? -0.309 20.062 24.219 1 98.94 363 VAL B CA 1
ATOM 6030 C C . VAL B 1 363 ? 0.779 19.766 23.203 1 98.94 363 VAL B C 1
ATOM 6032 O O . VAL B 1 363 ? 0.994 20.547 22.266 1 98.94 363 VAL B O 1
ATOM 6035 N N . ALA B 1 364 ? 1.439 18.641 23.312 1 98.94 364 ALA B N 1
ATOM 6036 C CA . ALA B 1 364 ? 2.502 18.266 22.375 1 98.94 364 ALA B CA 1
ATOM 6037 C C . ALA B 1 364 ? 1.971 18.156 20.953 1 98.94 364 ALA B C 1
ATOM 6039 O O . ALA B 1 364 ? 2.648 18.547 20 1 98.94 364 ALA B O 1
ATOM 6040 N N . LYS B 1 365 ? 0.8 17.656 20.797 1 98.94 365 LYS B N 1
ATOM 6041 C CA . LYS B 1 365 ? 0.218 17.359 19.5 1 98.94 365 LYS B CA 1
ATOM 6042 C C . LYS B 1 365 ? -0.108 18.656 18.734 1 98.94 365 LYS B C 1
ATOM 6044 O O . LYS B 1 365 ? -0.3 18.641 17.516 1 98.94 365 LYS B O 1
ATOM 6049 N N . VAL B 1 366 ? -0.105 19.812 19.484 1 98.94 366 VAL B N 1
ATOM 6050 C CA . VAL B 1 366 ? -0.44 21.078 18.844 1 98.94 366 VAL B CA 1
ATOM 6051 C C . VAL B 1 366 ? 0.624 22.125 19.172 1 98.94 366 VAL B C 1
ATOM 6053 O O . VAL B 1 366 ? 0.353 23.328 19.125 1 98.94 366 VAL B O 1
ATOM 6056 N N . SER B 1 367 ? 1.811 21.75 19.547 1 98.81 367 SER B N 1
ATOM 6057 C CA . SER B 1 367 ? 2.875 22.703 19.844 1 98.81 367 SER B CA 1
ATOM 6058 C C . SER B 1 367 ? 4.23 22.188 19.375 1 98.81 367 SER B C 1
ATOM 6060 O O . SER B 1 367 ? 4.574 22.297 18.203 1 98.81 367 SER B O 1
ATOM 6062 N N . CYS B 1 368 ? 4.871 21.312 20.172 1 98.81 368 CYS B N 1
ATOM 6063 C CA . CYS B 1 368 ? 6.242 20.938 19.844 1 98.81 368 CYS B CA 1
ATOM 6064 C C . CYS B 1 368 ? 6.27 19.891 18.734 1 98.81 368 CYS B C 1
ATOM 6066 O O . CYS B 1 368 ? 7.207 19.859 17.938 1 98.81 368 CYS B O 1
ATOM 6068 N N . ASN B 1 369 ? 5.273 19.016 18.625 1 98.88 369 ASN B N 1
ATOM 6069 C CA . ASN B 1 369 ? 5.277 17.984 17.578 1 98.88 369 ASN B CA 1
ATOM 6070 C C . ASN B 1 369 ? 5.191 18.609 16.188 1 98.88 369 ASN B C 1
ATOM 6072 O O . ASN B 1 369 ? 6.035 18.344 15.328 1 98.88 369 ASN B O 1
ATOM 6076 N N . PRO B 1 370 ? 4.148 19.453 15.93 1 98.94 370 PRO B N 1
ATOM 6077 C CA . PRO B 1 370 ? 4.141 20.094 14.617 1 98.94 370 PRO B CA 1
ATOM 6078 C C . PRO B 1 370 ? 5.398 20.906 14.352 1 98.94 370 PRO B C 1
ATOM 6080 O O . PRO B 1 370 ? 5.887 20.953 13.219 1 98.94 370 PRO B O 1
ATOM 6083 N N . ALA B 1 371 ? 5.93 21.594 15.359 1 98.75 371 ALA B N 1
ATOM 6084 C CA . ALA B 1 371 ? 7.168 22.344 15.195 1 98.75 371 ALA B CA 1
ATOM 6085 C C . ALA B 1 371 ? 8.312 21.438 14.75 1 98.75 371 ALA B C 1
ATOM 6087 O O . ALA B 1 371 ? 9.055 21.766 13.82 1 98.75 371 ALA B O 1
ATOM 6088 N N . ARG B 1 372 ? 8.43 20.328 15.391 1 98.69 372 ARG B N 1
ATOM 6089 C CA . ARG B 1 372 ? 9.469 19.359 15.07 1 98.69 372 ARG B CA 1
ATOM 6090 C C . ARG B 1 372 ? 9.297 18.812 13.664 1 98.69 372 ARG B C 1
ATOM 6092 O O . ARG B 1 372 ? 10.266 18.672 12.914 1 98.69 372 ARG B O 1
ATOM 6099 N N . ILE B 1 373 ? 8.086 18.484 13.297 1 98.81 373 ILE B N 1
ATOM 6100 C CA . ILE B 1 373 ? 7.789 17.922 11.977 1 98.81 373 ILE B CA 1
ATOM 6101 C C . ILE B 1 373 ? 8.188 18.922 10.891 1 98.81 373 ILE B C 1
ATOM 6103 O O . ILE B 1 373 ? 8.773 18.531 9.875 1 98.81 373 ILE B O 1
ATOM 6107 N N . LEU B 1 374 ? 7.973 20.219 11.172 1 98.75 374 LEU B N 1
ATOM 6108 C CA . LEU B 1 374 ? 8.25 21.266 10.195 1 98.75 374 LEU B CA 1
ATOM 6109 C C . LEU B 1 374 ? 9.695 21.734 10.305 1 98.75 374 LEU B C 1
ATOM 6111 O O . LEU B 1 374 ? 10.141 22.578 9.516 1 98.75 374 LEU B O 1
ATOM 6115 N N . GLY B 1 375 ? 10.406 21.297 11.289 1 97.75 375 GLY B N 1
ATOM 6116 C CA . GLY B 1 375 ? 11.797 21.656 11.484 1 97.75 375 GLY B CA 1
ATOM 6117 C C . GLY B 1 375 ? 11.984 23.078 11.984 1 97.75 375 GLY B C 1
ATOM 6118 O O . GLY B 1 375 ? 12.914 23.781 11.57 1 97.75 375 GLY B O 1
ATOM 6119 N N . LEU B 1 376 ? 11.109 23.516 12.82 1 97.69 376 LEU B N 1
ATOM 6120 C CA . LEU B 1 376 ? 11.125 24.906 13.281 1 97.69 376 LEU B CA 1
ATOM 6121 C C . LEU B 1 376 ? 11.406 24.969 14.781 1 97.69 376 LEU B C 1
ATOM 6123 O O . LEU B 1 376 ? 10.984 24.094 15.539 1 97.69 376 LEU B O 1
ATOM 6127 N N . PRO B 1 377 ? 12.102 25.953 15.203 1 96.19 377 PRO B N 1
ATOM 6128 C CA . PRO B 1 377 ? 12.367 26.141 16.625 1 96.19 377 PRO B CA 1
ATOM 6129 C C . PRO B 1 377 ? 11.211 26.828 17.359 1 96.19 377 PRO B C 1
ATOM 6131 O O . PRO B 1 377 ? 11.398 27.891 17.953 1 96.19 377 PRO B O 1
ATOM 6134 N N . LEU B 1 378 ? 10.062 26.25 17.328 1 97.19 378 LEU B N 1
ATOM 6135 C CA . LEU B 1 378 ? 8.828 26.734 17.938 1 97.19 378 LEU B CA 1
ATOM 6136 C C . LEU B 1 378 ? 8.242 25.688 18.875 1 97.19 378 LEU B C 1
ATOM 6138 O O . LEU B 1 378 ? 8.844 24.641 19.094 1 97.19 378 LEU B O 1
ATOM 6142 N N . GLY B 1 379 ? 7.211 25.953 19.516 1 97.5 379 GLY B N 1
ATOM 6143 C CA . GLY B 1 379 ? 6.402 24.984 20.234 1 97.5 379 GLY B CA 1
ATOM 6144 C C . GLY B 1 379 ? 6.867 24.766 21.672 1 97.5 379 GLY B C 1
ATOM 6145 O O . GLY B 1 379 ? 6.605 23.703 22.25 1 97.5 379 GLY B O 1
ATOM 6146 N N . THR B 1 380 ? 7.586 25.75 22.172 1 98.19 380 THR B N 1
ATOM 6147 C CA . THR B 1 380 ? 8.078 25.672 23.547 1 98.19 380 THR B CA 1
ATOM 6148 C C . THR B 1 380 ? 8.125 27.062 24.188 1 98.19 380 THR B C 1
ATOM 6150 O O . THR B 1 380 ? 8.102 28.078 23.484 1 98.19 380 THR B O 1
ATOM 6153 N N . LEU B 1 381 ? 8.047 27.094 25.531 1 98 381 LEU B N 1
ATOM 6154 C CA . LEU B 1 381 ? 8.188 28.344 26.281 1 98 381 LEU B CA 1
ATOM 6155 C C . LEU B 1 381 ? 9.664 28.656 26.516 1 98 381 LEU B C 1
ATOM 6157 O O . LEU B 1 381 ? 10.328 27.969 27.297 1 98 381 LEU B O 1
ATOM 6161 N N . LEU B 1 382 ? 10.039 29.672 25.828 1 93.56 382 LEU B N 1
ATOM 6162 C CA . LEU B 1 382 ? 11.445 30.047 25.969 1 93.56 382 LEU B CA 1
ATOM 6163 C C . LEU B 1 382 ? 11.602 31.281 26.828 1 93.56 382 LEU B C 1
ATOM 6165 O O . LEU B 1 382 ? 11.039 32.344 26.5 1 93.56 382 LEU B O 1
ATOM 6169 N N . LEU B 1 383 ? 12.445 31.203 27.812 1 95.94 383 LEU B N 1
ATOM 6170 C CA . LEU B 1 383 ? 12.727 32.344 28.672 1 95.94 383 LEU B CA 1
ATOM 6171 C C . LEU B 1 383 ? 13.594 33.375 27.953 1 95.94 383 LEU B C 1
ATOM 6173 O O . LEU B 1 383 ? 14.422 33.031 27.125 1 95.94 383 LEU B O 1
ATOM 6177 N N . ASN B 1 384 ? 13.328 34.594 28.266 1 96.75 384 ASN B N 1
ATOM 6178 C CA . ASN B 1 384 ? 14.086 35.75 27.75 1 96.75 384 ASN B CA 1
ATOM 6179 C C . ASN B 1 384 ? 13.867 35.938 26.25 1 96.75 384 ASN B C 1
ATOM 6181 O O . ASN B 1 384 ? 14.758 36.406 25.547 1 96.75 384 ASN B O 1
ATOM 6185 N N . GLN B 1 385 ? 12.797 35.438 25.797 1 96.31 385 GLN B N 1
ATOM 6186 C CA . GLN B 1 385 ? 12.336 35.656 24.422 1 96.31 385 GLN B CA 1
ATOM 6187 C C . GLN B 1 385 ? 10.938 36.281 24.422 1 96.31 385 GLN B C 1
ATOM 6189 O O . GLN B 1 385 ? 10.25 36.312 25.438 1 96.31 385 GLN B O 1
ATOM 6194 N N . ARG B 1 386 ? 10.602 36.906 23.312 1 96.38 386 ARG B N 1
ATOM 6195 C CA . ARG B 1 386 ? 9.242 37.438 23.188 1 96.38 386 ARG B CA 1
ATOM 6196 C C . ARG B 1 386 ? 8.203 36.344 23.422 1 96.38 386 ARG B C 1
ATOM 6198 O O . ARG B 1 386 ? 8.328 35.25 22.906 1 96.38 386 ARG B O 1
ATOM 6205 N N . ALA B 1 387 ? 7.262 36.625 24.219 1 96.38 387 ALA B N 1
ATOM 6206 C CA . ALA B 1 387 ? 6.277 35.656 24.656 1 96.38 387 ALA B CA 1
ATOM 6207 C C . ALA B 1 387 ? 5.438 35.156 23.484 1 96.38 387 ALA B C 1
ATOM 6209 O O . ALA B 1 387 ? 4.887 35.969 22.719 1 96.38 387 ALA B O 1
ATOM 6210 N N . CYS B 1 388 ? 5.449 33.906 23.25 1 97.75 388 CYS B N 1
ATOM 6211 C CA . CYS B 1 388 ? 4.543 33.188 22.375 1 97.75 388 CYS B CA 1
ATOM 6212 C C . CYS B 1 388 ? 3.881 32.031 23.125 1 97.75 388 CYS B C 1
ATOM 6214 O O . CYS B 1 388 ? 4.398 30.906 23.125 1 97.75 388 CYS B O 1
ATOM 6216 N N . MET B 1 389 ? 2.736 32.344 23.688 1 98.25 389 MET B N 1
ATOM 6217 C CA . MET B 1 389 ? 2.104 31.391 24.594 1 98.25 389 MET B CA 1
ATOM 6218 C C . MET B 1 389 ? 0.588 31.562 24.594 1 98.25 389 MET B C 1
ATOM 6220 O O . MET B 1 389 ? 0.072 32.562 24.094 1 98.25 389 MET B O 1
ATOM 6224 N N . THR B 1 390 ? -0.074 30.562 25.031 1 98.81 390 THR B N 1
ATOM 6225 C CA . THR B 1 390 ? -1.529 30.578 25.125 1 98.81 390 THR B CA 1
ATOM 6226 C C . THR B 1 390 ? -1.971 30.344 26.578 1 98.81 390 THR B C 1
ATOM 6228 O O . THR B 1 390 ? -1.543 29.391 27.219 1 98.81 390 THR B O 1
ATOM 6231 N N . TYR B 1 391 ? -2.672 31.328 27.172 1 98.62 391 TYR B N 1
ATOM 6232 C CA . TYR B 1 391 ? -3.381 31.219 28.453 1 98.62 391 TYR B CA 1
ATOM 6233 C C . TYR B 1 391 ? -4.801 30.703 28.234 1 98.62 391 TYR B C 1
ATOM 6235 O O . TYR B 1 391 ? -5.586 31.312 27.516 1 98.62 391 TYR B O 1
ATOM 6243 N N . LEU B 1 392 ? -5.121 29.453 28.812 1 98.69 392 LEU B N 1
ATOM 6244 C CA . LEU B 1 392 ? -6.422 28.859 28.516 1 98.69 392 LEU B CA 1
ATOM 6245 C C . LEU B 1 392 ? -7.066 28.297 29.781 1 98.69 392 LEU B C 1
ATOM 6247 O O . LEU B 1 392 ? -6.383 28.094 30.797 1 98.69 392 LEU B O 1
ATOM 6251 N N . ASP B 1 393 ? -8.383 28.25 29.797 1 98.62 393 ASP B N 1
ATOM 6252 C CA . ASP B 1 393 ? -9.195 27.578 30.812 1 98.62 393 ASP B CA 1
ATOM 6253 C C . ASP B 1 393 ? -9.719 26.25 30.281 1 98.62 393 ASP B C 1
ATOM 6255 O O . ASP B 1 393 ? -10.641 26.219 29.469 1 98.62 393 ASP B O 1
ATOM 6259 N N . PRO B 1 394 ? -9.156 25.172 30.781 1 98.44 394 PRO B N 1
ATOM 6260 C CA . PRO B 1 394 ? -9.547 23.875 30.219 1 98.44 394 PRO B CA 1
ATOM 6261 C C . PRO B 1 394 ? -10.977 23.484 30.594 1 98.44 394 PRO B C 1
ATOM 6263 O O . PRO B 1 394 ? -11.539 22.562 30 1 98.44 394 PRO B O 1
ATOM 6266 N N . GLU B 1 395 ? -11.633 24.25 31.5 1 97.81 395 GLU B N 1
ATOM 6267 C CA . GLU B 1 395 ? -12.945 23.844 31.984 1 97.81 395 GLU B CA 1
ATOM 6268 C C . GLU B 1 395 ? -14 24.906 31.703 1 97.81 395 GLU B C 1
ATOM 6270 O O . GLU B 1 395 ? -15.164 24.75 32.094 1 97.81 395 GLU B O 1
ATOM 6275 N N . PHE B 1 396 ? -13.625 25.938 31.016 1 97.5 396 PHE B N 1
ATOM 6276 C CA . PHE B 1 396 ? -14.609 26.969 30.688 1 97.5 396 PHE B CA 1
ATOM 6277 C C . PHE B 1 396 ? -15.742 26.391 29.859 1 97.5 396 PHE B C 1
ATOM 6279 O O . PHE B 1 396 ? -15.523 25.922 28.734 1 97.5 396 PHE B O 1
ATOM 6286 N N . TYR B 1 397 ? -16.938 26.406 30.375 1 97.81 397 TYR B N 1
ATOM 6287 C CA . TYR B 1 397 ? -18.094 25.875 29.672 1 97.81 397 TYR B CA 1
ATOM 6288 C C . TYR B 1 397 ? -18.719 26.922 28.766 1 97.81 397 TYR B C 1
ATOM 6290 O O . TYR B 1 397 ? -18.906 28.078 29.172 1 97.81 397 TYR B O 1
ATOM 6298 N N . PHE B 1 398 ? -19.016 26.609 27.547 1 96.88 398 PHE B N 1
ATOM 6299 C CA . PHE B 1 398 ? -19.703 27.5 26.625 1 96.88 398 PHE B CA 1
ATOM 6300 C C . PHE B 1 398 ? -20.312 26.719 25.469 1 96.88 398 PHE B C 1
ATOM 6302 O O . PHE B 1 398 ? -20.031 25.531 25.297 1 96.88 398 PHE B O 1
ATOM 6309 N N . VAL B 1 399 ? -21.172 27.344 24.75 1 97.75 399 VAL B N 1
ATOM 6310 C CA . VAL B 1 399 ? -21.75 26.781 23.547 1 97.75 399 VAL B CA 1
ATOM 6311 C C . VAL B 1 399 ? -21.047 27.344 22.312 1 97.75 399 VAL B C 1
ATOM 6313 O O . VAL B 1 399 ? -20.938 28.562 22.156 1 97.75 399 VAL B O 1
ATOM 6316 N N . LEU B 1 400 ? -20.516 26.484 21.516 1 96.94 400 LEU B N 1
ATOM 6317 C CA . LEU B 1 400 ? -19.828 26.922 20.312 1 96.94 400 LEU B CA 1
ATOM 6318 C C . LEU B 1 400 ? -20.766 27.703 19.391 1 96.94 400 LEU B C 1
ATOM 6320 O O . LEU B 1 400 ? -21.828 27.188 19.031 1 96.94 400 LEU B O 1
ATOM 6324 N N . ASP B 1 401 ? -20.438 28.906 19.094 1 96.62 401 ASP B N 1
ATOM 6325 C CA . ASP B 1 401 ? -21.219 29.766 18.219 1 96.62 401 ASP B CA 1
ATOM 6326 C C . ASP B 1 401 ? -20.359 30.297 17.062 1 96.62 401 ASP B C 1
ATOM 6328 O O . ASP B 1 401 ? -19.625 31.266 17.234 1 96.62 401 ASP B O 1
ATOM 6332 N N . CYS B 1 402 ? -20.578 29.719 15.883 1 93.69 402 CYS B N 1
ATOM 6333 C CA . CYS B 1 402 ? -19.703 30.047 14.75 1 93.69 402 CYS B CA 1
ATOM 6334 C C . CYS B 1 402 ? -20.016 31.438 14.219 1 93.69 402 CYS B C 1
ATOM 6336 O O . CYS B 1 402 ? -19.203 32.031 13.492 1 93.69 402 CYS B O 1
ATOM 6338 N N . THR B 1 403 ? -21.109 32.031 14.633 1 94.62 403 THR B N 1
ATOM 6339 C CA . THR B 1 403 ? -21.438 33.375 14.211 1 94.62 403 THR B CA 1
ATOM 6340 C C . THR B 1 403 ? -20.531 34.406 14.891 1 94.62 403 THR B C 1
ATOM 6342 O O . THR B 1 403 ? -20.422 35.562 14.445 1 94.62 403 THR B O 1
ATOM 6345 N N . THR B 1 404 ? -19.828 33.969 15.898 1 95.25 404 THR B N 1
ATOM 6346 C CA . THR B 1 404 ? -18.953 34.875 16.641 1 95.25 404 THR B CA 1
ATOM 6347 C C . THR B 1 404 ? -17.484 34.656 16.266 1 95.25 404 THR B C 1
ATOM 6349 O O . THR B 1 404 ? -16.594 35.312 16.797 1 95.25 404 THR B O 1
ATOM 6352 N N . PHE B 1 405 ? -17.297 33.688 15.406 1 96.62 405 PHE B N 1
ATOM 6353 C CA . PHE B 1 405 ? -15.93 33.344 15.023 1 96.62 405 PHE B CA 1
ATOM 6354 C C . PHE B 1 405 ? -15.281 34.531 14.289 1 96.62 405 PHE B C 1
ATOM 6356 O O . PHE B 1 405 ? -15.977 35.344 13.711 1 96.62 405 PHE B O 1
ATOM 6363 N N . ARG B 1 406 ? -14.016 34.625 14.383 1 97.25 406 ARG B N 1
ATOM 6364 C CA . ARG B 1 406 ? -13.266 35.688 13.719 1 97.25 406 ARG B CA 1
ATOM 6365 C C . ARG B 1 406 ? -13.016 35.344 12.25 1 97.25 406 ARG B C 1
ATOM 6367 O O . ARG B 1 406 ? -12.742 36.219 11.438 1 97.25 406 ARG B O 1
ATOM 6374 N N . SER B 1 407 ? -13.094 34.062 11.898 1 96.94 407 SER B N 1
ATOM 6375 C CA . SER B 1 407 ? -13.016 33.625 10.5 1 96.94 407 SER B CA 1
ATOM 6376 C C . SER B 1 407 ? -14.117 34.281 9.672 1 96.94 407 SER B C 1
ATOM 6378 O O . SER B 1 407 ? -15.195 34.594 10.195 1 96.94 407 SER B O 1
ATOM 6380 N N . LYS B 1 408 ? -13.812 34.5 8.414 1 95.38 408 LYS B N 1
ATOM 6381 C CA . LYS B 1 408 ? -14.828 35 7.5 1 95.38 408 LYS B CA 1
ATOM 6382 C C . LYS B 1 408 ? -15.906 33.969 7.23 1 95.38 408 LYS B C 1
ATOM 6384 O O . LYS B 1 408 ? -17.062 34.312 6.996 1 95.38 408 LYS B O 1
ATOM 6389 N N . SER B 1 409 ? -15.5 32.75 7.23 1 94.88 409 SER B N 1
ATOM 6390 C CA . SER B 1 409 ? -16.406 31.625 6.926 1 94.88 409 SER B CA 1
ATOM 6391 C C . SER B 1 409 ? -17.125 31.156 8.18 1 94.88 409 SER B C 1
ATOM 6393 O O . SER B 1 409 ? -16.703 31.438 9.297 1 94.88 409 SER B O 1
ATOM 6395 N N . ARG B 1 410 ? -18.281 30.453 7.977 1 94 410 ARG B N 1
ATOM 6396 C CA . ARG B 1 410 ? -19.109 29.969 9.078 1 94 410 ARG B CA 1
ATOM 6397 C C . ARG B 1 410 ? -19.375 28.484 8.938 1 94 410 ARG B C 1
ATOM 6399 O O . ARG B 1 410 ? -20.234 27.938 9.633 1 94 410 ARG B O 1
ATOM 6406 N N . ASN B 1 411 ? -18.719 27.828 8.023 1 94.5 411 ASN B N 1
ATOM 6407 C CA . ASN B 1 411 ? -18.969 26.422 7.742 1 94.5 411 ASN B CA 1
ATOM 6408 C C . ASN B 1 411 ? -18.375 25.516 8.82 1 94.5 411 ASN B C 1
ATOM 6410 O O . ASN B 1 411 ? -17.438 24.766 8.555 1 94.5 411 ASN B O 1
ATOM 6414 N N . CYS B 1 412 ? -18.922 25.5 10 1 95.12 412 CYS B N 1
ATOM 6415 C CA . CYS B 1 412 ? -18.484 24.734 11.156 1 95.12 412 CYS B CA 1
ATOM 6416 C C . CYS B 1 412 ? -19.578 23.766 11.617 1 95.12 412 CYS B C 1
ATOM 6418 O O . CYS B 1 412 ? -20.656 24.188 12.023 1 95.12 412 CYS B O 1
ATOM 6420 N N . PRO B 1 413 ? -19.297 22.5 11.641 1 95.44 413 PRO B N 1
ATOM 6421 C CA . PRO B 1 413 ? -20.312 21.516 12 1 95.44 413 PRO B CA 1
ATOM 6422 C C . PRO B 1 413 ? -20.562 21.438 13.5 1 95.44 413 PRO B C 1
ATOM 6424 O O . PRO B 1 413 ? -21.469 20.734 13.945 1 95.44 413 PRO B O 1
ATOM 6427 N N . PHE B 1 414 ? -19.891 22.188 14.305 1 96.69 414 PHE B N 1
ATOM 6428 C CA . PHE B 1 414 ? -19.969 22.062 15.758 1 96.69 414 PHE B CA 1
ATOM 6429 C C . PHE B 1 414 ? -20.797 23.203 16.344 1 96.69 414 PHE B C 1
ATOM 6431 O O . PHE B 1 414 ? -20.891 23.328 17.578 1 96.69 414 PHE B O 1
ATOM 6438 N N . HIS B 1 415 ? -21.359 24.016 15.5 1 95.94 415 HIS B N 1
ATOM 6439 C CA . HIS B 1 415 ? -22.203 25.109 15.961 1 95.94 415 HIS B CA 1
ATOM 6440 C C . HIS B 1 415 ? -23.312 24.594 16.891 1 95.94 415 HIS B C 1
ATOM 6442 O O . HIS B 1 415 ? -23.984 23.625 16.562 1 95.94 415 HIS B O 1
ATOM 6448 N N . GLY B 1 416 ? -23.453 25.25 18.031 1 96.81 416 GLY B N 1
ATOM 6449 C CA . GLY B 1 416 ? -24.516 24.906 18.984 1 96.81 416 GLY B CA 1
ATOM 6450 C C . GLY B 1 416 ? -24.109 23.812 19.953 1 96.81 416 GLY B C 1
ATOM 6451 O O . GLY B 1 416 ? -24.859 23.5 20.875 1 96.81 416 GLY B O 1
ATOM 6452 N N . GLN B 1 417 ? -23 23.328 19.812 1 96.25 417 GLN B N 1
ATOM 6453 C CA . GLN B 1 417 ? -22.531 22.234 20.672 1 96.25 417 GLN B CA 1
ATOM 6454 C C . GLN B 1 417 ? -22.016 22.766 22.016 1 96.25 417 GLN B C 1
ATOM 6456 O O . GLN B 1 417 ? -21.172 23.656 22.047 1 96.25 417 GLN B O 1
ATOM 6461 N N . PRO B 1 418 ? -22.531 22.25 23.094 1 97.31 418 PRO B N 1
ATOM 6462 C CA . PRO B 1 418 ? -21.891 22.547 24.375 1 97.31 418 PRO B CA 1
ATOM 6463 C C . PRO B 1 418 ? -20.5 21.953 24.5 1 97.31 418 PRO B C 1
ATOM 6465 O O . PRO B 1 418 ? -20.281 20.781 24.172 1 97.31 418 PRO B O 1
ATOM 6468 N N . THR B 1 419 ? -19.547 22.828 24.938 1 96.38 419 THR B N 1
ATOM 6469 C CA . THR B 1 419 ? -18.156 22.375 25.016 1 96.38 419 THR B CA 1
ATOM 6470 C C . THR B 1 419 ? -17.438 23.016 26.203 1 96.38 419 THR B C 1
ATOM 6472 O O . THR B 1 419 ? -18.016 23.828 26.906 1 96.38 419 THR B O 1
ATOM 6475 N N . ARG B 1 420 ? -16.266 22.469 26.5 1 97.69 420 ARG B N 1
ATOM 6476 C CA . ARG B 1 420 ? -15.414 22.969 27.578 1 97.69 420 ARG B CA 1
ATOM 6477 C C . ARG B 1 420 ? -13.984 23.188 27.078 1 97.69 420 ARG B C 1
ATOM 6479 O O . ARG B 1 420 ? -13.453 22.375 26.328 1 97.69 420 ARG B O 1
ATOM 6486 N N . GLY B 1 421 ? -13.398 24.281 27.594 1 98.06 421 GLY B N 1
ATOM 6487 C CA . GLY B 1 421 ? -12.023 24.609 27.234 1 98.06 421 GLY B CA 1
ATOM 6488 C C . GLY B 1 421 ? -11.93 25.719 26.219 1 98.06 421 GLY B C 1
ATOM 6489 O O . GLY B 1 421 ? -12.469 25.625 25.109 1 98.06 421 GLY B O 1
ATOM 6490 N N . ARG B 1 422 ? -11.266 26.75 26.594 1 97.69 422 ARG B N 1
ATOM 6491 C CA . ARG B 1 422 ? -11.203 27.922 25.719 1 97.69 422 ARG B CA 1
ATOM 6492 C C . ARG B 1 422 ? -9.922 28.719 25.953 1 97.69 422 ARG B C 1
ATOM 6494 O O . ARG B 1 422 ? -9.477 28.844 27.094 1 97.69 422 ARG B O 1
ATOM 6501 N N . ALA B 1 423 ? -9.359 29.172 24.891 1 98.56 423 ALA B N 1
ATOM 6502 C CA . ALA B 1 423 ? -8.266 30.125 25.031 1 98.56 423 ALA B CA 1
ATOM 6503 C C . ALA B 1 423 ? -8.766 31.469 25.578 1 98.56 423 ALA B C 1
ATOM 6505 O O . ALA B 1 423 ? -9.773 32 25.094 1 98.56 423 ALA B O 1
ATOM 6506 N N . LEU B 1 424 ? -8.102 31.953 26.5 1 98.25 424 LEU B N 1
ATOM 6507 C CA . LEU B 1 424 ? -8.484 33.219 27.125 1 98.25 424 LEU B CA 1
ATOM 6508 C C . LEU B 1 424 ? -7.609 34.344 26.609 1 98.25 424 LEU B C 1
ATOM 6510 O O . LEU B 1 424 ? -8.078 35.5 26.469 1 98.25 424 LEU B O 1
ATOM 6514 N N . MET B 1 425 ? -6.359 34.031 26.391 1 97.75 425 MET B N 1
ATOM 6515 C CA . MET B 1 425 ? -5.398 35.031 25.906 1 97.75 425 MET B CA 1
ATOM 6516 C C . MET B 1 425 ? -4.301 34.344 25.094 1 97.75 425 MET B C 1
ATOM 6518 O O . MET B 1 425 ? -3.82 33.281 25.453 1 97.75 425 MET B O 1
ATOM 6522 N N . THR B 1 426 ? -3.947 34.938 23.984 1 98.38 426 THR B N 1
ATOM 6523 C CA . THR B 1 426 ? -2.867 34.469 23.141 1 98.38 426 THR B CA 1
ATOM 6524 C C . THR B 1 426 ? -1.793 35.531 22.953 1 98.38 426 THR B C 1
ATOM 6526 O O . THR B 1 426 ? -2.086 36.656 22.516 1 98.38 426 THR B O 1
ATOM 6529 N N . PHE B 1 427 ? -0.571 35.188 23.359 1 97.12 427 PHE B N 1
ATOM 6530 C CA . PHE B 1 427 ? 0.581 36.062 23.141 1 97.12 427 PHE B CA 1
ATOM 6531 C C . PHE B 1 427 ? 1.315 35.688 21.859 1 97.12 427 PHE B C 1
ATOM 6533 O O . PHE B 1 427 ? 1.614 34.531 21.641 1 97.12 427 PHE B O 1
ATOM 6540 N N . PHE B 1 428 ? 1.573 36.656 21.062 1 97.31 428 PHE B N 1
ATOM 6541 C CA . PHE B 1 428 ? 2.393 36.469 19.875 1 97.31 428 PHE B CA 1
ATOM 6542 C C . PHE B 1 428 ? 3.453 37.562 19.766 1 97.31 428 PHE B C 1
ATOM 6544 O O . PHE B 1 428 ? 3.129 38.75 19.703 1 97.31 428 PHE B O 1
ATOM 6551 N N . ASN B 1 429 ? 4.625 37.125 19.75 1 95.44 429 ASN B N 1
ATOM 6552 C CA . ASN B 1 429 ? 5.762 38 19.641 1 95.44 429 ASN B CA 1
ATOM 6553 C C . ASN B 1 429 ? 5.738 39.094 20.719 1 95.44 429 ASN B C 1
ATOM 6555 O O . ASN B 1 429 ? 5.945 40.281 20.438 1 95.44 429 ASN B O 1
ATOM 6559 N N . GLY B 1 430 ? 5.332 38.688 21.891 1 95.5 430 GLY B N 1
ATOM 6560 C CA . GLY B 1 430 ? 5.402 39.531 23.062 1 95.5 430 GLY B CA 1
ATOM 6561 C C . GLY B 1 430 ? 4.199 40.469 23.203 1 95.5 430 GLY B C 1
ATOM 6562 O O . GLY B 1 430 ? 4.125 41.25 24.141 1 95.5 430 GLY B O 1
ATOM 6563 N N . LYS B 1 431 ? 3.275 40.344 22.328 1 95.5 431 LYS B N 1
ATOM 6564 C CA . LYS B 1 431 ? 2.066 41.156 22.375 1 95.5 431 LYS B CA 1
ATOM 6565 C C . LYS B 1 431 ? 0.82 40.281 22.531 1 95.5 431 LYS B C 1
ATOM 6567 O O . LYS B 1 431 ? 0.799 39.156 22.094 1 95.5 431 LYS B O 1
ATOM 6572 N N . VAL B 1 432 ? -0.151 40.844 23.188 1 96.56 432 VAL B N 1
ATOM 6573 C CA . VAL B 1 432 ? -1.438 40.156 23.266 1 96.56 432 VAL B CA 1
ATOM 6574 C C . VAL B 1 432 ? -2.146 40.25 21.922 1 96.56 432 VAL B C 1
ATOM 6576 O O . VAL B 1 432 ? -2.686 41.281 21.547 1 96.56 432 VAL B O 1
ATOM 6579 N N . ALA B 1 433 ? -2.158 39.188 21.266 1 96.81 433 ALA B N 1
ATOM 6580 C CA . ALA B 1 433 ? -2.777 39.125 19.938 1 96.81 433 ALA B CA 1
ATOM 6581 C C . ALA B 1 433 ? -4.289 38.938 20.047 1 96.81 433 ALA B C 1
ATOM 6583 O O . ALA B 1 433 ? -5.035 39.312 19.141 1 96.81 433 ALA B O 1
ATOM 6584 N N . PHE B 1 434 ? -4.719 38.344 21.156 1 96.75 434 PHE B N 1
ATOM 6585 C CA . PHE B 1 434 ? -6.137 38.094 21.422 1 96.75 434 PHE B CA 1
ATOM 6586 C C . PHE B 1 434 ? -6.391 37.969 22.922 1 96.75 434 PHE B C 1
ATOM 6588 O O . PHE B 1 434 ? -5.574 37.375 23.641 1 96.75 434 PHE B O 1
ATOM 6595 N N . SER B 1 435 ? -7.523 38.469 23.359 1 96.75 435 SER B N 1
ATOM 6596 C CA . SER B 1 435 ? -7.863 38.344 24.781 1 96.75 435 SER B CA 1
ATOM 6597 C C . SER B 1 435 ? -9.375 38.344 24.984 1 96.75 435 SER B C 1
ATOM 6599 O O . SER B 1 435 ? -10.102 39.062 24.328 1 96.75 435 SER B O 1
ATOM 6601 N N . ARG B 1 436 ? -9.781 37.406 25.812 1 95.06 436 ARG B N 1
ATOM 6602 C CA . ARG B 1 436 ? -11.172 37.344 26.25 1 95.06 436 ARG B CA 1
ATOM 6603 C C . ARG B 1 436 ? -11.336 37.938 27.656 1 95.06 436 ARG B C 1
ATOM 6605 O O . ARG B 1 436 ? -12.438 37.906 28.203 1 95.06 436 ARG B O 1
ATOM 6612 N N . LEU B 1 437 ? -10.234 38.406 28.203 1 89.5 437 LEU B N 1
ATOM 6613 C CA . LEU B 1 437 ? -10.273 38.938 29.562 1 89.5 437 LEU B CA 1
ATOM 6614 C C . LEU B 1 437 ? -10.773 40.375 29.547 1 89.5 437 LEU B C 1
ATOM 6616 O O . LEU B 1 437 ? -10.492 41.156 28.609 1 89.5 437 LEU B O 1
ATOM 6620 N N . SER B 1 438 ? -12.109 40.625 30.141 1 67.31 438 SER B N 1
ATOM 6621 C CA . SER B 1 438 ? -12.68 41.969 30.25 1 67.31 438 SER B CA 1
ATOM 6622 C C . SER B 1 438 ? -11.633 43 30.688 1 67.31 438 SER B C 1
ATOM 6624 O O . SER B 1 438 ? -10.812 42.719 31.562 1 67.31 438 SER B O 1
ATOM 6626 N N . LYS B 1 439 ? -11.453 44.094 29.75 1 50.72 439 LYS B N 1
ATOM 6627 C CA . LYS B 1 439 ? -10.688 45.219 30.25 1 50.72 439 LYS B CA 1
ATOM 6628 C C . LYS B 1 439 ? -11.375 45.875 31.453 1 50.72 439 LYS B C 1
ATOM 6630 O O . LYS B 1 439 ? -12.602 45.906 31.531 1 50.72 439 LYS B O 1
#

Foldseek 3Di:
DPLADADQQWAKEAQAQEFFLVVPGTGTWIWTTDLQFGADTGNDDDDDPVVCSNYDYHHRHLWYKFFQFEFAAEAQQPPPRCLQHHQQLVLLLQVQLRHQEYEHAQPHVQGQLALVRLLVNQVRCVVRHLHHYAYEHEQAVSLPLPHGGDVVRSVVSGHLAYESPVHFNQDLVSLLVSQQVCQVVQHEYEGPQFHCVQCPQAQAAPDPLCVVVVGHHRYPCRRLVRLLSNLVSLVVRVGAYEYEADQFLNSLVNLVVSVVVVRNYAYEHELCSQPDARNVCNVVQLLQGAVVHRHHPVRNVSVLLSLLVCSHQAYHHNADTDAPVQRVDGSSRHDHHAGPSNPRFQSLLVCCVVVSHPPNSSLRRGFVRSCVSSVHPTRGADGRFRDFIWIKNQADWDADALVPRSTSGSSHPRHRPITGMGTAFGGHRSGTSDHVDDD/DPLPDADQQWAKEAQAQEFFLVVPGTGTWIWTTDLQFGADTGNDDDDDPVVCSNYHYHHQHLWYKFFQFEFAAAAQQPPPRCLQHHQQLVLLLQVQLRHQEYEHAQPHVQGQLALVRLLVNQVRCVVRHLHHYAYEHEQAVSLPLPHGGDVVRSVVSGHLAYESPVHFNQDLVSLLVSQQVCQVVQHEYEGPQFHCVQCPQAQAAPDDLCVVVVGHHRYPCRRLVRLLSNLVSLVVRVGAYEYEADQFLNSLVNLVVSVVVVRNYAYEHELCSLPDAPNVCNVVQLLQGAVVHRHHPVRNVSVLLSLLVCSHQAYHHNADTDACVQRVDGSSRHDHHAGPSNPRFQSLLVCCVVVSHPPNSSLRRGFVRSCVSSVHPTRGADGRFRDFIWIKNQADWDADALVPRSTSGSSHPRHRPITGMGTAFGGHRSGTSDHVDDD

Solvent-accessible surface area (backbone atoms only — not comparable to full-atom values): 42029 Å² total; per-residue (Å²): 127,80,75,54,73,44,45,93,32,21,37,35,35,38,45,17,35,35,40,27,54,77,72,76,38,77,46,65,20,17,38,35,27,55,78,13,22,24,62,47,78,35,72,72,75,87,66,58,71,82,57,48,40,41,31,46,73,40,86,25,66,87,18,38,37,31,29,16,22,30,31,69,32,30,50,33,35,50,51,70,36,56,86,22,20,28,49,41,32,40,26,42,16,25,21,56,29,20,24,33,32,38,21,28,55,19,76,30,45,70,47,22,35,42,38,68,47,40,42,47,45,50,51,49,29,71,73,48,34,49,34,46,69,39,40,24,22,24,43,14,45,79,57,66,56,80,47,71,27,57,60,68,50,25,44,75,43,55,31,47,30,28,23,31,50,99,42,48,69,72,44,59,39,60,49,44,49,47,38,51,55,28,45,78,70,73,29,33,39,40,36,46,46,42,34,62,64,47,34,63,83,38,66,36,34,48,51,73,58,21,60,74,70,70,46,52,35,25,44,68,48,19,34,34,32,34,45,45,35,51,51,43,43,24,53,74,61,65,15,46,35,30,39,48,56,54,54,43,39,64,41,45,51,52,48,39,54,39,46,76,72,64,33,48,62,47,27,24,25,28,60,60,39,60,74,43,41,40,68,67,44,77,74,60,47,36,48,63,28,32,80,74,38,34,32,50,67,68,19,22,51,35,44,48,49,22,48,50,73,53,48,31,45,26,50,22,49,50,21,28,52,42,40,68,71,46,38,70,47,61,63,90,69,27,47,67,35,28,49,21,48,70,57,40,55,26,58,55,49,46,36,35,76,70,63,52,30,51,69,52,55,50,48,25,20,23,10,28,38,39,19,54,67,50,70,44,101,53,26,47,77,53,72,76,32,57,26,40,27,18,37,27,31,67,70,46,72,47,60,41,54,48,89,73,48,56,35,72,29,61,44,41,72,57,54,70,38,77,44,34,25,43,50,36,32,13,26,36,76,21,34,76,60,29,68,69,67,84,129,129,80,76,56,74,42,47,93,33,22,37,34,35,38,44,18,34,34,43,28,54,76,72,75,38,76,44,65,20,17,37,34,27,54,79,14,21,24,63,46,78,35,73,73,76,88,69,56,72,81,58,46,43,42,31,47,73,40,86,25,64,87,19,36,37,30,29,16,23,30,30,70,32,29,49,33,35,52,51,71,36,56,85,22,21,29,51,41,32,41,24,43,16,24,19,56,27,19,26,32,32,39,21,30,56,20,76,30,45,71,45,23,35,42,39,69,46,41,41,47,46,49,52,50,29,71,72,48,34,48,34,47,70,40,41,25,22,24,43,13,44,77,56,65,56,82,47,72,27,56,60,68,51,25,46,73,45,54,31,46,30,27,21,30,52,98,41,46,69,72,46,60,39,61,49,45,51,48,39,52,55,28,45,78,71,72,29,33,40,40,38,44,47,42,34,63,65,47,35,63,84,38,65,34,32,48,50,72,57,23,60,74,69,71,45,51,33,25,44,69,48,20,34,34,32,34,45,46,33,50,51,43,44,22,53,73,63,66,15,46,35,29,41,47,55,53,54,43,39,64,41,45,51,53,49,38,54,39,45,75,71,64,34,48,61,47,25,24,24,28,61,62,39,61,74,45,42,39,69,68,43,76,73,60,46,34,48,63,27,33,80,75,37,36,32,51,67,67,21,21,51,35,44,46,49,22,48,51,74,53,49,30,44,25,50,20,48,51,20,27,52,42,40,66,71,45,38,68,48,60,61,92,70,27,48,68,33,28,48,22,49,70,55,39,56,25,57,54,48,46,37,34,76,70,64,52,30,51,69,53,54,51,49,26,19,22,9,28,40,40,19,56,68,52,69,44,100,52,27,46,76,55,72,74,31,57,25,40,27,17,37,28,31,66,70,47,72,48,60,39,54,50,90,71,47,56,37,74,29,61,44,41,73,56,54,70,37,77,44,35,24,44,49,38,31,14,25,36,78,21,34,75,60,28,68,69,68,84,128

Secondary structure (DSSP, 8-state):
-------TT-EEEEEEEEEEGGGTEEEEEEEEEETTEEEEEES-----HHHHTTSEEEE-TT-EEEEPEEEEEE---TTT-TTT--HHHHHHHHHHTTEEEEEEPS-SSS-S-SHHHHHHHHHHHHHH-SSEEEEPBPSBGGG-SSSB--HHHHHHHT---EE-TTS----HHHHHHHHHHHHTTT--EEE----HHHHTT--EESSHHHHHHTPPEE-THHHHHHHHHHHHHHHHH---EEE-S---HHHHHHHHHHHHTT--EEEEE-HHHHH--GGGGGG--GGG--SSPP--HHHHHHHHHHHHHTSS-EE---B----HHHHSS-TTTPPP-B--TTTHHHHHHHHHHTTSS-HHHHHHTTTHHHHHHHT-S-SS--TTEE--EEEEEEEEEEE--GGG-SSS----TTTT-EEEEEEEEEEETTEEEEE-S--/-------TT-EEEEEEEEEEGGGTEEEEEEEEEETTEEEEEES-----HHHHTTSEEEE-TT-EEEEPEEEEEE---TTT-TTT--HHHHHHHHHHTTEEEEEEPS-SSS-S-SHHHHHHHHHHHHHH-SSEEEEPBPSBGGG-SSSB--HHHHHHHT---EE-TTS----HHHHHHHHHHHHTTT--EEE----HHHHTT--EESSHHHHHHTPPEEPTHHHHHHHHHHHHHHHHH---EEE-S---HHHHHHHHHHHHTT--EEEEE-HHHHH--GGGGGG--GGG--SSPP--HHHHHHHHHHHHHTSS-EE---B----HHHHSS-TTTPPP-B--TTTHHHHHHHHHHTTSS-HHHHHHTTTHHHHHHHT-S-SS--TTEE--EEEEEEEEEEE--GGG-SSS----TTTT-EEEEEEEEEEETTEEEEE-S--

Organism: Syntrophobacter fumaroxidans (strain DSM 10017 / MPOB) (NCBI:txid335543)

Nearest PDB structures (foldseek):
  2z00-assembly1_A  TM=9.524E-01  e=1.072E-53  Thermus thermophilus HB8
  8hfd-assembly1_B  TM=8.842E-01  e=1.531E-39  Escherichia coli
  8hfd-assembly1_A  TM=8.841E-01  e=1.847E-39  Escherichia coli
  3e74-assembly1_C  TM=8.909E-01  e=2.587E-37  Escherichia coli K-12
  3e74-assembly1_D  TM=8.881E-01  e=2.039E-36  Escherichia coli K-12

pLDDT: mean 95.88, std 7.9, range [27.98, 98.94]

Sequence (878 aa):
MKKGKADPCNYLFRRARVIDPARDLDAVADVLVVDGILTDIKPNIDLPSDRLAHFAVIDASEKWIVPGLIDMHVHLREPGEEYKETIATGTMAAVAGGYTAVACMPNTKPVNDCAAVTEYILERAREQGHCRVLPVGAVSSGLEGRSLAEFGELKGSGAVAVTDDGRPVANSMLMRRALEYAKNFDLPVISHAEDPALSEGGLMNEGPTSTLLGLHGIPKAAEEVMVARDLALAELTGARLHIAHVSTAGAVRMIGEAKSRGVPVTAETAPHYFTLTDDRLMTFDTLYKVNPPIRGPADVEAIKRGLADGTIDAVATDHAPHSSIEKDTEFEYAANGIIGLESALPLILELVREKTLTPSQAVAKVSCNPARILGLPLGTLLLNQRACMTYLDPEFYFVLDCTTFRSKSRNCPFHGQPTRGRALMTFFNGKVAFSRLSKMKKGKADPCNYLFRRARVIDPARDLDAVADVLVVDGILTDIKPNIDLPSDRLAHFAVIDASEKWIVPGLIDMHVHLREPGEEYKETIATGTMAAVAGGYTAVACMPNTKPVNDCAAVTEYILERAREQGHCRVLPVGAVSSGLEGRSLAEFGELKGSGAVAVTDDGRPVANSMLMRRALEYAKNFDLPVISHAEDPALSEGGLMNEGPTSTLLGLHGIPKAAEEVMVARDLALAELTGARLHIAHVSTAGAVRMIGEAKSRGVPVTAETAPHYFTLTDDRLMTFDTLYKVNPPIRGPADVEAIKRGLADGTIDAVATDHAPHSSIEKDTEFEYAANGIIGLESALPLILELVREKTLTPSQAVAKVSCNPARILGLPLGTLLLNQRACMTYLDPEFYFVLDCTTFRSKSRNCPFHGQPTRGRALMTFFNGKVAFSRLSK

Radius of gyration: 33.99 Å; Cα contacts (8 Å, |Δi|>4): 2313; chains: 2; bounding box: 57×127×78 Å

InterPro domains:
  IPR002195 Dihydroorotase, conserved site [PS00482] (71-79)
  IPR002195 Dihydroorotase, conserved site [PS00483] (316-327)
  IPR004722 Dihydroorotase [MF_00220_B] (11-436)
  IPR004722 Dihydroorotase [cd01317] (57-426)
  IPR011059 Metal-dependent hydrolase, composite domain superfamily [G3DSA:2.30.40.10] (28-432)
  IPR011059 Metal-dependent hydrolase, composite domain superfamily [SSF51338] (10-435)
  IPR024403 Dihydroorotase, catalytic domain [PF12890] (63-248)
  IPR032466 Metal-dependent hydrolase [SSF51556] (68-377)
  IPR050138 Dihydroorotase/Allantoinase hydrolase-like [PTHR43668] (11-436)